Protein 6T90 (pdb70)

Foldseek 3Di:
DDDPPPVVVVVVVVVVPDDDQDDDPPVQVVVVVVVVCVVPPDDDDDPVVSVVVRVVVVVVVVVLVVQQCVQQVVVVHRDGDPVSSVVSCVVVPD/DDDDCLCVCDPVNVVVVVVVVPDDDDDPCVVVVVSVVVVVVVVQLVVQQVVVCVVVPHDDRDPVSSQVSQVVVVHHDPDRHD/DDDAFDDPAPCRRLVHPFHQVVQLVVCCPPPPDVDDDPCRSSVVRVVVRVVVVQLVVQLCVQCVVVPHRDGDLQSSLVSQVVDVVSCVVCVPDDGVPNDDDPDDDPVVD/DDDDFCLVVVQVVCCVVPVPDDDDPVRSVVVRVVVVVVVCQLVVQLVVVCVVVVHDDRDVVSSLVSLVVPDDDVVSVVVNVVSVVVVVVVVDD/DDDDPPPVVVVVVVVVVPDDDQDDDPPVLVVVVVVVVVVVPPDDDDDPVVSVVVRVVVVVVVVVLVVQLCVQQVVVVHRDGDPVSSVVSCVVVPD/DDDCLPVCDPVNVVVVCVVVPDDDDDPVVVVVVSVVVVVVVVQLVVQQVVVCVVVPHDDRAPVSSQVSCVVVVHHDPDRDD/DPQFDDDAPCRRLVHPFHQVVQLVVCCPPPPDVDDDPCRSSVVRVVVRVVVVQLVVQLCVQCVVVPHPDGDLQSSLVSQVVDVVSCVVCVPDDGVVHDDDPDDDPVVPD/DDDDFCLVVVQVVCCVVPVPDDDDPVRRVVVRVVVVVVVVQLVVQLCVVCVVVPHDDRDVVSSLVSLVVPDDDCVSVVVNVVSVVVVVVVVVD/DVVVLVVVQLVLLVVLVVLCVVVPHDLQVLQCVLCVVPVHGDGSVVNVCSSVVVDDSVVSVVCSVSSVVSSVD/DDDADALLRVVLVVQVVVCCVVPPPDDVVVSVVVSVVVVVVDDCVRSVVSRVVSVVRNVVVCVVPVPDDDDDDD

GO terms:
  GO:0005515 protein binding (F, IDA)
  GO:0000785 chromatin (C, IDA)
  GO:0030527 structural constituent of chromatin (F, IDA)
  GO:0000786 nucleosome (C, IDA)
  GO:0005576 extracellular region (C, TAS)
  GO:0005654 nucleoplasm (C, TAS)
  GO:0005515 protein binding (F, IPI)
  GO:0040029 epigenetic regulation of gene expression (P, IDA)
  GO:0032200 telomere organization (P, TAS)
  GO:0045296 cadherin binding (F, HDA)
  GO:0005654 nucleoplasm (C, IDA)
  GO:0070062 extracellular exosome (C, IPI)
  GO:0005634 nucleus (C, IDA)
  GO:0032991 protein-containing complex (C, IDA)
  GO:0006334 nucleosome assembly (P, IDA)
  GO:0070062 extracellular exosome (C, HDA)
  GO:0005634 nucleus (C, HDA)
  GO:0016020 membrane (C, HDA)
  GO:0006334 nucleosome assembly (P, IMP)

Secondary structure (DSSP, 8-state):
-PPTTHHHHHHHHHHHH--S--S-HHHHHHHHHHHHHHH-SS-EE-HHHHHHHHHHHHHHHHHHHHHHHHHHHHTT-SEE-HHHHHHHHHHHT-/----GGGGS-HHHHHHHHHHTT--EE-TTHHHHHHHHHHHHHHHHHHHHHHHHHHTT-SEE-HHHHHHHHHTTT--EESS--/--S---SSSHHHHTT-SS-SHHHHHHHHHTTS-SEE-THHHHHHHHHHHHHHHHHHHHHHHHHHHTT-SEE-HHHHHHHHHTSHHHHHHTTTPEETT--------GGG-/-----SHHHHHHHHHHH-TT-EE-HHHHHHHHHHHHHHHHHHHHHHHHHHHHTT-SEE-HHHHHHHHHHHS-HHHHHHHHHHHHHHHHHHH--/--PPTTHHHHHHHHHHHH--S--S-HHHHHHHHHHHHHHH-SS-EE-HHHHHHHHHHHHHHHHHHHHHHHHHHHHTT-SEE-HHHHHHHHHHHT-/---GGGGS-HHHHHHHHHHTT--EE-TTHHHHHHHHHHHHHHHHHHHHHHHHHHTT-SEE-HHHHHHHHHTTT--EESS--/-----SSSHHHHTT-SS-SHHHHHHHHTTTS-SEE-TTHHHHHHHHHHHHHHHHHHHHHHHHHHTT-SEE-HHHHHHHHHTSHHHHHHTTT-EETT--------GGG--/-----SHHHHHHHHHHH-TT-EE-HHHHHHHHHHHHHHHHHHHHHHHHHHHHTT--EE-HHHHHHHHHHHS-HHHHHHHHHHHHHHHHHHHT-/-HHHHHHHHHHHHHHHHHHHHHTT--HHHHHHHHHHHHS----HHHHHHHHTT-S-HHHHHHHHHHHHHHHH-/-PPPP-HHHHHHHHHHHHHHHHSTT--HHHHHHHHHHHHHT--HHHHHHHHHHHHHHHHHHHHH-TT-------

Nearest PDB structures (foldseek):
  6hts-assembly1_M  TM=1.001E+00  e=3.163E-14  Homo sapiens
  5omx-assembly1_A  TM=1.005E+00  e=1.046E-13  Xenopus laevis
  5ong-assembly1_E  TM=1.003E+00  e=9.750E-14  Xenopus laevis
  7cow-assembly1_K  TM=9.992E-01  e=1.487E-13  Homo sapiens
  8xjv-assembly1_i  TM=9.870E-01  e=2.433E-13  Xenopus laevis

InterPro domains:
  IPR000164 Histone H3/CENP-A [PR00622] (3-17)
  IPR000164 Histone H3/CENP-A [PR00622] (17-31)
  IPR000164 Histone H3/CENP-A [PR00622] (34-55)
  IPR000164 Histone H3/CENP-A [PR00622] (58-75)
  IPR000164 Histone H3/CENP-A [PR00622] (80-98)
  IPR000164 Histone H3/CENP-A [PR00622] (98-114)
  IPR000164 Histone H3/CENP-A [PR00622] (114-135)
  IPR000164 Histone H3/CENP-A [PS00322] (15-21)
  IPR000164 Histone H3/CENP-A [PS00959] (67-75)
  IPR000164 Histone H3/CENP-A [PTHR11426] (1-136)
  IPR000164 Histone H3/CENP-A [SM00428] (34-136)
  IPR007125 Core Histone H2A/H2B/H3 domain [PF00125] (44-131)
  IPR009072 Histone-fold [G3DSA:1.10.20.10] (2-136)
  IPR009072 Histone-fold [SSF47113] (2-133)

Structure (mmCIF, N/CA/C/O backbone):
data_6T90
#
_entry.id   6T90
#
_cell.length_a   1.00
_cell.length_b   1.00
_cell.length_c   1.00
_cell.angle_alpha   90.00
_cell.angle_beta   90.00
_cell.angle_gamma   90.00
#
_symmetry.space_group_name_H-M   'P 1'
#
loop_
_entity.id
_entity.type
_entity.pdbx_description
1 polymer 'Histone H3.1'
2 polymer 'Histone H4'
3 polymer 'Histone H2A type 1-B/E'
4 polymer 'Histone H2B type 1-J'
5 polymer 'Histone H3.1'
6 polymer 'DNA (146-MER)'
7 polymer 'DNA (146-MER)'
8 polymer 'Green fluorescent protein,POU domain, class 5, transcription factor 1'
9 polymer 'Transcription factor SOX-2'
10 non-polymer PENTANEDIAL
#
loop_
_atom_site.group_PDB
_atom_site.id
_atom_site.type_symbol
_atom_site.label_atom_id
_atom_site.label_alt_id
_atom_site.label_comp_id
_atom_site.label_asym_id
_atom_site.label_entity_id
_atom_site.label_seq_id
_atom_site.pdbx_PDB_ins_code
_atom_site.Cartn_x
_atom_site.Cartn_y
_atom_site.Cartn_z
_atom_site.occupancy
_atom_site.B_iso_or_equiv
_atom_site.auth_seq_id
_atom_site.auth_comp_id
_atom_site.auth_asym_id
_atom_site.auth_atom_id
_atom_site.pdbx_PDB_model_num
ATOM 1 N N . ARG A 1 44 ? 114.535 139.571 149.469 1.00 305.34 41 ARG A N 1
ATOM 2 C CA . ARG A 1 44 ? 113.894 138.961 148.319 1.00 261.16 41 ARG A CA 1
ATOM 3 C C . ARG A 1 44 ? 114.909 138.804 147.209 1.00 273.53 41 ARG A C 1
ATOM 4 O O . ARG A 1 44 ? 115.783 139.654 147.067 1.00 300.05 41 ARG A O 1
ATOM 12 N N . TYR A 1 45 ? 114.764 137.775 146.388 1.00 242.80 42 TYR A N 1
ATOM 13 C CA . TYR A 1 45 ? 115.614 137.621 145.215 1.00 252.21 42 TYR A CA 1
ATOM 14 C C . TYR A 1 45 ? 115.001 138.361 144.039 1.00 231.25 42 TYR A C 1
ATOM 15 O O . TYR A 1 45 ? 113.787 138.577 144.004 1.00 199.38 42 TYR A O 1
ATOM 24 N N . ARG A 1 46 ? 115.830 138.806 143.100 1.00 235.69 43 ARG A N 1
ATOM 25 C CA . ARG A 1 46 ? 115.299 139.449 141.919 1.00 217.83 43 ARG A CA 1
ATOM 26 C C . ARG A 1 46 ? 114.677 138.375 141.041 1.00 196.27 43 ARG A C 1
ATOM 27 O O . ARG A 1 46 ? 115.123 137.221 141.096 1.00 186.46 43 ARG A O 1
ATOM 35 N N . PRO A 1 47 ? 113.655 138.685 140.239 1.00 186.83 44 PRO A N 1
ATOM 36 C CA . PRO A 1 47 ? 113.100 137.769 139.289 1.00 165.81 44 PRO A CA 1
ATOM 37 C C . PRO A 1 47 ? 114.203 137.270 138.389 1.00 165.68 44 PRO A C 1
ATOM 38 O O . PRO A 1 47 ? 115.003 138.061 137.883 1.00 175.02 44 PRO A O 1
ATOM 42 N N . GLY A 1 48 ? 114.211 135.970 138.159 1.00 149.80 45 GLY A N 1
ATOM 43 C CA . GLY A 1 48 ? 115.180 135.292 137.316 1.00 139.18 45 GLY A CA 1
ATOM 44 C C . GLY A 1 48 ? 116.258 134.568 138.125 1.00 127.07 45 GLY A C 1
ATOM 45 O O . GLY A 1 48 ? 116.840 133.590 137.644 1.00 117.73 45 GLY A O 1
ATOM 46 N N . THR A 1 49 ? 116.492 134.965 139.379 1.00 140.86 46 THR A N 1
ATOM 47 C CA . THR A 1 49 ? 117.496 134.252 140.159 1.00 131.59 46 THR A CA 1
ATOM 48 C C . THR A 1 49 ? 117.005 132.869 140.489 1.00 119.97 46 THR A C 1
ATOM 49 O O . THR A 1 49 ? 117.759 131.892 140.427 1.00 115.68 46 THR A O 1
ATOM 53 N N . VAL A 1 50 ? 115.743 132.778 140.857 1.00 111.80 47 VAL A N 1
ATOM 54 C CA . VAL A 1 50 ? 115.184 131.501 141.202 1.00 103.39 47 VAL A CA 1
ATOM 55 C C . VAL A 1 50 ? 115.026 130.667 139.954 1.00 93.57 47 VAL A C 1
ATOM 56 O O . VAL A 1 50 ? 115.354 129.485 139.957 1.00 86.40 47 VAL A O 1
ATOM 60 N N . ALA A 1 51 ? 114.534 131.256 138.870 1.00 94.48 48 ALA A N 1
ATOM 61 C CA . ALA A 1 51 ? 114.377 130.469 137.667 1.00 76.52 48 ALA A CA 1
ATOM 62 C C . ALA A 1 51 ? 115.690 129.868 137.219 1.00 70.64 48 ALA A C 1
ATOM 63 O O . ALA A 1 51 ? 115.712 128.700 136.840 1.00 66.48 48 ALA A O 1
ATOM 65 N N . LEU A 1 52 ? 116.799 130.591 137.310 1.00 78.20 49 LEU A N 1
ATOM 66 C CA . LEU A 1 52 ? 118.031 129.954 136.901 1.00 73.20 49 LEU A CA 1
ATOM 67 C C . LEU A 1 52 ? 118.414 128.831 137.849 1.00 73.09 49 LEU A C 1
ATOM 68 O O . LEU A 1 52 ? 118.917 127.792 137.404 1.00 68.98 49 LEU A O 1
ATOM 73 N N . ARG A 1 53 ? 118.132 129.029 139.133 1.00 79.55 50 ARG A N 1
ATOM 74 C CA . ARG A 1 53 ? 118.429 127.978 140.129 1.00 75.75 50 ARG A CA 1
ATOM 75 C C . ARG A 1 53 ? 117.662 126.722 139.729 1.00 64.75 50 ARG A C 1
ATOM 76 O O . ARG A 1 53 ? 118.277 125.663 139.630 1.00 64.11 50 ARG A O 1
ATOM 84 N N . GLU A 1 54 ? 116.372 126.867 139.451 1.00 61.66 51 GLU A N 1
ATOM 85 C CA . GLU A 1 54 ? 115.555 125.726 139.142 1.00 50.22 51 GLU A CA 1
ATOM 86 C C . GLU A 1 54 ? 115.994 125.077 137.860 1.00 45.22 51 GLU A C 1
ATOM 87 O O . GLU A 1 54 ? 116.081 123.854 137.782 1.00 44.88 51 GLU A O 1
ATOM 93 N N . ILE A 1 55 ? 116.406 125.856 136.874 1.00 45.76 52 ILE A N 1
ATOM 94 C CA . ILE A 1 55 ? 116.814 125.217 135.650 1.00 37.17 52 ILE A CA 1
ATOM 95 C C . ILE A 1 55 ? 117.976 124.291 135.941 1.00 39.24 52 ILE A C 1
ATOM 96 O O . ILE A 1 55 ? 117.979 123.156 135.469 1.00 42.32 52 ILE A O 1
ATOM 101 N N . ARG A 1 56 ? 118.959 124.720 136.722 1.00 44.80 53 ARG A N 1
ATOM 102 C CA . ARG A 1 56 ? 120.049 123.794 136.997 1.00 43.65 53 ARG A CA 1
ATOM 103 C C . ARG A 1 56 ? 119.607 122.563 137.768 1.00 40.90 53 ARG A C 1
ATOM 104 O O . ARG A 1 56 ? 120.055 121.446 137.489 1.00 46.13 53 ARG A O 1
ATOM 112 N N . ARG A 1 57 ? 118.736 122.753 138.743 1.00 40.04 54 ARG A N 1
ATOM 113 C CA . ARG A 1 57 ? 118.278 121.651 139.554 1.00 36.03 54 ARG A CA 1
ATOM 114 C C . ARG A 1 57 ? 117.517 120.609 138.773 1.00 32.96 54 ARG A C 1
ATOM 115 O O . ARG A 1 57 ? 117.723 119.408 138.988 1.00 38.25 54 ARG A O 1
ATOM 123 N N . TYR A 1 58 ? 116.642 121.044 137.877 1.00 31.76 55 TYR A N 1
ATOM 124 C CA . TYR A 1 58 ? 115.873 120.083 137.128 1.00 28.15 55 TYR A CA 1
ATOM 125 C C . TYR A 1 58 ? 116.686 119.461 136.039 1.00 28.53 55 TYR A C 1
ATOM 126 O O . TYR A 1 58 ? 116.447 118.317 135.681 1.00 38.14 55 TYR A O 1
ATOM 135 N N . GLN A 1 59 ? 117.648 120.169 135.483 1.00 27.56 56 GLN A N 1
ATOM 136 C CA . GLN A 1 59 ? 118.443 119.516 134.480 1.00 25.34 56 GLN A CA 1
ATOM 137 C C . GLN A 1 59 ? 119.303 118.421 135.094 1.00 29.64 56 GLN A C 1
ATOM 138 O O . GLN A 1 59 ? 119.483 117.376 134.478 1.00 32.94 56 GLN A O 1
ATOM 144 N N . LYS A 1 60 ? 119.819 118.622 136.311 1.00 32.96 57 LYS A N 1
ATOM 145 C CA . LYS A 1 60 ? 120.605 117.564 136.936 1.00 34.33 57 LYS A CA 1
ATOM 146 C C . LYS A 1 60 ? 119.824 116.333 137.386 1.00 35.32 57 LYS A C 1
ATOM 147 O O . LYS A 1 60 ? 120.336 115.222 137.275 1.00 37.39 57 LYS A O 1
ATOM 153 N N . SER A 1 61 ? 118.623 116.482 137.920 1.00 32.02 58 SER A N 1
ATOM 154 C CA . SER A 1 61 ? 117.914 115.303 138.403 1.00 32.03 58 SER A CA 1
ATOM 155 C C . SER A 1 61 ? 117.262 114.470 137.290 1.00 31.82 58 SER A C 1
ATOM 156 O O . SER A 1 61 ? 117.161 114.896 136.139 1.00 30.81 58 SER A O 1
ATOM 159 N N . THR A 1 62 ? 116.839 113.240 137.626 1.00 32.09 59 THR A N 1
ATOM 160 C CA . THR A 1 62 ? 116.192 112.338 136.670 1.00 28.20 59 THR A CA 1
ATOM 161 C C . THR A 1 62 ? 114.748 111.916 136.959 1.00 30.20 59 THR A C 1
ATOM 162 O O . THR A 1 62 ? 114.144 111.202 136.156 1.00 28.90 59 THR A O 1
ATOM 166 N N . GLU A 1 63 ? 114.173 112.343 138.069 1.00 31.37 60 GLU A N 1
ATOM 167 C CA . GLU A 1 63 ? 112.839 111.911 138.443 1.00 29.15 60 GLU A CA 1
ATOM 168 C C . GLU A 1 63 ? 111.752 112.452 137.563 1.00 26.28 60 GLU A C 1
ATOM 169 O O . GLU A 1 63 ? 111.934 113.440 136.857 1.00 31.23 60 GLU A O 1
ATOM 175 N N . LEU A 1 64 ? 110.619 111.774 137.604 1.00 23.77 61 LEU A N 1
ATOM 176 C CA . LEU A 1 64 ? 109.429 112.187 136.889 1.00 21.61 61 LEU A CA 1
ATOM 177 C C . LEU A 1 64 ? 108.887 113.437 137.561 1.00 25.71 61 LEU A C 1
ATOM 178 O O . LEU A 1 64 ? 108.943 113.558 138.784 1.00 30.83 61 LEU A O 1
ATOM 183 N N . LEU A 1 65 ? 108.374 114.367 136.766 1.00 19.28 62 LEU A N 1
ATOM 184 C CA . LEU A 1 65 ? 107.885 115.632 137.279 1.00 11.52 62 LEU A CA 1
ATOM 185 C C . LEU A 1 65 ? 106.377 115.682 137.430 1.00 13.92 62 LEU A C 1
ATOM 186 O O . LEU A 1 65 ? 105.844 116.423 138.264 1.00 19.85 62 LEU A O 1
ATOM 191 N N . ILE A 1 66 ? 105.682 114.901 136.633 1.00 13.72 63 ILE A N 1
ATOM 192 C CA . ILE A 1 66 ? 104.234 114.836 136.704 1.00 11.35 63 ILE A CA 1
ATOM 193 C C . ILE A 1 66 ? 103.872 113.867 137.820 1.00 18.43 63 ILE A C 1
ATOM 194 O O . ILE A 1 66 ? 104.452 112.791 137.902 1.00 22.13 63 ILE A O 1
ATOM 199 N N . ARG A 1 67 ? 102.948 114.231 138.696 1.00 19.68 64 ARG A N 1
ATOM 200 C CA . ARG A 1 67 ? 102.583 113.336 139.790 1.00 17.14 64 ARG A CA 1
ATOM 201 C C . ARG A 1 67 ? 101.967 112.070 139.232 1.00 21.27 64 ARG A C 1
ATOM 202 O O . ARG A 1 67 ? 101.193 112.124 138.272 1.00 22.09 64 ARG A O 1
ATOM 210 N N . LYS A 1 68 ? 102.263 110.934 139.852 1.00 20.01 65 LYS A N 1
ATOM 211 C CA . LYS A 1 68 ? 101.791 109.665 139.328 1.00 14.17 65 LYS A CA 1
ATOM 212 C C . LYS A 1 68 ? 100.312 109.341 139.371 1.00 17.19 65 LYS A C 1
ATOM 213 O O . LYS A 1 68 ? 99.786 108.851 138.371 1.00 20.87 65 LYS A O 1
ATOM 219 N N . LEU A 1 69 ? 99.602 109.594 140.458 1.00 16.44 66 LEU A N 1
ATOM 220 C CA . LEU A 1 69 ? 98.208 109.203 140.346 1.00 13.07 66 LEU A CA 1
ATOM 221 C C . LEU A 1 69 ? 97.422 110.018 139.334 1.00 21.89 66 LEU A C 1
ATOM 222 O O . LEU A 1 69 ? 96.560 109.445 138.665 1.00 20.82 66 LEU A O 1
ATOM 227 N N . PRO A 1 70 ? 97.536 111.354 139.267 1.00 20.16 67 PRO A N 1
ATOM 228 C CA . PRO A 1 70 ? 96.881 112.156 138.283 1.00 19.21 67 PRO A CA 1
ATOM 229 C C . PRO A 1 70 ? 97.184 111.692 136.888 1.00 21.54 67 PRO A C 1
ATOM 230 O O . PRO A 1 70 ? 96.295 111.641 136.037 1.00 26.87 67 PRO A O 1
ATOM 234 N N . PHE A 1 71 ? 98.418 111.247 136.662 1.00 22.20 68 PHE A N 1
ATOM 235 C CA . PHE A 1 71 ? 98.753 110.773 135.352 1.00 17.53 68 PHE A CA 1
ATOM 236 C C . PHE A 1 71 ? 97.998 109.506 135.066 1.00 20.92 68 PHE A C 1
ATOM 237 O O . PHE A 1 71 ? 97.453 109.352 133.976 1.00 21.11 68 PHE A O 1
ATOM 245 N N . GLN A 1 72 ? 97.931 108.581 136.017 1.00 19.49 69 GLN A N 1
ATOM 246 C CA . GLN A 1 72 ? 97.191 107.374 135.713 1.00 14.16 69 GLN A CA 1
ATOM 247 C C . GLN A 1 72 ? 95.758 107.619 135.418 1.00 21.62 69 GLN A C 1
ATOM 248 O O . GLN A 1 72 ? 95.196 106.954 134.549 1.00 21.31 69 GLN A O 1
ATOM 254 N N . ARG A 1 73 ? 95.125 108.532 136.115 1.00 20.60 70 ARG A N 1
ATOM 255 C CA . ARG A 1 73 ? 93.743 108.718 135.792 1.00 17.11 70 ARG A CA 1
ATOM 256 C C . ARG A 1 73 ? 93.593 109.257 134.402 1.00 22.36 70 ARG A C 1
ATOM 257 O O . ARG A 1 73 ? 92.681 108.848 133.694 1.00 26.87 70 ARG A O 1
ATOM 265 N N . LEU A 1 74 ? 94.492 110.134 133.975 1.00 24.02 71 LEU A N 1
ATOM 266 C CA . LEU A 1 74 ? 94.410 110.646 132.627 1.00 19.08 71 LEU A CA 1
ATOM 267 C C . LEU A 1 74 ? 94.567 109.522 131.630 1.00 25.25 71 LEU A C 1
ATOM 268 O O . LEU A 1 74 ? 93.822 109.450 130.651 1.00 25.33 71 LEU A O 1
ATOM 273 N N . VAL A 1 75 ? 95.501 108.612 131.871 1.00 23.08 72 VAL A N 1
ATOM 274 C CA . VAL A 1 75 ? 95.682 107.517 130.945 1.00 16.72 72 VAL A CA 1
ATOM 275 C C . VAL A 1 75 ? 94.445 106.678 130.858 1.00 19.14 72 VAL A C 1
ATOM 276 O O . VAL A 1 75 ? 94.019 106.311 129.766 1.00 23.58 72 VAL A O 1
ATOM 280 N N . ARG A 1 76 ? 93.849 106.370 131.977 1.00 20.33 73 ARG A N 1
ATOM 281 C CA . ARG A 1 76 ? 92.664 105.565 131.949 1.00 16.79 73 ARG A CA 1
ATOM 282 C C . ARG A 1 76 ? 91.493 106.248 131.314 1.00 22.20 73 ARG A C 1
ATOM 283 O O . ARG A 1 76 ? 90.730 105.601 130.608 1.00 25.15 73 ARG A O 1
ATOM 291 N N . GLU A 1 77 ? 91.327 107.538 131.542 1.00 24.68 74 GLU A N 1
ATOM 292 C CA . GLU A 1 77 ? 90.226 108.261 130.949 1.00 21.83 74 GLU A CA 1
ATOM 293 C C . GLU A 1 77 ? 90.301 108.155 129.447 1.00 20.07 74 GLU A C 1
ATOM 294 O O . GLU A 1 77 ? 89.313 107.862 128.775 1.00 28.11 74 GLU A O 1
ATOM 300 N N . ILE A 1 78 ? 91.492 108.332 128.909 1.00 22.07 75 ILE A N 1
ATOM 301 C CA . ILE A 1 78 ? 91.652 108.252 127.482 1.00 19.35 75 ILE A CA 1
ATOM 302 C C . ILE A 1 78 ? 91.390 106.848 126.993 1.00 20.77 75 ILE A C 1
ATOM 303 O O . ILE A 1 78 ? 90.690 106.640 126.001 1.00 25.03 75 ILE A O 1
ATOM 308 N N . ALA A 1 79 ? 91.958 105.870 127.666 1.00 20.45 76 ALA A N 1
ATOM 309 C CA . ALA A 1 79 ? 91.786 104.511 127.242 1.00 12.16 76 ALA A CA 1
ATOM 310 C C . ALA A 1 79 ? 90.341 104.098 127.254 1.00 15.71 76 ALA A C 1
ATOM 311 O O . ALA A 1 79 ? 89.930 103.347 126.380 1.00 21.60 76 ALA A O 1
ATOM 313 N N . GLN A 1 80 ? 89.567 104.601 128.212 1.00 18.54 77 GLN A N 1
ATOM 314 C CA . GLN A 1 80 ? 88.151 104.303 128.359 1.00 18.56 77 GLN A CA 1
ATOM 315 C C . GLN A 1 80 ? 87.357 104.724 127.164 1.00 19.88 77 GLN A C 1
ATOM 316 O O . GLN A 1 80 ? 86.360 104.091 126.832 1.00 25.35 77 GLN A O 1
ATOM 322 N N . ASP A 1 81 ? 87.747 105.813 126.527 1.00 23.41 78 ASP A N 1
ATOM 323 C CA . ASP A 1 81 ? 87.027 106.225 125.342 1.00 25.37 78 ASP A CA 1
ATOM 324 C C . ASP A 1 81 ? 87.269 105.254 124.200 1.00 23.44 78 ASP A C 1
ATOM 325 O O . ASP A 1 81 ? 86.391 105.043 123.367 1.00 25.08 78 ASP A O 1
ATOM 330 N N . PHE A 1 82 ? 88.453 104.658 124.139 1.00 20.33 79 PHE A N 1
ATOM 331 C CA . PHE A 1 82 ? 88.697 103.739 123.040 1.00 17.15 79 PHE A CA 1
ATOM 332 C C . PHE A 1 82 ? 88.024 102.405 123.280 1.00 19.01 79 PHE A C 1
ATOM 333 O O . PHE A 1 82 ? 87.414 101.837 122.373 1.00 27.56 79 PHE A O 1
ATOM 341 N N . LYS A 1 83 ? 88.183 101.875 124.488 1.00 18.74 80 LYS A N 1
ATOM 342 C CA . LYS A 1 83 ? 87.623 100.574 124.830 1.00 18.71 80 LYS A CA 1
ATOM 343 C C . LYS A 1 83 ? 87.387 100.481 126.331 1.00 20.62 80 LYS A C 1
ATOM 344 O O . LYS A 1 83 ? 88.252 100.861 127.119 1.00 23.73 80 LYS A O 1
ATOM 350 N N . THR A 1 84 ? 86.235 99.972 126.749 1.00 22.75 81 THR A N 1
ATOM 351 C CA . THR A 1 84 ? 85.973 99.859 128.156 1.00 25.13 81 THR A CA 1
ATOM 352 C C . THR A 1 84 ? 86.625 98.658 128.774 1.00 25.73 81 THR A C 1
ATOM 353 O O . THR A 1 84 ? 87.068 97.737 128.099 1.00 29.16 81 THR A O 1
ATOM 357 N N . ASP A 1 85 ? 86.654 98.662 130.087 1.00 27.55 82 ASP A N 1
ATOM 358 C CA . ASP A 1 85 ? 87.161 97.574 130.890 1.00 26.34 82 ASP A CA 1
ATOM 359 C C . ASP A 1 85 ? 88.590 97.140 130.598 1.00 23.50 82 ASP A C 1
ATOM 360 O O . ASP A 1 85 ? 88.891 95.953 130.617 1.00 25.86 82 ASP A O 1
ATOM 365 N N . LEU A 1 86 ? 89.483 98.080 130.365 1.00 17.75 83 LEU A N 1
ATOM 366 C CA . LEU A 1 86 ? 90.873 97.712 130.174 1.00 11.18 83 LEU A CA 1
ATOM 367 C C . LEU A 1 86 ? 91.626 97.840 131.446 1.00 15.84 83 LEU A C 1
ATOM 368 O O . LEU A 1 86 ? 91.333 98.687 132.286 1.00 26.14 83 LEU A O 1
ATOM 373 N N . ARG A 1 87 ? 92.638 97.030 131.562 1.00 12.30 84 ARG A N 1
ATOM 374 C CA . ARG A 1 87 ? 93.529 97.051 132.680 1.00 10.35 84 ARG A CA 1
ATOM 375 C C . ARG A 1 87 ? 94.888 97.414 132.218 1.00 11.66 84 ARG A C 1
ATOM 376 O O . ARG A 1 87 ? 95.188 97.269 131.039 1.00 12.56 84 ARG A O 1
ATOM 384 N N . PHE A 1 88 ? 95.689 97.940 133.108 1.00 11.38 85 PHE A N 1
ATOM 385 C CA . PHE A 1 88 ? 97.045 98.284 132.752 1.00 8.50 85 PHE A CA 1
ATOM 386 C C . PHE A 1 88 ? 98.035 97.718 133.685 1.00 9.81 85 PHE A C 1
ATOM 387 O O . PHE A 1 88 ? 97.842 97.772 134.886 1.00 19.57 85 PHE A O 1
ATOM 395 N N . GLN A 1 89 ? 99.149 97.305 133.163 1.00 7.76 86 GLN A N 1
ATOM 396 C CA . GLN A 1 89 ? 100.204 96.898 134.045 1.00 6.85 86 GLN A CA 1
ATOM 397 C C . GLN A 1 89 ? 100.858 98.135 134.573 1.00 9.86 86 GLN A C 1
ATOM 398 O O . GLN A 1 89 ? 100.945 99.131 133.859 1.00 8.78 86 GLN A O 1
ATOM 404 N N . SER A 1 90 ? 101.430 98.080 135.763 1.00 8.38 87 SER A N 1
ATOM 405 C CA . SER A 1 90 ? 102.069 99.270 136.280 1.00 3.41 87 SER A CA 1
ATOM 406 C C . SER A 1 90 ? 103.228 99.707 135.425 1.00 6.67 87 SER A C 1
ATOM 407 O O . SER A 1 90 ? 103.507 100.906 135.322 1.00 4.30 87 SER A O 1
ATOM 410 N N . SER A 1 91 ? 103.861 98.772 134.743 1.00 5.11 88 SER A N 1
ATOM 411 C CA . SER A 1 91 ? 104.951 99.116 133.876 1.00 2.53 88 SER A CA 1
ATOM 412 C C . SER A 1 91 ? 104.471 99.739 132.582 1.00 5.59 88 SER A C 1
ATOM 413 O O . SER A 1 91 ? 105.248 100.404 131.900 1.00 9.87 88 SER A O 1
ATOM 416 N N . ALA A 1 92 ? 103.202 99.565 132.223 1.00 6.57 89 ALA A N 1
ATOM 417 C CA . ALA A 1 92 ? 102.712 100.177 131.015 1.00 5.29 89 ALA A CA 1
ATOM 418 C C . ALA A 1 92 ? 102.541 101.624 131.276 1.00 8.10 89 ALA A C 1
ATOM 419 O O . ALA A 1 92 ? 102.863 102.466 130.442 1.00 9.52 89 ALA A O 1
ATOM 421 N N . VAL A 1 93 ? 102.087 101.936 132.473 1.00 9.79 90 VAL A N 1
ATOM 422 C CA . VAL A 1 93 ? 101.883 103.324 132.778 1.00 5.87 90 VAL A CA 1
ATOM 423 C C . VAL A 1 93 ? 103.217 104.014 132.869 1.00 8.27 90 VAL A C 1
ATOM 424 O O . VAL A 1 93 ? 103.358 105.124 132.367 1.00 5.43 90 VAL A O 1
ATOM 428 N N . MET A 1 94 ? 104.203 103.404 133.512 1.00 7.23 91 MET A N 1
ATOM 429 C CA . MET A 1 94 ? 105.487 104.069 133.558 1.00 2.36 91 MET A CA 1
ATOM 430 C C . MET A 1 94 ? 106.049 104.274 132.179 1.00 8.03 91 MET A C 1
ATOM 431 O O . MET A 1 94 ? 106.647 105.315 131.921 1.00 9.07 91 MET A O 1
ATOM 436 N N . ALA A 1 95 ? 105.874 103.331 131.265 1.00 9.76 92 ALA A N 1
ATOM 437 C CA . ALA A 1 95 ? 106.393 103.578 129.943 1.00 6.13 92 ALA A CA 1
ATOM 438 C C . ALA A 1 95 ? 105.702 104.773 129.309 1.00 7.21 92 ALA A C 1
ATOM 439 O O . ALA A 1 95 ? 106.360 105.627 128.711 1.00 13.70 92 ALA A O 1
ATOM 441 N N . LEU A 1 96 ? 104.393 104.909 129.502 1.00 8.67 93 LEU A N 1
ATOM 442 C CA . LEU A 1 96 ? 103.713 106.057 128.937 1.00 6.63 93 LEU A CA 1
ATOM 443 C C . LEU A 1 96 ? 104.162 107.330 129.564 1.00 10.96 93 LEU A C 1
ATOM 444 O O . LEU A 1 96 ? 104.240 108.357 128.889 1.00 11.02 93 LEU A O 1
ATOM 449 N N . GLN A 1 97 ? 104.432 107.312 130.846 1.00 10.69 94 GLN A N 1
ATOM 450 C CA . GLN A 1 97 ? 104.807 108.540 131.472 1.00 5.67 94 GLN A CA 1
ATOM 451 C C . GLN A 1 97 ? 106.185 108.980 131.096 1.00 7.02 94 GLN A C 1
ATOM 452 O O . GLN A 1 97 ? 106.399 110.173 130.894 1.00 11.10 94 GLN A O 1
ATOM 458 N N . GLU A 1 98 ? 107.130 108.059 130.967 1.00 10.27 95 GLU A N 1
ATOM 459 C CA . GLU A 1 98 ? 108.463 108.477 130.579 1.00 5.87 95 GLU A CA 1
ATOM 460 C C . GLU A 1 98 ? 108.419 109.050 129.191 1.00 10.42 95 GLU A C 1
ATOM 461 O O . GLU A 1 98 ? 109.087 110.042 128.900 1.00 13.28 95 GLU A O 1
ATOM 467 N N . ALA A 1 99 ? 107.636 108.439 128.310 1.00 9.38 96 ALA A N 1
ATOM 468 C CA . ALA A 1 99 ? 107.572 108.947 126.973 1.00 6.16 96 ALA A CA 1
ATOM 469 C C . ALA A 1 99 ? 106.939 110.308 126.924 1.00 8.99 96 ALA A C 1
ATOM 470 O O . ALA A 1 99 ? 107.424 111.179 126.204 1.00 9.15 96 ALA A O 1
ATOM 472 N N . CYS A 1 100 ? 105.890 110.534 127.715 1.00 10.50 97 CYS A N 1
ATOM 473 C CA . CYS A 1 100 ? 105.235 111.825 127.690 1.00 6.32 97 CYS A CA 1
ATOM 474 C C . CYS A 1 100 ? 106.100 112.920 128.182 1.00 8.14 97 CYS A C 1
ATOM 475 O O . CYS A 1 100 ? 106.111 114.005 127.607 1.00 8.23 97 CYS A O 1
ATOM 478 N N . GLU A 1 101 ? 106.837 112.686 129.237 1.00 9.16 98 GLU A N 1
ATOM 479 C CA . GLU A 1 101 ? 107.656 113.762 129.670 1.00 4.94 98 GLU A CA 1
ATOM 480 C C . GLU A 1 101 ? 108.754 113.999 128.688 1.00 6.28 98 GLU A C 1
ATOM 481 O O . GLU A 1 101 ? 108.996 115.133 128.302 1.00 6.72 98 GLU A O 1
ATOM 487 N N . ALA A 1 102 ? 109.347 112.957 128.131 1.00 6.52 99 ALA A N 1
ATOM 488 C CA . ALA A 1 102 ? 110.415 113.217 127.196 1.00 2.90 99 ALA A CA 1
ATOM 489 C C . ALA A 1 102 ? 109.920 114.038 126.038 1.00 3.27 99 ALA A C 1
ATOM 490 O O . ALA A 1 102 ? 110.621 114.933 125.555 1.00 0.62 99 ALA A O 1
ATOM 492 N N . TYR A 1 103 ? 108.708 113.766 125.599 1.00 4.98 100 TYR A N 1
ATOM 493 C CA . TYR A 1 103 ? 108.130 114.517 124.528 1.00 3.24 100 TYR A CA 1
ATOM 494 C C . TYR A 1 103 ? 107.960 115.967 124.882 1.00 5.85 100 TYR A C 1
ATOM 495 O O . TYR A 1 103 ? 108.399 116.838 124.131 1.00 8.23 100 TYR A O 1
ATOM 504 N N . LEU A 1 104 ? 107.353 116.254 126.028 1.00 6.66 101 LEU A N 1
ATOM 505 C CA . LEU A 1 104 ? 107.121 117.634 126.395 1.00 4.97 101 LEU A CA 1
ATOM 506 C C . LEU A 1 104 ? 108.386 118.369 126.673 1.00 4.69 101 LEU A C 1
ATOM 507 O O . LEU A 1 104 ? 108.477 119.550 126.370 1.00 8.09 101 LEU A O 1
ATOM 512 N N . VAL A 1 105 ? 109.377 117.727 127.229 1.00 5.81 102 VAL A N 1
ATOM 513 C CA . VAL A 1 105 ? 110.582 118.463 127.477 1.00 6.07 102 VAL A CA 1
ATOM 514 C C . VAL A 1 105 ? 111.199 118.852 126.165 1.00 4.75 102 VAL A C 1
ATOM 515 O O . VAL A 1 105 ? 111.652 119.986 126.022 1.00 3.64 102 VAL A O 1
ATOM 519 N N . GLY A 1 106 ? 111.248 117.938 125.203 1.00 3.00 103 GLY A N 1
ATOM 520 C CA . GLY A 1 106 ? 111.818 118.274 123.910 1.00 2.19 103 GLY A CA 1
ATOM 521 C C . GLY A 1 106 ? 111.046 119.400 123.240 1.00 3.42 103 GLY A C 1
ATOM 522 O O . GLY A 1 106 ? 111.633 120.276 122.603 1.00 6.52 103 GLY A O 1
ATOM 523 N N . LEU A 1 107 ? 109.736 119.415 123.414 1.00 5.10 104 LEU A N 1
ATOM 524 C CA . LEU A 1 107 ? 108.941 120.460 122.831 1.00 4.06 104 LEU A CA 1
ATOM 525 C C . LEU A 1 107 ? 109.286 121.779 123.458 1.00 5.61 104 LEU A C 1
ATOM 526 O O . LEU A 1 107 ? 109.390 122.786 122.755 1.00 5.79 104 LEU A O 1
ATOM 531 N N . PHE A 1 108 ? 109.500 121.809 124.763 1.00 6.50 105 PHE A N 1
ATOM 532 C CA . PHE A 1 108 ? 109.847 123.063 125.376 1.00 4.57 105 PHE A CA 1
ATOM 533 C C . PHE A 1 108 ? 111.207 123.544 124.941 1.00 6.29 105 PHE A C 1
ATOM 534 O O . PHE A 1 108 ? 111.399 124.749 124.809 1.00 7.81 105 PHE A O 1
ATOM 542 N N . GLU A 1 109 ? 112.152 122.660 124.670 1.00 5.60 106 GLU A N 1
ATOM 543 C CA . GLU A 1 109 ? 113.435 123.162 124.191 1.00 2.43 106 GLU A CA 1
ATOM 544 C C . GLU A 1 109 ? 113.291 123.862 122.839 1.00 7.46 106 GLU A C 1
ATOM 545 O O . GLU A 1 109 ? 113.865 124.934 122.625 1.00 10.10 106 GLU A O 1
ATOM 551 N N . ASP A 1 110 ? 112.472 123.310 121.937 1.00 7.37 107 ASP A N 1
ATOM 552 C CA . ASP A 1 110 ? 112.301 123.942 120.630 1.00 3.31 107 ASP A CA 1
ATOM 553 C C . ASP A 1 110 ? 111.480 125.207 120.753 1.00 9.93 107 ASP A C 1
ATOM 554 O O . ASP A 1 110 ? 111.691 126.192 120.033 1.00 10.29 107 ASP A O 1
ATOM 559 N N . THR A 1 111 ? 110.553 125.202 121.690 1.00 10.22 108 THR A N 1
ATOM 560 C C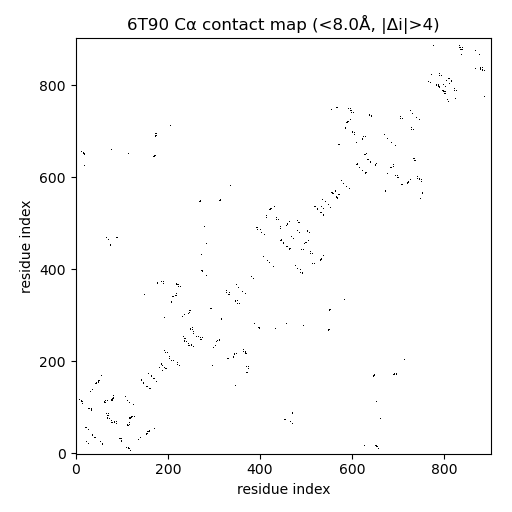A . THR A 1 111 ? 109.721 126.348 121.949 1.00 5.38 108 THR A CA 1
ATOM 561 C C . THR A 1 111 ? 110.600 127.482 122.416 1.00 7.86 108 THR A C 1
ATOM 562 O O . THR A 1 111 ? 110.433 128.623 121.992 1.00 12.39 108 THR A O 1
ATOM 566 N N . ASN A 1 112 ? 111.547 127.189 123.288 1.00 10.51 109 ASN A N 1
ATOM 567 C CA . ASN A 1 112 ? 112.426 128.209 123.787 1.00 7.49 109 ASN A CA 1
ATOM 568 C C . ASN A 1 112 ? 113.252 128.812 122.679 1.00 14.89 109 ASN A C 1
ATOM 569 O O . ASN A 1 112 ? 113.436 130.026 122.649 1.00 12.80 109 ASN A O 1
ATOM 574 N N . LEU A 1 113 ? 113.716 128.006 121.727 1.00 15.18 110 LEU A N 1
ATOM 575 C CA . LEU A 1 113 ? 114.505 128.571 120.641 1.00 11.29 110 LEU A CA 1
ATOM 576 C C . LEU A 1 113 ? 113.685 129.505 119.800 1.00 12.70 110 LEU A C 1
ATOM 577 O O . LEU A 1 113 ? 114.185 130.531 119.339 1.00 16.45 110 LEU A O 1
ATOM 582 N N . CYS A 1 114 ? 112.427 129.166 119.591 1.00 12.41 111 CYS A N 1
ATOM 583 C CA . CYS A 1 114 ? 111.582 130.023 118.801 1.00 7.95 111 CYS A CA 1
ATOM 584 C C . CYS A 1 114 ? 111.407 131.364 119.487 1.00 12.07 111 CYS A C 1
ATOM 585 O O . CYS A 1 114 ? 111.491 132.409 118.838 1.00 15.00 111 CYS A O 1
ATOM 588 N N . ALA A 1 115 ? 111.205 131.353 120.801 1.00 13.10 112 ALA A N 1
ATOM 589 C CA . ALA A 1 115 ? 111.039 132.597 121.519 1.00 5.62 112 ALA A CA 1
ATOM 590 C C . ALA A 1 115 ? 112.280 133.442 121.442 1.00 7.30 112 ALA A C 1
ATOM 591 O O . ALA A 1 115 ? 112.188 134.653 121.276 1.00 7.75 112 ALA A O 1
ATOM 593 N N . ILE A 1 116 ? 113.445 132.823 121.482 1.00 11.63 113 ILE A N 1
ATOM 594 C CA . ILE A 1 116 ? 114.683 133.574 121.381 1.00 7.85 113 ILE A CA 1
ATOM 595 C C . ILE A 1 116 ? 114.795 134.202 120.008 1.00 12.63 113 ILE A C 1
ATOM 596 O O . ILE A 1 116 ? 115.203 135.345 119.873 1.00 17.08 113 ILE A O 1
ATOM 601 N N . HIS A 1 117 ? 114.442 133.466 118.971 1.00 13.29 114 HIS A N 1
ATOM 602 C CA . HIS A 1 117 ? 114.498 133.952 117.598 1.00 9.61 114 HIS A CA 1
ATOM 603 C C . HIS A 1 117 ? 113.673 135.212 117.439 1.00 7.27 114 HIS A C 1
ATOM 604 O O . HIS A 1 117 ? 114.049 136.150 116.744 1.00 15.25 114 HIS A O 1
ATOM 611 N N . ALA A 1 118 ? 112.550 135.256 118.119 1.00 7.90 115 ALA A N 1
ATOM 612 C CA . ALA A 1 118 ? 111.646 136.383 118.077 1.00 6.14 115 ALA A CA 1
ATOM 613 C C . ALA A 1 118 ? 112.064 137.489 119.030 1.00 6.32 115 ALA A C 1
ATOM 614 O O . ALA A 1 118 ? 111.358 138.491 119.136 1.00 12.26 115 ALA A O 1
ATOM 616 N N . LYS A 1 119 ? 113.222 137.308 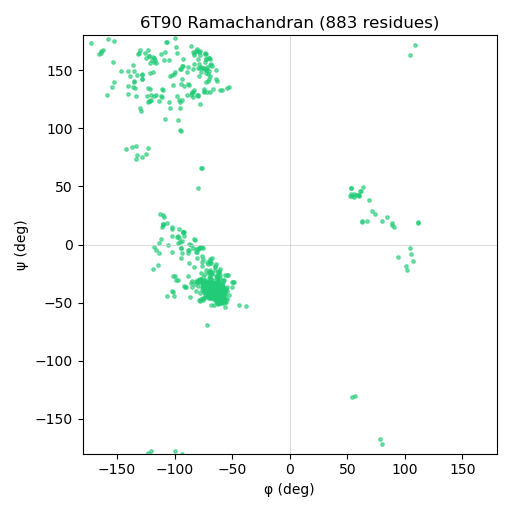119.671 1.00 10.41 116 LYS A N 1
ATOM 617 C CA . LYS A 1 119 ? 113.797 138.218 120.657 1.00 8.80 116 LYS A CA 1
ATOM 618 C C . LYS A 1 119 ? 112.946 138.374 121.911 1.00 11.17 116 LYS A C 1
ATOM 619 O O . LYS A 1 119 ? 112.714 139.487 122.380 1.00 14.87 116 LYS A O 1
ATOM 625 N N . ARG A 1 120 ? 112.545 137.250 122.486 1.00 9.99 117 ARG A N 1
ATOM 626 C CA . ARG A 1 120 ? 111.839 137.235 123.728 1.00 5.11 117 ARG A CA 1
ATOM 627 C C . ARG A 1 120 ? 112.430 136.252 124.684 1.00 8.37 117 ARG A C 1
ATOM 628 O O . ARG A 1 120 ? 113.215 135.386 124.314 1.00 12.10 117 ARG A O 1
ATOM 636 N N . VAL A 1 121 ? 112.066 136.397 125.940 1.00 9.12 118 VAL A N 1
ATOM 637 C CA . VAL A 1 121 ? 112.440 135.446 126.951 1.00 5.52 118 VAL A CA 1
ATOM 638 C C . VAL A 1 121 ? 111.235 134.584 127.234 1.00 6.36 118 VAL A C 1
ATOM 639 O O . VAL A 1 121 ? 111.368 133.390 127.474 1.00 10.55 118 VAL A O 1
ATOM 643 N N . THR A 1 122 ? 110.071 135.217 127.273 1.00 7.20 119 THR A N 1
ATOM 644 C CA . THR A 1 122 ? 108.833 134.559 127.606 1.00 5.48 119 THR A CA 1
ATOM 645 C C . THR A 1 122 ? 108.349 133.704 126.459 1.00 5.18 119 THR A C 1
ATOM 646 O O . THR A 1 122 ? 108.247 134.188 125.327 1.00 9.28 119 THR A O 1
ATOM 650 N N . ILE A 1 123 ? 107.987 132.458 126.757 1.00 6.03 120 ILE A N 1
ATOM 651 C CA . ILE A 1 123 ? 107.448 131.585 125.727 1.00 4.33 120 ILE A CA 1
ATOM 652 C C . ILE A 1 123 ? 105.951 131.779 125.638 1.00 5.89 120 ILE A C 1
ATOM 653 O O . ILE A 1 123 ? 105.259 131.880 126.648 1.00 7.28 120 ILE A O 1
ATOM 658 N N . MET A 1 124 ? 105.438 131.840 124.425 1.00 6.13 121 MET A N 1
ATOM 659 C CA . MET A 1 124 ? 104.021 132.036 124.191 1.00 4.76 121 MET A CA 1
ATOM 660 C C . MET A 1 124 ? 103.446 130.890 123.371 1.00 8.01 121 MET A C 1
ATOM 661 O O . MET A 1 124 ? 104.216 130.192 122.723 1.00 6.72 121 MET A O 1
ATOM 666 N N . PRO A 1 125 ? 102.124 130.670 123.322 1.00 6.55 122 PRO A N 1
ATOM 667 C CA . PRO A 1 125 ? 101.477 129.621 122.566 1.00 6.61 122 PRO A CA 1
ATOM 668 C C . PRO A 1 125 ? 101.927 129.556 121.125 1.00 9.83 122 PRO A C 1
ATOM 669 O O . PRO A 1 125 ? 101.981 128.470 120.552 1.00 6.05 122 PRO A O 1
ATOM 673 N N . LYS A 1 126 ? 102.262 130.692 120.546 1.00 10.71 123 LYS A N 1
ATOM 674 C CA . LYS A 1 126 ? 102.719 130.687 119.170 1.00 5.60 123 LYS A CA 1
ATOM 675 C C . LYS A 1 126 ? 104.085 130.034 119.015 1.00 10.62 123 LYS A C 1
ATOM 676 O O . LYS A 1 126 ? 104.409 129.566 117.925 1.00 10.72 123 LYS A O 1
ATOM 682 N N . ASP A 1 127 ? 104.910 129.983 120.062 1.00 8.74 124 ASP A N 1
ATOM 683 C CA . ASP A 1 127 ? 106.201 129.414 119.892 1.00 4.67 124 ASP A CA 1
ATOM 684 C C . ASP A 1 127 ? 106.001 127.929 119.943 1.00 11.25 124 ASP A C 1
ATOM 685 O O . ASP A 1 127 ? 106.678 127.171 119.247 1.00 11.82 124 ASP A O 1
ATOM 690 N N . ILE A 1 128 ? 105.026 127.489 120.723 1.00 10.76 125 ILE A N 1
ATOM 691 C CA . ILE A 1 128 ? 104.757 126.062 120.757 1.00 8.38 125 ILE A CA 1
ATOM 692 C C . ILE A 1 128 ? 104.233 125.638 119.409 1.00 11.39 125 ILE A C 1
ATOM 693 O O . ILE A 1 128 ? 104.662 124.626 118.852 1.00 12.57 125 ILE A O 1
ATOM 698 N N . GLN A 1 129 ? 103.307 126.404 118.863 1.00 10.49 126 GLN A N 1
ATOM 699 C CA . GLN A 1 129 ? 102.742 126.054 117.584 1.00 6.19 126 GLN A CA 1
ATOM 700 C C . GLN A 1 129 ? 103.741 126.092 116.463 1.00 12.06 126 GLN A C 1
ATOM 701 O O . GLN A 1 129 ? 103.706 125.226 115.590 1.00 17.72 126 GLN A O 1
ATOM 707 N N . LEU A 1 130 ? 104.659 127.042 116.470 1.00 12.13 127 LEU A N 1
ATOM 708 C CA . LEU A 1 130 ? 105.620 127.058 115.406 1.00 8.92 127 LEU A CA 1
ATOM 709 C C . LEU A 1 130 ? 106.493 125.842 115.489 1.00 13.20 127 LEU A C 1
ATOM 710 O O . LEU A 1 130 ? 106.764 125.214 114.468 1.00 13.45 127 LEU A O 1
ATOM 715 N N . ALA A 1 131 ? 106.950 125.475 116.680 1.00 12.70 128 ALA A N 1
ATOM 716 C CA . ALA A 1 131 ? 107.818 124.329 116.742 1.00 9.39 128 ALA A CA 1
ATOM 717 C C . ALA A 1 131 ? 107.120 123.098 116.243 1.00 11.23 128 ALA A C 1
ATOM 718 O O . ALA A 1 131 ? 107.712 122.296 115.524 1.00 17.24 128 ALA A O 1
ATOM 720 N N . ARG A 1 132 ? 105.853 122.939 116.557 1.00 12.54 129 ARG A N 1
ATOM 721 C CA . ARG A 1 132 ? 105.181 121.751 116.098 1.00 8.70 129 ARG A CA 1
ATOM 722 C C . ARG A 1 132 ? 105.014 121.739 114.611 1.00 12.30 129 ARG A C 1
ATOM 723 O O . ARG A 1 132 ? 105.218 120.709 113.956 1.00 11.02 129 ARG A O 1
ATOM 731 N N . ARG A 1 133 ? 104.710 122.884 114.045 1.00 15.65 130 ARG A N 1
ATOM 732 C CA . ARG A 1 133 ? 104.544 122.945 112.626 1.00 9.99 130 ARG A CA 1
ATOM 733 C C . ARG A 1 133 ? 105.798 122.642 111.859 1.00 12.08 130 ARG A C 1
ATOM 734 O O . ARG A 1 133 ? 105.744 121.921 110.871 1.00 18.21 130 ARG A O 1
ATOM 742 N N . ILE A 1 134 ? 106.929 123.149 112.306 1.00 13.52 131 ILE A N 1
ATOM 743 C CA . ILE A 1 134 ? 108.171 122.883 111.615 1.00 7.63 131 ILE A CA 1
ATOM 744 C C . ILE A 1 134 ? 108.498 121.419 111.712 1.00 12.85 131 ILE A C 1
ATOM 745 O O . ILE A 1 134 ? 108.966 120.820 110.753 1.00 18.08 131 ILE A O 1
ATOM 750 N N . ARG A 1 135 ? 108.299 120.825 112.874 1.00 15.88 132 ARG A N 1
ATOM 751 C CA . ARG A 1 135 ? 108.569 119.413 113.019 1.00 10.74 132 ARG A CA 1
ATOM 752 C C . ARG A 1 135 ? 107.702 118.566 112.122 1.00 13.37 132 ARG A C 1
ATOM 753 O O . ARG A 1 135 ? 108.133 117.503 111.679 1.00 25.38 132 ARG A O 1
ATOM 761 N N . GLY A 1 136 ? 106.482 119.009 111.847 1.00 14.97 133 GLY A N 1
ATOM 762 C CA . GLY A 1 136 ? 105.609 118.244 110.983 1.00 12.24 133 GLY A CA 1
ATOM 763 C C . GLY A 1 136 ? 104.417 117.618 111.668 1.00 9.66 133 GLY A C 1
ATOM 764 O O . GLY A 1 136 ? 103.858 116.651 111.154 1.00 24.09 133 GLY A O 1
ATOM 765 N N . GLU A 1 137 ? 104.048 118.113 112.836 1.00 10.74 134 GLU A N 1
ATOM 766 C CA . GLU A 1 137 ? 102.894 117.573 113.526 1.00 6.41 134 GLU A CA 1
ATOM 767 C C . GLU A 1 137 ? 101.627 118.246 113.039 1.00 12.14 134 GLU A C 1
ATOM 768 O O . GLU A 1 137 ? 101.689 119.108 112.166 1.00 16.96 134 GLU A O 1
ATOM 774 N N . VAL B 2 25 ? 83.242 105.851 135.548 1.00 60.07 22 VAL B N 1
ATOM 775 C CA . VAL B 2 25 ? 83.535 106.770 134.460 1.00 56.75 22 VAL B CA 1
ATOM 776 C C . VAL B 2 25 ? 84.460 107.872 134.904 1.00 56.66 22 VAL B C 1
ATOM 777 O O . VAL B 2 25 ? 84.216 108.528 135.916 1.00 53.30 22 VAL B O 1
ATOM 781 N N . LEU B 2 26 ? 85.525 108.072 134.156 1.00 53.03 23 LEU B N 1
ATOM 782 C CA . LEU B 2 26 ? 86.444 109.141 134.479 1.00 53.07 23 LEU B CA 1
ATOM 783 C C . LEU B 2 26 ? 86.207 110.360 133.619 1.00 53.28 23 LEU B C 1
ATOM 784 O O . LEU B 2 26 ? 85.822 110.248 132.455 1.00 52.04 23 LEU B O 1
ATOM 789 N N . ARG B 2 27 ? 86.466 111.530 134.189 1.00 51.27 24 ARG B N 1
ATOM 790 C CA . ARG B 2 27 ? 86.404 112.767 133.435 1.00 52.77 24 ARG B CA 1
ATOM 791 C C . ARG B 2 27 ? 87.306 113.814 134.049 1.00 49.88 24 ARG B C 1
ATOM 792 O O . ARG B 2 27 ? 87.600 113.767 135.244 1.00 49.91 24 ARG B O 1
ATOM 800 N N . ASP B 2 28 ? 87.701 114.781 133.235 1.00 48.29 25 ASP B N 1
ATOM 801 C CA . ASP B 2 28 ? 88.453 115.953 133.652 1.00 43.99 25 ASP B CA 1
ATOM 802 C C . ASP B 2 28 ? 89.714 115.668 134.438 1.00 36.85 25 ASP B C 1
ATOM 803 O O . ASP B 2 28 ? 90.049 116.407 135.366 1.00 34.72 25 ASP B O 1
ATOM 808 N N . ASN B 2 29 ? 90.483 114.665 134.032 1.00 31.17 26 ASN B N 1
ATOM 809 C CA . ASN B 2 29 ? 91.702 114.400 134.755 1.00 29.48 26 ASN B CA 1
ATOM 810 C C . ASN B 2 29 ? 92.869 115.054 134.071 1.00 25.79 26 ASN B C 1
ATOM 811 O O . ASN B 2 29 ? 94.003 114.980 134.527 1.00 23.67 26 ASN B O 1
ATOM 816 N N . ILE B 2 30 ? 92.572 115.827 133.043 1.00 21.58 27 ILE B N 1
ATOM 817 C CA . ILE B 2 30 ? 93.564 116.588 132.315 1.00 15.80 27 ILE B CA 1
ATOM 818 C C . ILE B 2 30 ? 94.108 117.657 133.222 1.00 18.58 27 ILE B C 1
ATOM 819 O O . ILE B 2 30 ? 95.245 118.089 133.099 1.00 21.68 27 ILE B O 1
ATOM 824 N N . GLN B 2 31 ? 93.315 118.027 134.208 1.00 21.04 28 GLN B N 1
ATOM 825 C CA . GLN B 2 31 ? 93.659 119.047 135.163 1.00 19.60 28 GLN B CA 1
ATOM 826 C C . GLN B 2 31 ? 94.581 118.504 136.203 1.00 21.48 28 GLN B C 1
ATOM 827 O O . GLN B 2 31 ? 95.043 119.221 137.083 1.00 26.73 28 GLN B O 1
ATOM 833 N N . GLY B 2 32 ? 94.868 117.220 136.111 1.00 20.97 29 GLY B N 1
ATOM 834 C CA . GLY B 2 32 ? 95.783 116.570 136.990 1.00 22.05 29 GLY B CA 1
ATOM 835 C C . GLY B 2 32 ? 97.188 117.022 136.649 1.00 21.87 29 GLY B C 1
ATOM 836 O O . GLY B 2 32 ? 98.122 116.802 137.422 1.00 23.29 29 GLY B O 1
ATOM 837 N N . ILE B 2 33 ? 97.356 117.644 135.485 1.00 19.40 30 ILE B N 1
ATOM 838 C CA . ILE B 2 33 ? 98.638 118.154 135.128 1.00 13.95 30 ILE B CA 1
ATOM 839 C C . ILE B 2 33 ? 98.541 119.595 135.555 1.00 17.44 30 ILE B C 1
ATOM 840 O O . ILE B 2 33 ? 97.986 120.443 134.845 1.00 19.31 30 ILE B O 1
ATOM 845 N N . THR B 2 34 ? 99.079 119.856 136.719 1.00 15.65 31 THR B N 1
ATOM 846 C CA . THR B 2 34 ? 98.951 121.106 137.398 1.00 8.81 31 THR B CA 1
ATOM 847 C C . THR B 2 34 ? 99.924 122.105 136.864 1.00 15.00 31 THR B C 1
ATOM 848 O O . THR B 2 34 ? 100.889 121.738 136.197 1.00 10.83 31 THR B O 1
ATOM 852 N N . LYS B 2 35 ? 99.743 123.370 137.190 1.00 13.38 32 LYS B N 1
ATOM 853 C CA . LYS B 2 35 ? 100.683 124.328 136.689 1.00 5.40 32 LYS B CA 1
ATOM 854 C C . LYS B 2 35 ? 102.106 124.011 137.028 1.00 10.69 32 LYS B C 1
ATOM 855 O O . LYS B 2 35 ? 102.945 124.158 136.149 1.00 6.42 32 LYS B O 1
ATOM 861 N N . PRO B 2 36 ? 102.484 123.660 138.261 1.00 8.43 33 PRO B N 1
ATOM 862 C CA . PRO B 2 36 ? 103.823 123.315 138.558 1.00 9.27 33 PRO B CA 1
ATOM 863 C C . PRO B 2 36 ? 104.307 122.107 137.783 1.00 15.24 33 PRO B C 1
ATOM 864 O O . PRO B 2 36 ? 105.502 121.968 137.578 1.00 9.32 33 PRO B O 1
ATOM 868 N N . ALA B 2 37 ? 103.441 121.219 137.304 1.00 13.76 34 ALA B N 1
ATOM 869 C CA . ALA B 2 37 ? 104.000 120.119 136.565 1.00 7.23 34 ALA B CA 1
ATOM 870 C C . ALA B 2 37 ? 104.508 120.643 135.263 1.00 9.61 34 ALA B C 1
ATOM 871 O O . ALA B 2 37 ? 105.546 120.214 134.763 1.00 15.70 34 ALA B O 1
ATOM 873 N N . ILE B 2 38 ? 103.779 121.599 134.725 1.00 8.51 35 ILE B N 1
ATOM 874 C CA . ILE B 2 38 ? 104.118 122.197 133.464 1.00 6.88 35 ILE B CA 1
ATOM 875 C C . ILE B 2 38 ? 105.330 123.049 133.618 1.00 9.92 35 ILE B C 1
ATOM 876 O O . ILE B 2 38 ? 106.226 123.012 132.779 1.00 13.74 35 ILE B O 1
ATOM 881 N N . ARG B 2 39 ? 105.380 123.835 134.667 1.00 10.29 36 ARG B N 1
ATOM 882 C CA . ARG B 2 39 ? 106.534 124.663 134.862 1.00 7.26 36 ARG B CA 1
ATOM 883 C C . ARG B 2 39 ? 107.781 123.869 135.045 1.00 13.84 36 ARG B C 1
ATOM 884 O O . ARG B 2 39 ? 108.818 124.241 134.515 1.00 20.22 36 ARG B O 1
ATOM 892 N N . ARG B 2 40 ? 107.723 122.782 135.782 1.00 14.22 37 ARG B N 1
ATOM 893 C CA . ARG B 2 40 ? 108.917 122.021 135.968 1.00 10.31 37 ARG B CA 1
ATOM 894 C C . ARG B 2 40 ? 109.393 121.414 134.673 1.00 16.34 37 ARG B C 1
ATOM 895 O O . ARG B 2 40 ? 110.596 121.392 134.413 1.00 22.25 37 ARG B O 1
ATOM 903 N N . LEU B 2 41 ? 108.489 120.944 133.828 1.00 14.44 38 LEU B N 1
ATOM 904 C CA . LEU B 2 41 ? 108.946 120.407 132.569 1.00 10.01 38 LEU B CA 1
ATOM 905 C C . LEU B 2 41 ? 109.581 121.496 131.746 1.00 16.27 38 LEU B C 1
ATOM 906 O O . LEU B 2 41 ? 110.635 121.296 131.136 1.00 20.25 38 LEU B O 1
ATOM 911 N N . ALA B 2 42 ? 108.977 122.673 131.745 1.00 16.85 39 ALA B N 1
ATOM 912 C CA . ALA B 2 42 ? 109.512 123.761 130.972 1.00 12.43 39 ALA B CA 1
ATOM 913 C C . ALA B 2 42 ? 110.872 124.176 131.470 1.00 18.99 39 ALA B C 1
ATOM 914 O O . ALA B 2 42 ? 111.754 124.485 130.665 1.00 21.62 39 ALA B O 1
ATOM 916 N N . ARG B 2 43 ? 111.088 124.150 132.773 1.00 19.23 40 ARG B N 1
ATOM 917 C CA . ARG B 2 43 ? 112.381 124.533 133.288 1.00 17.98 40 ARG B CA 1
ATOM 918 C C . ARG B 2 43 ? 113.426 123.522 132.951 1.00 22.86 40 ARG B C 1
ATOM 919 O O . ARG B 2 43 ? 114.532 123.880 132.577 1.00 27.22 40 ARG B O 1
ATOM 927 N N . ARG B 2 44 ? 113.101 122.252 132.989 1.00 23.04 41 ARG B N 1
ATOM 928 C CA . ARG B 2 44 ? 114.088 121.270 132.608 1.00 20.58 41 ARG B CA 1
ATOM 929 C C . ARG B 2 44 ? 114.552 121.541 131.182 1.00 24.00 41 ARG B C 1
ATOM 930 O O . ARG B 2 44 ? 115.740 121.456 130.864 1.00 31.01 41 ARG B O 1
ATOM 938 N N . GLY B 2 45 ? 113.623 121.971 130.337 1.00 22.08 42 GLY B N 1
ATOM 939 C CA . GLY B 2 45 ? 113.886 122.280 128.939 1.00 16.33 42 GLY B CA 1
ATOM 940 C C . GLY B 2 45 ? 114.634 123.611 128.743 1.00 19.51 42 GLY B C 1
ATOM 941 O O . GLY B 2 45 ? 114.947 123.995 127.622 1.00 24.51 42 GLY B O 1
ATOM 942 N N . GLY B 2 46 ? 114.891 124.339 129.824 1.00 24.90 43 GLY B N 1
ATOM 943 C CA . GLY B 2 46 ? 115.609 125.603 129.772 1.00 23.28 43 GLY B CA 1
ATOM 944 C C . GLY B 2 46 ? 114.767 126.854 129.604 1.00 23.17 43 GLY B C 1
ATOM 945 O O . GLY B 2 46 ? 115.301 127.899 129.252 1.00 32.25 43 GLY B O 1
ATOM 946 N N . VAL B 2 47 ? 113.469 126.778 129.818 1.00 22.09 44 VAL B N 1
ATOM 947 C CA . VAL B 2 47 ? 112.624 127.944 129.671 1.00 18.41 44 VAL B CA 1
ATOM 948 C C . VAL B 2 47 ? 112.719 128.829 130.874 1.00 20.99 44 VAL B C 1
ATOM 949 O O . VAL B 2 47 ? 112.531 128.371 131.984 1.00 30.12 44 VAL B O 1
ATOM 953 N N . LYS B 2 48 ? 112.969 130.107 130.689 1.00 25.98 45 LYS B N 1
ATOM 954 C CA . LYS B 2 48 ? 113.073 130.990 131.835 1.00 23.45 45 LYS B CA 1
ATOM 955 C C . LYS B 2 48 ? 111.770 131.645 132.257 1.00 22.05 45 LYS B C 1
ATOM 956 O O . LYS B 2 48 ? 111.565 131.862 133.446 1.00 31.54 45 LYS B O 1
ATOM 962 N N . ARG B 2 49 ? 110.912 132.004 131.316 1.00 15.49 46 ARG B N 1
ATOM 963 C CA . ARG B 2 49 ? 109.635 132.628 131.649 1.00 11.67 46 ARG B CA 1
ATOM 964 C C . ARG B 2 49 ? 108.518 132.043 130.861 1.00 9.50 46 ARG B C 1
ATOM 965 O O . ARG B 2 49 ? 108.672 131.742 129.678 1.00 11.15 46 ARG B O 1
ATOM 973 N N . ILE B 2 50 ? 107.391 131.861 131.511 1.00 10.30 47 ILE B N 1
ATOM 974 C CA . ILE B 2 50 ? 106.277 131.204 130.867 1.00 6.66 47 ILE B CA 1
ATOM 975 C C . ILE B 2 50 ? 105.015 132.035 130.768 1.00 7.68 47 ILE B C 1
ATOM 976 O O . ILE B 2 50 ? 104.458 132.426 131.777 1.00 14.46 47 ILE B O 1
ATOM 981 N N . SER B 2 51 ? 104.492 132.217 129.572 1.00 6.68 48 SER B N 1
ATOM 982 C CA . SER B 2 51 ? 103.239 132.938 129.417 1.00 6.12 48 SER B CA 1
ATOM 983 C C . SER B 2 51 ? 102.096 132.233 130.067 1.00 9.18 48 SER B C 1
ATOM 984 O O . SER B 2 51 ? 102.062 131.011 130.156 1.00 9.20 48 SER B O 1
ATOM 987 N N . GLY B 2 52 ? 101.129 132.992 130.516 1.00 13.10 49 GLY B N 1
ATOM 988 C CA . GLY B 2 52 ? 99.973 132.466 131.220 1.00 7.30 49 GLY B CA 1
ATOM 989 C C . GLY B 2 52 ? 99.099 131.562 130.381 1.00 5.79 49 GLY B C 1
ATOM 990 O O . GLY B 2 52 ? 98.272 130.832 130.912 1.00 14.67 49 GLY B O 1
ATOM 991 N N . LEU B 2 53 ? 99.249 131.599 129.074 1.00 7.41 50 LEU B N 1
ATOM 992 C CA . LEU B 2 53 ? 98.438 130.733 128.236 1.00 4.99 50 LEU B CA 1
ATOM 993 C C . LEU B 2 53 ? 99.114 129.425 127.876 1.00 6.61 50 LEU B C 1
ATOM 994 O O . LEU B 2 53 ? 98.508 128.557 127.243 1.00 8.78 50 LEU B O 1
ATOM 999 N N . ILE B 2 54 ? 100.347 129.252 128.300 1.00 8.05 51 ILE B N 1
ATOM 1000 C CA . ILE B 2 54 ? 101.077 128.045 128.014 1.00 4.98 51 ILE B CA 1
ATOM 1001 C C . ILE B 2 54 ? 100.427 126.884 128.648 1.00 10.53 51 ILE B C 1
ATOM 1002 O O . ILE B 2 54 ? 100.424 125.795 128.084 1.00 5.02 51 ILE B O 1
ATOM 1007 N N . TYR B 2 55 ? 99.919 127.059 129.839 1.00 10.61 52 TYR B N 1
ATOM 1008 C CA . TYR B 2 55 ? 99.371 125.955 130.554 1.00 6.88 52 TYR B CA 1
ATOM 1009 C C . TYR B 2 55 ? 98.280 125.271 129.776 1.00 8.27 52 TYR B C 1
ATOM 1010 O O . TYR B 2 55 ? 98.243 124.044 129.716 1.00 4.91 52 TYR B O 1
ATOM 1019 N N . GLU B 2 56 ? 97.414 126.014 129.136 1.00 4.75 53 GLU B N 1
ATOM 1020 C CA . GLU B 2 56 ? 96.366 125.346 128.408 1.00 2.33 53 GLU B CA 1
ATOM 1021 C C . GLU B 2 56 ? 96.849 124.732 127.138 1.00 6.92 53 GLU B C 1
ATOM 1022 O O . GLU B 2 56 ? 96.422 123.637 126.761 1.00 13.32 53 GLU B O 1
ATOM 1028 N N . GLU B 2 57 ? 97.777 125.391 126.481 1.00 7.75 54 GLU B N 1
ATOM 1029 C CA . GLU B 2 57 ? 98.246 124.859 125.236 1.00 3.09 54 GLU B CA 1
ATOM 1030 C C . GLU B 2 57 ? 98.993 123.572 125.499 1.00 7.72 54 GLU B C 1
ATOM 1031 O O . GLU B 2 57 ? 98.881 122.612 124.737 1.00 11.76 54 GLU B O 1
ATOM 1037 N N . THR B 2 58 ? 99.737 123.535 126.593 1.00 8.84 55 THR B N 1
ATOM 1038 C CA . THR B 2 58 ? 100.520 122.382 126.944 1.00 4.46 55 THR B CA 1
ATOM 1039 C C . THR B 2 58 ? 99.619 121.212 127.197 1.00 10.59 55 THR B C 1
ATOM 1040 O O . THR B 2 58 ? 99.918 120.102 126.762 1.00 12.24 55 THR B O 1
ATOM 1044 N N . ARG B 2 59 ? 98.524 121.420 127.908 1.00 11.07 56 ARG B N 1
ATOM 1045 C CA . ARG B 2 59 ? 97.632 120.310 128.143 1.00 8.16 56 ARG B CA 1
ATOM 1046 C C . ARG B 2 59 ? 97.052 119.768 126.862 1.00 10.38 56 ARG B C 1
ATOM 1047 O O . ARG B 2 59 ? 96.953 118.552 126.700 1.00 15.92 56 ARG B O 1
ATOM 1055 N N . GLY B 2 60 ? 96.695 120.636 125.928 1.00 10.93 57 GLY B N 1
ATOM 1056 C CA . GLY B 2 60 ? 96.159 120.154 124.667 1.00 8.40 57 GLY B CA 1
ATOM 1057 C C . GLY B 2 60 ? 97.182 119.294 123.934 1.00 7.82 57 GLY B C 1
ATOM 1058 O O . GLY B 2 60 ? 96.832 118.264 123.353 1.00 6.07 57 GLY B O 1
ATOM 1059 N N . VAL B 2 61 ? 98.448 119.692 123.983 1.00 8.47 58 VAL B N 1
ATOM 1060 C CA . VAL B 2 61 ? 99.493 118.928 123.338 1.00 6.46 58 VAL B CA 1
ATOM 1061 C C . VAL B 2 61 ? 99.708 117.583 123.976 1.00 8.81 58 VAL B C 1
ATOM 1062 O O . VAL B 2 61 ? 99.863 116.579 123.277 1.00 12.17 58 VAL B O 1
ATOM 1066 N N . LEU B 2 62 ? 99.747 117.536 125.294 1.00 10.25 59 LEU B N 1
ATOM 1067 C CA . LEU B 2 62 ? 99.945 116.270 125.958 1.00 6.11 59 LEU B CA 1
ATOM 1068 C C . LEU B 2 62 ? 98.851 115.318 125.650 1.00 7.25 59 LEU B C 1
ATOM 1069 O O . LEU B 2 62 ? 99.100 114.140 125.410 1.00 11.01 59 LEU B O 1
ATOM 1074 N N . LYS B 2 63 ? 97.631 115.789 125.681 1.00 8.29 60 LYS B N 1
ATOM 1075 C CA . LYS B 2 63 ? 96.542 114.910 125.426 1.00 5.38 60 LYS B CA 1
ATOM 1076 C C . LYS B 2 63 ? 96.607 114.300 124.064 1.00 7.54 60 LYS B C 1
ATOM 1077 O O . LYS B 2 63 ? 96.355 113.111 123.929 1.00 5.56 60 LYS B O 1
ATOM 1083 N N . VAL B 2 64 ? 96.966 115.062 123.048 1.00 9.02 61 VAL B N 1
ATOM 1084 C CA . VAL B 2 64 ? 97.047 114.459 121.737 1.00 4.54 61 VAL B CA 1
ATOM 1085 C C . VAL B 2 64 ? 98.119 113.399 121.683 1.00 9.13 61 VAL B C 1
ATOM 1086 O O . VAL B 2 64 ? 97.902 112.340 121.093 1.00 9.70 61 VAL B O 1
ATOM 1090 N N . PHE B 2 65 ? 99.279 113.662 122.261 1.00 9.01 62 PHE B N 1
ATOM 1091 C CA . PHE B 2 65 ? 100.321 112.664 122.242 1.00 6.08 62 PHE B CA 1
ATOM 1092 C C . PHE B 2 65 ? 99.814 111.387 122.885 1.00 9.26 62 PHE B C 1
ATOM 1093 O O . PHE B 2 65 ? 99.937 110.304 122.308 1.00 9.42 62 PHE B O 1
ATOM 1101 N N . LEU B 2 66 ? 99.201 111.483 124.064 1.00 9.70 63 LEU B N 1
ATOM 1102 C CA . LEU B 2 66 ? 98.704 110.277 124.691 1.00 6.97 63 LEU B CA 1
ATOM 1103 C C . LEU B 2 66 ? 97.648 109.588 123.901 1.00 9.23 63 LEU B C 1
ATOM 1104 O O . LEU B 2 66 ? 97.651 108.367 123.817 1.00 8.16 63 LEU B O 1
ATOM 1109 N N . GLU B 2 67 ? 96.741 110.294 123.277 1.00 7.95 64 GLU B N 1
ATOM 1110 C CA . GLU B 2 67 ? 95.759 109.537 122.557 1.00 3.41 64 GLU B CA 1
ATOM 1111 C C . GLU B 2 67 ? 96.364 108.730 121.460 1.00 7.82 64 GLU B C 1
ATOM 1112 O O . GLU B 2 67 ? 95.974 107.586 121.254 1.00 4.83 64 GLU B O 1
ATOM 1118 N N . ASN B 2 68 ? 97.340 109.258 120.758 1.00 9.31 65 ASN B N 1
ATOM 1119 C CA . ASN B 2 68 ? 97.880 108.453 119.692 1.00 5.41 65 ASN B CA 1
ATOM 1120 C C . ASN B 2 68 ? 98.678 107.261 120.206 1.00 8.33 65 ASN B C 1
ATOM 1121 O O . ASN B 2 68 ? 98.614 106.173 119.633 1.00 9.62 65 ASN B O 1
ATOM 1126 N N . VAL B 2 69 ? 99.400 107.415 121.304 1.00 9.89 66 VAL B N 1
ATOM 1127 C CA . VAL B 2 69 ? 100.169 106.285 121.790 1.00 6.89 66 VAL B CA 1
ATOM 1128 C C . VAL B 2 69 ? 99.259 105.227 122.365 1.00 7.42 66 VAL B C 1
ATOM 1129 O O . VAL B 2 69 ? 99.489 104.036 122.149 1.00 12.70 66 VAL B O 1
ATOM 1133 N N . ILE B 2 70 ? 98.261 105.639 123.134 1.00 9.60 67 ILE B N 1
ATOM 1134 C CA . ILE B 2 70 ? 97.344 104.706 123.739 1.00 7.67 67 ILE B CA 1
ATOM 1135 C C . ILE B 2 70 ? 96.555 104.002 122.691 1.00 10.31 67 ILE B C 1
ATOM 1136 O O . ILE B 2 70 ? 96.437 102.788 122.734 1.00 9.62 67 ILE B O 1
ATOM 1141 N N . ARG B 2 71 ? 96.048 104.694 121.702 1.00 9.28 68 ARG B N 1
ATOM 1142 C CA . ARG B 2 71 ? 95.267 103.998 120.714 1.00 4.82 68 ARG B CA 1
ATOM 1143 C C . ARG B 2 71 ? 96.035 102.868 120.062 1.00 6.75 68 ARG B C 1
ATOM 1144 O O . ARG B 2 71 ? 95.458 101.804 119.806 1.00 9.96 68 ARG B O 1
ATOM 1152 N N . ASP B 2 72 ? 97.316 103.056 119.760 1.00 8.26 69 ASP B N 1
ATOM 1153 C CA . ASP B 2 72 ? 98.033 101.945 119.175 1.00 3.31 69 ASP B CA 1
ATOM 1154 C C . ASP B 2 72 ? 98.272 100.862 120.215 1.00 8.56 69 ASP B C 1
ATOM 1155 O O . ASP B 2 72 ? 98.099 99.678 119.936 1.00 7.85 69 ASP B O 1
ATOM 1160 N N . ALA B 2 73 ? 98.583 101.224 121.452 1.00 9.89 70 ALA B N 1
ATOM 1161 C CA . ALA B 2 73 ? 98.811 100.192 122.447 1.00 6.75 70 ALA B CA 1
ATOM 1162 C C . ALA B 2 73 ? 97.567 99.350 122.643 1.00 7.47 70 ALA B C 1
ATOM 1163 O O . ALA B 2 73 ? 97.659 98.129 122.799 1.00 11.96 70 ALA B O 1
ATOM 1165 N N . VAL B 2 74 ? 96.399 99.966 122.584 1.00 8.91 71 VAL B N 1
ATOM 1166 C CA . VAL B 2 74 ? 95.179 99.210 122.717 1.00 7.63 71 VAL B CA 1
ATOM 1167 C C . VAL B 2 74 ? 95.014 98.327 121.507 1.00 11.32 71 VAL B C 1
ATOM 1168 O O . VAL B 2 74 ? 94.692 97.159 121.642 1.00 6.47 71 VAL B O 1
ATOM 1172 N N . THR B 2 75 ? 95.268 98.833 120.316 1.00 12.62 72 THR B N 1
ATOM 1173 C CA . THR B 2 75 ? 95.118 98.017 119.122 1.00 6.22 72 THR B CA 1
ATOM 1174 C C . THR B 2 75 ? 95.974 96.765 119.187 1.00 8.56 72 THR B C 1
ATOM 1175 O O . THR B 2 75 ? 95.500 95.677 118.853 1.00 14.66 72 THR B O 1
ATOM 1179 N N . TYR B 2 76 ? 97.216 96.873 119.632 1.00 10.39 73 TYR B N 1
ATOM 1180 C CA . TYR B 2 76 ? 98.022 95.671 119.731 1.00 7.97 73 TYR B CA 1
ATOM 1181 C C . TYR B 2 76 ? 97.429 94.715 120.765 1.00 11.85 73 TYR B C 1
ATOM 1182 O O . TYR B 2 76 ? 97.374 93.499 120.537 1.00 16.45 73 TYR B O 1
ATOM 1191 N N . THR B 2 77 ? 96.933 95.268 121.874 1.00 13.78 74 THR B N 1
ATOM 1192 C CA . THR B 2 77 ? 96.349 94.501 122.967 1.00 7.59 74 THR B CA 1
ATOM 1193 C C . THR B 2 77 ? 95.120 93.742 122.482 1.00 11.64 74 THR B C 1
ATOM 1194 O O . THR B 2 77 ? 94.924 92.576 122.837 1.00 12.25 74 THR B O 1
ATOM 1198 N N . GLU B 2 78 ? 94.257 94.384 121.700 1.00 12.19 75 GLU B N 1
ATOM 1199 C CA . GLU B 2 78 ? 93.081 93.687 121.205 1.00 5.88 75 GLU B CA 1
ATOM 1200 C C . GLU B 2 78 ? 93.430 92.603 120.239 1.00 10.42 75 GLU B C 1
ATOM 1201 O O . GLU B 2 78 ? 92.857 91.524 120.284 1.00 16.42 75 GLU B O 1
ATOM 1207 N N . HIS B 2 79 ? 94.402 92.841 119.388 1.00 12.79 76 HIS B N 1
ATOM 1208 C CA . HIS B 2 79 ? 94.779 91.867 118.385 1.00 11.79 76 HIS B CA 1
ATOM 1209 C C . HIS B 2 79 ? 95.127 90.551 119.005 1.00 12.28 76 HIS B C 1
ATOM 1210 O O . HIS B 2 79 ? 94.644 89.491 118.580 1.00 18.42 76 HIS B O 1
ATOM 1217 N N . ALA B 2 80 ? 95.883 90.642 120.090 1.00 11.35 77 ALA B N 1
ATOM 1218 C CA . ALA B 2 80 ? 96.383 89.521 120.858 1.00 8.64 77 ALA B CA 1
ATOM 1219 C C . ALA B 2 80 ? 95.336 88.909 121.773 1.00 10.86 77 ALA B C 1
ATOM 1220 O O . ALA B 2 80 ? 95.622 87.943 122.478 1.00 15.67 77 ALA B O 1
ATOM 1222 N N . LYS B 2 81 ? 94.147 89.489 121.790 1.00 14.01 78 LYS B N 1
ATOM 1223 C CA . LYS B 2 81 ? 93.014 89.095 122.595 1.00 13.72 78 LYS B CA 1
ATOM 1224 C C . LYS B 2 81 ? 93.236 89.122 124.072 1.00 17.54 78 LYS B C 1
ATOM 1225 O O . LYS B 2 81 ? 92.805 88.226 124.788 1.00 25.01 78 LYS B O 1
ATOM 1231 N N . ARG B 2 82 ? 93.890 90.160 124.533 1.00 15.37 79 ARG B N 1
ATOM 1232 C CA . ARG B 2 82 ? 94.118 90.370 125.932 1.00 12.01 79 ARG B CA 1
ATOM 1233 C C . ARG B 2 82 ? 93.325 91.551 126.380 1.00 18.58 79 ARG B C 1
ATOM 1234 O O . ARG B 2 82 ? 92.839 92.316 125.555 1.00 24.53 79 ARG B O 1
ATOM 1242 N N . LYS B 2 83 ? 93.161 91.678 127.683 1.00 19.79 80 LYS B N 1
ATOM 1243 C CA . LYS B 2 83 ? 92.419 92.787 128.245 1.00 15.43 80 LYS B CA 1
ATOM 1244 C C . LYS B 2 83 ? 93.342 93.689 129.052 1.00 15.28 80 LYS B C 1
ATOM 1245 O O . LYS B 2 83 ? 92.887 94.647 129.679 1.00 20.48 80 LYS B O 1
ATOM 1251 N N . THR B 2 84 ? 94.628 93.336 129.087 1.00 12.72 81 THR B N 1
ATOM 1252 C CA . THR B 2 84 ? 95.555 94.059 129.901 1.00 9.52 81 THR B CA 1
ATOM 1253 C C . THR B 2 84 ? 96.571 94.661 128.996 1.00 9.51 81 THR B C 1
ATOM 1254 O O . THR B 2 84 ? 97.173 93.954 128.199 1.00 14.92 81 THR B O 1
ATOM 1258 N N . VAL B 2 85 ? 96.804 95.943 129.114 1.00 8.67 82 VAL B N 1
ATOM 1259 C CA . VAL B 2 85 ? 97.796 96.582 128.290 1.00 6.58 82 VAL B CA 1
ATOM 1260 C C . VAL B 2 85 ? 99.136 96.381 128.953 1.00 5.56 82 VAL B C 1
ATOM 1261 O O . VAL B 2 85 ? 99.294 96.701 130.132 1.00 7.07 82 VAL B O 1
ATOM 1265 N N . THR B 2 86 ? 100.115 95.858 128.235 1.00 4.31 83 THR B N 1
ATOM 1266 C CA . THR B 2 86 ? 101.414 95.661 128.858 1.00 2.89 83 THR B CA 1
ATOM 1267 C C . THR B 2 86 ? 102.454 96.618 128.393 1.00 5.03 83 THR B C 1
ATOM 1268 O O . THR B 2 86 ? 102.231 97.409 127.480 1.00 7.74 83 THR B O 1
ATOM 1272 N N . ALA B 2 87 ? 103.616 96.549 129.008 1.00 4.99 84 ALA B N 1
ATOM 1273 C CA . ALA B 2 87 ? 104.686 97.457 128.665 1.00 4.65 84 ALA B CA 1
ATOM 1274 C C . ALA B 2 87 ? 105.071 97.308 127.245 1.00 9.13 84 ALA B C 1
ATOM 1275 O O . ALA B 2 87 ? 105.391 98.295 126.598 1.00 13.07 84 ALA B O 1
ATOM 1277 N N . MET B 2 88 ? 105.007 96.100 126.729 1.00 10.62 85 MET B N 1
ATOM 1278 C CA . MET B 2 88 ? 105.385 95.888 125.363 1.00 6.36 85 MET B CA 1
ATOM 1279 C C . MET B 2 88 ? 104.422 96.484 124.389 1.00 8.11 85 MET B C 1
ATOM 1280 O O . MET B 2 88 ? 104.814 96.789 123.279 1.00 4.42 85 MET B O 1
ATOM 1285 N N . ASP B 2 89 ? 103.185 96.705 124.754 1.00 6.21 86 ASP B N 1
ATOM 1286 C CA . ASP B 2 89 ? 102.289 97.229 123.777 1.00 3.59 86 ASP B CA 1
ATOM 1287 C C . ASP B 2 89 ? 102.553 98.699 123.699 1.00 11.44 86 ASP B C 1
ATOM 1288 O O . ASP B 2 89 ? 102.448 99.309 122.638 1.00 11.76 86 ASP B O 1
ATOM 1293 N N . VAL B 2 90 ? 102.947 99.271 124.821 1.00 11.87 87 VAL B N 1
ATOM 1294 C CA . VAL B 2 90 ? 103.297 100.664 124.829 1.00 7.54 87 VAL B CA 1
ATOM 1295 C C . VAL B 2 90 ? 104.590 100.843 124.073 1.00 12.95 87 VAL B C 1
ATOM 1296 O O . VAL B 2 90 ? 104.714 101.787 123.303 1.00 13.44 87 VAL B O 1
ATOM 1300 N N . VAL B 2 91 ? 105.562 99.967 124.288 1.00 13.25 88 VAL B N 1
ATOM 1301 C CA . VAL B 2 91 ? 106.817 100.094 123.586 1.00 9.17 88 VAL B CA 1
ATOM 1302 C C . VAL B 2 91 ? 106.638 99.952 122.093 1.00 13.45 88 VAL B C 1
ATOM 1303 O O . VAL B 2 91 ? 107.275 100.697 121.353 1.00 15.18 88 VAL B O 1
ATOM 1307 N N . TYR B 2 92 ? 105.821 99.023 121.610 1.00 11.98 89 TYR B N 1
ATOM 1308 C CA . TYR B 2 92 ? 105.656 98.979 120.175 1.00 6.87 89 TYR B CA 1
ATOM 1309 C C . TYR B 2 92 ? 104.903 100.196 119.693 1.00 13.63 89 TYR B C 1
ATOM 1310 O O . TYR B 2 92 ? 105.219 100.742 118.637 1.00 13.26 89 TYR B O 1
ATOM 1319 N N . ALA B 2 93 ? 103.929 100.681 120.453 1.00 13.81 90 ALA B N 1
ATOM 1320 C CA . ALA B 2 93 ? 103.204 101.846 120.006 1.00 7.57 90 ALA B CA 1
ATOM 1321 C C . ALA B 2 93 ? 104.127 103.023 119.829 1.00 9.81 90 ALA B C 1
ATOM 1322 O O . ALA B 2 93 ? 103.967 103.798 118.895 1.00 14.13 90 ALA B O 1
ATOM 1324 N N . LEU B 2 94 ? 105.102 103.165 120.709 1.00 13.15 91 LEU B N 1
ATOM 1325 C CA . LEU B 2 94 ? 106.049 104.253 120.599 1.00 11.25 91 LEU B CA 1
ATOM 1326 C C . LEU B 2 94 ? 107.089 104.025 119.516 1.00 13.54 91 LEU B C 1
ATOM 1327 O O . LEU B 2 94 ? 107.385 104.928 118.729 1.00 15.02 91 LEU B O 1
ATOM 1332 N N . LYS B 2 95 ? 107.567 102.795 119.367 1.00 15.60 92 LYS B N 1
ATOM 1333 C CA . LYS B 2 95 ? 108.573 102.489 118.356 1.00 14.39 92 LYS B CA 1
ATOM 1334 C C . LYS B 2 95 ? 108.070 102.843 116.997 1.00 11.38 92 LYS B C 1
ATOM 1335 O O . LYS B 2 95 ? 108.779 103.378 116.148 1.00 19.22 92 LYS B O 1
ATOM 1341 N N . ARG B 2 96 ? 106.827 102.571 116.801 1.00 11.59 93 ARG B N 1
ATOM 1342 C CA . ARG B 2 96 ? 106.149 102.801 115.580 1.00 8.79 93 ARG B CA 1
ATOM 1343 C C . ARG B 2 96 ? 106.079 104.240 115.146 1.00 14.10 93 ARG B C 1
ATOM 1344 O O . ARG B 2 96 ? 105.878 104.527 113.971 1.00 21.93 93 ARG B O 1
ATOM 1352 N N . GLN B 2 97 ? 106.149 105.153 116.082 1.00 15.33 94 GLN B N 1
ATOM 1353 C CA . GLN B 2 97 ? 106.043 106.556 115.794 1.00 10.10 94 GLN B CA 1
ATOM 1354 C C . GLN B 2 97 ? 107.408 107.169 115.694 1.00 13.96 94 GLN B C 1
ATOM 1355 O O . GLN B 2 97 ? 107.545 108.386 115.619 1.00 23.52 94 GLN B O 1
ATOM 1361 N N . GLY B 2 98 ? 108.436 106.340 115.730 1.00 16.21 95 GLY B N 1
ATOM 1362 C CA . GLY B 2 98 ? 109.772 106.843 115.645 1.00 12.47 95 GLY B CA 1
ATOM 1363 C C . GLY B 2 98 ? 110.345 107.192 116.984 1.00 15.24 95 GLY B C 1
ATOM 1364 O O . GLY B 2 98 ? 111.303 107.950 117.056 1.00 25.66 95 GLY B O 1
ATOM 1365 N N . ARG B 2 99 ? 109.775 106.687 118.066 1.00 13.78 96 ARG B N 1
ATOM 1366 C CA . ARG B 2 99 ? 110.313 107.005 119.355 1.00 11.55 96 ARG B CA 1
ATOM 1367 C C . ARG B 2 99 ? 110.691 105.780 120.105 1.00 15.97 96 ARG B C 1
ATOM 1368 O O . ARG B 2 99 ? 109.950 105.309 120.955 1.00 19.95 96 ARG B O 1
ATOM 1376 N N . THR B 2 100 ? 111.856 105.273 119.838 1.00 15.24 97 THR B N 1
ATOM 1377 C CA . THR B 2 100 ? 112.248 104.060 120.475 1.00 9.27 97 THR B CA 1
ATOM 1378 C C . THR B 2 100 ? 112.530 104.356 121.922 1.00 13.25 97 THR B C 1
ATOM 1379 O O . THR B 2 100 ? 113.239 105.309 122.229 1.00 19.47 97 THR B O 1
ATOM 1383 N N . LEU B 2 101 ? 111.968 103.559 122.808 1.00 15.71 98 LEU B N 1
ATOM 1384 C CA . LEU B 2 101 ? 112.166 103.717 124.236 1.00 13.85 98 LEU B CA 1
ATOM 1385 C C . LEU B 2 101 ? 112.991 102.578 124.792 1.00 17.01 98 LEU B C 1
ATOM 1386 O O . LEU B 2 101 ? 112.672 101.418 124.561 1.00 21.80 98 LEU B O 1
ATOM 1391 N N . TYR B 2 102 ? 114.061 102.895 125.501 1.00 16.41 99 TYR B N 1
ATOM 1392 C CA . TYR B 2 102 ? 114.917 101.877 126.088 1.00 13.34 99 TYR B CA 1
ATOM 1393 C C . TYR B 2 102 ? 114.678 101.693 127.574 1.00 14.54 99 TYR B C 1
ATOM 1394 O O . TYR B 2 102 ? 114.493 102.652 128.325 1.00 20.80 99 TYR B O 1
ATOM 1403 N N . GLY B 2 103 ? 114.820 100.451 128.030 1.00 16.38 100 GLY B N 1
ATOM 1404 C CA . GLY B 2 103 ? 114.715 100.123 129.453 1.00 11.77 100 GLY B CA 1
ATOM 1405 C C . GLY B 2 103 ? 113.446 99.380 129.897 1.00 10.37 100 GLY B C 1
ATOM 1406 O O . GLY B 2 103 ? 113.426 98.820 130.989 1.00 21.24 100 GLY B O 1
ATOM 1407 N N . PHE B 2 104 ? 112.407 99.333 129.072 1.00 8.40 101 PHE B N 1
ATOM 1408 C CA . PHE B 2 104 ? 111.172 98.613 129.418 1.00 5.02 101 PHE B CA 1
ATOM 1409 C C . PHE B 2 104 ? 110.976 97.387 128.563 1.00 8.42 101 PHE B C 1
ATOM 1410 O O . PHE B 2 104 ? 109.881 96.843 128.492 1.00 10.16 101 PHE B O 1
ATOM 1418 N N . GLY B 2 105 ? 112.022 96.973 127.888 1.00 13.91 102 GLY B N 1
ATOM 1419 C CA . GLY B 2 105 ? 111.953 95.890 126.917 1.00 15.98 102 GLY B CA 1
ATOM 1420 C C . GLY B 2 105 ? 112.106 96.571 125.557 1.00 23.16 102 GLY B C 1
ATOM 1421 O O . GLY B 2 105 ? 112.125 97.803 125.502 1.00 22.98 102 GLY B O 1
ATOM 1422 N N . GLY B 2 106 ? 112.259 95.808 124.469 1.00 16.18 103 GLY B N 1
ATOM 1423 C CA . GLY B 2 106 ? 112.455 96.454 123.165 1.00 18.28 103 GLY B CA 1
ATOM 1424 C C . GLY B 2 106 ? 112.528 95.461 122.009 1.00 15.67 103 GLY B C 1
ATOM 1425 O O . GLY B 2 106 ? 112.282 95.830 120.854 1.00 7.14 103 GLY B O 1
ATOM 1427 N N . GLY C 3 12 ? 77.369 90.515 101.531 1.00 52.73 9 GLY C N 1
ATOM 1428 C CA . GLY C 3 12 ? 78.266 91.168 100.595 1.00 52.20 9 GLY C CA 1
ATOM 1429 C C . GLY C 3 12 ? 77.542 91.527 99.315 1.00 56.22 9 GLY C C 1
ATOM 1430 O O . GLY C 3 12 ? 76.363 91.891 99.325 1.00 54.12 9 GLY C O 1
ATOM 1431 N N . LYS C 3 13 ? 78.266 91.438 98.212 1.00 56.53 10 LYS C N 1
ATOM 1432 C CA . LYS C 3 13 ? 77.737 91.763 96.903 1.00 65.21 10 LYS C CA 1
ATOM 1433 C C . LYS C 3 13 ? 76.920 90.537 96.489 1.00 64.42 10 LYS C C 1
ATOM 1434 O O . LYS C 3 13 ? 77.177 89.438 96.973 1.00 60.71 10 LYS C O 1
ATOM 1440 N N . ALA C 3 14 ? 75.935 90.702 95.612 1.00 68.10 11 ALA C N 1
ATOM 1441 C CA . ALA C 3 14 ? 75.036 89.582 95.298 1.00 73.65 11 ALA C CA 1
ATOM 1442 C C . ALA C 3 14 ? 75.652 88.289 94.749 1.00 66.73 11 ALA C C 1
ATOM 1443 O O . ALA C 3 14 ? 75.171 87.207 95.091 1.00 65.60 11 ALA C O 1
ATOM 1445 N N . ARG C 3 15 ? 76.660 88.354 93.885 1.00 66.09 12 ARG C N 1
ATOM 1446 C CA . ARG C 3 15 ? 77.161 87.086 93.342 1.00 63.50 12 ARG C CA 1
ATOM 1447 C C . ARG C 3 15 ? 78.498 87.146 92.631 1.00 60.26 12 ARG C C 1
ATOM 1448 O O . ARG C 3 15 ? 78.956 88.221 92.220 1.00 60.52 12 ARG C O 1
ATOM 1456 N N . ALA C 3 16 ? 79.095 85.967 92.446 1.00 61.92 13 ALA C N 1
ATOM 1457 C CA . ALA C 3 16 ? 80.252 85.768 91.577 1.00 63.30 13 ALA C CA 1
ATOM 1458 C C . ALA C 3 16 ? 80.353 84.299 91.193 1.00 64.32 13 ALA C C 1
ATOM 1459 O O . ALA C 3 16 ? 80.339 83.438 92.071 1.00 61.20 13 ALA C O 1
ATOM 1461 N N . LYS C 3 17 ? 80.474 84.020 89.894 1.00 65.36 14 LYS C N 1
ATOM 1462 C CA . LYS C 3 17 ? 80.583 82.639 89.408 1.00 67.33 14 LYS C CA 1
ATOM 1463 C C . LYS C 3 17 ? 81.869 82.296 88.670 1.00 65.60 14 LYS C C 1
ATOM 1464 O O . LYS C 3 17 ? 82.186 81.121 88.489 1.00 59.90 14 LYS C O 1
ATOM 1470 N N . ALA C 3 18 ? 82.565 83.300 88.162 1.00 59.97 15 ALA C N 1
ATOM 1471 C CA . ALA C 3 18 ? 83.738 83.049 87.349 1.00 63.81 15 ALA C CA 1
ATOM 1472 C C . ALA C 3 18 ? 84.829 82.441 88.207 1.00 65.75 15 ALA C C 1
ATOM 1473 O O . ALA C 3 18 ? 84.875 82.660 89.415 1.00 59.06 15 ALA C O 1
ATOM 1475 N N . LYS C 3 19 ? 85.695 81.677 87.551 1.00 63.92 16 LYS C N 1
ATOM 1476 C CA . LYS C 3 19 ? 86.795 80.928 88.144 1.00 56.42 16 LYS C CA 1
ATOM 1477 C C . LYS C 3 19 ? 87.915 81.658 88.872 1.00 52.50 16 LYS C C 1
ATOM 1478 O O . LYS C 3 19 ? 88.564 81.051 89.720 1.00 55.43 16 LYS C O 1
ATOM 1484 N N . THR C 3 20 ? 88.235 82.889 88.546 1.00 48.26 17 THR C N 1
ATOM 1485 C CA . THR C 3 20 ? 89.394 83.426 89.232 1.00 42.80 17 THR C CA 1
ATOM 1486 C C . THR C 3 20 ? 89.053 83.843 90.629 1.00 41.02 17 THR C C 1
ATOM 1487 O O . THR C 3 20 ? 87.890 84.093 90.960 1.00 44.76 17 THR C O 1
ATOM 1491 N N . ARG C 3 21 ? 90.069 84.011 91.459 1.00 34.67 18 ARG C N 1
ATOM 1492 C CA . ARG C 3 21 ? 89.771 84.436 92.808 1.00 30.21 18 ARG C CA 1
ATOM 1493 C C . ARG C 3 21 ? 89.280 85.858 92.871 1.00 31.77 18 ARG C C 1
ATOM 1494 O O . ARG C 3 21 ? 88.472 86.197 93.739 1.00 39.11 18 ARG C O 1
ATOM 1502 N N . SER C 3 22 ? 89.762 86.703 91.968 1.00 27.38 19 SER C N 1
ATOM 1503 C CA . SER C 3 22 ? 89.353 88.084 91.977 1.00 24.81 19 SER C CA 1
ATOM 1504 C C . SER C 3 22 ? 87.890 88.152 91.668 1.00 28.20 19 SER C C 1
ATOM 1505 O O . SER C 3 22 ? 87.167 88.986 92.217 1.00 38.86 19 SER C O 1
ATOM 1508 N N . SER C 3 23 ? 87.407 87.269 90.803 1.00 29.92 20 SER C N 1
ATOM 1509 C CA . SER C 3 23 ? 86.003 87.313 90.506 1.00 30.63 20 SER C CA 1
ATOM 1510 C C . SER C 3 23 ? 85.194 86.891 91.697 1.00 29.97 20 SER C C 1
ATOM 1511 O O . SER C 3 23 ? 84.238 87.564 92.061 1.00 35.13 20 SER C O 1
ATOM 1514 N N . ARG C 3 24 ? 85.624 85.867 92.413 1.00 31.26 21 ARG C N 1
ATOM 1515 C CA . ARG C 3 24 ? 84.840 85.435 93.559 1.00 30.00 21 ARG C CA 1
ATOM 1516 C C . ARG C 3 24 ? 84.758 86.472 94.627 1.00 28.78 21 ARG C C 1
ATOM 1517 O O . ARG C 3 24 ? 83.751 86.606 95.312 1.00 34.02 21 ARG C O 1
ATOM 1525 N N . ALA C 3 25 ? 85.834 87.193 94.801 1.00 25.40 22 ALA C N 1
ATOM 1526 C CA . ALA C 3 25 ? 85.907 88.191 95.831 1.00 24.10 22 ALA C CA 1
ATOM 1527 C C . ALA C 3 25 ? 85.242 89.497 95.426 1.00 27.62 22 ALA C C 1
ATOM 1528 O O . ALA C 3 25 ? 85.191 90.426 96.228 1.00 31.61 22 ALA C O 1
ATOM 1530 N N . GLY C 3 26 ? 84.802 89.623 94.171 1.00 30.12 23 GLY C N 1
ATOM 1531 C CA . GLY C 3 26 ? 84.192 90.855 93.697 1.00 32.01 23 GLY C CA 1
ATOM 1532 C C . GLY C 3 26 ? 85.191 91.993 93.521 1.00 33.05 23 GLY C C 1
ATOM 1533 O O . GLY C 3 26 ? 84.832 93.164 93.721 1.00 41.44 23 GLY C O 1
ATOM 1534 N N . LEU C 3 27 ? 86.446 91.663 93.224 1.00 26.75 24 LEU C N 1
ATOM 1535 C CA . LEU C 3 27 ? 87.524 92.634 93.097 1.00 25.19 24 LEU C CA 1
ATOM 1536 C C . LEU C 3 27 ? 88.024 92.857 91.691 1.00 27.99 24 LEU C C 1
ATOM 1537 O O . LEU C 3 27 ? 87.844 92.020 90.811 1.00 29.96 24 LEU C O 1
ATOM 1542 N N . GLN C 3 28 ? 88.661 94.004 91.475 1.00 28.41 25 GLN C N 1
ATOM 1543 C CA . GLN C 3 28 ? 89.308 94.275 90.205 1.00 22.63 25 GLN C CA 1
ATOM 1544 C C . GLN C 3 28 ? 90.783 93.943 90.313 1.00 25.30 25 GLN C C 1
ATOM 1545 O O . GLN C 3 28 ? 91.402 93.512 89.347 1.00 31.02 25 GLN C O 1
ATOM 1551 N N . PHE C 3 29 ? 91.335 94.103 91.506 1.00 19.54 26 PHE C N 1
ATOM 1552 C CA . PHE C 3 29 ? 92.730 93.772 91.745 1.00 17.92 26 PHE C CA 1
ATOM 1553 C C . PHE C 3 29 ? 92.914 92.275 91.747 1.00 23.03 26 PHE C C 1
ATOM 1554 O O . PHE C 3 29 ? 91.960 91.554 92.035 1.00 28.56 26 PHE C O 1
ATOM 1562 N N . PRO C 3 30 ? 94.088 91.766 91.368 1.00 24.11 27 PRO C N 1
ATOM 1563 C CA . PRO C 3 30 ? 94.387 90.378 91.307 1.00 25.45 27 PRO C CA 1
ATOM 1564 C C . PRO C 3 30 ? 94.466 89.882 92.697 1.00 32.28 27 PRO C C 1
ATOM 1565 O O . PRO C 3 30 ? 94.907 90.620 93.566 1.00 33.90 27 PRO C O 1
ATOM 1569 N N . VAL C 3 31 ? 94.127 88.634 92.903 1.00 33.34 28 VAL C N 1
ATOM 1570 C CA . VAL C 3 31 ? 94.285 88.040 94.204 1.00 20.34 28 VAL C CA 1
ATOM 1571 C C . VAL C 3 31 ? 95.448 87.101 94.169 1.00 24.50 28 VAL C C 1
ATOM 1572 O O . VAL C 3 31 ? 96.258 87.083 95.087 1.00 28.10 28 VAL C O 1
ATOM 1576 N N . GLY C 3 32 ? 95.537 86.293 93.123 1.00 25.79 29 GLY C N 1
ATOM 1577 C CA . GLY C 3 32 ? 96.593 85.300 93.037 1.00 28.30 29 GLY C CA 1
ATOM 1578 C C . GLY C 3 32 ? 97.964 85.940 93.059 1.00 25.47 29 GLY C C 1
ATOM 1579 O O . GLY C 3 32 ? 98.896 85.416 93.669 1.00 29.81 29 GLY C O 1
ATOM 1580 N N . ARG C 3 33 ? 98.089 87.100 92.445 1.00 25.27 30 ARG C N 1
ATOM 1581 C CA . ARG C 3 33 ? 99.358 87.782 92.449 1.00 21.58 30 ARG C CA 1
ATOM 1582 C C . ARG C 3 33 ? 99.707 88.279 93.816 1.00 25.14 30 ARG C C 1
ATOM 1583 O O . ARG C 3 33 ? 100.866 88.272 94.212 1.00 25.95 30 ARG C O 1
ATOM 1591 N N . VAL C 3 34 ? 98.722 88.754 94.539 1.00 25.98 31 VAL C N 1
ATOM 1592 C CA . VAL C 3 34 ? 98.980 89.288 95.843 1.00 17.42 31 VAL C CA 1
ATOM 1593 C C . VAL C 3 34 ? 99.458 88.151 96.691 1.00 21.68 31 VAL C C 1
ATOM 1594 O O . VAL C 3 34 ? 100.369 88.316 97.496 1.00 21.60 31 VAL C O 1
ATOM 1598 N N . HIS C 3 35 ? 98.835 86.995 96.534 1.00 21.30 32 HIS C N 1
ATOM 1599 C CA . HIS C 3 35 ? 99.228 85.845 97.301 1.00 18.40 32 HIS C CA 1
ATOM 1600 C C . HIS C 3 35 ? 100.680 85.535 97.004 1.00 18.86 32 HIS C C 1
ATOM 1601 O O . HIS C 3 35 ? 101.483 85.352 97.917 1.00 24.82 32 HIS C O 1
ATOM 1608 N N . ARG C 3 36 ? 101.060 85.526 95.743 1.00 19.44 33 ARG C N 1
ATOM 1609 C CA . ARG C 3 36 ? 102.437 85.237 95.425 1.00 18.82 33 ARG C CA 1
ATOM 1610 C C . ARG C 3 36 ? 103.409 86.205 96.037 1.00 18.60 33 ARG C C 1
ATOM 1611 O O . ARG C 3 36 ? 104.454 85.791 96.542 1.00 24.34 33 ARG C O 1
ATOM 1619 N N . LEU C 3 37 ? 103.072 87.475 96.018 1.00 19.76 34 LEU C N 1
ATOM 1620 C CA . LEU C 3 37 ? 103.942 88.480 96.569 1.00 15.82 34 LEU C CA 1
ATOM 1621 C C . LEU C 3 37 ? 104.036 88.370 98.072 1.00 18.96 34 LEU C C 1
ATOM 1622 O O . LEU C 3 37 ? 105.042 88.756 98.646 1.00 20.12 34 LEU C O 1
ATOM 1627 N N . LEU C 3 38 ? 102.989 87.894 98.739 1.00 20.37 35 LEU C N 1
ATOM 1628 C CA . LEU C 3 38 ? 103.074 87.702 100.173 1.00 16.26 35 LEU C CA 1
ATOM 1629 C C . LEU C 3 38 ? 103.893 86.477 100.515 1.00 20.78 35 LEU C C 1
ATOM 1630 O O . LEU C 3 38 ? 104.523 86.437 101.567 1.00 23.84 35 LEU C O 1
ATOM 1635 N N . ARG C 3 39 ? 103.863 85.447 99.672 1.00 21.77 36 ARG C N 1
ATOM 1636 C CA . ARG C 3 39 ? 104.628 84.249 99.973 1.00 21.35 36 ARG C CA 1
ATOM 1637 C C . ARG C 3 39 ? 106.093 84.461 99.814 1.00 22.22 36 ARG C C 1
ATOM 1638 O O . ARG C 3 39 ? 106.899 83.916 100.567 1.00 39.76 36 ARG C O 1
ATOM 1646 N N . LYS C 3 40 ? 106.457 85.341 98.864 1.00 18.76 37 LYS C N 1
ATOM 1647 C CA . LYS C 3 40 ? 107.862 85.532 98.438 1.00 16.31 37 LYS C CA 1
ATOM 1648 C C . LYS C 3 40 ? 108.830 86.236 99.382 1.00 18.31 37 LYS C C 1
ATOM 1649 O O . LYS C 3 40 ? 109.742 85.541 99.872 1.00 22.56 37 LYS C O 1
ATOM 1655 N N . GLY C 3 41 ? 108.683 87.553 99.629 1.00 20.17 38 GLY C N 1
ATOM 1656 C CA . GLY C 3 41 ? 109.782 88.173 100.332 1.00 19.21 38 GLY C CA 1
ATOM 1657 C C . GLY C 3 41 ? 109.869 87.989 101.827 1.00 22.78 38 GLY C C 1
ATOM 1658 O O . GLY C 3 41 ? 110.080 88.948 102.564 1.00 25.30 38 GLY C O 1
ATOM 1659 N N . ASN C 3 42 ? 109.736 86.753 102.283 1.00 23.63 39 ASN C N 1
ATOM 1660 C CA . ASN C 3 42 ? 109.880 86.428 103.690 1.00 24.59 39 ASN C CA 1
ATOM 1661 C C . ASN C 3 42 ? 109.041 87.220 104.680 1.00 25.80 39 ASN C C 1
ATOM 1662 O O . ASN C 3 42 ? 109.573 87.738 105.656 1.00 29.10 39 ASN C O 1
ATOM 1667 N N . TYR C 3 43 ? 107.749 87.353 104.444 1.00 19.58 40 TYR C N 1
ATOM 1668 C CA . TYR C 3 43 ? 106.930 88.042 105.424 1.00 16.80 40 TYR C CA 1
ATOM 1669 C C . TYR C 3 43 ? 106.555 87.077 106.540 1.00 20.94 40 TYR C C 1
ATOM 1670 O O . TYR C 3 43 ? 106.412 87.454 107.703 1.00 26.62 40 TYR C O 1
ATOM 1679 N N . SER C 3 44 ? 106.375 85.830 106.178 1.00 21.47 41 SER C N 1
ATOM 1680 C CA . SER C 3 44 ? 106.005 84.781 107.100 1.00 20.09 41 SER C CA 1
ATOM 1681 C C . SER C 3 44 ? 106.263 83.459 106.452 1.00 23.74 41 SER C C 1
ATOM 1682 O O . SER C 3 44 ? 106.442 83.396 105.236 1.00 27.85 41 SER C O 1
ATOM 1685 N N . GLU C 3 45 ? 106.241 82.396 107.229 1.00 22.50 42 GLU C N 1
ATOM 1686 C CA . GLU C 3 45 ? 106.303 81.080 106.637 1.00 18.76 42 GLU C CA 1
ATOM 1687 C C . GLU C 3 45 ? 105.027 80.713 105.914 1.00 21.08 42 GLU C C 1
ATOM 1688 O O . GLU C 3 45 ? 105.065 80.009 104.909 1.00 37.31 42 GLU C O 1
ATOM 1694 N N . ARG C 3 46 ? 103.896 81.161 106.433 1.00 18.33 43 ARG C N 1
ATOM 1695 C CA . ARG C 3 46 ? 102.613 80.826 105.852 1.00 19.36 43 ARG C CA 1
ATOM 1696 C C . ARG C 3 46 ? 101.731 82.021 105.571 1.00 22.11 43 ARG C C 1
ATOM 1697 O O . ARG C 3 46 ? 101.705 82.984 106.346 1.00 23.72 43 ARG C O 1
ATOM 1705 N N . VAL C 3 47 ? 100.943 81.919 104.513 1.00 20.03 44 VAL C N 1
ATOM 1706 C CA . VAL C 3 47 ? 99.963 82.939 104.185 1.00 15.71 44 VAL C CA 1
ATOM 1707 C C . VAL C 3 47 ? 98.588 82.333 104.113 1.00 17.72 44 VAL C C 1
ATOM 1708 O O . VAL C 3 47 ? 98.352 81.433 103.323 1.00 28.11 44 VAL C O 1
ATOM 1712 N N . GLY C 3 48 ? 97.675 82.844 104.899 1.00 16.34 45 GLY C N 1
ATOM 1713 C CA . GLY C 3 48 ? 96.334 82.309 104.968 1.00 13.18 45 GLY C CA 1
ATOM 1714 C C . GLY C 3 48 ? 95.538 82.639 103.743 1.00 15.57 45 GLY C C 1
ATOM 1715 O O . GLY C 3 48 ? 95.802 83.611 103.049 1.00 20.27 45 GLY C O 1
ATOM 1716 N N . ALA C 3 49 ? 94.495 81.879 103.510 1.00 14.76 46 ALA C N 1
ATOM 1717 C CA . ALA C 3 49 ? 93.663 82.055 102.331 1.00 9.17 46 ALA C CA 1
ATOM 1718 C C . ALA C 3 49 ? 92.993 83.399 102.238 1.00 11.00 46 ALA C C 1
ATOM 1719 O O . ALA C 3 49 ? 92.833 83.936 101.149 1.00 19.07 46 ALA C O 1
ATOM 1721 N N . GLY C 3 50 ? 92.595 83.968 103.353 1.00 12.20 47 GLY C N 1
ATOM 1722 C CA . GLY C 3 50 ? 91.921 85.243 103.278 1.00 8.66 47 GLY C CA 1
ATOM 1723 C C . GLY C 3 50 ? 92.895 86.396 103.290 1.00 10.59 47 GLY C C 1
ATOM 1724 O O . GLY C 3 50 ? 92.495 87.548 103.168 1.00 14.16 47 GLY C O 1
ATOM 1725 N N . ALA C 3 51 ? 94.180 86.139 103.452 1.00 9.18 48 ALA C N 1
ATOM 1726 C CA . ALA C 3 51 ? 95.081 87.254 103.528 1.00 7.08 48 ALA C CA 1
ATOM 1727 C C . ALA C 3 51 ? 95.140 88.015 102.212 1.00 13.27 48 ALA C C 1
ATOM 1728 O O . ALA C 3 51 ? 94.946 89.227 102.239 1.00 11.81 48 ALA C O 1
ATOM 1730 N N . PRO C 3 52 ? 95.383 87.410 101.028 1.00 12.89 49 PRO C N 1
ATOM 1731 C CA . PRO C 3 52 ? 95.425 88.126 99.795 1.00 8.97 49 PRO C CA 1
ATOM 1732 C C . PRO C 3 52 ? 94.073 88.639 99.375 1.00 12.27 49 PRO C C 1
ATOM 1733 O O . PRO C 3 52 ? 93.993 89.619 98.651 1.00 15.47 49 PRO C O 1
ATOM 1737 N N . VAL C 3 53 ? 92.993 88.061 99.863 1.00 13.12 50 VAL C N 1
ATOM 1738 C CA . VAL C 3 53 ? 91.716 88.593 99.462 1.00 10.14 50 VAL C CA 1
ATOM 1739 C C . VAL C 3 53 ? 91.470 89.880 100.179 1.00 11.59 50 VAL C C 1
ATOM 1740 O O . VAL C 3 53 ? 91.013 90.857 99.587 1.00 17.87 50 VAL C O 1
ATOM 1744 N N . TYR C 3 54 ? 91.719 89.875 101.471 1.00 12.05 51 TYR C N 1
ATOM 1745 C CA . TYR C 3 54 ? 91.478 91.040 102.267 1.00 8.16 51 TYR C CA 1
ATOM 1746 C C . TYR C 3 54 ? 92.379 92.150 101.779 1.00 7.35 51 TYR C C 1
ATOM 1747 O O . TYR C 3 54 ? 91.934 93.276 101.565 1.00 11.51 51 TYR C O 1
ATOM 1756 N N . LEU C 3 55 ? 93.653 91.841 101.576 1.00 8.55 52 LEU C N 1
ATOM 1757 C CA . LEU C 3 55 ? 94.589 92.855 101.155 1.00 4.65 52 LEU C CA 1
ATOM 1758 C C . LEU C 3 55 ? 94.301 93.390 99.780 1.00 4.72 52 LEU C C 1
ATOM 1759 O O . LEU C 3 55 ? 94.451 94.589 99.557 1.00 7.96 52 LEU C O 1
ATOM 1764 N N . ALA C 3 56 ? 93.921 92.552 98.827 1.00 7.52 53 ALA C N 1
ATOM 1765 C CA . ALA C 3 56 ? 93.640 93.092 97.526 1.00 6.00 53 ALA C CA 1
ATOM 1766 C C . ALA C 3 56 ? 92.489 94.067 97.614 1.00 7.31 53 ALA C C 1
ATOM 1767 O O . ALA C 3 56 ? 92.545 95.124 96.992 1.00 11.66 53 ALA C O 1
ATOM 1769 N N . ALA C 3 57 ? 91.474 93.779 98.430 1.00 9.01 54 ALA C N 1
ATOM 1770 C CA . ALA C 3 57 ? 90.360 94.701 98.559 1.00 6.10 54 ALA C CA 1
ATOM 1771 C C . ALA C 3 57 ? 90.784 96.043 99.119 1.00 6.32 54 ALA C C 1
ATOM 1772 O O . ALA C 3 57 ? 90.304 97.085 98.669 1.00 13.96 54 ALA C O 1
ATOM 1774 N N . VAL C 3 58 ? 91.707 96.045 100.064 1.00 5.05 55 VAL C N 1
ATOM 1775 C CA . VAL C 3 58 ? 92.169 97.298 100.627 1.00 5.78 55 VAL C CA 1
ATOM 1776 C C . VAL C 3 58 ? 92.924 98.119 99.625 1.00 7.48 55 VAL C C 1
ATOM 1777 O O . VAL C 3 58 ? 92.730 99.334 99.556 1.00 9.62 55 VAL C O 1
ATOM 1781 N N . LEU C 3 59 ? 93.805 97.492 98.858 1.00 7.17 56 LEU C N 1
ATOM 1782 C CA . LEU C 3 59 ? 94.571 98.240 97.884 1.00 4.91 56 LEU C CA 1
ATOM 1783 C C . LEU C 3 59 ? 93.645 98.824 96.851 1.00 6.50 56 LEU C C 1
ATOM 1784 O O . LEU C 3 59 ? 93.854 99.953 96.393 1.00 11.16 56 LEU C O 1
ATOM 1789 N N . GLU C 3 60 ? 92.615 98.086 96.481 1.00 8.78 57 GLU C N 1
ATOM 1790 C CA . GLU C 3 60 ? 91.674 98.593 95.523 1.00 6.71 57 GLU C CA 1
ATOM 1791 C C . GLU C 3 60 ? 90.937 99.793 96.035 1.00 10.91 57 GLU C C 1
ATOM 1792 O O . GLU C 3 60 ? 90.766 100.772 95.312 1.00 15.42 57 GLU C O 1
ATOM 1798 N N . TYR C 3 61 ? 90.503 99.747 97.277 1.00 13.07 58 TYR C N 1
ATOM 1799 C CA . TYR C 3 61 ? 89.811 100.869 97.854 1.00 9.27 58 TYR C CA 1
ATOM 1800 C C . TYR C 3 61 ? 90.646 102.126 97.838 1.00 11.38 58 TYR C C 1
ATOM 1801 O O . TYR C 3 61 ? 90.178 103.186 97.421 1.00 10.81 58 TYR C O 1
ATOM 1810 N N . LEU C 3 62 ? 91.882 102.033 98.291 1.00 11.18 59 LEU C N 1
ATOM 1811 C CA . LEU C 3 62 ? 92.703 103.221 98.335 1.00 6.81 59 LEU C CA 1
ATOM 1812 C C . LEU C 3 62 ? 93.003 103.747 96.944 1.00 12.08 59 LEU C C 1
ATOM 1813 O O . LEU C 3 62 ? 93.044 104.964 96.729 1.00 14.47 59 LEU C O 1
ATOM 1818 N N . THR C 3 63 ? 93.192 102.846 95.987 1.00 12.80 60 THR C N 1
ATOM 1819 C CA . THR C 3 63 ? 93.453 103.236 94.621 1.00 7.32 60 THR C CA 1
ATOM 1820 C C . THR C 3 63 ? 92.285 104.011 94.100 1.00 11.72 60 THR C C 1
ATOM 1821 O O . THR C 3 63 ? 92.455 105.064 93.484 1.00 17.54 60 THR C O 1
ATOM 1825 N N . ALA C 3 64 ? 91.084 103.527 94.358 1.00 11.75 61 ALA C N 1
ATOM 1826 C CA . ALA C 3 64 ? 89.928 104.220 93.877 1.00 7.80 61 ALA C CA 1
ATOM 1827 C C . ALA C 3 64 ? 89.820 105.610 94.440 1.00 14.25 61 ALA C C 1
ATOM 1828 O O . ALA C 3 64 ? 89.494 106.528 93.694 1.00 18.93 61 ALA C O 1
ATOM 1830 N N . GLU C 3 65 ? 90.160 105.829 95.706 1.00 13.88 62 GLU C N 1
ATOM 1831 C CA . GLU C 3 65 ? 90.016 107.184 96.231 1.00 7.27 62 GLU C CA 1
ATOM 1832 C C . GLU C 3 65 ? 90.936 108.178 95.594 1.00 14.78 62 GLU C C 1
ATOM 1833 O O . GLU C 3 65 ? 90.523 109.291 95.265 1.00 19.45 62 GLU C O 1
ATOM 1839 N N . ILE C 3 66 ? 92.163 107.790 95.337 1.00 16.39 63 ILE C N 1
ATOM 1840 C CA . ILE C 3 66 ? 93.039 108.755 94.727 1.00 11.38 63 ILE C CA 1
ATOM 1841 C C . ILE C 3 66 ? 92.580 109.063 93.346 1.00 18.10 63 ILE C C 1
ATOM 1842 O O . ILE C 3 66 ? 92.602 110.219 92.933 1.00 22.87 63 ILE C O 1
ATOM 1847 N N . LEU C 3 67 ? 92.202 108.051 92.595 1.00 18.71 64 LEU C N 1
ATOM 1848 C CA . LEU C 3 67 ? 91.784 108.309 91.249 1.00 17.14 64 LEU C CA 1
ATOM 1849 C C . LEU C 3 67 ? 90.543 109.145 91.217 1.00 21.63 64 LEU C C 1
ATOM 1850 O O . LEU C 3 67 ? 90.393 109.985 90.331 1.00 27.14 64 LEU C O 1
ATOM 1855 N N . GLU C 3 68 ? 89.626 108.946 92.145 1.00 19.71 65 GLU C N 1
ATOM 1856 C CA . GLU C 3 68 ? 88.443 109.756 92.085 1.00 20.39 65 GLU C CA 1
ATOM 1857 C C . GLU C 3 68 ? 88.752 111.199 92.305 1.00 24.99 65 GLU C C 1
ATOM 1858 O O . GLU C 3 68 ? 88.281 112.067 91.557 1.00 30.71 65 GLU C O 1
ATOM 1864 N N . LEU C 3 69 ? 89.566 111.479 93.299 1.00 23.91 66 LEU C N 1
ATOM 1865 C CA . LEU C 3 69 ? 89.866 112.847 93.596 1.00 21.80 66 LEU C CA 1
ATOM 1866 C C . LEU C 3 69 ? 90.687 113.481 92.491 1.00 25.16 66 LEU C C 1
ATOM 1867 O O . LEU C 3 69 ? 90.476 114.649 92.154 1.00 30.03 66 LEU C O 1
ATOM 1872 N N . ALA C 3 70 ? 91.620 112.736 91.910 1.00 23.04 67 ALA C N 1
ATOM 1873 C CA . ALA C 3 70 ? 92.420 113.285 90.843 1.00 19.70 67 ALA C CA 1
ATOM 1874 C C . ALA C 3 70 ? 91.571 113.559 89.634 1.00 20.19 67 ALA C C 1
ATOM 1875 O O . ALA C 3 70 ? 91.793 114.549 88.940 1.00 25.45 67 ALA C O 1
ATOM 1877 N N . GLY C 3 71 ? 90.595 112.708 89.362 1.00 22.15 68 GLY C N 1
ATOM 1878 C CA . GLY C 3 71 ? 89.720 112.945 88.236 1.00 24.03 68 GLY C CA 1
ATOM 1879 C C . GLY C 3 71 ? 88.918 114.214 88.448 1.00 25.58 68 GLY C C 1
ATOM 1880 O O . GLY C 3 71 ? 88.689 114.974 87.501 1.00 32.89 68 GLY C O 1
ATOM 1881 N N . ASN C 3 72 ? 88.511 114.486 89.687 1.00 26.84 69 ASN C N 1
ATOM 1882 C CA . ASN C 3 72 ? 87.781 115.708 89.915 1.00 24.98 69 ASN C CA 1
ATOM 1883 C C . ASN C 3 72 ? 88.688 116.896 89.695 1.00 26.47 69 ASN C C 1
ATOM 1884 O O . ASN C 3 72 ? 88.260 117.899 89.123 1.00 34.55 69 ASN C O 1
ATOM 1889 N N . ALA C 3 73 ? 89.957 116.781 90.080 1.00 22.35 70 ALA C N 1
ATOM 1890 C CA . ALA C 3 73 ? 90.866 117.879 89.834 1.00 20.98 70 ALA C CA 1
ATOM 1891 C C . ALA C 3 73 ? 91.001 118.113 88.337 1.00 24.56 70 ALA C C 1
ATOM 1892 O O . ALA C 3 73 ? 91.050 119.259 87.880 1.00 34.23 70 ALA C O 1
ATOM 1894 N N . ALA C 3 74 ? 91.033 117.039 87.554 1.00 22.46 71 ALA C N 1
ATOM 1895 C CA . ALA C 3 74 ? 91.147 117.221 86.130 1.00 20.58 71 ALA C CA 1
ATOM 1896 C C . ALA C 3 74 ? 89.960 117.964 85.593 1.00 24.54 71 ALA C C 1
ATOM 1897 O O . ALA C 3 74 ? 90.129 118.875 84.785 1.00 42.53 71 ALA C O 1
ATOM 1899 N N . ARG C 3 75 ? 88.764 117.675 86.089 1.00 24.49 72 ARG C N 1
ATOM 1900 C CA . ARG C 3 75 ? 87.621 118.411 85.583 1.00 26.54 72 ARG C CA 1
ATOM 1901 C C . ARG C 3 75 ? 87.679 119.867 85.981 1.00 32.34 72 ARG C C 1
ATOM 1902 O O . ARG C 3 75 ? 87.360 120.738 85.179 1.00 34.65 72 ARG C O 1
ATOM 1910 N N . ASP C 3 76 ? 88.179 120.177 87.167 1.00 33.78 73 ASP C N 1
ATOM 1911 C CA . ASP C 3 76 ? 88.264 121.576 87.572 1.00 34.14 73 ASP C CA 1
ATOM 1912 C C . ASP C 3 76 ? 89.158 122.369 86.629 1.00 36.37 73 ASP C C 1
ATOM 1913 O O . ASP C 3 76 ? 88.909 123.546 86.371 1.00 40.65 73 ASP C O 1
ATOM 1918 N N . ASN C 3 77 ? 90.167 121.721 86.060 1.00 33.59 74 ASN C N 1
ATOM 1919 C CA . ASN C 3 77 ? 91.058 122.377 85.114 1.00 32.67 74 ASN C CA 1
ATOM 1920 C C . ASN C 3 77 ? 90.571 122.205 83.680 1.00 32.83 74 ASN C C 1
ATOM 1921 O O . ASN C 3 77 ? 91.257 122.596 82.737 1.00 38.33 74 ASN C O 1
ATOM 1926 N N . LYS C 3 78 ? 89.383 121.636 83.529 1.00 32.44 75 LYS C N 1
ATOM 1927 C CA . LYS C 3 78 ? 88.714 121.346 82.280 1.00 35.24 75 LYS C CA 1
ATOM 1928 C C . LYS C 3 78 ? 89.499 120.454 81.345 1.00 36.60 75 LYS C C 1
ATOM 1929 O O . LYS C 3 78 ? 89.528 120.670 80.135 1.00 34.64 75 LYS C O 1
ATOM 1935 N N . LYS C 3 79 ? 90.105 119.435 81.907 1.00 35.17 76 LYS C N 1
ATOM 1936 C CA . LYS C 3 79 ? 90.863 118.462 81.172 1.00 38.10 76 LYS C CA 1
ATOM 1937 C C . LYS C 3 79 ? 90.231 117.108 81.324 1.00 39.93 76 LYS C C 1
ATOM 1938 O O . LYS C 3 79 ? 89.472 116.880 82.259 1.00 38.44 76 LYS C O 1
ATOM 1944 N N . THR C 3 80 ? 90.545 116.195 80.427 1.00 46.45 77 THR C N 1
ATOM 1945 C CA . THR C 3 80 ? 89.996 114.854 80.480 1.00 44.76 77 THR C CA 1
ATOM 1946 C C . THR C 3 80 ? 91.033 113.833 80.840 1.00 37.72 77 THR C C 1
ATOM 1947 O O . THR C 3 80 ? 90.873 112.646 80.541 1.00 40.38 77 THR C O 1
ATOM 1951 N N . ARG C 3 81 ? 92.134 114.288 81.395 1.00 35.01 78 ARG C N 1
ATOM 1952 C CA . ARG C 3 81 ? 93.195 113.386 81.734 1.00 29.35 78 ARG C CA 1
ATOM 1953 C C . ARG C 3 81 ? 93.861 113.652 83.072 1.00 24.55 78 ARG C C 1
ATOM 1954 O O . ARG C 3 81 ? 94.035 114.801 83.483 1.00 33.07 78 ARG C O 1
ATOM 1962 N N . ILE C 3 82 ? 94.264 112.588 83.734 1.00 24.24 79 ILE C N 1
ATOM 1963 C CA . ILE C 3 82 ? 95.018 112.692 84.955 1.00 19.75 79 ILE C CA 1
ATOM 1964 C C . ILE C 3 82 ? 96.502 112.750 84.654 1.00 27.38 79 ILE C C 1
ATOM 1965 O O . ILE C 3 82 ? 97.035 111.945 83.895 1.00 28.71 79 ILE C O 1
ATOM 1970 N N . ILE C 3 83 ? 97.159 113.737 85.223 1.00 24.17 80 ILE C N 1
ATOM 1971 C CA . ILE C 3 83 ? 98.586 113.961 85.090 1.00 19.16 80 ILE C CA 1
ATOM 1972 C C . ILE C 3 83 ? 99.111 114.041 86.522 1.00 21.69 80 ILE C C 1
ATOM 1973 O O . ILE C 3 83 ? 98.300 114.318 87.406 1.00 22.76 80 ILE C O 1
ATOM 1978 N N . PRO C 3 84 ? 100.420 113.936 86.798 1.00 17.32 81 PRO C N 1
ATOM 1979 C CA . PRO C 3 84 ? 101.017 114.007 88.116 1.00 15.73 81 PRO C CA 1
ATOM 1980 C C . PRO C 3 84 ? 100.551 115.184 88.930 1.00 22.56 81 PRO C C 1
ATOM 1981 O O . PRO C 3 84 ? 100.415 115.086 90.148 1.00 25.12 81 PRO C O 1
ATOM 1985 N N . ARG C 3 85 ? 100.253 116.293 88.292 1.00 24.26 82 ARG C N 1
ATOM 1986 C CA . ARG C 3 85 ? 99.787 117.406 89.061 1.00 21.80 82 ARG C CA 1
ATOM 1987 C C . ARG C 3 85 ? 98.440 117.151 89.693 1.00 24.45 82 ARG C C 1
ATOM 1988 O O . ARG C 3 85 ? 98.163 117.627 90.790 1.00 27.74 82 ARG C O 1
ATOM 1996 N N . HIS C 3 86 ? 97.575 116.432 89.010 1.00 22.63 83 HIS C N 1
ATOM 1997 C CA . HIS C 3 86 ? 96.249 116.215 89.510 1.00 18.32 83 HIS C CA 1
ATOM 1998 C C . HIS C 3 86 ? 96.337 115.263 90.661 1.00 24.51 83 HIS C C 1
ATOM 1999 O O . HIS C 3 86 ? 95.570 115.362 91.616 1.00 26.65 83 HIS C O 1
ATOM 2006 N N . LEU C 3 87 ? 97.292 114.351 90.604 1.00 25.50 84 LEU C N 1
ATOM 2007 C CA . LEU C 3 87 ? 97.442 113.436 91.715 1.00 21.95 84 LEU C CA 1
ATOM 2008 C C . LEU C 3 87 ? 97.922 114.206 92.937 1.00 23.66 84 LEU C C 1
ATOM 2009 O O . LEU C 3 87 ? 97.422 113.989 94.037 1.00 29.91 84 LEU C O 1
ATOM 2014 N N . GLN C 3 88 ? 98.833 115.162 92.756 1.00 23.20 85 GLN C N 1
ATOM 2015 C CA . GLN C 3 88 ? 99.316 115.943 93.893 1.00 19.18 85 GLN C CA 1
ATOM 2016 C C . GLN C 3 88 ? 98.251 116.791 94.522 1.00 23.02 85 GLN C C 1
ATOM 2017 O O . GLN C 3 88 ? 98.185 116.923 95.743 1.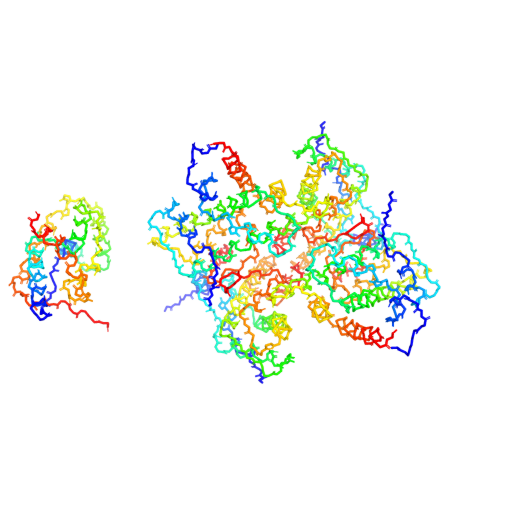00 27.55 85 GLN C O 1
ATOM 2023 N N . LEU C 3 89 ? 97.397 117.383 93.717 1.00 25.55 86 LEU C N 1
ATOM 2024 C CA . LEU C 3 89 ? 96.378 118.204 94.309 1.00 22.27 86 LEU C CA 1
ATOM 2025 C C . LEU C 3 89 ? 95.366 117.336 95.006 1.00 23.96 86 LEU C C 1
ATOM 2026 O O . LEU C 3 89 ? 94.902 117.661 96.098 1.00 29.54 86 LEU C O 1
ATOM 2031 N N . ALA C 3 90 ? 95.054 116.186 94.431 1.00 27.03 87 ALA C N 1
ATOM 2032 C CA . ALA C 3 90 ? 94.086 115.314 95.047 1.00 25.71 87 ALA C CA 1
ATOM 2033 C C . ALA C 3 90 ? 94.508 114.887 96.421 1.00 22.37 87 ALA C C 1
ATOM 2034 O O . ALA C 3 90 ? 93.717 114.908 97.357 1.00 26.20 87 ALA C O 1
ATOM 2036 N N . ILE C 3 91 ? 95.779 114.615 96.575 1.00 20.78 88 ILE C N 1
ATOM 2037 C CA . ILE C 3 91 ? 96.300 114.198 97.840 1.00 17.25 88 ILE C CA 1
ATOM 2038 C C . ILE C 3 91 ? 96.403 115.326 98.820 1.00 19.50 88 ILE C C 1
ATOM 2039 O O . ILE C 3 91 ? 96.027 115.180 99.972 1.00 26.19 88 ILE C O 1
ATOM 2044 N N . ARG C 3 92 ? 96.927 116.458 98.420 1.00 21.24 89 ARG C N 1
ATOM 2045 C CA . ARG C 3 92 ? 97.142 117.477 99.416 1.00 20.20 89 ARG C CA 1
ATOM 2046 C C . ARG C 3 92 ? 95.900 118.221 99.858 1.00 21.69 89 ARG C C 1
ATOM 2047 O O . ARG C 3 92 ? 95.901 118.839 100.918 1.00 23.64 89 ARG C O 1
ATOM 2055 N N . ASN C 3 93 ? 94.814 118.119 99.118 1.00 22.04 90 ASN C N 1
ATOM 2056 C CA . ASN C 3 93 ? 93.583 118.756 99.531 1.00 21.23 90 ASN C CA 1
ATOM 2057 C C . ASN C 3 93 ? 92.654 117.792 100.269 1.00 25.31 90 ASN C C 1
ATOM 2058 O O . ASN C 3 93 ? 91.481 118.097 100.477 1.00 34.05 90 ASN C O 1
ATOM 2063 N N . ASP C 3 94 ? 93.172 116.636 100.677 1.00 24.44 91 ASP C N 1
ATOM 2064 C CA . ASP C 3 94 ? 92.419 115.617 101.401 1.00 24.22 91 ASP C CA 1
ATOM 2065 C C . ASP C 3 94 ? 93.212 115.210 102.630 1.00 25.54 91 ASP C C 1
ATOM 2066 O O . ASP C 3 94 ? 94.341 114.749 102.518 1.00 27.83 91 ASP C O 1
ATOM 2071 N N . GLU C 3 95 ? 92.670 115.430 103.812 1.00 27.07 92 GLU C N 1
ATOM 2072 C CA . GLU C 3 95 ? 93.446 115.207 105.018 1.00 25.55 92 GLU C CA 1
ATOM 2073 C C . GLU C 3 95 ? 93.893 113.797 105.270 1.00 27.57 92 GLU C C 1
ATOM 2074 O O . GLU C 3 95 ? 95.018 113.582 105.725 1.00 30.30 92 GLU C O 1
ATOM 2080 N N . GLU C 3 96 ? 93.061 112.821 105.020 1.00 22.95 93 GLU C N 1
ATOM 2081 C CA . GLU C 3 96 ? 93.534 111.507 105.314 1.00 18.17 93 GLU C CA 1
ATOM 2082 C C . GLU C 3 96 ? 94.625 111.107 104.364 1.00 17.95 93 GLU C C 1
ATOM 2083 O O . GLU C 3 96 ? 95.644 110.554 104.793 1.00 22.29 93 GLU C O 1
ATOM 2089 N N . LEU C 3 97 ? 94.471 111.408 103.078 1.00 16.72 94 LEU C N 1
ATOM 2090 C CA . LEU C 3 97 ? 95.539 111.023 102.195 1.00 13.30 94 LEU C CA 1
ATOM 2091 C C . LEU C 3 97 ? 96.771 111.829 102.488 1.00 14.67 94 LEU C C 1
ATOM 2092 O O . LEU C 3 97 ? 97.873 111.290 102.517 1.00 21.65 94 LEU C O 1
ATOM 2097 N N . ASN C 3 98 ? 96.619 113.097 102.817 1.00 15.93 95 ASN C N 1
ATOM 2098 C CA . ASN C 3 98 ? 97.774 113.896 103.097 1.00 15.41 95 ASN C CA 1
ATOM 2099 C C . ASN C 3 98 ? 98.579 113.315 104.228 1.00 18.90 95 ASN C C 1
ATOM 2100 O O . ASN C 3 98 ? 99.793 113.437 104.228 1.00 24.61 95 ASN C O 1
ATOM 2105 N N . LYS C 3 99 ? 97.942 112.714 105.221 1.00 19.25 96 LYS C N 1
ATOM 2106 C CA . LYS C 3 99 ? 98.726 112.121 106.283 1.00 19.71 96 LYS C CA 1
ATOM 2107 C C . LYS C 3 99 ? 99.400 110.846 105.825 1.00 25.50 96 LYS C C 1
ATOM 2108 O O . LYS C 3 99 ? 100.599 110.645 106.020 1.00 36.63 96 LYS C O 1
ATOM 2114 N N . LEU C 3 100 ? 98.659 110.021 105.104 1.00 21.26 97 LEU C N 1
ATOM 2115 C CA . LEU C 3 100 ? 99.147 108.728 104.665 1.00 18.00 97 LEU C CA 1
ATOM 2116 C C . LEU C 3 100 ? 100.355 108.872 103.765 1.00 22.56 97 LEU C C 1
ATOM 2117 O O . LEU C 3 100 ? 101.297 108.070 103.809 1.00 32.34 97 LEU C O 1
ATOM 2122 N N . LEU C 3 101 ? 100.306 109.878 102.918 1.00 20.73 98 LEU C N 1
ATOM 2123 C CA . LEU C 3 101 ? 101.321 110.178 101.946 1.00 17.91 98 LEU C CA 1
ATOM 2124 C C . LEU C 3 101 ? 102.085 111.439 102.295 1.00 19.71 98 LEU C C 1
ATOM 2125 O O . LEU C 3 101 ? 102.665 112.085 101.427 1.00 23.04 98 LEU C O 1
ATOM 2130 N N . GLY C 3 102 ? 102.100 111.813 103.560 1.00 20.56 99 GLY C N 1
ATOM 2131 C CA . GLY C 3 102 ? 102.724 113.056 103.990 1.00 20.13 99 GLY C CA 1
ATOM 2132 C C . GLY C 3 102 ? 104.198 113.211 103.662 1.00 17.73 99 GLY C C 1
ATOM 2133 O O . GLY C 3 102 ? 104.680 114.325 103.470 1.00 22.60 99 GLY C O 1
ATOM 2134 N N . ARG C 3 103 ? 104.936 112.120 103.602 1.00 17.73 100 ARG C N 1
ATOM 2135 C CA . ARG C 3 103 ? 106.355 112.208 103.306 1.00 19.36 100 ARG C CA 1
ATOM 2136 C C . ARG C 3 103 ? 106.690 111.963 101.860 1.00 19.25 100 ARG C C 1
ATOM 2137 O O . ARG C 3 103 ? 107.860 111.941 101.497 1.00 19.06 100 ARG C O 1
ATOM 2145 N N . VAL C 3 104 ? 105.693 111.739 101.041 1.00 17.20 101 VAL C N 1
ATOM 2146 C CA . VAL C 3 104 ? 105.941 111.382 99.675 1.00 9.50 101 VAL C CA 1
ATOM 2147 C C . VAL C 3 104 ? 106.153 112.520 98.721 1.00 14.30 101 VAL C C 1
ATOM 2148 O O . VAL C 3 104 ? 105.350 113.451 98.611 1.00 22.88 101 VAL C O 1
ATOM 2152 N N . THR C 3 105 ? 107.220 112.403 97.962 1.00 14.08 102 THR C N 1
ATOM 2153 C CA . THR C 3 105 ? 107.525 113.355 96.935 1.00 12.06 102 THR C CA 1
ATOM 2154 C C . THR C 3 105 ? 106.994 112.795 95.650 1.00 14.45 102 THR C C 1
ATOM 2155 O O . THR C 3 105 ? 107.339 111.683 95.265 1.00 13.30 102 THR C O 1
ATOM 2159 N N . ILE C 3 106 ? 106.168 113.545 94.976 1.00 14.59 103 ILE C N 1
ATOM 2160 C CA . ILE C 3 106 ? 105.633 113.074 93.727 1.00 10.87 103 ILE C CA 1
ATOM 2161 C C . ILE C 3 106 ? 106.332 113.768 92.621 1.00 13.04 103 ILE C C 1
ATOM 2162 O O . ILE C 3 106 ? 106.257 114.995 92.531 1.00 19.85 103 ILE C O 1
ATOM 2167 N N . ALA C 3 107 ? 107.031 113.009 91.801 1.00 11.30 104 ALA C N 1
ATOM 2168 C CA . ALA C 3 107 ? 107.796 113.626 90.766 1.00 7.55 104 ALA C CA 1
ATOM 2169 C C . ALA C 3 107 ? 106.893 114.415 89.884 1.00 14.22 104 ALA C C 1
ATOM 2170 O O . ALA C 3 107 ? 105.886 113.894 89.425 1.00 18.27 104 ALA C O 1
ATOM 2172 N N . GLN C 3 108 ? 107.281 115.653 89.589 1.00 14.59 105 GLN C N 1
ATOM 2173 C CA . GLN C 3 108 ? 106.537 116.555 88.718 1.00 11.29 105 GLN C CA 1
ATOM 2174 C C . GLN C 3 108 ? 105.171 116.911 89.251 1.00 15.36 105 GLN C C 1
ATOM 2175 O O . GLN C 3 108 ? 104.309 117.357 88.499 1.00 19.75 105 GLN C O 1
ATOM 2181 N N . GLY C 3 109 ? 104.957 116.719 90.539 1.00 16.73 106 GLY C N 1
ATOM 2182 C CA . GLY C 3 109 ? 103.678 117.025 91.135 1.00 22.67 106 GLY C CA 1
ATOM 2183 C C . GLY C 3 109 ? 103.422 118.495 91.379 1.00 26.33 106 GLY C C 1
ATOM 2184 O O . GLY C 3 109 ? 102.272 118.897 91.479 1.00 31.28 106 GLY C O 1
ATOM 2185 N N . GLY C 3 110 ? 104.458 119.298 91.523 1.00 23.67 107 GLY C N 1
ATOM 2186 C CA . GLY C 3 110 ? 104.249 120.707 91.824 1.00 27.42 107 GLY C CA 1
ATOM 2187 C C . GLY C 3 110 ? 103.916 120.914 93.294 1.00 33.22 107 GLY C C 1
ATOM 2188 O O . GLY C 3 110 ? 104.092 120.015 94.125 1.00 37.85 107 GLY C O 1
ATOM 2189 N N . VAL C 3 111 ? 103.459 122.123 93.613 1.00 31.43 108 VAL C N 1
ATOM 2190 C CA . VAL C 3 111 ? 103.125 122.544 94.970 1.00 30.80 108 VAL C CA 1
ATOM 2191 C C . VAL C 3 111 ? 101.751 123.164 94.978 1.00 33.67 108 VAL C C 1
ATOM 2192 O O . VAL C 3 111 ? 101.199 123.446 93.920 1.00 34.99 108 VAL C O 1
ATOM 2196 N N . LEU C 3 112 ? 101.183 123.372 96.151 1.00 34.97 109 LEU C N 1
ATOM 2197 C CA . LEU C 3 112 ? 99.898 124.036 96.199 1.00 38.39 109 LEU C CA 1
ATOM 2198 C C . LEU C 3 112 ? 100.091 125.545 96.289 1.00 41.80 109 LEU C C 1
ATOM 2199 O O . LEU C 3 112 ? 101.029 126.003 96.943 1.00 44.81 109 LEU C O 1
ATOM 2204 N N . PRO C 3 113 ? 99.176 126.351 95.730 1.00 36.37 110 PRO C N 1
ATOM 2205 C CA . PRO C 3 113 ? 99.244 127.795 95.650 1.00 41.91 110 PRO C CA 1
ATOM 2206 C C . PRO C 3 113 ? 98.941 128.528 96.937 1.00 49.01 110 PRO C C 1
ATOM 2207 O O . PRO C 3 113 ? 97.946 129.246 97.040 1.00 47.77 110 PRO C O 1
ATOM 2211 N N . ASN C 3 114 ? 99.810 128.329 97.908 1.00 49.04 111 ASN C N 1
ATOM 2212 C CA . ASN C 3 114 ? 99.690 128.956 99.209 1.00 52.30 111 ASN C CA 1
ATOM 2213 C C . ASN C 3 114 ? 100.532 130.222 99.355 1.00 50.76 111 ASN C C 1
ATOM 2214 O O . ASN C 3 114 ? 101.759 130.158 99.485 1.00 44.77 111 ASN C O 1
ATOM 2219 N N . ILE C 3 115 ? 99.873 131.374 99.351 1.00 50.72 112 ILE C N 1
ATOM 2220 C CA . ILE C 3 115 ? 100.566 132.649 99.485 1.00 51.79 112 ILE C CA 1
ATOM 2221 C C . ILE C 3 115 ? 100.166 133.264 100.806 1.00 56.40 112 ILE C C 1
ATOM 2222 O O . ILE C 3 115 ? 98.982 133.489 101.049 1.00 54.44 112 ILE C O 1
ATOM 2227 N N . GLN C 3 116 ? 101.137 133.561 101.652 1.00 52.31 113 GLN C N 1
ATOM 2228 C CA . GLN C 3 116 ? 100.804 134.149 102.942 1.00 53.92 113 GLN C CA 1
ATOM 2229 C C . GLN C 3 116 ? 100.224 135.545 102.748 1.00 54.53 113 GLN C C 1
ATOM 2230 O O . GLN C 3 116 ? 100.806 136.382 102.066 1.00 52.83 113 GLN C O 1
ATOM 2236 N N . ALA C 3 117 ? 99.125 135.833 103.440 1.00 58.28 114 ALA C N 1
ATOM 2237 C CA . ALA C 3 117 ? 98.416 137.112 103.322 1.00 61.71 114 ALA C CA 1
ATOM 2238 C C . ALA C 3 117 ? 99.260 138.310 103.708 1.00 55.62 114 ALA C C 1
ATOM 2239 O O . ALA C 3 117 ? 99.046 139.419 103.226 1.00 55.40 114 ALA C O 1
ATOM 2241 N N . VAL C 3 118 ? 100.233 138.086 104.565 1.00 55.29 115 VAL C N 1
ATOM 2242 C CA . VAL C 3 118 ? 101.087 139.145 105.077 1.00 54.47 115 VAL C CA 1
ATOM 2243 C C . VAL C 3 118 ? 102.002 139.703 103.996 1.00 51.46 115 VAL C C 1
ATOM 2244 O O . VAL C 3 118 ? 102.675 140.710 104.201 1.00 47.74 115 VAL C O 1
ATOM 2248 N N . LEU C 3 119 ? 102.082 139.008 102.869 1.00 51.40 116 LEU C N 1
ATOM 2249 C CA . LEU C 3 119 ? 102.924 139.413 101.781 1.00 48.96 116 LEU C CA 1
ATOM 2250 C C . LEU C 3 119 ? 102.176 140.264 100.768 1.00 50.88 116 LEU C C 1
ATOM 2251 O O . LEU C 3 119 ? 102.781 140.832 99.849 1.00 48.99 116 LEU C O 1
ATOM 2256 N N . LEU C 3 120 ? 100.867 140.384 100.930 1.00 53.65 117 LEU C N 1
ATOM 2257 C CA . LEU C 3 120 ? 100.069 141.108 99.970 1.00 56.05 117 LEU C CA 1
ATOM 2258 C C . LEU C 3 120 ? 100.041 142.597 100.329 1.00 58.21 117 LEU C C 1
ATOM 2259 O O . LEU C 3 120 ? 100.195 142.953 101.496 1.00 57.55 117 LEU C O 1
ATOM 2264 N N . SER D 4 36 ? 112.508 88.776 79.123 1.00 78.78 33 SER D N 1
ATOM 2265 C CA . SER D 4 36 ? 112.437 90.034 79.855 1.00 89.25 33 SER D CA 1
ATOM 2266 C C . SER D 4 36 ? 111.005 90.448 80.107 1.00 82.12 33 SER D C 1
ATOM 2267 O O . SER D 4 36 ? 110.294 90.848 79.180 1.00 76.71 33 SER D O 1
ATOM 2270 N N . ARG D 4 37 ? 110.548 90.313 81.356 1.00 77.08 34 ARG D N 1
ATOM 2271 C CA . ARG D 4 37 ? 109.138 90.661 81.689 1.00 74.88 34 ARG D CA 1
ATOM 2272 C C . ARG D 4 37 ? 109.078 91.367 83.046 1.00 74.83 34 ARG D C 1
ATOM 2273 O O . ARG D 4 37 ? 109.640 90.830 84.007 1.00 75.99 34 ARG D O 1
ATOM 2281 N N . LYS D 4 38 ? 108.414 92.523 83.110 1.00 68.26 35 LYS D N 1
ATOM 2282 C CA . LYS D 4 38 ? 108.259 93.264 84.357 1.00 64.88 35 LYS D CA 1
ATOM 2283 C C . LYS D 4 38 ? 106.785 93.500 84.639 1.00 61.47 35 LYS D C 1
ATOM 2284 O O . LYS D 4 38 ? 106.062 94.007 83.791 1.00 59.05 35 LYS D O 1
ATOM 2290 N N . GLU D 4 39 ? 106.345 93.138 85.836 1.00 55.81 36 GLU D N 1
ATOM 2291 C CA . GLU D 4 39 ? 104.944 93.274 86.217 1.00 53.87 36 GLU D CA 1
ATOM 2292 C C . GLU D 4 39 ? 104.637 94.584 86.923 1.00 47.99 36 GLU D C 1
ATOM 2293 O O . GLU D 4 39 ? 105.504 95.181 87.562 1.00 49.10 36 GLU D O 1
ATOM 2299 N N . SER D 4 40 ? 103.392 95.017 86.812 1.00 38.30 37 SER D N 1
ATOM 2300 C CA . SER D 4 40 ? 102.917 96.220 87.446 1.00 25.20 37 SER D CA 1
ATOM 2301 C C . SER D 4 40 ? 101.430 96.101 87.574 1.00 22.66 37 SER D C 1
ATOM 2302 O O . SER D 4 40 ? 100.832 95.147 87.089 1.00 26.19 37 SER D O 1
ATOM 2305 N N . TYR D 4 41 ? 100.822 97.086 88.184 1.00 22.10 38 TYR D N 1
ATOM 2306 C CA . TYR D 4 41 ? 99.397 97.120 88.380 1.00 17.71 38 TYR D CA 1
ATOM 2307 C C . TYR D 4 41 ? 98.715 98.038 87.402 1.00 21.62 38 TYR D C 1
ATOM 2308 O O . TYR D 4 41 ? 97.540 98.367 87.569 1.00 23.83 38 TYR D O 1
ATOM 2317 N N . SER D 4 42 ? 99.404 98.428 86.341 1.00 20.80 39 SER D N 1
ATOM 2318 C CA . SER D 4 42 ? 98.841 99.399 85.422 1.00 17.71 39 SER D CA 1
ATOM 2319 C C . SER D 4 42 ? 97.493 98.998 84.878 1.00 17.69 39 SER D C 1
ATOM 2320 O O . SER D 4 42 ? 96.605 99.834 84.707 1.00 26.67 39 SER D O 1
ATOM 2323 N N . ILE D 4 43 ? 97.310 97.733 84.603 1.00 16.10 40 ILE D N 1
ATOM 2324 C CA . ILE D 4 43 ? 96.050 97.300 84.063 1.00 14.41 40 ILE D CA 1
ATOM 2325 C C . ILE D 4 43 ? 94.899 97.392 85.053 1.00 22.44 40 ILE D C 1
ATOM 2326 O O . ILE D 4 43 ? 93.755 97.571 84.638 1.00 25.74 40 ILE D O 1
ATOM 2331 N N . TYR D 4 44 ? 95.164 97.234 86.348 1.00 24.09 41 TYR D N 1
ATOM 2332 C CA . TYR D 4 44 ? 94.085 97.220 87.304 1.00 20.01 41 TYR D CA 1
ATOM 2333 C C . TYR D 4 44 ? 93.743 98.625 87.680 1.00 23.40 41 TYR D C 1
ATOM 2334 O O . TYR D 4 44 ? 92.585 98.939 87.945 1.00 25.47 41 TYR D O 1
ATOM 2343 N N . VAL D 4 45 ? 94.742 99.491 87.669 1.00 24.31 42 VAL D N 1
ATOM 2344 C CA . VAL D 4 45 ? 94.516 100.873 87.993 1.00 19.70 42 VAL D CA 1
ATOM 2345 C C . VAL D 4 45 ? 93.617 101.436 86.935 1.00 22.58 42 VAL D C 1
ATOM 2346 O O . VAL D 4 45 ? 92.685 102.173 87.238 1.00 27.44 42 VAL D O 1
ATOM 2350 N N . TYR D 4 46 ? 93.887 101.101 85.690 1.00 24.22 43 TYR D N 1
ATOM 2351 C CA . TYR D 4 46 ? 93.068 101.570 84.616 1.00 22.83 43 TYR D CA 1
ATOM 2352 C C . TYR D 4 46 ? 91.625 101.137 84.780 1.00 23.65 43 TYR D C 1
ATOM 2353 O O . TYR D 4 46 ? 90.728 101.949 84.572 1.00 29.43 43 TYR D O 1
ATOM 2362 N N . LYS D 4 47 ? 91.441 99.884 85.159 1.00 25.47 44 LYS D N 1
ATOM 2363 C CA . LYS D 4 47 ? 90.124 99.304 85.327 1.00 21.06 44 LYS D CA 1
ATOM 2364 C C . LYS D 4 47 ? 89.341 100.018 86.423 1.00 22.40 44 LYS D C 1
ATOM 2365 O O . LYS D 4 47 ? 88.134 100.218 86.297 1.00 28.11 44 LYS D O 1
ATOM 2371 N N . VAL D 4 48 ? 90.013 100.434 87.497 1.00 23.33 45 VAL D N 1
ATOM 2372 C CA . VAL D 4 48 ? 89.346 101.161 88.541 1.00 19.14 45 VAL D CA 1
ATOM 2373 C C . VAL D 4 48 ? 88.997 102.541 88.037 1.00 23.66 45 VAL D C 1
ATOM 2374 O O . VAL D 4 48 ? 87.878 103.015 88.233 1.00 26.53 45 VAL D O 1
ATOM 2378 N N . LEU D 4 49 ? 89.915 103.205 87.342 1.00 24.53 46 LEU D N 1
ATOM 2379 C CA . LEU D 4 49 ? 89.643 104.549 86.877 1.00 20.50 46 LEU D CA 1
ATOM 2380 C C . LEU D 4 49 ? 88.408 104.586 86.046 1.00 20.12 46 LEU D C 1
ATOM 2381 O O . LEU D 4 49 ? 87.634 105.530 86.156 1.00 27.02 46 LEU D O 1
ATOM 2386 N N . LYS D 4 50 ? 88.222 103.549 85.229 1.00 20.76 47 LYS D N 1
ATOM 2387 C CA . LYS D 4 50 ? 87.044 103.426 84.387 1.00 18.73 47 LYS D CA 1
ATOM 2388 C C . LYS D 4 50 ? 85.766 103.441 85.200 1.00 20.75 47 LYS D C 1
ATOM 2389 O O . LYS D 4 50 ? 84.753 103.968 84.743 1.00 24.87 47 LYS D O 1
ATOM 2395 N N . GLN D 4 51 ? 85.742 102.795 86.360 1.00 22.72 48 GLN D N 1
ATOM 2396 C CA . GLN D 4 51 ? 84.479 102.730 87.063 1.00 24.50 48 GLN D CA 1
ATOM 2397 C C . GLN D 4 51 ? 84.207 104.011 87.794 1.00 25.50 48 GLN D C 1
ATOM 2398 O O . GLN D 4 51 ? 83.054 104.399 87.988 1.00 31.86 48 GLN D O 1
ATOM 2404 N N . VAL D 4 52 ? 85.270 104.657 88.222 1.00 24.26 49 VAL D N 1
ATOM 2405 C CA . VAL D 4 52 ? 85.149 105.872 88.988 1.00 20.92 49 VAL D CA 1
ATOM 2406 C C . VAL D 4 52 ? 84.822 107.068 88.084 1.00 24.67 49 VAL D C 1
ATOM 2407 O O . VAL D 4 52 ? 83.910 107.839 88.370 1.00 33.65 49 VAL D O 1
ATOM 2411 N N . HIS D 4 53 ? 85.572 107.206 87.000 1.00 24.11 50 HIS D N 1
ATOM 2412 C CA . HIS D 4 53 ? 85.447 108.254 86.001 1.00 21.07 50 HIS D CA 1
ATOM 2413 C C . HIS D 4 53 ? 85.492 107.708 84.583 1.00 20.79 50 HIS D C 1
ATOM 2414 O O . HIS D 4 53 ? 86.562 107.684 83.980 1.00 25.85 50 HIS D O 1
ATOM 2421 N N . PRO D 4 54 ? 84.380 107.253 84.030 1.00 19.57 51 PRO D N 1
ATOM 2422 C CA . PRO D 4 54 ? 84.265 106.603 82.748 1.00 21.10 51 PRO D CA 1
ATOM 2423 C C . PRO D 4 54 ? 84.840 107.360 81.561 1.00 30.25 51 PRO D C 1
ATOM 2424 O O . PRO D 4 54 ? 85.171 106.743 80.551 1.00 37.65 51 PRO D O 1
ATOM 2428 N N . ASP D 4 55 ? 84.921 108.690 81.620 1.00 33.76 52 ASP D N 1
ATOM 2429 C CA . ASP D 4 55 ? 85.445 109.443 80.506 1.00 35.18 52 ASP D CA 1
ATOM 2430 C C . ASP D 4 55 ? 86.799 110.089 80.744 1.00 33.81 52 ASP D C 1
ATOM 2431 O O . ASP D 4 55 ? 87.205 110.969 79.989 1.00 43.69 52 ASP D O 1
ATOM 2436 N N . THR D 4 56 ? 87.517 109.651 81.758 1.00 30.88 53 THR D N 1
ATOM 2437 C CA . THR D 4 56 ? 88.813 110.244 82.057 1.00 28.16 53 THR D CA 1
ATOM 2438 C C . THR D 4 56 ? 89.947 109.292 81.764 1.00 26.11 53 THR D C 1
ATOM 2439 O O . THR D 4 56 ? 89.891 108.110 82.084 1.00 40.73 53 THR D O 1
ATOM 2443 N N . GLY D 4 57 ? 90.969 109.781 81.094 1.00 25.63 54 GLY D N 1
ATOM 2444 C CA . GLY D 4 57 ? 92.122 108.942 80.821 1.00 27.13 54 GLY D CA 1
ATOM 2445 C C . GLY D 4 57 ? 93.236 109.237 81.797 1.00 25.88 54 GLY D C 1
ATOM 2446 O O . GLY D 4 57 ? 93.087 110.058 82.702 1.00 30.64 54 GLY D O 1
ATOM 2447 N N . ILE D 4 58 ? 94.353 108.573 81.630 1.00 26.60 55 ILE D N 1
ATOM 2448 C CA . ILE D 4 58 ? 95.474 108.796 82.531 1.00 23.10 55 ILE D CA 1
ATOM 2449 C C . ILE D 4 58 ? 96.780 108.803 81.772 1.00 27.48 55 ILE D C 1
ATOM 2450 O O . ILE D 4 58 ? 97.003 107.931 80.948 1.00 38.98 55 ILE D O 1
ATOM 2455 N N . SER D 4 59 ? 97.667 109.735 82.070 1.00 26.17 56 SER D N 1
ATOM 2456 C CA . SER D 4 59 ? 98.946 109.787 81.374 1.00 26.26 56 SER D CA 1
ATOM 2457 C C . SER D 4 59 ? 99.863 108.690 81.828 1.00 26.87 56 SER D C 1
ATOM 2458 O O . SER D 4 59 ? 99.648 108.086 82.880 1.00 31.25 56 SER D O 1
ATOM 2461 N N . SER D 4 60 ? 100.925 108.434 81.070 1.00 31.72 57 SER D N 1
ATOM 2462 C CA . SER D 4 60 ? 101.845 107.385 81.474 1.00 25.70 57 SER D CA 1
ATOM 2463 C C . SER D 4 60 ? 102.627 107.756 82.699 1.00 25.41 57 SER D C 1
ATOM 2464 O O . SER D 4 60 ? 102.986 106.888 83.498 1.00 30.73 57 SER D O 1
ATOM 2467 N N . LYS D 4 61 ? 102.845 109.033 82.910 1.00 23.51 58 LYS D N 1
ATOM 2468 C CA . LYS D 4 61 ? 103.558 109.420 84.094 1.00 19.91 58 LYS D CA 1
ATOM 2469 C C . LYS D 4 61 ? 102.667 109.281 85.291 1.00 22.18 58 LYS D C 1
ATOM 2470 O O . LYS D 4 61 ? 103.119 108.882 86.365 1.00 26.41 58 LYS D O 1
ATOM 2476 N N . ALA D 4 62 ? 101.399 109.610 85.131 1.00 19.85 59 ALA D N 1
ATOM 2477 C CA . ALA D 4 62 ? 100.493 109.457 86.233 1.00 14.95 59 ALA D CA 1
ATOM 2478 C C . ALA D 4 62 ? 100.382 108.001 86.582 1.00 21.98 59 ALA D C 1
ATOM 2479 O O . ALA D 4 62 ? 100.284 107.653 87.756 1.00 20.06 59 ALA D O 1
ATOM 2481 N N . MET D 4 63 ? 100.424 107.128 85.582 1.00 25.11 60 MET D N 1
ATOM 2482 C CA . MET D 4 63 ? 100.333 105.721 85.862 1.00 17.43 60 MET D CA 1
ATOM 2483 C C . MET D 4 63 ? 101.562 105.255 86.602 1.00 19.22 60 MET D C 1
ATOM 2484 O O . MET D 4 63 ? 101.457 104.465 87.537 1.00 23.48 60 MET D O 1
ATOM 2489 N N . GLY D 4 64 ? 102.731 105.777 86.259 1.00 19.75 61 GLY D N 1
ATOM 2490 C CA . GLY D 4 64 ? 103.932 105.380 86.963 1.00 15.66 61 GLY D CA 1
ATOM 2491 C C . GLY D 4 64 ? 103.819 105.711 88.440 1.00 16.64 61 GLY D C 1
ATOM 2492 O O . GLY D 4 64 ? 104.247 104.932 89.296 1.00 22.19 61 GLY D O 1
ATOM 2493 N N . ILE D 4 65 ? 103.192 106.831 88.744 1.00 18.17 62 ILE D N 1
ATOM 2494 C CA . ILE D 4 65 ? 102.985 107.222 90.118 1.00 13.34 62 ILE D CA 1
ATOM 2495 C C . ILE D 4 65 ? 102.012 106.286 90.783 1.00 15.78 62 ILE D C 1
ATOM 2496 O O . ILE D 4 65 ? 102.254 105.857 91.909 1.00 17.91 62 ILE D O 1
ATOM 2501 N N . MET D 4 66 ? 100.919 105.947 90.117 1.00 17.92 63 MET D N 1
ATOM 2502 C CA . MET D 4 66 ? 99.975 105.041 90.735 1.00 14.26 63 MET D CA 1
ATOM 2503 C C . MET D 4 66 ? 100.605 103.685 91.005 1.00 18.04 63 MET D C 1
ATOM 2504 O O . MET D 4 66 ? 100.296 103.060 92.018 1.00 18.46 63 MET D O 1
ATOM 2509 N N . ASN D 4 67 ? 101.513 103.229 90.155 1.00 19.76 64 ASN D N 1
ATOM 2510 C CA . ASN D 4 67 ? 102.142 101.959 90.433 1.00 11.33 64 ASN D CA 1
ATOM 2511 C C . ASN D 4 67 ? 103.029 102.053 91.646 1.00 15.27 64 ASN D C 1
ATOM 2512 O O . ASN D 4 67 ? 103.004 101.146 92.478 1.00 15.90 64 ASN D O 1
ATOM 2517 N N . SER D 4 68 ? 103.743 103.164 91.828 1.00 14.12 65 SER D N 1
ATOM 2518 C CA . SER D 4 68 ? 104.571 103.268 93.012 1.00 4.84 65 SER D CA 1
ATOM 2519 C C . SER D 4 68 ? 103.713 103.341 94.244 1.00 11.30 65 SER D C 1
ATOM 2520 O O . SER D 4 68 ? 104.055 102.759 95.272 1.00 12.65 65 SER D O 1
ATOM 2523 N N . PHE D 4 69 ? 102.577 104.010 94.150 1.00 12.95 66 PHE D N 1
ATOM 2524 C CA . PHE D 4 69 ? 101.674 104.092 95.274 1.00 8.90 66 PHE D CA 1
ATOM 2525 C C . PHE D 4 69 ? 101.224 102.737 95.715 1.00 12.59 66 PHE D C 1
ATOM 2526 O O . PHE D 4 69 ? 101.307 102.412 96.900 1.00 9.03 66 PHE D O 1
ATOM 2534 N N . VAL D 4 70 ? 100.775 101.909 94.787 1.00 14.55 67 VAL D N 1
ATOM 2535 C CA . VAL D 4 70 ? 100.301 100.608 95.182 1.00 8.61 67 VAL D CA 1
ATOM 2536 C C . VAL D 4 70 ? 101.413 99.795 95.778 1.00 7.51 67 VAL D C 1
ATOM 2537 O O . VAL D 4 70 ? 101.194 99.109 96.771 1.00 13.44 67 VAL D O 1
ATOM 2541 N N . ASN D 4 71 ? 102.600 99.828 95.199 1.00 11.18 68 ASN D N 1
ATOM 2542 C CA . ASN D 4 71 ? 103.654 99.030 95.774 1.00 7.24 68 ASN D CA 1
ATOM 2543 C C . ASN D 4 71 ? 104.025 99.489 97.161 1.00 10.61 68 ASN D C 1
ATOM 2544 O O . ASN D 4 71 ? 104.282 98.658 98.028 1.00 10.26 68 ASN D O 1
ATOM 2549 N N . ASP D 4 72 ? 103.987 100.785 97.419 1.00 11.72 69 ASP D N 1
ATOM 2550 C CA . ASP D 4 72 ? 104.361 101.285 98.723 1.00 5.20 69 ASP D CA 1
ATOM 2551 C C . ASP D 4 72 ? 103.329 100.904 99.767 1.00 10.89 69 ASP D C 1
ATOM 2552 O O . ASP D 4 72 ? 103.684 100.443 100.854 1.00 11.42 69 ASP D O 1
ATOM 2557 N N . ILE D 4 73 ? 102.046 101.002 99.442 1.00 12.49 70 ILE D N 1
ATOM 2558 C CA . ILE D 4 73 ? 101.051 100.620 100.424 1.00 7.04 70 ILE D CA 1
ATOM 2559 C C . ILE D 4 73 ? 101.146 99.134 100.679 1.00 11.58 70 ILE D C 1
ATOM 2560 O O . ILE D 4 73 ? 101.038 98.694 101.823 1.00 11.33 70 ILE D O 1
ATOM 2565 N N . PHE D 4 74 ? 101.324 98.338 99.636 1.00 12.24 71 PHE D N 1
ATOM 2566 C CA . PHE D 4 74 ? 101.432 96.917 99.822 1.00 6.18 71 PHE D CA 1
ATOM 2567 C C . PHE D 4 74 ? 102.527 96.591 100.778 1.00 8.01 71 PHE D C 1
ATOM 2568 O O . PHE D 4 74 ? 102.320 95.817 101.708 1.00 11.65 71 PHE D O 1
ATOM 2576 N N . GLU D 4 75 ? 103.706 97.146 100.588 1.00 8.71 72 GLU D N 1
ATOM 2577 C CA . GLU D 4 75 ? 104.758 96.787 101.501 1.00 6.31 72 GLU D CA 1
ATOM 2578 C C . GLU D 4 75 ? 104.509 97.251 102.900 1.00 13.65 72 GLU D C 1
ATOM 2579 O O . GLU D 4 75 ? 104.860 96.546 103.840 1.00 17.43 72 GLU D O 1
ATOM 2585 N N . ARG D 4 76 ? 103.918 98.412 103.100 1.00 13.75 73 ARG D N 1
ATOM 2586 C CA . ARG D 4 76 ? 103.718 98.800 104.474 1.00 7.43 73 ARG D CA 1
ATOM 2587 C C . ARG D 4 76 ? 102.756 97.885 105.185 1.00 11.01 73 ARG D C 1
ATOM 2588 O O . ARG D 4 76 ? 103.000 97.508 106.332 1.00 15.87 73 ARG D O 1
ATOM 2596 N N . ILE D 4 77 ? 101.674 97.492 104.520 1.00 12.18 74 ILE D N 1
ATOM 2597 C CA . ILE D 4 77 ? 100.716 96.645 105.187 1.00 7.83 74 ILE D CA 1
ATOM 2598 C C . ILE D 4 77 ? 101.301 95.289 105.403 1.00 12.64 74 ILE D C 1
ATOM 2599 O O . ILE D 4 77 ? 101.156 94.718 106.480 1.00 16.29 74 ILE D O 1
ATOM 2604 N N . ALA D 4 78 ? 101.931 94.728 104.391 1.00 13.11 75 ALA D N 1
ATOM 2605 C CA . ALA D 4 78 ? 102.511 93.424 104.550 1.00 9.82 75 ALA D CA 1
ATOM 2606 C C . ALA D 4 78 ? 103.593 93.443 105.606 1.00 13.65 75 ALA D C 1
ATOM 2607 O O . ALA D 4 78 ? 103.754 92.473 106.345 1.00 21.17 75 ALA D O 1
ATOM 2609 N N . GLY D 4 79 ? 104.356 94.522 105.685 1.00 13.75 76 GLY D N 1
ATOM 2610 C CA . GLY D 4 79 ? 105.418 94.644 106.657 1.00 12.95 76 GLY D CA 1
ATOM 2611 C C . GLY D 4 79 ? 104.882 94.652 108.072 1.00 14.42 76 GLY D C 1
ATOM 2612 O O . GLY D 4 79 ? 105.403 93.954 108.944 1.00 22.89 76 GLY D O 1
ATOM 2613 N N . GLU D 4 80 ? 103.837 95.421 108.321 1.00 15.25 77 GLU D N 1
ATOM 2614 C CA . GLU D 4 80 ? 103.294 95.450 109.656 1.00 7.47 77 GLU D CA 1
ATOM 2615 C C . GLU D 4 80 ? 102.634 94.134 109.983 1.00 15.42 77 GLU D C 1
ATOM 2616 O O . GLU D 4 80 ? 102.757 93.639 111.101 1.00 15.08 77 GLU D O 1
ATOM 2622 N N . ALA D 4 81 ? 101.943 93.527 109.028 1.00 15.67 78 ALA D N 1
ATOM 2623 C CA . ALA D 4 81 ? 101.301 92.271 109.322 1.00 10.51 78 ALA D CA 1
ATOM 2624 C C . ALA D 4 81 ? 102.336 91.236 109.698 1.00 14.44 78 ALA D C 1
ATOM 2625 O O . ALA D 4 81 ? 102.105 90.430 110.601 1.00 22.39 78 ALA D O 1
ATOM 2627 N N . SER D 4 82 ? 103.498 91.275 109.061 1.00 15.48 79 SER D N 1
ATOM 2628 C CA . SER D 4 82 ? 104.559 90.363 109.409 1.00 12.76 79 SER D CA 1
ATOM 2629 C C . SER D 4 82 ? 104.995 90.559 110.822 1.00 17.96 79 SER D C 1
ATOM 2630 O O . SER D 4 82 ? 105.180 89.587 111.561 1.00 25.19 79 SER D O 1
ATOM 2633 N N . ARG D 4 83 ? 105.172 91.809 111.220 1.00 18.29 80 ARG D N 1
ATOM 2634 C CA . ARG D 4 83 ? 105.584 92.105 112.570 1.00 12.69 80 ARG D CA 1
ATOM 2635 C C . ARG D 4 83 ? 104.573 91.645 113.593 1.00 13.52 80 ARG D C 1
ATOM 2636 O O . ARG D 4 83 ? 104.963 91.155 114.651 1.00 19.66 80 ARG D O 1
ATOM 2644 N N . LEU D 4 84 ? 103.285 91.801 113.316 1.00 16.64 81 LEU D N 1
ATOM 2645 C CA . LEU D 4 84 ? 102.294 91.338 114.266 1.00 13.88 81 LEU D CA 1
ATOM 2646 C C . LEU D 4 84 ? 102.366 89.840 114.425 1.00 18.64 81 LEU D C 1
ATOM 2647 O O . LEU D 4 84 ? 102.254 89.329 115.544 1.00 21.21 81 LEU D O 1
ATOM 2652 N N . ALA D 4 85 ? 102.557 89.114 113.331 1.00 20.19 82 ALA D N 1
ATOM 2653 C CA . ALA D 4 85 ? 102.650 87.684 113.459 1.00 12.76 82 ALA D CA 1
ATOM 2654 C C . ALA D 4 85 ? 103.852 87.326 114.293 1.00 15.94 82 ALA D C 1
ATOM 2655 O O . ALA D 4 85 ? 103.787 86.446 115.142 1.00 22.56 82 ALA D O 1
ATOM 2657 N N . HIS D 4 86 ? 104.950 88.034 114.122 1.00 17.50 83 HIS D N 1
ATOM 2658 C CA . HIS D 4 86 ? 106.127 87.729 114.904 1.00 17.30 83 HIS D CA 1
ATOM 2659 C C . HIS D 4 86 ? 105.885 87.994 116.370 1.00 20.15 83 HIS D C 1
ATOM 2660 O O . HIS D 4 86 ? 106.147 87.156 117.219 1.00 28.09 83 HIS D O 1
ATOM 2667 N N . TYR D 4 87 ? 105.333 89.147 116.690 1.00 22.60 84 TYR D N 1
ATOM 2668 C CA . TYR D 4 87 ? 105.079 89.542 118.067 1.00 16.96 84 TYR D CA 1
ATOM 2669 C C . TYR D 4 87 ? 104.228 88.537 118.805 1.00 17.19 84 TYR D C 1
ATOM 2670 O O . TYR D 4 87 ? 104.490 88.212 119.958 1.00 23.43 84 TYR D O 1
ATOM 2679 N N . ASN D 4 88 ? 103.222 88.007 118.148 1.00 18.52 85 ASN D N 1
ATOM 2680 C CA . ASN D 4 88 ? 102.322 87.080 118.790 1.00 17.07 85 ASN D CA 1
ATOM 2681 C C . ASN D 4 88 ? 102.732 85.634 118.596 1.00 21.07 85 ASN D C 1
ATOM 2682 O O . ASN D 4 88 ? 101.968 84.723 118.919 1.00 27.41 85 ASN D O 1
ATOM 2687 N N . LYS D 4 89 ? 103.943 85.451 118.081 1.00 19.62 86 LYS D N 1
ATOM 2688 C CA . LYS D 4 89 ? 104.576 84.151 117.941 1.00 19.87 86 LYS D CA 1
ATOM 2689 C C . LYS D 4 89 ? 103.782 83.230 117.018 1.00 23.39 86 LYS D C 1
ATOM 2690 O O . LYS D 4 89 ? 103.565 82.063 117.338 1.00 34.75 86 LYS D O 1
ATOM 2696 N N . ARG D 4 90 ? 103.353 83.741 115.860 1.00 21.04 87 ARG D N 1
ATOM 2697 C CA . ARG D 4 90 ? 102.644 82.948 114.903 1.00 20.55 87 ARG D CA 1
ATOM 2698 C C . ARG D 4 90 ? 103.443 82.872 113.638 1.00 26.03 87 ARG D C 1
ATOM 2699 O O . ARG D 4 90 ? 104.310 83.701 113.384 1.00 35.02 87 ARG D O 1
ATOM 2707 N N . SER D 4 91 ? 103.174 81.860 112.836 1.00 27.38 88 SER D N 1
ATOM 2708 C CA . SER D 4 91 ? 103.875 81.690 111.589 1.00 18.85 88 SER D CA 1
ATOM 2709 C C . SER D 4 91 ? 103.015 82.046 110.409 1.00 24.80 88 SER D C 1
ATOM 2710 O O . SER D 4 91 ? 103.455 81.946 109.262 1.00 28.17 88 SER D O 1
ATOM 2713 N N . THR D 4 92 ? 101.785 82.445 110.673 1.00 23.45 89 THR D N 1
ATOM 2714 C CA . THR D 4 92 ? 100.848 82.652 109.598 1.00 16.94 89 THR D CA 1
ATOM 2715 C C . THR D 4 92 ? 100.273 84.035 109.572 1.00 19.30 89 THR D C 1
ATOM 2716 O O . THR D 4 92 ? 99.828 84.540 110.592 1.00 26.31 89 THR D O 1
ATOM 2720 N N . ILE D 4 93 ? 100.224 84.622 108.396 1.00 18.39 90 ILE D N 1
ATOM 2721 C CA . ILE D 4 93 ? 99.541 85.888 108.212 1.00 11.08 90 ILE D CA 1
ATOM 2722 C C . ILE D 4 93 ? 98.143 85.578 107.763 1.00 12.23 90 ILE D C 1
ATOM 2723 O O . ILE D 4 93 ? 97.944 84.879 106.780 1.00 17.18 90 ILE D O 1
ATOM 2728 N N . THR D 4 94 ? 97.165 86.071 108.471 1.00 8.61 91 THR D N 1
ATOM 2729 C CA . THR D 4 94 ? 95.787 85.792 108.141 1.00 5.68 91 THR D CA 1
ATOM 2730 C C . THR D 4 94 ? 95.089 87.089 107.924 1.00 7.49 91 THR D C 1
ATOM 2731 O O . THR D 4 94 ? 95.702 88.155 108.022 1.00 8.70 91 THR D O 1
ATOM 2735 N N . SER D 4 95 ? 93.810 87.034 107.626 1.00 7.66 92 SER D N 1
ATOM 2736 C CA . SER D 4 95 ? 93.074 88.254 107.423 1.00 5.40 92 SER D CA 1
ATOM 2737 C C . SER D 4 95 ? 92.995 89.074 108.694 1.00 9.98 92 SER D C 1
ATOM 2738 O O . SER D 4 95 ? 92.737 90.273 108.640 1.00 9.39 92 SER D O 1
ATOM 2741 N N . ARG D 4 96 ? 93.234 88.476 109.851 1.00 11.99 93 ARG D N 1
ATOM 2742 C CA . ARG D 4 96 ? 93.151 89.251 111.057 1.00 3.57 93 ARG D CA 1
ATOM 2743 C C . ARG D 4 96 ? 94.363 90.162 111.173 1.00 8.80 93 ARG D C 1
ATOM 2744 O O . ARG D 4 96 ? 94.220 91.317 111.553 1.00 9.89 93 ARG D O 1
ATOM 2752 N N . GLU D 4 97 ? 95.560 89.693 110.832 1.00 8.78 94 GLU D N 1
ATOM 2753 C CA . GLU D 4 97 ? 96.712 90.571 110.881 1.00 5.35 94 GLU D CA 1
ATOM 2754 C C . GLU D 4 97 ? 96.603 91.625 109.849 1.00 11.02 94 GLU D C 1
ATOM 2755 O O . GLU D 4 97 ? 97.040 92.747 110.076 1.00 13.14 94 GLU D O 1
ATOM 2761 N N . ILE D 4 98 ? 96.058 91.294 108.694 1.00 11.64 95 ILE D N 1
ATOM 2762 C CA . ILE D 4 98 ? 95.982 92.325 107.702 1.00 7.99 95 ILE D CA 1
ATOM 2763 C C . ILE D 4 98 ? 95.051 93.386 108.236 1.00 11.64 95 ILE D C 1
ATOM 2764 O O . ILE D 4 98 ? 95.354 94.563 108.110 1.00 11.32 95 ILE D O 1
ATOM 2769 N N . GLN D 4 99 ? 93.926 93.011 108.833 1.00 11.33 96 GLN D N 1
ATOM 2770 C CA . GLN D 4 99 ? 93.025 94.014 109.357 1.00 7.34 96 GLN D CA 1
ATOM 2771 C C . GLN D 4 99 ? 93.642 94.876 110.427 1.00 9.60 96 GLN D C 1
ATOM 2772 O O . GLN D 4 99 ? 93.452 96.094 110.427 1.00 11.48 96 GLN D O 1
ATOM 2778 N N . THR D 4 100 ? 94.384 94.280 111.339 1.00 11.48 97 THR D N 1
ATOM 2779 C CA . THR D 4 100 ? 95.021 95.059 112.365 1.00 7.54 97 THR D CA 1
ATOM 2780 C C . THR D 4 100 ? 96.037 95.980 111.738 1.00 12.35 97 THR D C 1
ATOM 2781 O O . THR D 4 100 ? 96.147 97.138 112.141 1.00 9.37 97 THR D O 1
ATOM 2785 N N . ALA D 4 101 ? 96.808 95.491 110.773 1.00 11.84 98 ALA D N 1
ATOM 2786 C CA . ALA D 4 101 ? 97.798 96.322 110.130 1.00 6.12 98 ALA D CA 1
ATOM 2787 C C . ALA D 4 101 ? 97.151 97.505 109.438 1.00 9.87 98 ALA D C 1
ATOM 2788 O O . ALA D 4 101 ? 97.678 98.614 109.510 1.00 12.11 98 ALA D O 1
ATOM 2790 N N . VAL D 4 102 ? 95.982 97.311 108.839 1.00 12.28 99 VAL D N 1
ATOM 2791 C CA . VAL D 4 102 ? 95.282 98.409 108.200 1.00 8.61 99 VAL D CA 1
ATOM 2792 C C . VAL D 4 102 ? 94.884 99.441 109.209 1.00 11.30 99 VAL D C 1
ATOM 2793 O O . VAL D 4 102 ? 95.074 100.630 108.984 1.00 11.51 99 VAL D O 1
ATOM 2797 N N . ARG D 4 103 ? 94.350 99.029 110.341 1.00 12.32 100 ARG D N 1
ATOM 2798 C CA . ARG D 4 103 ? 93.986 100.022 111.329 1.00 7.85 100 ARG D CA 1
ATOM 2799 C C . ARG D 4 103 ? 95.159 100.790 111.865 1.00 7.84 100 ARG D C 1
ATOM 2800 O O . ARG D 4 103 ? 95.040 101.969 112.173 1.00 11.62 100 ARG D O 1
ATOM 2808 N N . LEU D 4 104 ? 96.284 100.138 112.046 1.00 8.33 101 LEU D N 1
ATOM 2809 C CA . LEU D 4 104 ? 97.422 100.860 112.549 1.00 3.90 101 LEU D CA 1
ATOM 2810 C C . LEU D 4 104 ? 97.970 101.852 111.533 1.00 7.55 101 LEU D C 1
ATOM 2811 O O . LEU D 4 104 ? 98.371 102.959 111.897 1.00 13.67 101 LEU D O 1
ATOM 2816 N N . LEU D 4 105 ? 97.986 101.490 110.259 1.00 10.24 102 LEU D N 1
ATOM 2817 C CA . LEU D 4 105 ? 98.538 102.362 109.230 1.00 5.84 102 LEU D CA 1
ATOM 2818 C C . LEU D 4 105 ? 97.630 103.424 108.628 1.00 8.66 102 LEU D C 1
ATOM 2819 O O . LEU D 4 105 ? 98.108 104.511 108.312 1.00 17.91 102 LEU D O 1
ATOM 2824 N N . LEU D 4 106 ? 96.353 103.160 108.428 1.00 10.76 103 LEU D N 1
ATOM 2825 C CA . LEU D 4 106 ? 95.563 104.179 107.784 1.00 10.29 103 LEU D CA 1
ATOM 2826 C C . LEU D 4 106 ? 94.896 105.048 108.830 1.00 18.66 103 LEU D C 1
ATOM 2827 O O . LEU D 4 106 ? 94.519 104.550 109.877 1.00 21.40 103 LEU D O 1
ATOM 2832 N N . PRO D 4 107 ? 94.780 106.361 108.622 1.00 20.20 104 PRO D N 1
ATOM 2833 C CA . PRO D 4 107 ? 94.100 107.290 109.488 1.00 19.15 104 PRO D CA 1
ATOM 2834 C C . PRO D 4 107 ? 92.587 107.348 109.382 1.00 19.85 104 PRO D C 1
ATOM 2835 O O . PRO D 4 107 ? 92.020 107.205 108.295 1.00 20.70 104 PRO D O 1
ATOM 2839 N N . GLY D 4 108 ? 91.956 107.711 110.476 1.00 21.53 105 GLY D N 1
ATOM 2840 C CA . GLY D 4 108 ? 90.574 108.148 110.470 1.00 16.01 105 GLY D CA 1
ATOM 2841 C C . GLY D 4 108 ? 89.577 107.216 109.837 1.00 14.66 105 GLY D C 1
ATOM 2842 O O . GLY D 4 108 ? 89.554 106.002 110.047 1.00 21.69 105 GLY D O 1
ATOM 2843 N N . GLU D 4 109 ? 88.791 107.820 108.976 1.00 16.11 106 GLU D N 1
ATOM 2844 C CA . GLU D 4 109 ? 87.743 107.158 108.250 1.00 16.95 106 GLU D CA 1
ATOM 2845 C C . GLU D 4 109 ? 88.290 106.425 107.073 1.00 18.99 106 GLU D C 1
ATOM 2846 O O . GLU D 4 109 ? 87.576 105.665 106.425 1.00 22.62 106 GLU D O 1
ATOM 2852 N N . LEU D 4 110 ? 89.540 106.662 106.737 1.00 17.40 107 LEU D N 1
ATOM 2853 C CA . LEU D 4 110 ? 90.049 106.006 105.574 1.00 13.18 107 LEU D CA 1
ATOM 2854 C C . LEU D 4 110 ? 90.219 104.581 106.034 1.00 17.95 107 LEU D C 1
ATOM 2855 O O . LEU D 4 110 ? 89.854 103.631 105.341 1.00 19.32 107 LEU D O 1
ATOM 2860 N N . ALA D 4 111 ? 90.723 104.433 107.261 1.00 17.60 108 ALA D N 1
ATOM 2861 C CA . ALA D 4 111 ? 90.903 103.121 107.832 1.00 14.54 108 ALA D CA 1
ATOM 2862 C C . ALA D 4 111 ? 89.604 102.407 107.995 1.00 14.73 108 ALA D C 1
ATOM 2863 O O . ALA D 4 111 ? 89.502 101.231 107.680 1.00 21.01 108 ALA D O 1
ATOM 2865 N N . LYS D 4 112 ? 88.585 103.106 108.434 1.00 15.26 109 LYS D N 1
ATOM 2866 C CA . LYS D 4 112 ? 87.320 102.438 108.614 1.00 13.08 109 LYS D CA 1
ATOM 2867 C C . LYS D 4 112 ? 86.721 101.926 107.346 1.00 16.38 109 LYS D C 1
ATOM 2868 O O . LYS D 4 112 ? 86.200 100.808 107.307 1.00 21.45 109 LYS D O 1
ATOM 2874 N N . HIS D 4 113 ? 86.766 102.711 106.295 1.00 16.35 110 HIS D N 1
ATOM 2875 C CA . HIS D 4 113 ? 86.152 102.226 105.096 1.00 13.99 110 HIS D CA 1
ATOM 2876 C C . HIS D 4 113 ? 86.965 101.095 104.515 1.00 16.89 110 HIS D C 1
ATOM 2877 O O . HIS D 4 113 ? 86.393 100.162 103.948 1.00 21.61 110 HIS D O 1
ATOM 2884 N N . ALA D 4 114 ? 88.292 101.144 104.646 1.00 16.84 111 ALA D N 1
ATOM 2885 C CA . ALA D 4 114 ? 89.108 100.067 104.137 1.00 11.15 111 ALA D CA 1
ATOM 2886 C C . ALA D 4 114 ? 88.790 98.774 104.856 1.00 16.55 111 ALA D C 1
ATOM 2887 O O . ALA D 4 114 ? 88.699 97.714 104.235 1.00 21.65 111 ALA D O 1
ATOM 2889 N N . VAL D 4 115 ? 88.557 98.848 106.160 1.00 17.90 112 VAL D N 1
ATOM 2890 C CA . VAL D 4 115 ? 88.234 97.661 106.915 1.00 11.27 112 VAL D CA 1
ATOM 2891 C C . VAL D 4 115 ? 86.929 97.081 106.466 1.00 16.22 112 VAL D C 1
ATOM 2892 O O . VAL D 4 115 ? 86.816 95.859 106.337 1.00 23.61 112 VAL D O 1
ATOM 2896 N N . SER D 4 116 ? 85.935 97.913 106.231 1.00 17.74 113 SER D N 1
ATOM 2897 C CA . SER D 4 116 ? 84.677 97.383 105.769 1.00 15.12 113 SER D CA 1
ATOM 2898 C C . SER D 4 116 ? 84.822 96.673 104.438 1.00 23.22 113 SER D C 1
ATOM 2899 O O . SER D 4 116 ? 84.295 95.569 104.271 1.00 28.19 113 SER D O 1
ATOM 2902 N N . GLU D 4 117 ? 85.570 97.249 103.489 1.00 24.98 114 GLU D N 1
ATOM 2903 C CA . GLU D 4 117 ? 85.694 96.604 102.184 1.00 23.09 114 GLU D CA 1
ATOM 2904 C C . GLU D 4 117 ? 86.420 95.290 102.262 1.00 22.96 114 GLU D C 1
ATOM 2905 O O . GLU D 4 117 ? 86.062 94.327 101.583 1.00 29.66 114 GLU D O 1
ATOM 2911 N N . GLY D 4 118 ? 87.441 95.226 103.088 1.00 19.84 115 GLY D N 1
ATOM 2912 C CA . GLY D 4 118 ? 88.182 93.998 103.231 1.00 19.90 115 GLY D CA 1
ATOM 2913 C C . GLY D 4 118 ? 87.298 92.918 103.813 1.00 22.77 115 GLY D C 1
ATOM 2914 O O . GLY D 4 118 ? 87.262 91.789 103.318 1.00 25.83 115 GLY D O 1
ATOM 2915 N N . THR D 4 119 ? 86.545 93.267 104.842 1.00 24.21 116 THR D N 1
ATOM 2916 C CA . THR D 4 119 ? 85.697 92.317 105.511 1.00 21.37 116 THR D CA 1
ATOM 2917 C C . THR D 4 119 ? 84.678 91.767 104.564 1.00 24.88 116 THR D C 1
ATOM 2918 O O . THR D 4 119 ? 84.375 90.564 104.576 1.00 32.84 116 THR D O 1
ATOM 2922 N N . LYS D 4 120 ? 84.101 92.637 103.769 1.00 24.51 117 LYS D N 1
ATOM 2923 C CA . LYS D 4 120 ? 83.111 92.214 102.831 1.00 24.22 117 LYS D CA 1
ATOM 2924 C C . LYS D 4 120 ? 83.671 91.308 101.758 1.00 26.04 117 LYS D C 1
ATOM 2925 O O . LYS D 4 120 ? 83.025 90.321 101.397 1.00 31.39 117 LYS D O 1
ATOM 2931 N N . ALA D 4 121 ? 84.849 91.628 101.214 1.00 25.95 118 ALA D N 1
ATOM 2932 C CA . ALA D 4 121 ? 85.414 90.787 100.173 1.00 21.95 118 ALA D CA 1
ATOM 2933 C C . ALA D 4 121 ? 85.696 89.401 100.682 1.00 24.09 118 ALA D C 1
ATOM 2934 O O . ALA D 4 121 ? 85.417 88.417 100.000 1.00 28.07 118 ALA D O 1
ATOM 2936 N N . VAL D 4 122 ? 86.177 89.293 101.912 1.00 26.83 119 VAL D N 1
ATOM 2937 C CA . VAL D 4 122 ? 86.456 87.982 102.442 1.00 23.54 119 VAL D CA 1
ATOM 2938 C C . VAL D 4 122 ? 85.176 87.226 102.641 1.00 27.33 119 VAL D C 1
ATOM 2939 O O . VAL D 4 122 ? 85.121 86.034 102.348 1.00 38.47 119 VAL D O 1
ATOM 2943 N N . THR D 4 123 ? 84.153 87.885 103.156 1.00 27.46 120 THR D N 1
ATOM 2944 C CA . THR D 4 123 ? 82.895 87.218 103.376 1.00 28.01 120 THR D CA 1
ATOM 2945 C C . THR D 4 123 ? 82.347 86.670 102.083 1.00 31.03 120 THR D C 1
ATOM 2946 O O . THR D 4 123 ? 81.909 85.517 102.025 1.00 39.75 120 THR D O 1
ATOM 2950 N N . LYS D 4 124 ? 82.370 87.467 101.026 1.00 30.91 121 LYS D N 1
ATOM 2951 C CA . LYS D 4 124 ? 81.847 86.992 99.765 1.00 29.50 121 LYS D CA 1
ATOM 2952 C C . LYS D 4 124 ? 82.655 85.849 99.222 1.00 29.95 121 LYS D C 1
ATOM 2953 O O . LYS D 4 124 ? 82.120 84.912 98.645 1.00 35.66 121 LYS D O 1
ATOM 2959 N N . TYR D 4 125 ? 83.959 85.947 99.353 1.00 27.50 122 TYR D N 1
ATOM 2960 C CA . TYR D 4 125 ? 84.852 84.941 98.856 1.00 28.12 122 TYR D CA 1
ATOM 2961 C C . TYR D 4 125 ? 84.594 83.579 99.456 1.00 32.12 122 TYR D C 1
ATOM 2962 O O . TYR D 4 125 ? 84.564 82.584 98.735 1.00 39.03 122 TYR D O 1
ATOM 2971 N N . THR D 4 126 ? 84.431 83.507 100.783 1.00 36.15 123 THR D N 1
ATOM 2972 C CA . THR D 4 126 ? 84.242 82.204 101.405 1.00 37.11 123 THR D CA 1
ATOM 2973 C C . THR D 4 126 ? 82.806 81.712 101.345 1.00 43.46 123 THR D C 1
ATOM 2974 O O . THR D 4 126 ? 82.562 80.513 101.489 1.00 49.47 123 THR D O 1
ATOM 2978 N N . SER D 4 127 ? 81.853 82.605 101.119 1.00 45.07 124 SER D N 1
ATOM 2979 C CA . SER D 4 127 ? 80.454 82.226 101.011 1.00 54.52 124 SER D CA 1
ATOM 2980 C C . SER D 4 127 ? 80.212 81.415 99.748 1.00 65.53 124 SER D C 1
ATOM 2981 O O . SER D 4 127 ? 80.973 81.489 98.784 1.00 63.15 124 SER D O 1
ATOM 2984 N N . ALA D 4 128 ? 79.170 80.598 99.764 1.00 73.67 125 ALA D N 1
ATOM 2985 C CA . ALA D 4 128 ? 78.831 79.810 98.589 1.00 87.58 125 ALA D CA 1
ATOM 2986 C C . ALA D 4 128 ? 78.257 80.702 97.501 1.00 92.83 125 ALA D C 1
ATOM 2987 O O . ALA D 4 128 ? 78.121 80.272 96.355 1.00 89.20 125 ALA D O 1
ATOM 2989 N N . HIS E 5 43 ? 106.530 153.856 82.801 1.00 79.47 40 HIS E N 1
ATOM 2990 C CA . HIS E 5 43 ? 105.702 153.210 83.812 1.00 87.20 40 HIS E CA 1
ATOM 2991 C C . HIS E 5 43 ? 106.490 152.186 84.617 1.00 85.93 40 HIS E C 1
ATOM 2992 O O . HIS E 5 43 ? 107.342 151.473 84.078 1.00 85.56 40 HIS E O 1
ATOM 2999 N N . ARG E 5 44 ? 106.238 152.155 85.925 1.00 88.53 41 ARG E N 1
ATOM 3000 C CA . ARG E 5 44 ? 106.885 151.213 86.824 1.00 77.97 41 ARG E CA 1
ATOM 3001 C C . ARG E 5 44 ? 105.898 150.600 87.797 1.00 76.89 41 ARG E C 1
ATOM 3002 O O . ARG E 5 44 ? 104.891 151.213 88.160 1.00 79.37 41 ARG E O 1
ATOM 3010 N N . TYR E 5 45 ? 106.232 149.415 88.273 1.00 75.18 42 TYR E N 1
ATOM 3011 C CA . TYR E 5 45 ? 105.459 148.760 89.301 1.00 69.93 42 TYR E CA 1
ATOM 3012 C C . TYR E 5 45 ? 106.163 148.970 90.621 1.00 64.62 42 TYR E C 1
ATOM 3013 O O . TYR E 5 45 ? 107.391 149.030 90.671 1.00 59.34 42 TYR E O 1
ATOM 3022 N N . ARG E 5 46 ? 105.400 149.085 91.690 1.00 64.97 43 ARG E N 1
ATOM 3023 C CA . ARG E 5 46 ? 106.003 149.252 92.992 1.00 62.67 43 ARG E CA 1
ATOM 3024 C C . ARG E 5 46 ? 106.618 147.925 93.430 1.00 57.37 43 ARG E C 1
ATOM 3025 O O . ARG E 5 46 ? 106.035 146.872 93.121 1.00 54.49 43 ARG E O 1
ATOM 3033 N N . PRO E 5 47 ? 107.726 147.930 94.201 1.00 56.10 44 PRO E N 1
ATOM 3034 C CA . PRO E 5 47 ? 108.393 146.750 94.696 1.00 47.77 44 PRO E CA 1
ATOM 3035 C C . PRO E 5 47 ? 107.426 145.849 95.416 1.00 48.64 44 PRO E C 1
ATOM 3036 O O . PRO E 5 47 ? 106.626 146.301 96.233 1.00 50.13 44 PRO E O 1
ATOM 3040 N N . GLY E 5 48 ? 107.538 144.564 95.113 1.00 46.15 45 GLY E N 1
ATOM 3041 C CA . GLY E 5 48 ? 106.693 143.519 95.654 1.00 45.84 45 GLY E CA 1
ATOM 3042 C C . GLY E 5 48 ? 105.613 143.114 94.652 1.00 45.30 45 GLY E C 1
ATOM 3043 O O . GLY E 5 48 ? 105.067 142.010 94.734 1.00 45.46 45 GLY E O 1
ATOM 3044 N N . THR E 5 49 ? 105.331 143.963 93.658 1.00 40.53 46 THR E N 1
ATOM 3045 C CA . THR E 5 49 ? 104.305 143.603 92.691 1.00 43.25 46 THR E CA 1
ATOM 3046 C C . THR E 5 49 ? 104.755 142.409 91.889 1.00 46.95 46 THR E C 1
ATOM 3047 O O . THR E 5 49 ? 103.996 141.462 91.648 1.00 47.44 46 THR E O 1
ATOM 3051 N N . VAL E 5 50 ? 105.990 142.465 91.455 1.00 40.18 47 VAL E N 1
ATOM 3052 C CA . VAL E 5 50 ? 106.543 141.422 90.651 1.00 42.09 47 VAL E CA 1
ATOM 3053 C C . VAL E 5 50 ? 106.760 140.180 91.466 1.00 43.31 47 VAL E C 1
ATOM 3054 O O . VAL E 5 50 ? 106.587 139.079 90.952 1.00 45.19 47 VAL E O 1
ATOM 3058 N N . ALA E 5 51 ? 107.213 140.332 92.701 1.00 40.27 48 ALA E N 1
ATOM 3059 C CA . ALA E 5 51 ? 107.454 139.166 93.514 1.00 40.21 48 ALA E CA 1
ATOM 3060 C C . ALA E 5 51 ? 106.182 138.375 93.679 1.00 39.05 48 ALA E C 1
ATOM 3061 O O . ALA E 5 51 ? 106.212 137.150 93.600 1.00 40.03 48 ALA E O 1
ATOM 3063 N N . LEU E 5 52 ? 105.047 139.041 93.851 1.00 37.61 49 LEU E N 1
ATOM 3064 C CA . LEU E 5 52 ? 103.832 138.273 93.974 1.00 38.55 49 LEU E CA 1
ATOM 3065 C C . LEU E 5 52 ? 103.465 137.598 92.676 1.00 41.63 49 LEU E C 1
ATOM 3066 O O . LEU E 5 52 ? 102.956 136.472 92.691 1.00 43.16 49 LEU E O 1
ATOM 3071 N N . ARG E 5 53 ? 103.720 138.238 91.538 1.00 40.54 50 ARG E N 1
ATOM 3072 C CA . ARG E 5 53 ? 103.416 137.547 90.301 1.00 40.21 50 ARG E CA 1
ATOM 3073 C C . ARG E 5 53 ? 104.265 136.307 90.170 1.00 37.61 50 ARG E C 1
ATOM 3074 O O . ARG E 5 53 ? 103.759 135.255 89.767 1.00 40.20 50 ARG E O 1
ATOM 3082 N N . GLU E 5 54 ? 105.539 136.399 90.549 1.00 37.30 51 GLU E N 1
ATOM 3083 C CA . GLU E 5 54 ? 106.387 135.236 90.460 1.00 34.38 51 GLU E CA 1
ATOM 3084 C C . GLU E 5 54 ? 105.940 134.160 91.401 1.00 32.49 51 GLU E C 1
ATOM 3085 O O . GLU E 5 54 ? 105.888 132.991 91.030 1.00 35.52 51 GLU E O 1
ATOM 3091 N N . ILE E 5 55 ? 105.493 134.518 92.590 1.00 31.45 52 ILE E N 1
ATOM 3092 C CA . ILE E 5 55 ? 105.085 133.466 93.480 1.00 25.62 52 ILE E CA 1
ATOM 3093 C C . ILE E 5 55 ? 103.934 132.715 92.854 1.00 28.19 52 ILE E C 1
ATOM 3094 O O . ILE E 5 55 ? 103.944 131.487 92.859 1.00 34.68 52 ILE E O 1
ATOM 3099 N N . ARG E 5 56 ? 102.945 133.401 92.287 1.00 30.39 53 ARG E N 1
ATOM 3100 C CA . ARG E 5 56 ? 101.870 132.630 91.677 1.00 31.36 53 ARG E CA 1
ATOM 3101 C C . ARG E 5 56 ? 102.342 131.806 90.499 1.00 32.68 53 ARG E C 1
ATOM 3102 O O . ARG E 5 56 ? 101.902 130.670 90.311 1.00 36.47 53 ARG E O 1
ATOM 3110 N N . ARG E 5 57 ? 103.223 132.362 89.693 1.00 29.04 54 ARG E N 1
ATOM 3111 C CA . ARG E 5 57 ? 103.690 131.660 88.530 1.00 26.65 54 ARG E CA 1
ATOM 3112 C C . ARG E 5 57 ? 104.447 130.404 88.848 1.00 26.51 54 ARG E C 1
ATOM 3113 O O . ARG E 5 57 ? 104.249 129.381 88.181 1.00 34.07 54 ARG E O 1
ATOM 3121 N N . TYR E 5 58 ? 105.317 130.460 89.843 1.00 24.25 55 TYR E N 1
ATOM 3122 C CA . TYR E 5 58 ? 106.078 129.284 90.156 1.00 21.77 55 TYR E CA 1
ATOM 3123 C C . TYR E 5 58 ? 105.259 128.308 90.930 1.00 23.82 55 TYR E C 1
ATOM 3124 O O . TYR E 5 58 ? 105.487 127.110 90.837 1.00 37.35 55 TYR E O 1
ATOM 3133 N N . GLN E 5 59 ? 104.299 128.765 91.707 1.00 21.94 56 GLN E N 1
ATOM 3134 C CA . GLN E 5 59 ? 103.496 127.786 92.380 1.00 20.66 56 GLN E CA 1
ATOM 3135 C C . GLN E 5 59 ? 102.640 127.026 91.382 1.00 23.53 56 GLN E C 1
ATOM 3136 O O . GLN E 5 59 ? 102.428 125.833 91.548 1.00 28.56 56 GLN E O 1
ATOM 3142 N N . LYS E 5 60 ? 102.152 127.684 90.331 1.00 25.82 57 LYS E N 1
ATOM 3143 C CA . LYS E 5 60 ? 101.363 126.962 89.342 1.00 29.05 57 LYS E CA 1
ATOM 3144 C C . LYS E 5 60 ? 102.125 125.967 88.478 1.00 31.26 57 LYS E C 1
ATOM 3145 O O . LYS E 5 60 ? 101.587 124.903 88.167 1.00 34.35 57 LYS E O 1
ATOM 3151 N N . SER E 5 61 ? 103.341 126.283 88.050 1.00 29.03 58 SER E N 1
ATOM 3152 C CA . SER E 5 61 ? 104.032 125.357 87.164 1.00 28.88 58 SER E CA 1
ATOM 3153 C C . SER E 5 61 ? 104.657 124.158 87.883 1.00 30.43 58 SER E C 1
ATOM 3154 O O . SER E 5 61 ? 104.776 124.126 89.108 1.00 28.92 58 SER E O 1
ATOM 3157 N N . THR E 5 62 ? 105.048 123.139 87.106 1.00 31.93 59 THR E N 1
ATOM 3158 C CA . THR E 5 62 ? 105.667 121.925 87.635 1.00 26.72 59 THR E CA 1
ATOM 3159 C C . THR E 5 62 ? 107.111 121.625 87.212 1.00 26.66 59 THR E C 1
ATOM 3160 O O . THR E 5 62 ? 107.712 120.674 87.710 1.00 25.49 59 THR E O 1
ATOM 3164 N N . GLU E 5 63 ? 107.685 122.411 86.322 1.00 28.05 60 GLU E N 1
ATOM 3165 C CA . GLU E 5 63 ? 109.021 122.138 85.822 1.00 25.76 60 GLU E CA 1
ATOM 3166 C C . GLU E 5 63 ? 110.088 122.374 86.853 1.00 25.86 60 GLU E C 1
ATOM 3167 O O . GLU E 5 63 ? 109.869 123.049 87.855 1.00 30.66 60 GLU E O 1
ATOM 3173 N N . LEU E 5 64 ? 111.242 121.781 86.605 1.00 23.14 61 LEU E N 1
ATOM 3174 C CA . LEU E 5 64 ? 112.409 121.939 87.451 1.00 20.23 61 LEU E CA 1
ATOM 3175 C C . LEU E 5 64 ? 112.964 123.340 87.285 1.00 21.29 61 LEU E C 1
ATOM 3176 O O . LEU E 5 64 ? 112.840 123.942 86.221 1.00 24.20 61 LEU E O 1
ATOM 3181 N N . LEU E 5 65 ? 113.515 123.880 88.358 1.00 20.16 62 LEU E N 1
ATOM 3182 C CA . LEU E 5 65 ? 114.031 125.232 88.361 1.00 14.78 62 LEU E CA 1
ATOM 3183 C C . LEU E 5 65 ? 115.543 125.308 88.242 1.00 15.44 62 LEU E C 1
ATOM 3184 O O . LEU E 5 65 ? 116.089 126.296 87.741 1.00 21.97 62 LEU E O 1
ATOM 3189 N N . ILE E 5 66 ? 116.235 124.278 88.694 1.00 15.00 63 ILE E N 1
ATOM 3190 C CA . ILE E 5 66 ? 117.687 124.273 88.600 1.00 13.09 63 ILE E CA 1
ATOM 3191 C C . ILE E 5 66 ? 118.083 123.790 87.205 1.00 20.86 63 ILE E C 1
ATOM 3192 O O . ILE E 5 66 ? 117.605 122.755 86.741 1.00 24.05 63 ILE E O 1
ATOM 3197 N N . ARG E 5 67 ? 118.969 124.511 86.529 1.00 23.65 64 ARG E N 1
ATOM 3198 C CA . ARG E 5 67 ? 119.365 124.097 85.188 1.00 21.50 64 ARG E CA 1
ATOM 3199 C C . ARG E 5 67 ? 120.056 122.753 85.231 1.00 24.53 64 ARG E C 1
ATOM 3200 O O . ARG E 5 67 ? 120.861 122.487 86.126 1.00 25.57 64 ARG E O 1
ATOM 3208 N N . LYS E 5 68 ? 119.771 121.921 84.245 1.00 22.30 65 LYS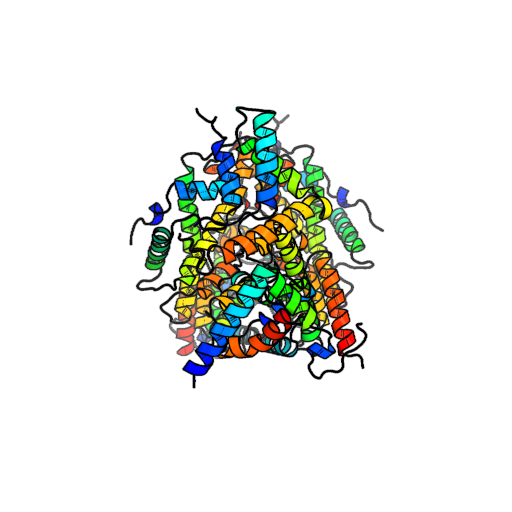 E N 1
ATOM 3209 C CA . LYS E 5 68 ? 120.266 120.567 84.254 1.00 15.49 65 LYS E CA 1
ATOM 3210 C C . LYS E 5 68 ? 121.740 120.315 84.077 1.00 21.28 65 LYS E C 1
ATOM 3211 O O . LYS E 5 68 ? 122.296 119.528 84.839 1.00 24.48 65 LYS E O 1
ATOM 3217 N N . LEU E 5 69 ? 122.424 120.950 83.148 1.00 21.62 66 LEU E N 1
ATOM 3218 C CA . LEU E 5 69 ? 123.821 120.572 83.107 1.00 18.06 66 LEU E CA 1
ATOM 3219 C C . LEU E 5 69 ? 124.634 120.910 84.342 1.00 24.77 66 LEU E C 1
ATOM 3220 O O . LEU E 5 69 ? 125.462 120.088 84.730 1.00 27.68 66 LEU E O 1
ATOM 3225 N N . PRO E 5 70 ? 124.556 122.093 84.966 1.00 23.10 67 PRO E N 1
ATOM 3226 C CA . PRO E 5 70 ? 125.316 122.341 86.148 1.00 23.55 67 PRO E CA 1
ATOM 3227 C C . PRO E 5 70 ? 124.857 121.499 87.308 1.00 25.70 67 PRO E C 1
ATOM 3228 O O . PRO E 5 70 ? 125.669 121.139 88.158 1.00 27.78 67 PRO E O 1
ATOM 3232 N N . PHE E 5 71 ? 123.598 121.068 87.315 1.00 24.96 68 PHE E N 1
ATOM 3233 C CA . PHE E 5 71 ? 123.207 120.198 88.386 1.00 19.67 68 PHE E CA 1
ATOM 3234 C C . PHE E 5 71 ? 123.924 118.903 88.204 1.00 23.36 68 PHE E C 1
ATOM 3235 O O . PHE E 5 71 ? 124.454 118.329 89.152 1.00 22.62 68 PHE E O 1
ATOM 3243 N N . GLN E 5 72 ? 123.929 118.414 86.980 1.00 22.85 69 GLN E N 1
ATOM 3244 C CA . GLN E 5 72 ? 124.561 117.162 86.697 1.00 19.65 69 GLN E CA 1
ATOM 3245 C C . GLN E 5 72 ? 126.030 117.171 87.023 1.00 24.02 69 GLN E C 1
ATOM 3246 O O . GLN E 5 72 ? 126.548 116.187 87.556 1.00 23.83 69 GLN E O 1
ATOM 3252 N N . ARG E 5 73 ? 126.730 118.248 86.729 1.00 21.25 70 ARG E N 1
ATOM 3253 C CA . ARG E 5 73 ? 128.126 118.240 87.079 1.00 17.06 70 ARG E CA 1
ATOM 3254 C C . ARG E 5 73 ? 128.325 118.234 88.563 1.00 21.72 70 ARG E C 1
ATOM 3255 O O . ARG E 5 73 ? 129.259 117.599 89.042 1.00 27.00 70 ARG E O 1
ATOM 3263 N N . LEU E 5 74 ? 127.471 118.917 89.310 1.00 23.05 71 LEU E N 1
ATOM 3264 C CA . LEU E 5 74 ? 127.609 118.903 90.746 1.00 20.11 71 LEU E CA 1
ATOM 3265 C C . LEU E 5 74 ? 127.480 117.491 91.267 1.00 26.06 71 LEU E C 1
ATOM 3266 O O . LEU E 5 74 ? 128.257 117.071 92.128 1.00 25.05 71 LEU E O 1
ATOM 3271 N N . VAL E 5 75 ? 126.535 116.731 90.734 1.00 24.57 72 VAL E N 1
ATOM 3272 C CA . VAL E 5 75 ? 126.376 115.366 91.184 1.00 16.94 72 VAL E CA 1
ATOM 3273 C C . VAL E 5 75 ? 127.631 114.575 90.930 1.00 21.04 72 VAL E C 1
ATOM 3274 O O . VAL E 5 75 ? 128.098 113.849 91.805 1.00 21.58 72 VAL E O 1
ATOM 3278 N N . ARG E 5 76 ? 128.207 114.718 89.763 1.00 22.56 73 ARG E N 1
ATOM 3279 C CA . ARG E 5 76 ? 129.410 113.982 89.478 1.00 16.37 73 ARG E CA 1
ATOM 3280 C C . ARG E 5 76 ? 130.582 114.376 90.324 1.00 20.79 73 ARG E C 1
ATOM 3281 O O . ARG E 5 76 ? 131.342 113.514 90.748 1.00 26.94 73 ARG E O 1
ATOM 3289 N N . GLU E 5 77 ? 130.746 115.655 90.590 1.00 22.50 74 GLU E N 1
ATOM 3290 C CA . GLU E 5 77 ? 131.862 116.096 91.395 1.00 23.78 74 GLU E CA 1
ATOM 3291 C C . GLU E 5 77 ? 131.821 115.425 92.750 1.00 22.15 74 GLU E C 1
ATOM 3292 O O . GLU E 5 77 ? 132.829 114.910 93.245 1.00 31.07 74 GLU E O 1
ATOM 3298 N N . ILE E 5 78 ? 130.642 115.384 93.340 1.00 21.17 75 ILE E N 1
ATOM 3299 C CA . ILE E 5 78 ? 130.490 114.773 94.634 1.00 16.80 75 ILE E CA 1
ATOM 3300 C C . ILE E 5 78 ? 130.769 113.294 94.558 1.00 20.58 75 ILE E C 1
ATOM 3301 O O . ILE E 5 78 ? 131.447 112.721 95.415 1.00 24.46 75 ILE E O 1
ATOM 3306 N N . ALA E 5 79 ? 130.229 112.652 93.550 1.00 20.12 76 ALA E N 1
ATOM 3307 C CA . ALA E 5 79 ? 130.414 111.241 93.411 1.00 13.11 76 ALA E CA 1
ATOM 3308 C C . ALA E 5 79 ? 131.868 110.862 93.275 1.00 15.16 76 ALA E C 1
ATOM 3309 O O . ALA E 5 79 ? 132.250 109.819 93.787 1.00 19.11 76 ALA E O 1
ATOM 3311 N N . GLN E 5 80 ? 132.692 111.688 92.626 1.00 19.39 77 GLN E N 1
ATOM 3312 C CA . GLN E 5 80 ? 134.108 111.362 92.462 1.00 19.48 77 GLN E CA 1
ATOM 3313 C C . GLN E 5 80 ? 134.819 111.281 93.767 1.00 20.17 77 GLN E C 1
ATOM 3314 O O . GLN E 5 80 ? 135.710 110.458 93.939 1.00 23.64 77 GLN E O 1
ATOM 3320 N N . ASP E 5 81 ? 134.444 112.112 94.719 1.00 24.47 78 ASP E N 1
ATOM 3321 C CA . ASP E 5 81 ? 135.116 112.016 96.003 1.00 26.76 78 ASP E CA 1
ATOM 3322 C C . ASP E 5 81 ? 134.859 110.671 96.657 1.00 23.39 78 ASP E C 1
ATOM 3323 O O . ASP E 5 81 ? 135.724 110.148 97.358 1.00 25.08 78 ASP E O 1
ATOM 3328 N N . PHE E 5 82 ? 133.679 110.098 96.443 1.00 20.33 79 PHE E N 1
ATOM 3329 C CA . PHE E 5 82 ? 133.417 108.813 97.063 1.00 13.84 79 PHE E CA 1
ATOM 3330 C C . PHE E 5 82 ? 134.079 107.683 96.303 1.00 13.85 79 PHE E C 1
ATOM 3331 O O . PHE E 5 82 ? 134.653 106.776 96.908 1.00 15.13 79 PHE E O 1
ATOM 3339 N N . LYS E 5 83 ? 133.916 107.674 94.989 1.00 15.08 80 LYS E N 1
ATOM 3340 C CA . LYS E 5 83 ? 134.530 106.642 94.167 1.00 15.83 80 LYS E CA 1
ATOM 3341 C C . LYS E 5 83 ? 134.788 107.162 92.765 1.00 18.89 80 LYS E C 1
ATOM 3342 O O . LYS E 5 83 ? 133.945 107.851 92.192 1.00 24.09 80 LYS E O 1
ATOM 3348 N N . THR E 5 84 ? 135.924 106.813 92.180 1.00 21.28 81 THR E N 1
ATOM 3349 C CA . THR E 5 84 ? 136.196 107.269 90.849 1.00 25.07 81 THR E CA 1
ATOM 3350 C C . THR E 5 84 ? 135.551 106.414 89.799 1.00 26.92 81 THR E C 1
ATOM 3351 O O . THR E 5 84 ? 135.125 105.292 90.044 1.00 31.14 81 THR E O 1
ATOM 3355 N N . ASP E 5 85 ? 135.508 106.950 88.597 1.00 30.52 82 ASP E N 1
ATOM 3356 C CA . ASP E 5 85 ? 135.011 106.269 87.422 1.00 30.57 82 ASP E CA 1
ATOM 3357 C C . ASP E 5 85 ? 133.607 105.696 87.530 1.00 27.85 82 ASP E C 1
ATOM 3358 O O . ASP E 5 85 ? 133.337 104.604 87.040 1.00 28.27 82 ASP E O 1
ATOM 3363 N N . LEU E 5 86 ? 132.698 106.435 88.132 1.00 21.74 83 LEU E N 1
ATOM 3364 C CA . LEU E 5 86 ? 131.320 105.996 88.180 1.00 15.22 83 LEU E CA 1
ATOM 3365 C C . LEU E 5 86 ? 130.576 106.585 87.041 1.00 19.92 83 LEU E C 1
ATOM 3366 O O . LEU E 5 86 ? 130.905 107.659 86.546 1.00 32.50 83 LEU E O 1
ATOM 3371 N N . ARG E 5 87 ? 129.543 105.906 86.653 1.00 17.20 84 ARG E N 1
ATOM 3372 C CA . ARG E 5 87 ? 128.653 106.365 85.632 1.00 15.19 84 ARG E CA 1
ATOM 3373 C C . ARG E 5 87 ? 127.300 106.539 86.211 1.00 16.74 84 ARG E C 1
ATOM 3374 O O . ARG E 5 87 ? 127.008 105.955 87.249 1.00 16.99 84 ARG E O 1
ATOM 3382 N N . PHE E 5 88 ? 126.490 107.360 85.597 1.00 15.93 85 PHE E N 1
ATOM 3383 C CA . PHE E 5 88 ? 125.136 107.515 86.076 1.00 12.58 85 PHE E CA 1
ATOM 3384 C C . PHE E 5 88 ? 124.136 107.336 85.014 1.00 12.17 85 PHE E C 1
ATOM 3385 O O . PHE E 5 88 ? 124.296 107.864 83.932 1.00 22.03 85 PHE E O 1
ATOM 3393 N N . GLN E 5 89 ? 123.038 106.723 85.333 1.00 10.28 86 GLN E N 1
ATOM 3394 C CA . GLN E 5 89 ? 121.990 106.700 84.349 1.00 10.23 86 GLN E CA 1
ATOM 3395 C C . GLN E 5 89 ? 121.356 108.051 84.331 1.00 15.68 86 GLN E C 1
ATOM 3396 O O . GLN E 5 89 ? 121.261 108.699 85.373 1.00 11.58 86 GLN E O 1
ATOM 3402 N N . SER E 5 90 ? 120.796 108.451 83.200 1.00 14.91 87 SER E N 1
ATOM 3403 C CA . SER E 5 90 ? 120.151 109.748 83.147 1.00 6.69 87 SER E CA 1
ATOM 3404 C C . SER E 5 90 ? 118.983 109.811 84.091 1.00 11.17 87 SER E C 1
ATOM 3405 O O . SER E 5 90 ? 118.694 110.870 84.651 1.00 13.67 87 SER E O 1
ATOM 3408 N N . SER E 5 91 ? 118.382 108.673 84.376 1.00 7.46 88 SER E N 1
ATOM 3409 C CA . SER E 5 91 ? 117.285 108.637 85.297 1.00 5.18 88 SER E CA 1
ATOM 3410 C C . SER E 5 91 ? 117.762 108.814 86.727 1.00 10.51 88 SER E C 1
ATOM 3411 O O . SER E 5 91 ? 116.986 109.236 87.581 1.00 13.79 88 SER E O 1
ATOM 3414 N N . ALA E 5 92 ? 119.014 108.472 87.030 1.00 9.81 89 ALA E N 1
ATOM 3415 C CA . ALA E 5 92 ? 119.499 108.634 88.377 1.00 7.57 89 ALA E CA 1
ATOM 3416 C C . ALA E 5 92 ? 119.690 110.083 88.641 1.00 13.07 89 ALA E C 1
ATOM 3417 O O . ALA E 5 92 ? 119.356 110.583 89.713 1.00 13.17 89 ALA E O 1
ATOM 3419 N N . VAL E 5 93 ? 120.174 110.788 87.638 1.00 14.20 90 VAL E N 1
ATOM 3420 C CA . VAL E 5 93 ? 120.405 112.195 87.823 1.00 8.01 90 VAL E CA 1
ATOM 3421 C C . VAL E 5 93 ? 119.083 112.897 87.961 1.00 10.90 90 VAL E C 1
ATOM 3422 O O . VAL E 5 93 ? 118.948 113.772 88.813 1.00 11.35 90 VAL E O 1
ATOM 3426 N N . MET E 5 94 ? 118.099 112.544 87.143 1.00 9.01 91 MET E N 1
ATOM 3427 C CA . MET E 5 94 ? 116.818 113.192 87.283 1.00 3.77 91 MET E CA 1
ATOM 3428 C C . MET E 5 94 ? 116.196 112.917 88.627 1.00 10.12 91 MET E C 1
ATOM 3429 O O . MET E 5 94 ? 115.593 113.816 89.207 1.00 11.42 91 MET E O 1
ATOM 3434 N N . ALA E 5 95 ? 116.330 111.703 89.156 1.00 11.74 92 ALA E N 1
ATOM 3435 C CA . ALA E 5 95 ? 115.759 111.429 90.456 1.00 6.11 92 ALA E CA 1
ATOM 3436 C C . ALA E 5 95 ? 116.409 112.273 91.522 1.00 7.81 92 ALA E C 1
ATOM 3437 O O . ALA E 5 95 ? 115.723 112.810 92.394 1.00 14.42 92 ALA E O 1
ATOM 3439 N N . LEU E 5 96 ? 117.720 112.465 91.444 1.00 10.59 93 LEU E N 1
ATOM 3440 C CA . LEU E 5 96 ? 118.353 113.295 92.438 1.00 7.82 93 LEU E CA 1
ATOM 3441 C C . LEU E 5 96 ? 117.896 114.705 92.329 1.00 12.61 93 LEU E C 1
ATOM 3442 O O . LEU E 5 96 ? 117.646 115.350 93.347 1.00 12.24 93 LEU E O 1
ATOM 3447 N N . GLN E 5 97 ? 117.737 115.205 91.119 1.00 12.26 94 GLN E N 1
ATOM 3448 C CA . GLN E 5 97 ? 117.339 116.578 91.008 1.00 8.66 94 GLN E CA 1
ATOM 3449 C C . GLN E 5 97 ? 115.954 116.819 91.506 1.00 7.95 94 GLN E C 1
ATOM 3450 O O . GLN E 5 97 ? 115.707 117.829 92.161 1.00 13.42 94 GLN E O 1
ATOM 3456 N N . GLU E 5 98 ? 115.048 115.911 91.231 1.00 9.12 95 GLU E N 1
ATOM 3457 C CA . GLU E 5 98 ? 113.693 116.101 91.670 1.00 4.46 95 GLU E CA 1
ATOM 3458 C C . GLU E 5 98 ? 113.652 116.126 93.184 1.00 9.29 95 GLU E C 1
ATOM 3459 O O . GLU E 5 98 ? 112.951 116.941 93.790 1.00 15.00 95 GLU E O 1
ATOM 3465 N N . ALA E 5 99 ? 114.392 115.220 93.820 1.00 11.05 96 ALA E N 1
ATOM 3466 C CA . ALA E 5 99 ? 114.407 115.174 95.261 1.00 5.74 96 ALA E CA 1
ATOM 3467 C C . ALA E 5 99 ? 115.046 116.401 95.863 1.00 11.17 96 ALA E C 1
ATOM 3468 O O . ALA E 5 99 ? 114.564 116.910 96.875 1.00 13.87 96 ALA E O 1
ATOM 3470 N N . CYS E 5 100 ? 116.111 116.909 95.245 1.00 13.28 97 CYS E N 1
ATOM 3471 C CA . CYS E 5 100 ? 116.778 118.079 95.781 1.00 7.42 97 CYS E CA 1
ATOM 3472 C C . CYS E 5 100 ? 115.916 119.285 95.745 1.00 10.05 97 CYS E C 1
ATOM 3473 O O . CYS E 5 100 ? 115.889 120.056 96.702 1.00 9.77 97 CYS E O 1
ATOM 3476 N N . GLU E 5 101 ? 115.186 119.482 94.670 1.00 11.72 98 GLU E N 1
ATOM 3477 C CA . GLU E 5 101 ? 114.355 120.640 94.674 1.00 6.15 98 GLU E CA 1
ATOM 3478 C C . GLU E 5 101 ? 113.255 120.487 95.666 1.00 8.38 98 GLU E C 1
ATOM 3479 O O . GLU E 5 101 ? 113.004 121.392 96.447 1.00 7.31 98 GLU E O 1
ATOM 3485 N N . ALA E 5 102 ? 112.661 119.310 95.779 1.00 8.67 99 ALA E N 1
ATOM 3486 C CA . ALA E 5 102 ? 111.587 119.189 96.730 1.00 3.95 99 ALA E CA 1
ATOM 3487 C C . ALA E 5 102 ? 112.068 119.529 98.123 1.00 4.75 99 ALA E C 1
ATOM 3488 O O . ALA E 5 102 ? 111.339 120.157 98.898 1.00 1.97 99 ALA E O 1
ATOM 3490 N N . TYR E 5 103 ? 113.288 119.136 98.437 1.00 5.77 100 TYR E N 1
ATOM 3491 C CA . TYR E 5 103 ? 113.864 119.435 99.714 1.00 4.01 100 TYR E CA 1
ATOM 3492 C C . TYR E 5 103 ? 114.030 120.907 99.926 1.00 7.14 100 TYR E C 1
ATOM 3493 O O . TYR E 5 103 ? 113.575 121.439 100.940 1.00 9.12 100 TYR E O 1
ATOM 3502 N N . LEU E 5 104 ? 114.638 121.600 98.972 1.00 8.27 101 LEU E N 1
ATOM 3503 C CA . LEU E 5 104 ? 114.856 123.016 99.142 1.00 5.39 101 LEU E CA 1
ATOM 3504 C C . LEU E 5 104 ? 113.572 123.793 99.154 1.00 5.41 101 LEU E C 1
ATOM 3505 O O . LEU E 5 104 ? 113.461 124.771 99.882 1.00 9.55 101 LEU E O 1
ATOM 3510 N N . VAL E 5 105 ? 112.583 123.393 98.398 1.00 5.93 102 VAL E N 1
ATOM 3511 C CA . VAL E 5 105 ? 111.357 124.140 98.444 1.00 5.89 102 VAL E CA 1
ATOM 3512 C C . VAL E 5 105 ? 110.741 123.999 99.808 1.00 5.45 102 VAL E C 1
ATOM 3513 O O . VAL E 5 105 ? 110.260 124.985 100.365 1.00 2.59 102 VAL E O 1
ATOM 3517 N N . GLY E 5 106 ? 110.712 122.791 100.356 1.00 3.82 103 GLY E N 1
ATOM 3518 C CA . GLY E 5 106 ? 110.148 122.609 101.679 1.00 2.73 103 GLY E CA 1
ATOM 3519 C C . GLY E 5 106 ? 110.920 123.402 102.720 1.00 3.87 103 GLY E C 1
ATOM 3520 O O . GLY E 5 106 ? 110.337 123.964 103.648 1.00 7.70 103 GLY E O 1
ATOM 3521 N N . LEU E 5 107 ? 112.226 123.501 102.559 1.00 5.46 104 LEU E N 1
ATOM 3522 C CA . LEU E 5 107 ? 113.006 124.260 103.496 1.00 4.31 104 LEU E CA 1
ATOM 3523 C C . LEU E 5 107 ? 112.633 125.712 103.420 1.00 6.58 104 LEU E C 1
ATOM 3524 O O . LEU E 5 107 ? 112.512 126.372 104.453 1.00 7.79 104 LEU E O 1
ATOM 3529 N N . PHE E 5 108 ? 112.417 126.240 102.227 1.00 7.43 105 PHE E N 1
ATOM 3530 C CA . PHE E 5 108 ? 112.057 127.631 102.151 1.00 5.08 105 PHE E CA 1
ATOM 3531 C C . PHE E 5 108 ? 110.698 127.891 102.739 1.00 6.46 105 PHE E C 1
ATOM 3532 O O . PHE E 5 108 ? 110.498 128.947 103.330 1.00 8.67 105 PHE E O 1
ATOM 3540 N N . GLU E 5 109 ? 109.757 126.965 102.641 1.00 5.11 106 GLU E N 1
ATOM 3541 C CA . GLU E 5 109 ? 108.482 127.252 103.283 1.00 2.04 106 GLU E CA 1
ATOM 3542 C C . GLU E 5 109 ? 108.648 127.387 104.791 1.00 8.14 106 GLU E C 1
ATOM 3543 O O . GLU E 5 109 ? 108.092 128.302 105.403 1.00 9.17 106 GLU E O 1
ATOM 3549 N N . ASP E 5 110 ? 109.465 126.532 105.400 1.00 8.32 107 ASP E N 1
ATOM 3550 C CA . ASP E 5 110 ? 109.653 126.614 106.845 1.00 4.61 107 ASP E CA 1
ATOM 3551 C C . ASP E 5 110 ? 110.516 127.792 107.238 1.00 10.79 107 ASP E C 1
ATOM 3552 O O . ASP E 5 110 ? 110.323 128.407 108.295 1.00 11.68 107 ASP E O 1
ATOM 3557 N N . THR E 5 111 ? 111.440 128.147 106.377 1.00 10.88 108 THR E N 1
ATOM 3558 C CA . THR E 5 111 ? 112.284 129.284 106.617 1.00 5.71 108 THR E CA 1
ATOM 3559 C C . THR E 5 111 ? 111.407 130.510 106.646 1.00 10.37 108 THR E C 1
ATOM 3560 O O . THR E 5 111 ? 111.567 131.377 107.501 1.00 12.16 108 THR E O 1
ATOM 3564 N N . ASN E 5 112 ? 110.466 130.595 105.716 1.00 11.37 109 ASN E N 1
ATOM 3565 C CA . ASN E 5 112 ? 109.583 131.729 105.645 1.00 8.37 109 ASN E CA 1
ATOM 3566 C C . ASN E 5 112 ? 108.740 131.857 106.890 1.00 14.35 109 ASN E C 1
ATOM 3567 O O . ASN E 5 112 ? 108.531 132.968 107.374 1.00 16.08 109 ASN E O 1
ATOM 3572 N N . LEU E 5 113 ? 108.288 130.742 107.459 1.00 14.77 110 LEU E N 1
ATOM 3573 C CA . LEU E 5 113 ? 107.485 130.842 108.666 1.00 11.47 110 LEU E CA 1
ATOM 3574 C C . LEU E 5 113 ? 108.294 131.399 109.799 1.00 10.93 110 LEU E C 1
ATOM 3575 O O . LEU E 5 113 ? 107.783 132.170 110.613 1.00 16.10 110 LEU E O 1
ATOM 3580 N N . CYS E 5 114 ? 109.556 131.028 109.865 1.00 11.80 111 CYS E N 1
ATOM 3581 C CA . CYS E 5 114 ? 110.384 131.540 110.925 1.00 8.53 111 CYS E CA 1
ATOM 3582 C C . CYS E 5 114 ? 110.536 133.044 110.790 1.00 11.94 111 CYS E C 1
ATOM 3583 O O . CYS E 5 114 ? 110.449 133.768 111.785 1.00 15.65 111 CYS E O 1
ATOM 3586 N N . ALA E 5 115 ? 110.729 133.531 109.567 1.00 13.39 112 ALA E N 1
ATOM 3587 C CA . ALA E 5 115 ? 110.875 134.965 109.378 1.00 7.26 112 ALA E CA 1
ATOM 3588 C C . ALA E 5 115 ? 109.620 135.711 109.763 1.00 8.77 112 ALA E C 1
ATOM 3589 O O . ALA E 5 115 ? 109.706 136.764 110.387 1.00 9.67 112 ALA E O 1
ATOM 3591 N N . ILE E 5 116 ? 108.455 135.150 109.474 1.00 13.03 113 ILE E N 1
ATOM 3592 C CA . ILE E 5 116 ? 107.207 135.800 109.845 1.00 9.32 113 ILE E CA 1
ATOM 3593 C C . ILE E 5 116 ? 107.089 135.875 111.353 1.00 12.81 113 ILE E C 1
ATOM 3594 O O . ILE E 5 116 ? 106.674 136.883 111.905 1.00 18.32 113 ILE E O 1
ATOM 3599 N N . HIS E 5 117 ? 107.449 134.810 112.042 1.00 14.21 114 HIS E N 1
ATOM 3600 C CA . HIS E 5 117 ? 107.397 134.745 113.498 1.00 12.21 114 HIS E CA 1
ATOM 3601 C C . HIS E 5 117 ? 108.225 135.858 114.123 1.00 9.43 114 HIS E C 1
ATOM 3602 O O . HIS E 5 117 ? 107.849 136.468 115.120 1.00 16.40 114 HIS E O 1
ATOM 3609 N N . ALA E 5 118 ? 109.346 136.162 113.502 1.00 9.45 115 ALA E N 1
ATOM 3610 C CA . ALA E 5 118 ? 110.251 137.193 113.958 1.00 6.11 115 ALA E CA 1
ATOM 3611 C C . ALA E 5 118 ? 109.811 138.581 113.511 1.00 10.61 115 ALA E C 1
ATOM 3612 O O . ALA E 5 118 ? 110.509 139.555 113.793 1.00 15.64 115 ALA E O 1
ATOM 3614 N N . LYS E 5 119 ? 108.654 138.674 112.859 1.00 14.19 116 LYS E N 1
ATOM 3615 C CA . LYS E 5 119 ? 108.097 139.927 112.353 1.00 9.90 116 LYS E CA 1
ATOM 3616 C C . LYS E 5 119 ? 108.906 140.503 111.188 1.00 11.23 116 LYS E C 1
ATOM 3617 O O . LYS E 5 119 ? 109.049 141.719 111.077 1.00 21.15 116 LYS E O 1
ATOM 3623 N N . ARG E 5 120 ? 109.400 139.650 110.295 1.00 11.41 117 ARG E N 1
ATOM 3624 C CA . ARG E 5 120 ? 110.103 140.073 109.118 1.00 6.13 117 ARG E CA 1
ATOM 3625 C C . ARG E 5 120 ? 109.501 139.530 107.858 1.00 9.47 117 ARG E C 1
ATOM 3626 O O . ARG E 5 120 ? 108.757 138.556 107.871 1.00 15.12 117 ARG E O 1
ATOM 3634 N N . VAL E 5 121 ? 109.819 140.170 106.746 1.00 12.04 118 VAL E N 1
ATOM 3635 C CA . VAL E 5 121 ? 109.425 139.674 105.452 1.00 6.13 118 VAL E CA 1
ATOM 3636 C C . VAL E 5 121 ? 110.621 139.001 104.829 1.00 6.39 118 VAL E C 1
ATOM 3637 O O . VAL E 5 121 ? 110.485 137.991 104.146 1.00 6.38 118 VAL E O 1
ATOM 3641 N N . THR E 5 122 ? 111.780 139.615 105.007 1.00 7.81 119 THR E N 1
ATOM 3642 C CA . THR E 5 122 ? 113.026 139.155 104.429 1.00 5.44 119 THR E CA 1
ATOM 3643 C C . THR E 5 122 ? 113.553 137.946 105.149 1.00 4.63 119 THR E C 1
ATOM 3644 O O . THR E 5 122 ? 113.664 137.984 106.372 1.00 8.54 119 THR E O 1
ATOM 3648 N N . ILE E 5 123 ? 113.945 136.909 104.403 1.00 4.84 120 ILE E N 1
ATOM 3649 C CA . ILE E 5 123 ? 114.526 135.727 105.032 1.00 4.24 120 ILE E CA 1
ATOM 3650 C C . ILE E 5 123 ? 116.035 135.874 105.179 1.00 5.52 120 ILE E C 1
ATOM 3651 O O . ILE E 5 123 ? 116.742 136.367 104.290 1.00 7.06 120 ILE E O 1
ATOM 3656 N N . MET E 5 124 ? 116.538 135.460 106.327 1.00 5.36 121 MET E N 1
ATOM 3657 C CA . MET E 5 124 ? 117.947 135.553 106.646 1.00 4.81 121 MET E CA 1
ATOM 3658 C C . MET E 5 124 ? 118.529 134.184 106.982 1.00 8.27 121 MET E C 1
ATOM 3659 O O . MET E 5 124 ? 117.763 133.278 107.288 1.00 5.75 121 MET E O 1
ATOM 3664 N N . PRO E 5 125 ? 119.849 133.977 106.956 1.00 5.45 122 PRO E N 1
ATOM 3665 C CA . PRO E 5 125 ? 120.502 132.727 107.244 1.00 5.14 122 PRO E CA 1
ATOM 3666 C C . PRO E 5 125 ? 120.067 132.078 108.524 1.00 9.74 122 PRO E C 1
ATOM 3667 O O . PRO E 5 125 ? 119.998 130.854 108.600 1.00 3.31 122 PRO E O 1
ATOM 3671 N N . LYS E 5 126 ? 119.799 132.878 109.533 1.00 10.43 123 LYS E N 1
ATOM 3672 C CA . LYS E 5 126 ? 119.343 132.331 110.783 1.00 7.12 123 LYS E CA 1
ATOM 3673 C C . LYS E 5 126 ? 117.926 131.783 110.726 1.00 9.33 123 LYS E C 1
ATOM 3674 O O . LYS E 5 126 ? 117.558 131.001 111.602 1.00 13.41 123 LYS E O 1
ATOM 3680 N N . ASP E 5 127 ? 117.115 132.123 109.723 1.00 8.22 124 ASP E N 1
ATOM 3681 C CA . ASP E 5 127 ? 115.796 131.596 109.723 1.00 5.38 124 ASP E CA 1
ATOM 3682 C C . ASP E 5 127 ? 115.966 130.219 109.153 1.00 13.02 124 ASP E C 1
ATOM 3683 O O . ASP E 5 127 ? 115.255 129.285 109.521 1.00 12.44 124 ASP E O 1
ATOM 3688 N N . ILE E 5 128 ? 116.942 130.064 108.261 1.00 12.09 125 ILE E N 1
ATOM 3689 C CA . ILE E 5 128 ? 117.194 128.744 107.705 1.00 8.21 125 ILE E CA 1
ATOM 3690 C C . ILE E 5 128 ? 117.721 127.851 108.784 1.00 10.29 125 ILE E C 1
ATOM 3691 O O . ILE E 5 128 ? 117.294 126.706 108.916 1.00 15.17 125 ILE E O 1
ATOM 3696 N N . GLN E 5 129 ? 118.658 128.350 109.563 1.00 10.47 126 GLN E N 1
ATOM 3697 C CA . GLN E 5 129 ? 119.232 127.528 110.599 1.00 8.42 126 GLN E CA 1
ATOM 3698 C C . GLN E 5 129 ? 118.232 127.134 111.651 1.00 14.55 126 GLN E C 1
ATOM 3699 O O . GLN E 5 129 ? 118.256 125.995 112.114 1.00 19.74 126 GLN E O 1
ATOM 3705 N N . LEU E 5 130 ? 117.318 128.015 112.016 1.00 14.43 127 LEU E N 1
ATOM 3706 C CA . LEU E 5 130 ? 116.350 127.607 112.993 1.00 9.67 127 LEU E CA 1
ATOM 3707 C C . LEU E 5 130 ? 115.470 126.540 112.418 1.00 13.11 127 LEU E C 1
ATOM 3708 O O . LEU E 5 130 ? 115.163 125.565 113.100 1.00 14.29 127 LEU E O 1
ATOM 3713 N N . ALA E 5 131 ? 115.027 126.690 111.174 1.00 12.76 128 ALA E N 1
ATOM 3714 C CA . ALA E 5 131 ? 114.146 125.681 110.641 1.00 10.05 128 ALA E CA 1
ATOM 3715 C C . ALA E 5 131 ? 114.820 124.340 110.618 1.00 12.00 128 ALA E C 1
ATOM 3716 O O . ALA E 5 131 ? 114.205 123.331 110.958 1.00 16.38 128 ALA E O 1
ATOM 3718 N N . ARG E 5 132 ? 116.095 124.300 110.288 1.00 13.41 129 ARG E N 1
ATOM 3719 C CA . ARG E 5 132 ? 116.759 123.022 110.259 1.00 10.35 129 ARG E CA 1
ATOM 3720 C C . ARG E 5 132 ? 116.926 122.426 111.626 1.00 13.11 129 ARG E C 1
ATOM 3721 O O . ARG E 5 132 ? 116.818 121.208 111.803 1.00 15.46 129 ARG E O 1
ATOM 3729 N N . ARG E 5 133 ? 117.229 123.241 112.611 1.00 15.24 130 ARG E N 1
ATOM 3730 C CA . ARG E 5 133 ? 117.415 122.671 113.915 1.00 10.44 130 ARG E CA 1
ATOM 3731 C C . ARG E 5 133 ? 116.164 122.128 114.516 1.00 12.95 130 ARG E C 1
ATOM 3732 O O . ARG E 5 133 ? 116.192 121.061 115.115 1.00 21.45 130 ARG E O 1
ATOM 3740 N N . ILE E 5 134 ? 115.062 122.840 114.381 1.00 13.67 131 ILE E N 1
ATOM 3741 C CA . ILE E 5 134 ? 113.828 122.355 114.956 1.00 8.44 131 ILE E CA 1
ATOM 3742 C C . ILE E 5 134 ? 113.440 121.103 114.267 1.00 14.84 131 ILE E C 1
ATOM 3743 O O . ILE E 5 134 ? 113.001 120.147 114.890 1.00 19.63 131 ILE E O 1
ATOM 3748 N N . ARG E 5 135 ? 113.568 121.106 112.968 1.00 16.06 132 ARG E N 1
ATOM 3749 C CA . ARG E 5 135 ? 113.249 119.965 112.183 1.00 9.60 132 ARG E CA 1
ATOM 3750 C C . ARG E 5 135 ? 114.076 118.752 112.583 1.00 12.14 132 ARG E C 1
ATOM 3751 O O . ARG E 5 135 ? 113.574 117.630 112.535 1.00 23.31 132 ARG E O 1
ATOM 3759 N N . GLY E 5 136 ? 115.336 118.956 112.975 1.00 15.21 133 GLY E N 1
ATOM 3760 C CA . GLY E 5 136 ? 116.177 117.852 113.407 1.00 13.08 133 GLY E CA 1
ATOM 3761 C C . GLY E 5 136 ? 117.348 117.486 112.508 1.00 12.81 133 GLY E C 1
ATOM 3762 O O . GLY E 5 136 ? 117.856 116.370 112.607 1.00 27.57 133 GLY E O 1
ATOM 3763 N N . GLU E 5 137 ? 117.755 118.376 111.622 1.00 12.78 134 GLU E N 1
ATOM 3764 C CA . GLU E 5 137 ? 118.880 118.097 110.743 1.00 7.27 134 GLU E CA 1
ATOM 3765 C C . GLU E 5 137 ? 120.176 118.528 111.407 1.00 11.37 134 GLU E C 1
ATOM 3766 O O . GLU E 5 137 ? 120.174 118.942 112.563 1.00 17.49 134 GLU E O 1
ATOM 3772 N N . LEU F 2 26 ? 136.651 117.014 88.810 1.00 51.65 23 LEU F N 1
ATOM 3773 C CA . LEU F 2 26 ? 135.809 118.207 88.730 1.00 51.19 23 LEU F CA 1
ATOM 3774 C C . LEU F 2 26 ? 135.925 119.099 89.945 1.00 51.74 23 LEU F C 1
ATOM 3775 O O . LEU F 2 26 ? 136.089 118.616 91.070 1.00 47.57 23 LEU F O 1
ATOM 3780 N N . ARG F 2 27 ? 135.820 120.411 89.719 1.00 51.39 24 ARG F N 1
ATOM 3781 C CA . ARG F 2 27 ? 135.862 121.386 90.801 1.00 52.00 24 ARG F CA 1
ATOM 3782 C C . ARG F 2 27 ? 134.871 122.525 90.613 1.00 49.77 24 ARG F C 1
ATOM 3783 O O . ARG F 2 27 ? 134.585 122.939 89.490 1.00 47.39 24 ARG F O 1
ATOM 3791 N N . ASP F 2 28 ? 134.388 123.048 91.735 1.00 48.72 25 ASP F N 1
ATOM 3792 C CA . ASP F 2 28 ? 133.544 124.234 91.812 1.00 46.03 25 ASP F CA 1
ATOM 3793 C C . ASP F 2 28 ? 132.296 124.245 90.952 1.00 39.92 25 ASP F C 1
ATOM 3794 O O . ASP F 2 28 ? 131.940 125.283 90.393 1.00 39.41 25 ASP F O 1
ATOM 3799 N N . ASN F 2 29 ? 131.558 123.144 90.902 1.00 30.63 26 ASN F N 1
ATOM 3800 C CA . ASN F 2 29 ? 130.353 123.169 90.096 1.00 28.42 26 ASN F CA 1
ATOM 3801 C C . ASN F 2 29 ? 129.153 123.536 90.936 1.00 24.46 26 ASN F C 1
ATOM 3802 O O . ASN F 2 29 ? 128.045 123.684 90.438 1.00 24.54 26 ASN F O 1
ATOM 3807 N N . ILE F 2 30 ? 129.411 123.826 92.199 1.00 23.36 27 ILE F N 1
ATOM 3808 C CA . ILE F 2 30 ? 128.418 124.272 93.162 1.00 17.89 27 ILE F CA 1
ATOM 3809 C C . ILE F 2 30 ? 127.937 125.646 92.783 1.00 20.17 27 ILE F C 1
ATOM 3810 O O . ILE F 2 30 ? 126.825 126.044 93.093 1.00 23.53 27 ILE F O 1
ATOM 3815 N N . GLN F 2 31 ? 128.755 126.365 92.041 1.00 22.53 28 GLN F N 1
ATOM 3816 C CA . GLN F 2 31 ? 128.421 127.704 91.632 1.00 20.35 28 GLN F CA 1
ATOM 3817 C C . GLN F 2 31 ? 127.493 127.674 90.463 1.00 21.52 28 GLN F C 1
ATOM 3818 O O . GLN F 2 31 ? 127.027 128.709 90.006 1.00 27.33 28 GLN F O 1
ATOM 3824 N N . GLY F 2 32 ? 127.206 126.485 89.964 1.00 20.44 29 GLY F N 1
ATOM 3825 C CA . GLY F 2 32 ? 126.296 126.321 88.876 1.00 20.60 29 GLY F CA 1
ATOM 3826 C C . GLY F 2 32 ? 124.885 126.477 89.399 1.00 22.92 29 GLY F C 1
ATOM 3827 O O . GLY F 2 32 ? 123.933 126.574 88.622 1.00 27.73 29 GLY F O 1
ATOM 3828 N N . ILE F 2 33 ? 124.729 126.522 90.722 1.00 21.02 30 ILE F N 1
ATOM 3829 C CA . ILE F 2 33 ? 123.434 126.755 91.281 1.00 20.30 30 ILE F CA 1
ATOM 3830 C C . ILE F 2 33 ? 123.463 128.261 91.477 1.00 22.19 30 ILE F C 1
ATOM 3831 O O . ILE F 2 33 ? 124.018 128.782 92.457 1.00 21.73 30 ILE F O 1
ATOM 3836 N N . THR F 2 34 ? 122.887 128.947 90.513 1.00 20.03 31 THR F N 1
ATOM 3837 C CA . THR F 2 34 ? 122.990 130.368 90.368 1.00 14.50 31 THR F CA 1
ATOM 3838 C C . THR F 2 34 ? 121.996 131.100 91.201 1.00 20.69 31 THR F C 1
ATOM 3839 O O . THR F 2 34 ? 120.995 130.530 91.628 1.00 17.64 31 THR F O 1
ATOM 3843 N N . LYS F 2 35 ? 122.190 132.396 91.366 1.00 18.45 32 LYS F N 1
ATOM 3844 C CA . LYS F 2 35 ? 121.248 133.149 92.146 1.00 7.76 32 LYS F CA 1
ATOM 3845 C C . LYS F 2 35 ? 119.822 133.021 91.691 1.00 13.35 32 LYS F C 1
ATOM 3846 O O . LYS F 2 35 ? 118.953 132.920 92.550 1.00 9.61 32 LYS F O 1
ATOM 3852 N N . PRO F 2 36 ? 119.474 133.126 90.410 1.00 10.50 33 PRO F N 1
ATOM 3853 C CA . PRO F 2 36 ? 118.131 132.941 89.985 1.00 12.11 33 PRO F CA 1
ATOM 3854 C C . PRO F 2 36 ? 117.604 131.553 90.267 1.00 18.44 33 PRO F C 1
ATOM 3855 O O . PRO F 2 36 ? 116.401 131.384 90.395 1.00 14.53 33 PRO F O 1
ATOM 3859 N N . ALA F 2 37 ? 118.446 130.534 90.412 1.00 18.04 34 ALA F N 1
ATOM 3860 C CA . ALA F 2 37 ? 117.860 129.255 90.711 1.00 11.20 34 ALA F CA 1
ATOM 3861 C C . ALA F 2 37 ? 117.390 129.285 92.130 1.00 14.06 34 ALA F C 1
ATOM 3862 O O . ALA F 2 37 ? 116.300 128.815 92.458 1.00 19.81 34 ALA F O 1
ATOM 3864 N N . ILE F 2 38 ? 118.181 129.927 92.970 1.00 14.89 35 ILE F N 1
ATOM 3865 C CA . ILE F 2 38 ? 117.862 129.977 94.369 1.00 8.45 35 ILE F CA 1
ATOM 3866 C C . ILE F 2 38 ? 116.610 130.773 94.545 1.00 12.94 35 ILE F C 1
ATOM 3867 O O . ILE F 2 38 ? 115.725 130.385 95.305 1.00 15.94 35 ILE F O 1
ATOM 3872 N N . ARG F 2 39 ? 116.511 131.888 93.851 1.00 14.08 36 ARG F N 1
ATOM 3873 C CA . ARG F 2 39 ? 115.337 132.698 93.989 1.00 8.52 36 ARG F CA 1
ATOM 3874 C C . ARG F 2 39 ? 114.103 132.017 93.502 1.00 17.64 36 ARG F C 1
ATOM 3875 O O . ARG F 2 39 ? 113.076 132.114 94.154 1.00 20.22 36 ARG F O 1
ATOM 3883 N N . ARG F 2 40 ? 114.160 131.309 92.390 1.00 16.80 37 ARG F N 1
ATOM 3884 C CA . ARG F 2 40 ? 112.956 130.671 91.921 1.00 12.59 37 ARG F CA 1
ATOM 3885 C C . ARG F 2 40 ? 112.477 129.620 92.894 1.00 17.41 37 ARG F C 1
ATOM 3886 O O . ARG F 2 40 ? 111.272 129.487 93.116 1.00 22.90 37 ARG F O 1
ATOM 3894 N N . LEU F 2 41 ? 113.393 128.876 93.506 1.00 17.71 38 LEU F N 1
ATOM 3895 C CA . LEU F 2 41 ? 112.966 127.895 94.480 1.00 13.18 38 LEU F CA 1
ATOM 3896 C C . LEU F 2 41 ? 112.334 128.594 95.661 1.00 18.27 38 LEU F C 1
ATOM 3897 O O . LEU F 2 41 ? 111.286 128.175 96.161 1.00 20.86 38 LEU F O 1
ATOM 3902 N N . ALA F 2 42 ? 112.930 129.693 96.090 1.00 17.69 39 ALA F N 1
ATOM 3903 C CA . ALA F 2 42 ? 112.392 130.422 97.204 1.00 13.10 39 ALA F CA 1
ATOM 3904 C C . ALA F 2 42 ? 111.020 130.969 96.891 1.00 19.97 39 ALA F C 1
ATOM 3905 O O . ALA F 2 42 ? 110.144 130.956 97.757 1.00 20.80 39 ALA F O 1
ATOM 3907 N N . ARG F 2 43 ? 110.784 131.397 95.654 1.00 21.52 40 ARG F N 1
ATOM 3908 C CA . ARG F 2 43 ? 109.470 131.913 95.330 1.00 17.70 40 ARG F CA 1
ATOM 3909 C C . ARG F 2 43 ? 108.442 130.850 95.340 1.00 19.60 40 ARG F C 1
ATOM 3910 O O . ARG F 2 43 ? 107.344 131.047 95.836 1.00 24.13 40 ARG F O 1
ATOM 3918 N N . ARG F 2 44 ? 108.773 129.690 94.844 1.00 22.00 41 ARG F N 1
ATOM 3919 C CA . ARG F 2 44 ? 107.806 128.629 94.836 1.00 18.41 41 ARG F CA 1
ATOM 3920 C C . ARG F 2 44 ? 107.352 128.345 96.258 1.00 21.06 41 ARG F C 1
ATOM 3921 O O . ARG F 2 44 ? 106.170 128.124 96.528 1.00 29.90 41 ARG F O 1
ATOM 3929 N N . GLY F 2 45 ? 108.282 128.459 97.193 1.00 21.52 42 GLY F N 1
ATOM 3930 C CA . GLY F 2 45 ? 108.034 128.238 98.609 1.00 16.67 42 GLY F CA 1
ATOM 3931 C C . GLY F 2 45 ? 107.294 129.404 99.281 1.00 19.84 42 GLY F C 1
ATOM 3932 O O . GLY F 2 45 ? 107.013 129.362 100.475 1.00 24.82 42 GLY F O 1
ATOM 3933 N N . GLY F 2 46 ? 107.008 130.467 98.542 1.00 24.62 43 GLY F N 1
ATOM 3934 C CA . GLY F 2 46 ? 106.291 131.622 99.057 1.00 21.78 43 GLY F CA 1
ATOM 3935 C C . GLY F 2 46 ? 107.129 132.723 99.677 1.00 21.44 43 GLY F C 1
ATOM 3936 O O . GLY F 2 46 ? 106.593 133.548 100.409 1.00 30.42 43 GLY F O 1
ATOM 3937 N N . VAL F 2 47 ? 108.421 132.751 99.429 1.00 20.86 44 VAL F N 1
ATOM 3938 C CA . VAL F 2 47 ? 109.261 133.778 100.000 1.00 16.79 44 VAL F CA 1
ATOM 3939 C C . VAL F 2 47 ? 109.170 135.057 99.216 1.00 20.24 44 VAL F C 1
ATOM 3940 O O . VAL F 2 47 ? 109.379 135.058 98.007 1.00 27.85 44 VAL F O 1
ATOM 3944 N N . LYS F 2 48 ? 108.904 136.163 99.888 1.00 24.82 45 LYS F N 1
ATOM 3945 C CA . LYS F 2 48 ? 108.795 137.427 99.191 1.00 21.66 45 LYS F CA 1
ATOM 3946 C C . LYS F 2 48 ? 110.103 138.201 99.072 1.00 21.91 45 LYS F C 1
ATOM 3947 O O . LYS F 2 48 ? 110.301 138.886 98.070 1.00 32.37 45 LYS F O 1
ATOM 3953 N N . ARG F 2 49 ? 110.960 138.159 100.085 1.00 14.50 46 ARG F N 1
ATOM 3954 C CA . ARG F 2 49 ? 112.239 138.870 100.033 1.00 11.73 46 ARG F CA 1
ATOM 3955 C C . ARG F 2 49 ? 113.358 138.022 100.527 1.00 8.76 46 ARG F C 1
ATOM 3956 O O . ARG F 2 49 ? 113.203 137.282 101.494 1.00 10.93 46 ARG F O 1
ATOM 3964 N N . ILE F 2 50 ? 114.483 138.109 99.853 1.00 9.90 47 ILE F N 1
ATOM 3965 C CA . ILE F 2 50 ? 115.617 137.271 100.183 1.00 6.00 47 ILE F CA 1
ATOM 3966 C C . ILE F 2 50 ? 116.858 138.059 100.533 1.00 7.84 47 ILE F C 1
ATOM 3967 O O . ILE F 2 50 ? 117.353 138.803 99.706 1.00 14.20 47 ILE F O 1
ATOM 3972 N N . SER F 2 51 ? 117.433 137.858 101.703 1.00 5.89 48 SER F N 1
ATOM 3973 C CA . SER F 2 51 ? 118.637 138.607 102.005 1.00 6.51 48 SER F CA 1
ATOM 3974 C C . SER F 2 51 ? 119.801 138.076 101.208 1.00 8.42 48 SER F C 1
ATOM 3975 O O . SER F 2 51 ? 119.792 136.950 100.726 1.00 10.87 48 SER F O 1
ATOM 3978 N N . GLY F 2 52 ? 120.863 138.850 101.133 1.00 13.09 49 GLY F N 1
ATOM 3979 C CA . GLY F 2 52 ? 122.036 138.519 100.337 1.00 8.30 49 GLY F CA 1
ATOM 3980 C C . GLY F 2 52 ? 122.876 137.368 100.833 1.00 7.30 49 GLY F C 1
ATOM 3981 O O . GLY F 2 52 ? 123.729 136.868 100.111 1.00 15.36 49 GLY F O 1
ATOM 3982 N N . LEU F 2 53 ? 122.671 136.936 102.048 1.00 7.61 50 LEU F N 1
ATOM 3983 C CA . LEU F 2 53 ? 123.468 135.845 102.555 1.00 3.17 50 LEU F CA 1
ATOM 3984 C C . LEU F 2 53 ? 122.802 134.497 102.385 1.00 4.71 50 LEU F C 1
ATOM 3985 O O . LEU F 2 53 ? 123.376 133.464 102.729 1.00 7.64 50 LEU F O 1
ATOM 3990 N N . ILE F 2 54 ? 121.591 134.490 101.869 1.00 6.84 51 ILE F N 1
ATOM 3991 C CA . ILE F 2 54 ? 120.868 133.259 101.659 1.00 4.90 51 ILE F CA 1
ATOM 3992 C C . ILE F 2 54 ? 121.528 132.417 100.640 1.00 10.19 51 ILE F C 1
ATOM 3993 O O . ILE F 2 54 ? 121.510 131.193 100.738 1.00 7.43 51 ILE F O 1
ATOM 3998 N N . TYR F 2 55 ? 122.050 133.027 99.614 1.00 10.65 52 TYR F N 1
ATOM 3999 C CA . TYR F 2 55 ? 122.598 132.269 98.544 1.00 6.84 52 TYR F CA 1
ATOM 4000 C C . TYR F 2 55 ? 123.689 131.335 99.016 1.00 7.72 52 TYR F C 1
ATOM 4001 O O . TYR F 2 55 ? 123.677 130.154 98.678 1.00 6.51 52 TYR F O 1
ATOM 4010 N N . GLU F 2 56 ? 124.581 131.786 99.865 1.00 5.11 53 GLU F N 1
ATOM 4011 C CA . GLU F 2 56 ? 125.614 130.870 100.306 1.00 2.76 53 GLU F CA 1
ATOM 4012 C C . GLU F 2 56 ? 125.100 129.828 101.249 1.00 7.76 53 GLU F C 1
ATOM 4013 O O . GLU F 2 56 ? 125.505 128.664 101.188 1.00 13.72 53 GLU F O 1
ATOM 4019 N N . GLU F 2 57 ? 124.176 130.213 102.108 1.00 7.72 54 GLU F N 1
ATOM 4020 C CA . GLU F 2 57 ? 123.686 129.271 103.072 1.00 3.57 54 GLU F CA 1
ATOM 4021 C C . GLU F 2 57 ? 122.940 128.165 102.358 1.00 8.90 54 GLU F C 1
ATOM 4022 O O . GLU F 2 57 ? 123.062 126.990 102.713 1.00 11.73 54 GLU F O 1
ATOM 4028 N N . THR F 2 58 ? 122.192 128.529 101.323 1.00 8.47 55 THR F N 1
ATOM 4029 C CA . THR F 2 58 ? 121.396 127.574 100.594 1.00 4.87 55 THR F CA 1
ATOM 4030 C C . THR F 2 58 ? 122.292 126.599 99.885 1.00 12.07 55 THR F C 1
ATOM 4031 O O . THR F 2 58 ? 121.995 125.405 99.848 1.00 14.37 55 THR F O 1
ATOM 4035 N N . ARG F 2 59 ? 123.379 127.077 99.286 1.00 12.90 56 ARG F N 1
ATOM 4036 C CA . ARG F 2 59 ? 124.268 126.154 98.619 1.00 8.71 56 ARG F CA 1
ATOM 4037 C C . ARG F 2 59 ? 124.853 125.155 99.583 1.00 10.34 56 ARG F C 1
ATOM 4038 O O . ARG F 2 59 ? 124.974 123.979 99.245 1.00 17.30 56 ARG F O 1
ATOM 4046 N N . GLY F 2 60 ? 125.199 125.590 100.786 1.00 12.02 57 GLY F N 1
ATOM 4047 C CA . GLY F 2 60 ? 125.738 124.661 101.760 1.00 9.96 57 GLY F CA 1
ATOM 4048 C C . GLY F 2 60 ? 124.724 123.577 102.092 1.00 9.21 57 GLY F C 1
ATOM 4049 O O . GLY F 2 60 ? 125.073 122.397 102.166 1.00 13.71 57 GLY F O 1
ATOM 4050 N N . VAL F 2 61 ? 123.459 123.953 102.222 1.00 12.37 58 VAL F N 1
ATOM 4051 C CA . VAL F 2 61 ? 122.430 122.977 102.517 1.00 6.62 58 VAL F CA 1
ATOM 4052 C C . VAL F 2 61 ? 122.249 121.987 101.397 1.00 10.20 58 VAL F C 1
ATOM 4053 O O . VAL F 2 61 ? 122.112 120.787 101.648 1.00 13.98 58 VAL F O 1
ATOM 4057 N N . LEU F 2 62 ? 122.221 122.459 100.162 1.00 11.56 59 LEU F N 1
ATOM 4058 C CA . LEU F 2 62 ? 122.056 121.553 99.053 1.00 6.56 59 LEU F CA 1
ATOM 4059 C C . LEU F 2 62 ? 123.170 120.577 98.977 1.00 8.72 59 LEU F C 1
ATOM 4060 O O . LEU F 2 62 ? 122.939 119.394 98.741 1.00 12.75 59 LEU F O 1
ATOM 4065 N N . LYS F 2 63 ? 124.386 121.038 99.145 1.00 10.62 60 LYS F N 1
ATOM 4066 C CA . LYS F 2 63 ? 125.488 120.131 99.047 1.00 7.39 60 LYS F CA 1
ATOM 4067 C C . LYS F 2 63 ? 125.417 119.033 100.065 1.00 9.90 60 LYS F C 1
ATOM 4068 O O . LYS F 2 63 ? 125.680 117.886 99.728 1.00 9.32 60 LYS F O 1
ATOM 4074 N N . VAL F 2 64 ? 125.048 119.342 101.297 1.00 10.84 61 VAL F N 1
ATOM 4075 C CA . VAL F 2 64 ? 124.960 118.294 102.284 1.00 5.69 61 VAL F CA 1
ATOM 4076 C C . VAL F 2 64 ? 123.904 117.287 101.926 1.00 9.72 61 VAL F C 1
ATOM 4077 O O . VAL F 2 64 ? 124.123 116.086 102.080 1.00 11.77 61 VAL F O 1
ATOM 4081 N N . PHE F 2 65 ? 122.762 117.748 101.485 1.00 10.62 62 PHE F N 1
ATOM 4082 C CA . PHE F 2 65 ? 121.730 116.826 101.105 1.00 6.34 62 PHE F CA 1
ATOM 4083 C C . PHE F 2 65 ? 122.249 115.901 100.038 1.00 10.34 62 PHE F C 1
ATOM 4084 O O . PHE F 2 65 ? 122.113 114.683 100.137 1.00 9.52 62 PHE F O 1
ATOM 4092 N N . LEU F 2 66 ? 122.878 116.444 98.996 1.00 10.89 63 LEU F N 1
ATOM 4093 C CA . LEU F 2 66 ? 123.387 115.568 97.970 1.00 7.51 63 LEU F CA 1
ATOM 4094 C C . LEU F 2 66 ? 124.447 114.642 98.449 1.00 10.12 63 LEU F C 1
ATOM 4095 O O . LEU F 2 66 ? 124.452 113.479 98.064 1.00 8.56 63 LEU F O 1
ATOM 4100 N N . GLU F 2 67 ? 125.357 115.057 99.296 1.00 8.67 64 GLU F N 1
ATOM 4101 C CA . GLU F 2 67 ? 126.335 114.070 99.669 1.00 4.38 64 GLU F CA 1
ATOM 4102 C C . GLU F 2 67 ? 125.729 112.913 100.377 1.00 8.61 64 GLU F C 1
ATOM 4103 O O . GLU F 2 67 ? 126.117 111.776 100.138 1.00 3.86 64 GLU F O 1
ATOM 4109 N N . ASN F 2 68 ? 124.759 113.140 101.224 1.00 10.32 65 ASN F N 1
ATOM 4110 C CA . ASN F 2 68 ? 124.220 111.997 101.906 1.00 5.07 65 ASN F CA 1
ATOM 4111 C C . ASN F 2 68 ? 123.422 111.094 100.973 1.00 7.57 65 ASN F C 1
ATOM 4112 O O . ASN F 2 68 ? 123.487 109.870 101.075 1.00 9.56 65 ASN F O 1
ATOM 4117 N N . VAL F 2 69 ? 122.704 111.654 100.014 1.00 10.02 66 VAL F N 1
ATOM 4118 C CA . VAL F 2 69 ? 121.943 110.787 99.132 1.00 7.10 66 VAL F CA 1
ATOM 4119 C C . VAL F 2 69 ? 122.860 110.037 98.198 1.00 8.58 66 VAL F C 1
ATOM 4120 O O . VAL F 2 69 ? 122.630 108.856 97.932 1.00 13.28 66 VAL F O 1
ATOM 4124 N N . ILE F 2 70 ? 123.853 110.718 97.644 1.00 10.52 67 ILE F N 1
ATOM 4125 C CA . ILE F 2 70 ? 124.767 110.094 96.724 1.00 8.12 67 ILE F CA 1
ATOM 4126 C C . ILE F 2 70 ? 125.561 109.044 97.413 1.00 11.73 67 ILE F C 1
ATOM 4127 O O . ILE F 2 70 ? 125.656 107.936 96.913 1.00 9.85 67 ILE F O 1
ATOM 4132 N N . ARG F 2 71 ? 126.084 109.306 98.587 1.00 10.08 68 ARG F N 1
ATOM 4133 C CA . ARG F 2 71 ? 126.877 108.289 99.226 1.00 5.28 68 ARG F CA 1
ATOM 4134 C C . ARG F 2 71 ? 126.130 106.995 99.401 1.00 7.89 68 ARG F C 1
ATOM 4135 O O . ARG F 2 71 ? 126.718 105.920 99.223 1.00 10.48 68 ARG F O 1
ATOM 4143 N N . ASP F 2 72 ? 124.856 107.045 99.763 1.00 9.10 69 ASP F N 1
ATOM 4144 C CA . ASP F 2 72 ? 124.159 105.793 99.917 1.00 4.02 69 ASP F CA 1
ATOM 4145 C C . ASP F 2 72 ? 123.873 105.171 98.560 1.00 10.22 69 ASP F C 1
ATOM 4146 O O . ASP F 2 72 ? 124.042 103.966 98.380 1.00 8.66 69 ASP F O 1
ATOM 4151 N N . ALA F 2 73 ? 123.527 105.963 97.555 1.00 11.33 70 ALA F N 1
ATOM 4152 C CA . ALA F 2 73 ? 123.278 105.373 96.255 1.00 7.36 70 ALA F CA 1
ATOM 4153 C C . ALA F 2 73 ? 124.528 104.703 95.728 1.00 8.84 70 ALA F C 1
ATOM 4154 O O . ALA F 2 73 ? 124.456 103.631 95.119 1.00 13.46 70 ALA F O 1
ATOM 4156 N N . VAL F 2 74 ? 125.684 105.287 95.987 1.00 9.38 71 VAL F N 1
ATOM 4157 C CA . VAL F 2 74 ? 126.914 104.689 95.542 1.00 8.56 71 VAL F CA 1
ATOM 4158 C C . VAL F 2 74 ? 127.150 103.410 96.289 1.00 12.32 71 VAL F C 1
ATOM 4159 O O . VAL F 2 74 ? 127.534 102.424 95.676 1.00 4.61 71 VAL F O 1
ATOM 4163 N N . THR F 2 75 ? 126.912 103.387 97.590 1.00 12.52 72 THR F N 1
ATOM 4164 C CA . THR F 2 75 ? 127.100 102.177 98.377 1.00 5.42 72 THR F CA 1
ATOM 4165 C C . THR F 2 75 ? 126.245 101.033 97.861 1.00 8.14 72 THR F C 1
ATOM 4166 O O . THR F 2 75 ? 126.728 99.906 97.760 1.00 13.30 72 THR F O 1
ATOM 4170 N N . TYR F 2 76 ? 124.990 101.282 97.516 1.00 10.84 73 TYR F N 1
ATOM 4171 C CA . TYR F 2 76 ? 124.191 100.193 96.977 1.00 8.73 73 TYR F CA 1
ATOM 4172 C C . TYR F 2 76 ? 124.755 99.722 95.640 1.00 13.69 73 TYR F C 1
ATOM 4173 O O . TYR F 2 76 ? 124.830 98.513 95.376 1.00 16.27 73 TYR F O 1
ATOM 4182 N N . THR F 2 77 ? 125.206 100.669 94.817 1.00 15.15 74 THR F N 1
ATOM 4183 C CA . THR F 2 77 ? 125.742 100.374 93.502 1.00 9.95 74 THR F CA 1
ATOM 4184 C C . THR F 2 77 ? 126.956 99.498 93.633 1.00 11.05 74 THR F C 1
ATOM 4185 O O . THR F 2 77 ? 127.125 98.540 92.875 1.00 14.68 74 THR F O 1
ATOM 4189 N N . GLU F 2 78 ? 127.829 99.829 94.566 1.00 10.82 75 GLU F N 1
ATOM 4190 C CA . GLU F 2 78 ? 129.019 99.047 94.779 1.00 6.86 75 GLU F CA 1
ATOM 4191 C C . GLU F 2 78 ? 128.742 97.680 95.322 1.00 11.82 75 GLU F C 1
ATOM 4192 O O . GLU F 2 78 ? 129.345 96.708 94.890 1.00 17.97 75 GLU F O 1
ATOM 4198 N N . HIS F 2 79 ? 127.826 97.564 96.257 1.00 13.04 76 HIS F N 1
ATOM 4199 C CA . HIS F 2 79 ? 127.522 96.282 96.859 1.00 10.53 76 HIS F CA 1
ATOM 4200 C C . HIS F 2 79 ? 127.217 95.251 95.820 1.00 12.13 76 HIS F C 1
ATOM 4201 O O . HIS F 2 79 ? 127.753 94.133 95.840 1.00 19.42 76 HIS F O 1
ATOM 4208 N N . ALA F 2 80 ? 126.426 95.677 94.846 1.00 12.94 77 ALA F N 1
ATOM 4209 C CA . ALA F 2 80 ? 125.948 94.879 93.738 1.00 11.04 77 ALA F CA 1
ATOM 4210 C C . ALA F 2 80 ? 126.991 94.671 92.655 1.00 13.76 77 ALA F C 1
ATOM 4211 O O . ALA F 2 80 ? 126.726 93.992 91.665 1.00 18.84 77 ALA F O 1
ATOM 4213 N N . LYS F 2 81 ? 128.153 95.275 92.830 1.00 17.00 78 LYS F N 1
ATOM 4214 C CA . LYS F 2 81 ? 129.281 95.249 91.929 1.00 17.58 78 LYS F CA 1
ATOM 4215 C C . LYS F 2 81 ? 129.020 95.805 90.567 1.00 19.59 78 LYS F C 1
ATOM 4216 O O . LYS F 2 81 ? 129.457 95.250 89.566 1.00 29.88 78 LYS F O 1
ATOM 4222 N N . ARG F 2 82 ? 128.326 96.915 90.532 1.00 16.40 79 ARG F N 1
ATOM 4223 C CA . ARG F 2 82 ? 128.054 97.626 89.321 1.00 13.48 79 ARG F CA 1
ATOM 4224 C C . ARG F 2 82 ? 128.845 98.890 89.283 1.00 21.49 79 ARG F C 1
ATOM 4225 O O . ARG F 2 82 ? 129.457 99.273 90.277 1.00 26.71 79 ARG F O 1
ATOM 4233 N N . LYS F 2 83 ? 128.915 99.491 88.105 1.00 25.22 80 LYS F N 1
ATOM 4234 C CA . LYS F 2 83 ? 129.658 100.717 87.918 1.00 20.04 80 LYS F CA 1
ATOM 4235 C C . LYS F 2 83 ? 128.746 101.879 87.579 1.00 19.39 80 LYS F C 1
ATOM 4236 O O . LYS F 2 83 ? 129.225 103.006 87.440 1.00 25.86 80 LYS F O 1
ATOM 4242 N N . THR F 2 84 ? 127.465 101.604 87.351 1.00 18.52 81 THR F N 1
ATOM 4243 C CA . THR F 2 84 ? 126.578 102.646 86.938 1.00 15.97 81 THR F CA 1
ATOM 4244 C C . THR F 2 84 ? 125.559 102.807 88.014 1.00 14.47 81 THR F C 1
ATOM 4245 O O . THR F 2 84 ? 124.930 101.839 88.417 1.00 19.68 81 THR F O 1
ATOM 4249 N N . VAL F 2 85 ? 125.361 104.014 88.475 1.00 13.66 82 VAL F N 1
ATOM 4250 C CA . VAL F 2 85 ? 124.375 104.257 89.493 1.00 9.01 82 VAL F CA 1
ATOM 4251 C C . VAL F 2 85 ? 123.028 104.311 88.811 1.00 8.77 82 VAL F C 1
ATOM 4252 O O . VAL F 2 85 ? 122.856 105.053 87.845 1.00 11.20 82 VAL F O 1
ATOM 4256 N N . THR F 2 86 ? 122.058 103.543 89.278 1.00 7.65 83 THR F N 1
ATOM 4257 C CA . THR F 2 86 ? 120.763 103.587 88.621 1.00 4.59 83 THR F CA 1
ATOM 4258 C C . THR F 2 86 ? 119.719 104.298 89.401 1.00 8.48 83 THR F C 1
ATOM 4259 O O . THR F 2 86 ? 119.927 104.683 90.548 1.00 9.46 83 THR F O 1
ATOM 4263 N N . ALA F 2 87 ? 118.565 104.462 88.794 1.00 7.35 84 ALA F N 1
ATOM 4264 C CA . ALA F 2 87 ? 117.494 105.182 89.435 1.00 6.04 84 ALA F CA 1
ATOM 4265 C C . ALA F 2 87 ? 117.102 104.529 90.705 1.00 11.45 84 ALA F C 1
ATOM 4266 O O . ALA F 2 87 ? 116.788 105.216 91.667 1.00 13.75 84 ALA F O 1
ATOM 4268 N N . MET F 2 88 ? 117.160 103.215 90.746 1.00 12.98 85 MET F N 1
ATOM 4269 C CA . MET F 2 88 ? 116.774 102.505 91.935 1.00 7.67 85 MET F CA 1
ATOM 4270 C C . MET F 2 88 ? 117.734 102.692 93.065 1.00 8.74 85 MET F C 1
ATOM 4271 O O . MET F 2 88 ? 117.342 102.578 94.212 1.00 9.88 85 MET F O 1
ATOM 4276 N N . ASP F 2 89 ? 118.973 103.015 92.799 1.00 8.06 86 ASP F N 1
ATOM 4277 C CA . ASP F 2 89 ? 119.894 103.145 93.882 1.00 5.43 86 ASP F CA 1
ATOM 4278 C C . ASP F 2 89 ? 119.621 104.480 94.519 1.00 13.30 86 ASP F C 1
ATOM 4279 O O . ASP F 2 89 ? 119.737 104.646 95.734 1.00 13.40 86 ASP F O 1
ATOM 4284 N N . VAL F 2 90 ? 119.210 105.431 93.696 1.00 13.45 87 VAL F N 1
ATOM 4285 C CA . VAL F 2 90 ? 118.851 106.729 94.203 1.00 8.28 87 VAL F CA 1
ATOM 4286 C C . VAL F 2 90 ? 117.565 106.621 94.983 1.00 13.30 87 VAL F C 1
ATOM 4287 O O . VAL F 2 90 ? 117.449 107.213 96.051 1.00 15.38 87 VAL F O 1
ATOM 4291 N N . VAL F 2 91 ? 116.591 105.887 94.470 1.00 13.64 88 VAL F N 1
ATOM 4292 C CA . VAL F 2 91 ? 115.342 105.763 95.179 1.00 9.78 88 VAL F CA 1
ATOM 4293 C C . VAL F 2 91 ? 115.536 105.108 96.529 1.00 14.72 88 VAL F C 1
ATOM 4294 O O . VAL F 2 91 ? 114.930 105.559 97.501 1.00 17.54 88 VAL F O 1
ATOM 4298 N N . TYR F 2 92 ? 116.350 104.062 96.637 1.00 13.00 89 TYR F N 1
ATOM 4299 C CA . TYR F 2 92 ? 116.531 103.492 97.954 1.00 7.73 89 TYR F CA 1
ATOM 4300 C C . TYR F 2 92 ? 117.272 104.447 98.863 1.00 13.42 89 TYR F C 1
ATOM 4301 O O . TYR F 2 92 ? 116.945 104.571 100.046 1.00 16.53 89 TYR F O 1
ATOM 4310 N N . ALA F 2 93 ? 118.246 105.170 98.342 1.00 12.92 90 ALA F N 1
ATOM 4311 C CA . ALA F 2 93 ? 118.961 106.081 99.197 1.00 7.72 90 ALA F CA 1
ATOM 4312 C C . ALA F 2 93 ? 118.035 107.113 99.797 1.00 10.68 90 ALA F C 1
ATOM 4313 O O . ALA F 2 93 ? 118.194 107.487 100.955 1.00 15.56 90 ALA F O 1
ATOM 4315 N N . LEU F 2 94 ? 117.063 107.574 99.024 1.00 15.45 91 LEU F N 1
ATOM 4316 C CA . LEU F 2 94 ? 116.109 108.550 99.512 1.00 11.68 91 LEU F CA 1
ATOM 4317 C C . LEU F 2 94 ? 115.103 107.941 100.470 1.00 14.22 91 LEU F C 1
ATOM 4318 O O . LEU F 2 94 ? 114.767 108.532 101.503 1.00 11.95 91 LEU F O 1
ATOM 4323 N N . LYS F 2 95 ? 114.679 106.717 100.206 1.00 15.48 92 LYS F N 1
ATOM 4324 C CA . LYS F 2 95 ? 113.715 106.058 101.069 1.00 13.49 92 LYS F CA 1
ATOM 4325 C C . LYS F 2 95 ? 114.219 105.939 102.476 1.00 12.92 92 LYS F C 1
ATOM 4326 O O . LYS F 2 95 ? 113.476 106.130 103.437 1.00 21.43 92 LYS F O 1
ATOM 4332 N N . ARG F 2 96 ? 115.489 105.678 102.625 1.00 11.63 93 ARG F N 1
ATOM 4333 C CA . ARG F 2 96 ? 116.048 105.526 103.944 1.00 9.10 93 ARG F CA 1
ATOM 4334 C C . ARG F 2 96 ? 116.109 106.756 104.773 1.00 13.84 93 ARG F C 1
A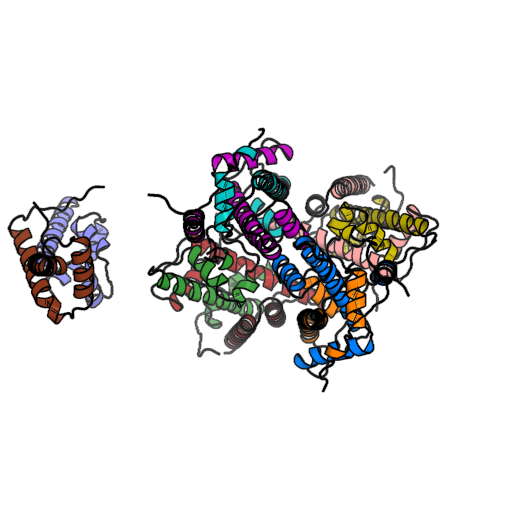TOM 4335 O O . ARG F 2 96 ? 116.339 106.685 105.975 1.00 22.58 93 ARG F O 1
ATOM 4343 N N . GLN F 2 97 ? 115.972 107.892 104.164 1.00 13.65 94 GLN F N 1
ATOM 4344 C CA . GLN F 2 97 ? 116.050 109.106 104.905 1.00 9.28 94 GLN F CA 1
ATOM 4345 C C . GLN F 2 97 ? 114.665 109.584 105.210 1.00 14.21 94 GLN F C 1
ATOM 4346 O O . GLN F 2 97 ? 114.479 110.684 105.723 1.00 24.99 94 GLN F O 1
ATOM 4352 N N . GLY F 2 98 ? 113.671 108.770 104.881 1.00 13.64 95 GLY F N 1
ATOM 4353 C CA . GLY F 2 98 ? 112.319 109.160 105.132 1.00 10.44 95 GLY F CA 1
ATOM 4354 C C . GLY F 2 98 ? 111.791 110.013 104.027 1.00 14.34 95 GLY F C 1
ATOM 4355 O O . GLY F 2 98 ? 110.900 110.839 104.247 1.00 24.73 95 GLY F O 1
ATOM 4356 N N . ARG F 2 99 ? 112.367 109.902 102.837 1.00 11.79 96 ARG F N 1
ATOM 4357 C CA . ARG F 2 99 ? 111.879 110.699 101.751 1.00 9.86 96 ARG F CA 1
ATOM 4358 C C . ARG F 2 99 ? 111.501 109.849 100.586 1.00 14.40 96 ARG F C 1
ATOM 4359 O O . ARG F 2 99 ? 112.225 109.754 99.605 1.00 19.38 96 ARG F O 1
ATOM 4367 N N . THR F 2 100 ? 110.358 109.236 100.667 1.00 13.94 97 THR F N 1
ATOM 4368 C CA . THR F 2 100 ? 109.945 108.344 99.632 1.00 8.70 97 THR F CA 1
ATOM 4369 C C . THR F 2 100 ? 109.650 109.122 98.386 1.00 12.03 97 THR F C 1
ATOM 4370 O O . THR F 2 100 ? 108.926 110.112 98.430 1.00 17.13 97 THR F O 1
ATOM 4374 N N . LEU F 2 101 ? 110.197 108.678 97.275 1.00 13.87 98 LEU F N 1
ATOM 4375 C CA . LEU F 2 101 ? 109.988 109.319 95.993 1.00 12.14 98 LEU F CA 1
ATOM 4376 C C . LEU F 2 101 ? 109.178 108.457 95.061 1.00 13.97 98 LEU F C 1
ATOM 4377 O O . LEU F 2 101 ? 109.514 107.300 94.848 1.00 19.57 98 LEU F O 1
ATOM 4382 N N . TYR F 2 102 ? 108.111 109.000 94.505 1.00 12.87 99 TYR F N 1
ATOM 4383 C CA . TYR F 2 102 ? 107.283 108.255 93.575 1.00 11.51 99 TYR F CA 1
ATOM 4384 C C . TYR F 2 102 ? 107.505 108.674 92.138 1.00 12.38 99 TYR F C 1
ATOM 4385 O O . TYR F 2 102 ? 107.623 109.859 91.826 1.00 18.46 99 TYR F O 1
ATOM 4394 N N . GLY F 2 103 ? 107.412 107.708 91.228 1.00 14.28 100 GLY F N 1
ATOM 4395 C CA . GLY F 2 103 ? 107.468 107.984 89.791 1.00 9.67 100 GLY F CA 1
ATOM 4396 C C . GLY F 2 103 ? 108.751 107.616 89.038 1.00 7.11 100 GLY F C 1
ATOM 4397 O O . GLY F 2 103 ? 108.762 107.673 87.812 1.00 20.85 100 GLY F O 1
ATOM 4398 N N . PHE F 2 104 ? 109.811 107.214 89.725 1.00 6.68 101 PHE F N 1
ATOM 4399 C CA . PHE F 2 104 ? 111.073 106.841 89.065 1.00 4.28 101 PHE F CA 1
ATOM 4400 C C . PHE F 2 104 ? 111.409 105.381 89.183 1.00 6.43 101 PHE F C 1
ATOM 4401 O O . PHE F 2 104 ? 112.578 105.008 89.144 1.00 12.04 101 PHE F O 1
ATOM 4409 N N . GLY F 2 105 ? 110.410 104.551 89.339 1.00 8.49 102 GLY F N 1
ATOM 4410 C CA . GLY F 2 105 ? 110.643 103.143 89.549 1.00 7.59 102 GLY F CA 1
ATOM 4411 C C . GLY F 2 105 ? 110.389 102.920 91.013 1.00 16.53 102 GLY F C 1
ATOM 4412 O O . GLY F 2 105 ? 110.355 103.885 91.781 1.00 18.65 102 GLY F O 1
ATOM 4413 N N . GLY F 2 106 ? 110.191 101.674 91.407 1.00 13.52 103 GLY F N 1
ATOM 4414 C CA . GLY F 2 106 ? 109.888 101.379 92.795 1.00 11.15 103 GLY F CA 1
ATOM 4415 C C . GLY F 2 106 ? 108.422 101.009 92.915 1.00 0.03 103 GLY F C 1
ATOM 4416 O O . GLY F 2 106 ? 108.108 99.823 92.958 1.00 5.24 103 GLY F O 1
ATOM 4418 N N . LYS G 3 13 ? 143.634 88.201 115.353 1.00 84.72 10 LYS G N 1
ATOM 4419 C CA . LYS G 3 13 ? 144.287 88.008 116.636 1.00 87.80 10 LYS G CA 1
ATOM 4420 C C . LYS G 3 13 ? 145.077 86.698 116.525 1.00 82.94 10 LYS G C 1
ATOM 4421 O O . LYS G 3 13 ? 144.731 85.842 115.714 1.00 82.20 10 LYS G O 1
ATOM 4427 N N . ALA G 3 14 ? 146.127 86.529 117.331 1.00 87.09 11 ALA G N 1
ATOM 4428 C CA . ALA G 3 14 ? 147.022 85.372 117.182 1.00 89.48 11 ALA G CA 1
ATOM 4429 C C . ALA G 3 14 ? 146.421 83.970 117.262 1.00 78.65 11 ALA G C 1
ATOM 4430 O O . ALA G 3 14 ? 146.856 83.098 116.510 1.00 78.26 11 ALA G O 1
ATOM 4432 N N . ARG G 3 15 ? 145.462 83.716 118.147 1.00 78.10 12 ARG G N 1
ATOM 4433 C CA . ARG G 3 15 ? 144.955 82.345 118.239 1.00 74.32 12 ARG G CA 1
ATOM 4434 C C . ARG G 3 15 ? 143.752 82.172 119.126 1.00 69.45 12 ARG G C 1
ATOM 4435 O O . ARG G 3 15 ? 143.329 83.093 119.831 1.00 61.32 12 ARG G O 1
ATOM 4443 N N . ALA G 3 16 ? 143.219 80.964 119.104 1.00 74.12 13 ALA G N 1
ATOM 4444 C CA . ALA G 3 16 ? 142.168 80.535 120.000 1.00 82.55 13 ALA G CA 1
ATOM 4445 C C . ALA G 3 16 ? 142.375 79.063 120.278 1.00 74.25 13 ALA G C 1
ATOM 4446 O O . ALA G 3 16 ? 142.878 78.338 119.421 1.00 76.65 13 ALA G O 1
ATOM 4448 N N . LYS G 3 17 ? 141.979 78.619 121.460 1.00 78.37 14 LYS G N 1
ATOM 4449 C CA . LYS G 3 17 ? 142.046 77.205 121.783 1.00 81.49 14 LYS G CA 1
ATOM 4450 C C . LYS G 3 17 ? 140.853 76.790 122.606 1.00 80.55 14 LYS G C 1
ATOM 4451 O O . LYS G 3 17 ? 140.907 76.753 123.837 1.00 77.26 14 LYS G O 1
ATOM 4457 N N . ALA G 3 18 ? 139.759 76.541 121.925 1.00 80.70 15 ALA G N 1
ATOM 4458 C CA . ALA G 3 18 ? 138.507 76.225 122.564 1.00 81.52 15 ALA G CA 1
ATOM 4459 C C . ALA G 3 18 ? 137.604 75.584 121.564 1.00 81.64 15 ALA G C 1
ATOM 4460 O O . ALA G 3 18 ? 137.868 75.622 120.365 1.00 74.03 15 ALA G O 1
ATOM 4462 N N . LYS G 3 19 ? 136.531 75.003 122.050 1.00 79.29 16 LYS G N 1
ATOM 4463 C CA . LYS G 3 19 ? 135.570 74.420 121.154 1.00 78.87 16 LYS G CA 1
ATOM 4464 C C . LYS G 3 19 ? 134.499 75.385 120.667 1.00 76.00 16 LYS G C 1
ATOM 4465 O O . LYS G 3 19 ? 133.822 75.076 119.693 1.00 82.25 16 LYS G O 1
ATOM 4471 N N . THR G 3 20 ? 134.324 76.542 121.303 1.00 64.97 17 THR G N 1
ATOM 4472 C CA . THR G 3 20 ? 133.216 77.387 120.891 1.00 64.13 17 THR G CA 1
ATOM 4473 C C . THR G 3 20 ? 133.550 78.248 119.690 1.00 61.74 17 THR G C 1
ATOM 4474 O O . THR G 3 20 ? 134.725 78.498 119.384 1.00 59.25 17 THR G O 1
ATOM 4478 N N . ARG G 3 21 ? 132.509 78.771 119.039 1.00 57.19 18 ARG G N 1
ATOM 4479 C CA . ARG G 3 21 ? 132.741 79.626 117.886 1.00 50.93 18 ARG G CA 1
ATOM 4480 C C . ARG G 3 21 ? 133.151 81.024 118.291 1.00 48.43 18 ARG G C 1
ATOM 4481 O O . ARG G 3 21 ? 133.908 81.685 117.576 1.00 48.15 18 ARG G O 1
ATOM 4489 N N . SER G 3 22 ? 132.686 81.464 119.454 1.00 48.31 19 SER G N 1
ATOM 4490 C CA . SER G 3 22 ? 133.028 82.782 119.934 1.00 42.06 19 SER G CA 1
ATOM 4491 C C . SER G 3 22 ? 134.494 82.800 120.228 1.00 43.24 19 SER G C 1
ATOM 4492 O O . SER G 3 22 ? 135.171 83.792 119.976 1.00 46.67 19 SER G O 1
ATOM 4495 N N . SER G 3 23 ? 135.029 81.708 120.764 1.00 45.05 20 SER G N 1
ATOM 4496 C CA . SER G 3 23 ? 136.444 81.714 121.039 1.00 44.55 20 SER G CA 1
ATOM 4497 C C . SER G 3 23 ? 137.230 81.764 119.753 1.00 45.36 20 SER G C 1
ATOM 4498 O O . SER G 3 23 ? 138.125 82.594 119.605 1.00 44.59 20 SER G O 1
ATOM 4501 N N . ARG G 3 24 ? 136.852 80.962 118.760 1.00 46.73 21 ARG G N 1
ATOM 4502 C CA . ARG G 3 24 ? 137.606 80.983 117.520 1.00 45.30 21 ARG G CA 1
ATOM 4503 C C . ARG G 3 24 ? 137.676 82.348 116.909 1.00 42.09 21 ARG G C 1
ATOM 4504 O O . ARG G 3 24 ? 138.720 82.774 116.435 1.00 42.66 21 ARG G O 1
ATOM 4512 N N . ALA G 3 25 ? 136.580 83.063 116.968 1.00 36.36 22 ALA G N 1
ATOM 4513 C CA . ALA G 3 25 ? 136.509 84.376 116.387 1.00 31.04 22 ALA G CA 1
ATOM 4514 C C . ALA G 3 25 ? 137.131 85.449 117.272 1.00 34.54 22 ALA G C 1
ATOM 4515 O O . ALA G 3 25 ? 137.175 86.614 116.879 1.00 36.07 22 ALA G O 1
ATOM 4517 N N . GLY G 3 26 ? 137.541 85.100 118.493 1.00 38.64 23 GLY G N 1
ATOM 4518 C CA . GLY G 3 26 ? 138.111 86.048 119.447 1.00 43.23 23 GLY G CA 1
ATOM 4519 C C . GLY G 3 26 ? 137.074 86.981 120.063 1.00 44.09 23 GLY G C 1
ATOM 4520 O O . GLY G 3 26 ? 137.405 88.104 120.435 1.00 50.62 23 GLY G O 1
ATOM 4521 N N . LEU G 3 27 ? 135.826 86.547 120.126 1.00 37.65 24 LEU G N 1
ATOM 4522 C CA . LEU G 3 27 ? 134.727 87.354 120.605 1.00 35.33 24 LEU G CA 1
ATOM 4523 C C . LEU G 3 27 ? 134.233 86.999 121.983 1.00 42.21 24 LEU G C 1
ATOM 4524 O O . LEU G 3 27 ? 134.460 85.898 122.476 1.00 44.19 24 LEU G O 1
ATOM 4529 N N . GLN G 3 28 ? 133.553 87.951 122.616 1.00 42.30 25 GLN G N 1
ATOM 4530 C CA . GLN G 3 28 ? 132.907 87.688 123.885 1.00 37.16 25 GLN G CA 1
ATOM 4531 C C . GLN G 3 28 ? 131.437 87.422 123.662 1.00 35.89 25 GLN G C 1
ATOM 4532 O O . GLN G 3 28 ? 130.831 86.643 124.385 1.00 43.27 25 GLN G O 1
ATOM 4538 N N . PHE G 3 29 ? 130.873 88.034 122.636 1.00 31.10 26 PHE G N 1
ATOM 4539 C CA . PHE G 3 29 ? 129.476 87.808 122.314 1.00 30.51 26 PHE G CA 1
ATOM 4540 C C . PHE G 3 29 ? 129.319 86.428 121.727 1.00 35.42 26 PHE G C 1
ATOM 4541 O O . PHE G 3 29 ? 130.281 85.904 121.168 1.00 39.89 26 PHE G O 1
ATOM 4549 N N . PRO G 3 30 ? 128.174 85.772 121.912 1.00 36.07 27 PRO G N 1
ATOM 4550 C CA . PRO G 3 30 ? 127.895 84.463 121.421 1.00 34.05 27 PRO G CA 1
ATOM 4551 C C . PRO G 3 30 ? 127.782 84.511 119.945 1.00 42.35 27 PRO G C 1
ATOM 4552 O O . PRO G 3 30 ? 127.207 85.452 119.420 1.00 43.18 27 PRO G O 1
ATOM 4556 N N . VAL G 3 31 ? 128.220 83.474 119.283 1.00 41.60 28 VAL G N 1
ATOM 4557 C CA . VAL G 3 31 ? 128.071 83.402 117.851 1.00 30.35 28 VAL G CA 1
ATOM 4558 C C . VAL G 3 31 ? 126.899 82.533 117.512 1.00 35.27 28 VAL G C 1
ATOM 4559 O O . VAL G 3 31 ? 126.095 82.874 116.650 1.00 36.90 28 VAL G O 1
ATOM 4563 N N . GLY G 3 32 ? 126.787 81.398 118.182 1.00 38.42 29 GLY G N 1
ATOM 4564 C CA . GLY G 3 32 ? 125.723 80.466 117.878 1.00 40.07 29 GLY G CA 1
ATOM 4565 C C . GLY G 3 32 ? 124.366 81.094 118.092 1.00 35.12 29 GLY G C 1
ATOM 4566 O O . GLY G 3 32 ? 123.436 80.851 117.324 1.00 39.45 29 GLY G O 1
ATOM 4567 N N . ARG G 3 33 ? 124.250 81.944 119.097 1.00 34.49 30 ARG G N 1
ATOM 4568 C CA . ARG G 3 33 ? 122.984 82.584 119.341 1.00 34.28 30 ARG G CA 1
ATOM 4569 C C . ARG G 3 33 ? 122.638 83.536 118.239 1.00 33.29 30 ARG G C 1
ATOM 4570 O O . ARG G 3 33 ? 121.479 83.658 117.861 1.00 40.42 30 ARG G O 1
ATOM 4578 N N . VAL G 3 34 ? 123.624 84.240 117.738 1.00 33.66 31 VAL G N 1
ATOM 4579 C CA . VAL G 3 34 ? 123.379 85.208 116.713 1.00 25.91 31 VAL G CA 1
ATOM 4580 C C . VAL G 3 34 ? 122.915 84.467 115.491 1.00 28.11 31 VAL G C 1
ATOM 4581 O O . VAL G 3 34 ? 122.000 84.918 114.812 1.00 30.36 31 VAL G O 1
ATOM 4585 N N . HIS G 3 35 ? 123.544 83.336 115.193 1.00 30.91 32 HIS G N 1
ATOM 4586 C CA . HIS G 3 35 ? 123.142 82.564 114.035 1.00 28.84 32 HIS G CA 1
ATOM 4587 C C . HIS G 3 35 ? 121.702 82.136 114.203 1.00 30.30 32 HIS G C 1
ATOM 4588 O O . HIS G 3 35 ? 120.887 82.311 113.299 1.00 38.40 32 HIS G O 1
ATOM 4595 N N . ARG G 3 36 ? 121.342 81.654 115.380 1.00 31.52 33 ARG G N 1
ATOM 4596 C CA . ARG G 3 36 ? 119.980 81.226 115.597 1.00 31.55 33 ARG G CA 1
ATOM 4597 C C . ARG G 3 36 ? 118.980 82.341 115.405 1.00 28.40 33 ARG G C 1
ATOM 4598 O O . ARG G 3 36 ? 117.934 82.136 114.783 1.00 32.59 33 ARG G O 1
ATOM 4606 N N . LEU G 3 37 ? 119.302 83.520 115.907 1.00 28.14 34 LEU G N 1
ATOM 4607 C CA . LEU G 3 37 ? 118.422 84.651 115.776 1.00 23.67 34 LEU G CA 1
ATOM 4608 C C . LEU G 3 37 ? 118.348 85.136 114.350 1.00 22.64 34 LEU G C 1
ATOM 4609 O O . LEU G 3 37 ? 117.352 85.730 113.966 1.00 23.76 34 LEU G O 1
ATOM 4614 N N . LEU G 3 38 ? 119.400 84.959 113.563 1.00 22.61 35 LEU G N 1
ATOM 4615 C CA . LEU G 3 38 ? 119.298 85.343 112.177 1.00 20.30 35 LEU G CA 1
ATOM 4616 C C . LEU G 3 38 ? 118.470 84.337 111.401 1.00 25.32 35 LEU G C 1
ATOM 4617 O O . LEU G 3 38 ? 117.775 84.724 110.468 1.00 27.82 35 LEU G O 1
ATOM 4622 N N . ARG G 3 39 ? 118.552 83.043 111.734 1.00 27.86 36 ARG G N 1
ATOM 4623 C CA . ARG G 3 39 ? 117.774 82.060 110.987 1.00 27.79 36 ARG G CA 1
ATOM 4624 C C . ARG G 3 39 ? 116.301 82.189 111.225 1.00 27.51 36 ARG G C 1
ATOM 4625 O O . ARG G 3 39 ? 115.493 81.994 110.319 1.00 37.57 36 ARG G O 1
ATOM 4633 N N . LYS G 3 40 ? 115.938 82.320 112.499 1.00 25.77 37 LYS G N 1
ATOM 4634 C CA . LYS G 3 40 ? 114.571 82.618 112.914 1.00 24.28 37 LYS G CA 1
ATOM 4635 C C . LYS G 3 40 ? 114.296 84.078 112.653 1.00 24.64 37 LYS G C 1
ATOM 4636 O O . LYS G 3 40 ? 115.233 84.858 112.701 1.00 28.05 37 LYS G O 1
ATOM 4642 N N . GLY G 3 41 ? 113.064 84.518 112.401 1.00 25.72 38 GLY G N 1
ATOM 4643 C CA . GLY G 3 41 ? 112.910 85.947 112.238 1.00 25.33 38 GLY G CA 1
ATOM 4644 C C . GLY G 3 41 ? 112.728 86.311 110.790 1.00 26.99 38 GLY G C 1
ATOM 4645 O O . GLY G 3 41 ? 112.517 87.474 110.462 1.00 29.01 38 GLY G O 1
ATOM 4646 N N . ASN G 3 42 ? 112.793 85.324 109.913 1.00 27.65 39 ASN G N 1
ATOM 4647 C CA . ASN G 3 42 ? 112.557 85.546 108.502 1.00 28.62 39 ASN G CA 1
ATOM 4648 C C . ASN G 3 42 ? 113.383 86.650 107.865 1.00 29.78 39 ASN G C 1
ATOM 4649 O O . ASN G 3 42 ? 112.828 87.536 107.224 1.00 31.86 39 ASN G O 1
ATOM 4654 N N . TYR G 3 43 ? 114.685 86.663 108.088 1.00 25.20 40 TYR G N 1
ATOM 4655 C CA . TYR G 3 43 ? 115.497 87.689 107.460 1.00 22.02 40 TYR G CA 1
ATOM 4656 C C . TYR G 3 43 ? 115.894 87.221 106.072 1.00 25.42 40 TYR G C 1
ATOM 4657 O O . TYR G 3 43 ? 116.037 88.006 105.137 1.00 29.44 40 TYR G O 1
ATOM 4666 N N . SER G 3 44 ? 116.074 85.933 105.942 1.00 26.37 41 SER G N 1
ATOM 4667 C CA . SER G 3 44 ? 116.443 85.311 104.694 1.00 26.18 41 SER G CA 1
ATOM 4668 C C . SER G 3 44 ? 116.179 83.848 104.802 1.00 31.72 41 SER G C 1
ATOM 4669 O O . SER G 3 44 ? 116.045 83.325 105.909 1.00 34.99 41 SER G O 1
ATOM 4672 N N . GLU G 3 45 ? 116.153 83.167 103.680 1.00 33.79 42 GLU G N 1
ATOM 4673 C CA . GLU G 3 45 ? 116.085 81.730 103.690 1.00 35.87 42 GLU G CA 1
ATOM 4674 C C . GLU G 3 45 ? 117.356 81.106 104.224 1.00 34.78 42 GLU G C 1
ATOM 4675 O O . GLU G 3 45 ? 117.308 80.078 104.895 1.00 44.84 42 GLU G O 1
ATOM 4681 N N . ARG G 3 46 ? 118.491 81.716 103.916 1.00 29.37 43 ARG G N 1
ATOM 4682 C CA . ARG G 3 46 ? 119.773 81.183 104.322 1.00 28.60 43 ARG G CA 1
ATOM 4683 C C . ARG G 3 46 ? 120.663 82.178 105.034 1.00 28.05 43 ARG G C 1
ATOM 4684 O O . ARG G 3 46 ? 120.707 83.360 104.674 1.00 31.12 43 ARG G O 1
ATOM 4692 N N . VAL G 3 47 ? 121.442 81.680 105.979 1.00 24.96 44 VAL G N 1
ATOM 4693 C CA . VAL G 3 47 ? 122.414 82.501 106.680 1.00 21.65 44 VAL G CA 1
ATOM 4694 C C . VAL G 3 47 ? 123.788 81.927 106.501 1.00 23.37 44 VAL G C 1
ATOM 4695 O O . VAL G 3 47 ? 124.026 80.784 106.855 1.00 34.63 44 VAL G O 1
ATOM 4699 N N . GLY G 3 48 ? 124.694 82.720 105.981 1.00 22.27 45 GLY G N 1
ATOM 4700 C CA . GLY G 3 48 ? 126.035 82.271 105.687 1.00 24.32 45 GLY G CA 1
ATOM 4701 C C . GLY G 3 48 ? 126.848 82.081 106.928 1.00 27.59 45 GLY 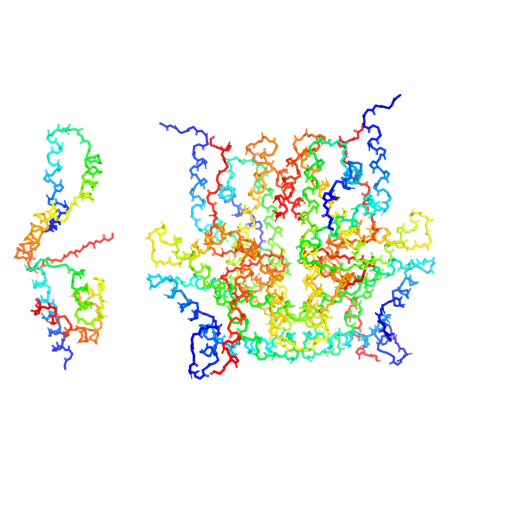G C 1
ATOM 4702 O O . GLY G 3 48 ? 126.596 82.688 107.962 1.00 33.42 45 GLY G O 1
ATOM 4703 N N . ALA G 3 49 ? 127.892 81.299 106.811 1.00 28.06 46 ALA G N 1
ATOM 4704 C CA . ALA G 3 49 ? 128.735 80.973 107.942 1.00 29.23 46 ALA G CA 1
ATOM 4705 C C . ALA G 3 49 ? 129.391 82.160 108.587 1.00 30.89 46 ALA G C 1
ATOM 4706 O O . ALA G 3 49 ? 129.560 82.179 109.800 1.00 37.79 46 ALA G O 1
ATOM 4708 N N . GLY G 3 50 ? 129.778 83.154 107.816 1.00 28.49 47 GLY G N 1
ATOM 4709 C CA . GLY G 3 50 ? 130.434 84.287 108.428 1.00 22.11 47 GLY G CA 1
ATOM 4710 C C . GLY G 3 50 ? 129.452 85.339 108.891 1.00 18.98 47 GLY G C 1
ATOM 4711 O O . GLY G 3 50 ? 129.832 86.283 109.573 1.00 21.49 47 GLY G O 1
ATOM 4712 N N . ALA G 3 51 ? 128.179 85.206 108.574 1.00 15.57 48 ALA G N 1
ATOM 4713 C CA . ALA G 3 51 ? 127.273 86.267 108.928 1.00 11.56 48 ALA G CA 1
ATOM 4714 C C . ALA G 3 51 ? 127.196 86.514 110.424 1.00 21.02 48 ALA G C 1
ATOM 4715 O O . ALA G 3 51 ? 127.285 87.672 110.819 1.00 14.59 48 ALA G O 1
ATOM 4717 N N . PRO G 3 52 ? 127.057 85.520 111.325 1.00 21.61 49 PRO G N 1
ATOM 4718 C CA . PRO G 3 52 ? 126.981 85.734 112.736 1.00 15.42 49 PRO G CA 1
ATOM 4719 C C . PRO G 3 52 ? 128.314 86.058 113.352 1.00 18.53 49 PRO G C 1
ATOM 4720 O O . PRO G 3 52 ? 128.372 86.459 114.504 1.00 22.12 49 PRO G O 1
ATOM 4724 N N . VAL G 3 53 ? 129.395 85.876 112.629 1.00 18.49 50 VAL G N 1
ATOM 4725 C CA . VAL G 3 53 ? 130.674 86.133 113.223 1.00 14.52 50 VAL G CA 1
ATOM 4726 C C . VAL G 3 53 ? 130.928 87.579 113.023 1.00 16.30 50 VAL G C 1
ATOM 4727 O O . VAL G 3 53 ? 131.399 88.281 113.914 1.00 22.65 50 VAL G O 1
ATOM 4731 N N . TYR G 3 54 ? 130.654 88.028 111.824 1.00 16.23 51 TYR G N 1
ATOM 4732 C CA . TYR G 3 54 ? 130.863 89.396 111.503 1.00 11.20 51 TYR G CA 1
ATOM 4733 C C . TYR G 3 54 ? 129.928 90.205 112.366 1.00 8.86 51 TYR G C 1
ATOM 4734 O O . TYR G 3 54 ? 130.340 91.169 113.003 1.00 12.05 51 TYR G O 1
ATOM 4743 N N . LEU G 3 55 ? 128.659 89.807 112.430 1.00 9.06 52 LEU G N 1
ATOM 4744 C CA . LEU G 3 55 ? 127.708 90.563 113.207 1.00 5.56 52 LEU G CA 1
ATOM 4745 C C . LEU G 3 55 ? 127.995 90.529 114.680 1.00 5.71 52 LEU G C 1
ATOM 4746 O O . LEU G 3 55 ? 127.838 91.552 115.340 1.00 7.15 52 LEU G O 1
ATOM 4751 N N . ALA G 3 56 ? 128.391 89.397 115.246 1.00 12.64 53 ALA G N 1
ATOM 4752 C CA . ALA G 3 56 ? 128.668 89.422 116.655 1.00 8.76 53 ALA G CA 1
ATOM 4753 C C . ALA G 3 56 ? 129.799 90.385 116.947 1.00 10.59 53 ALA G C 1
ATOM 4754 O O . ALA G 3 56 ? 129.724 91.124 117.924 1.00 15.29 53 ALA G O 1
ATOM 4756 N N . ALA G 3 57 ? 130.814 90.454 116.084 1.00 13.19 54 ALA G N 1
ATOM 4757 C CA . ALA G 3 57 ? 131.917 91.376 116.300 1.00 8.82 54 ALA G CA 1
ATOM 4758 C C . ALA G 3 57 ? 131.483 92.818 116.306 1.00 7.02 54 ALA G C 1
ATOM 4759 O O . ALA G 3 57 ? 132.043 93.630 117.044 1.00 13.84 54 ALA G O 1
ATOM 4761 N N . VAL G 3 58 ? 130.515 93.160 115.477 1.00 6.59 55 VAL G N 1
ATOM 4762 C CA . VAL G 3 58 ? 130.035 94.525 115.425 1.00 5.82 55 VAL G CA 1
ATOM 4763 C C . VAL G 3 58 ? 129.274 94.889 116.667 1.00 6.26 55 VAL G C 1
ATOM 4764 O O . VAL G 3 58 ? 129.445 95.989 117.196 1.00 11.06 55 VAL G O 1
ATOM 4768 N N . LEU G 3 59 ? 128.410 93.997 117.134 1.00 6.02 56 LEU G N 1
ATOM 4769 C CA . LEU G 3 59 ? 127.639 94.291 118.323 1.00 5.79 56 LEU G CA 1
ATOM 4770 C C . LEU G 3 59 ? 128.563 94.441 119.494 1.00 9.19 56 LEU G C 1
ATOM 4771 O O . LEU G 3 59 ? 128.333 95.287 120.364 1.00 16.05 56 LEU G O 1
ATOM 4776 N N . GLU G 3 60 ? 129.611 93.641 119.540 1.00 12.75 57 GLU G N 1
ATOM 4777 C CA . GLU G 3 60 ? 130.542 93.755 120.621 1.00 9.87 57 GLU G CA 1
ATOM 4778 C C . GLU G 3 60 ? 131.269 95.055 120.583 1.00 13.18 57 GLU G C 1
ATOM 4779 O O . GLU G 3 60 ? 131.447 95.685 121.621 1.00 20.30 57 GLU G O 1
ATOM 4785 N N . TYR G 3 61 ? 131.689 95.489 119.410 1.00 14.77 58 TYR G N 1
ATOM 4786 C CA . TYR G 3 61 ? 132.370 96.753 119.311 1.00 13.51 58 TYR G CA 1
ATOM 4787 C C . TYR G 3 61 ? 131.522 97.884 119.830 1.00 15.83 58 TYR G C 1
ATOM 4788 O O . TYR G 3 61 ? 131.977 98.695 120.635 1.00 17.41 58 TYR G O 1
ATOM 4797 N N . LEU G 3 62 ? 130.283 97.967 119.383 1.00 14.76 59 LEU G N 1
ATOM 4798 C CA . LEU G 3 62 ? 129.461 99.073 119.816 1.00 9.23 59 LEU G CA 1
ATOM 4799 C C . LEU G 3 62 ? 129.165 99.012 121.303 1.00 15.53 59 LEU G C 1
ATOM 4800 O O . LEU G 3 62 ? 129.131 100.048 121.972 1.00 19.74 59 LEU G O 1
ATOM 4805 N N . THR G 3 63 ? 128.975 97.815 121.841 1.00 17.83 60 THR G N 1
ATOM 4806 C CA . THR G 3 63 ? 128.714 97.658 123.254 1.00 10.55 60 THR G CA 1
ATOM 4807 C C . THR G 3 63 ? 129.888 98.151 124.044 1.00 17.72 60 THR G C 1
ATOM 4808 O O . THR G 3 63 ? 129.726 98.878 125.023 1.00 24.19 60 THR G O 1
ATOM 4812 N N . ALA G 3 64 ? 131.086 97.773 123.631 1.00 18.01 61 ALA G N 1
ATOM 4813 C CA . ALA G 3 64 ? 132.267 98.199 124.333 1.00 13.76 61 ALA G CA 1
ATOM 4814 C C . ALA G 3 64 ? 132.432 99.677 124.293 1.00 20.55 61 ALA G C 1
ATOM 4815 O O . ALA G 3 64 ? 132.849 100.269 125.284 1.00 26.70 61 ALA G O 1
ATOM 4817 N N . GLU G 3 65 ? 132.078 100.300 123.185 1.00 22.32 62 GLU G N 1
ATOM 4818 C CA . GLU G 3 65 ? 132.273 101.726 123.072 1.00 20.30 62 GLU G CA 1
ATOM 4819 C C . GLU G 3 65 ? 131.376 102.494 124.026 1.00 22.80 62 GLU G C 1
ATOM 4820 O O . GLU G 3 65 ? 131.823 103.410 124.723 1.00 27.12 62 GLU G O 1
ATOM 4826 N N . ILE G 3 66 ? 130.128 102.086 124.141 1.00 21.63 63 ILE G N 1
ATOM 4827 C CA . ILE G 3 66 ? 129.258 102.803 125.040 1.00 16.56 63 ILE G CA 1
ATOM 4828 C C . ILE G 3 66 ? 129.683 102.613 126.454 1.00 21.46 63 ILE G C 1
ATOM 4829 O O . ILE G 3 66 ? 129.680 103.566 127.229 1.00 26.38 63 ILE G O 1
ATOM 4834 N N . LEU G 3 67 ? 130.014 101.397 126.831 1.00 23.35 64 LEU G N 1
ATOM 4835 C CA . LEU G 3 67 ? 130.395 101.189 128.196 1.00 21.16 64 LEU G CA 1
ATOM 4836 C C . LEU G 3 67 ? 131.651 101.930 128.536 1.00 25.21 64 LEU G C 1
ATOM 4837 O O . LEU G 3 67 ? 131.773 102.436 129.649 1.00 34.74 64 LEU G O 1
ATOM 4842 N N . GLU G 3 68 ? 132.610 102.027 127.631 1.00 24.69 65 GLU G N 1
ATOM 4843 C CA . GLU G 3 68 ? 133.786 102.763 128.015 1.00 26.63 65 GLU G CA 1
ATOM 4844 C C . GLU G 3 68 ? 133.463 104.204 128.306 1.00 29.43 65 GLU G C 1
ATOM 4845 O O . GLU G 3 68 ? 133.928 104.756 129.312 1.00 39.66 65 GLU G O 1
ATOM 4851 N N . LEU G 3 69 ? 132.646 104.824 127.466 1.00 28.35 66 LEU G N 1
ATOM 4852 C CA . LEU G 3 69 ? 132.313 106.214 127.697 1.00 28.04 66 LEU G CA 1
ATOM 4853 C C . LEU G 3 69 ? 131.474 106.396 128.953 1.00 29.07 66 LEU G C 1
ATOM 4854 O O . LEU G 3 69 ? 131.665 107.362 129.699 1.00 35.66 66 LEU G O 1
ATOM 4859 N N . ALA G 3 70 ? 130.544 105.483 129.209 1.00 24.86 67 ALA G N 1
ATOM 4860 C CA . ALA G 3 70 ? 129.731 105.595 130.395 1.00 20.59 67 ALA G CA 1
ATOM 4861 C C . ALA G 3 70 ? 130.570 105.420 131.625 1.00 24.47 67 ALA G C 1
ATOM 4862 O O . ALA G 3 70 ? 130.335 106.086 132.629 1.00 36.86 67 ALA G O 1
ATOM 4864 N N . GLY G 3 71 ? 131.554 104.542 131.575 1.00 25.84 68 GLY G N 1
ATOM 4865 C CA . GLY G 3 71 ? 132.422 104.349 132.712 1.00 29.71 68 GLY G CA 1
ATOM 4866 C C . GLY G 3 71 ? 133.206 105.615 133.004 1.00 35.85 68 GLY G C 1
ATOM 4867 O O . GLY G 3 71 ? 133.398 105.971 134.173 1.00 48.68 68 GLY G O 1
ATOM 4868 N N . ASN G 3 72 ? 133.635 106.333 131.962 1.00 35.19 69 ASN G N 1
ATOM 4869 C CA . ASN G 3 72 ? 134.352 107.563 132.224 1.00 37.64 69 ASN G CA 1
ATOM 4870 C C . ASN G 3 72 ? 133.430 108.575 132.854 1.00 42.36 69 ASN G C 1
ATOM 4871 O O . ASN G 3 72 ? 133.833 109.292 133.771 1.00 51.52 69 ASN G O 1
ATOM 4876 N N . ALA G 3 73 ? 132.176 108.610 132.415 1.00 35.57 70 ALA G N 1
ATOM 4877 C CA . ALA G 3 73 ? 131.253 109.542 133.018 1.00 35.57 70 ALA G CA 1
ATOM 4878 C C . ALA G 3 73 ? 131.064 109.212 134.486 1.00 42.46 70 ALA G C 1
ATOM 4879 O O . ALA G 3 73 ? 130.985 110.116 135.322 1.00 54.39 70 ALA G O 1
ATOM 4881 N N . ALA G 3 74 ? 131.012 107.924 134.817 1.00 38.70 71 ALA G N 1
ATOM 4882 C CA . ALA G 3 74 ? 130.831 107.564 136.198 1.00 42.21 71 ALA G CA 1
ATOM 4883 C C . ALA G 3 74 ? 131.976 108.044 137.032 1.00 52.81 71 ALA G C 1
ATOM 4884 O O . ALA G 3 74 ? 131.732 108.621 138.090 1.00 64.06 71 ALA G O 1
ATOM 4886 N N . ARG G 3 75 ? 133.204 107.942 136.536 1.00 50.03 72 ARG G N 1
ATOM 4887 C CA . ARG G 3 75 ? 134.320 108.423 137.332 1.00 54.05 72 ARG G CA 1
ATOM 4888 C C . ARG G 3 75 ? 134.315 109.936 137.455 1.00 60.63 72 ARG G C 1
ATOM 4889 O O . ARG G 3 75 ? 134.609 110.467 138.522 1.00 66.25 72 ARG G O 1
ATOM 4897 N N . ASP G 3 76 ? 133.902 110.658 136.416 1.00 59.78 73 ASP G N 1
ATOM 4898 C CA . ASP G 3 76 ? 133.866 112.119 136.506 1.00 59.60 73 ASP G CA 1
ATOM 4899 C C . ASP G 3 76 ? 132.887 112.577 137.576 1.00 64.45 73 ASP G C 1
ATOM 4900 O O . ASP G 3 76 ? 133.102 113.591 138.241 1.00 68.90 73 ASP G O 1
ATOM 4905 N N . ASN G 3 77 ? 131.838 111.791 137.798 1.00 63.94 74 ASN G N 1
ATOM 4906 C CA . ASN G 3 77 ? 130.843 112.096 138.808 1.00 64.09 74 ASN G CA 1
ATOM 4907 C C . ASN G 3 77 ? 131.177 111.430 140.132 1.00 70.16 74 ASN G C 1
ATOM 4908 O O . ASN G 3 77 ? 130.366 111.447 141.058 1.00 83.45 74 ASN G O 1
ATOM 4913 N N . LYS G 3 78 ? 132.387 110.885 140.214 1.00 69.59 75 LYS G N 1
ATOM 4914 C CA . LYS G 3 78 ? 132.966 110.219 141.355 1.00 75.81 75 LYS G CA 1
ATOM 4915 C C . LYS G 3 78 ? 132.225 109.004 141.844 1.00 79.36 75 LYS G C 1
ATOM 4916 O O . LYS G 3 78 ? 132.108 108.794 143.050 1.00 85.20 75 LYS G O 1
ATOM 4922 N N . LYS G 3 79 ? 131.761 108.186 140.918 1.00 76.42 76 LYS G N 1
ATOM 4923 C CA . LYS G 3 79 ? 131.059 106.968 141.233 1.00 82.39 76 LYS G CA 1
ATOM 4924 C C . LYS G 3 79 ? 131.774 105.734 140.705 1.00 85.19 76 LYS G C 1
ATOM 4925 O O . LYS G 3 79 ? 132.618 105.815 139.816 1.00 83.91 76 LYS G O 1
ATOM 4931 N N . THR G 3 80 ? 131.422 104.587 141.274 1.00 92.96 77 THR G N 1
ATOM 4932 C CA . THR G 3 80 ? 131.985 103.271 140.965 1.00 91.13 77 THR G CA 1
ATOM 4933 C C . THR G 3 80 ? 131.064 102.453 140.072 1.00 74.30 77 THR G C 1
ATOM 4934 O O . THR G 3 80 ? 131.369 101.318 139.703 1.00 74.15 77 THR G O 1
ATOM 4938 N N . ARG G 3 81 ? 129.885 102.973 139.839 1.00 72.21 78 ARG G N 1
ATOM 4939 C CA . ARG G 3 81 ? 128.879 102.257 139.104 1.00 61.98 78 ARG G CA 1
ATOM 4940 C C . ARG G 3 81 ? 128.188 103.058 138.017 1.00 48.68 78 ARG G C 1
ATOM 4941 O O . ARG G 3 81 ? 127.934 104.246 138.186 1.00 54.37 78 ARG G O 1
ATOM 4949 N N . ILE G 3 82 ? 127.840 102.380 136.932 1.00 44.66 79 ILE G N 1
ATOM 4950 C CA . ILE G 3 82 ? 127.071 102.952 135.844 1.00 37.16 79 ILE G CA 1
ATOM 4951 C C . ILE G 3 82 ? 125.574 102.858 136.101 1.00 42.52 79 ILE G C 1
ATOM 4952 O O . ILE G 3 82 ? 125.049 101.785 136.405 1.00 50.87 79 ILE G O 1
ATOM 4957 N N . ILE G 3 83 ? 124.879 103.983 135.973 1.00 43.62 80 ILE G N 1
ATOM 4958 C CA . ILE G 3 83 ? 123.427 104.019 136.124 1.00 38.58 80 ILE G CA 1
ATOM 4959 C C . ILE G 3 83 ? 122.904 104.613 134.805 1.00 35.28 80 ILE G C 1
ATOM 4960 O O . ILE G 3 83 ? 123.704 105.218 134.089 1.00 37.03 80 ILE G O 1
ATOM 4965 N N . PRO G 3 84 ? 121.600 104.561 134.476 1.00 30.28 81 PRO G N 1
ATOM 4966 C CA . PRO G 3 84 ? 121.019 105.083 133.254 1.00 24.11 81 PRO G CA 1
ATOM 4967 C C . PRO G 3 84 ? 121.437 106.487 132.930 1.00 29.81 81 PRO G C 1
ATOM 4968 O O . PRO G 3 84 ? 121.608 106.833 131.762 1.00 33.64 81 PRO G O 1
ATOM 4972 N N . ARG G 3 85 ? 121.671 107.302 133.928 1.00 32.67 82 ARG G N 1
ATOM 4973 C CA . ARG G 3 85 ? 122.098 108.630 133.623 1.00 28.88 82 ARG G CA 1
ATOM 4974 C C . ARG G 3 85 ? 123.453 108.669 132.953 1.00 33.26 82 ARG G C 1
ATOM 4975 O O . ARG G 3 85 ? 123.712 109.529 132.116 1.00 36.42 82 ARG G O 1
ATOM 4983 N N . HIS G 3 86 ? 124.355 107.774 133.304 1.00 32.88 83 HIS G N 1
ATOM 4984 C CA . HIS G 3 86 ? 125.662 107.880 132.732 1.00 26.79 83 HIS G CA 1
ATOM 4985 C C . HIS G 3 86 ? 125.588 107.425 131.322 1.00 32.29 83 HIS G C 1
ATOM 4986 O O . HIS G 3 86 ? 126.319 107.921 130.468 1.00 34.49 83 HIS G O 1
ATOM 4993 N N . LEU G 3 87 ? 124.692 106.492 131.047 1.00 33.92 84 LEU G N 1
ATOM 4994 C CA . LEU G 3 87 ? 124.586 106.041 129.678 1.00 28.91 84 LEU G CA 1
ATOM 4995 C C . LEU G 3 87 ? 124.090 107.208 128.836 1.00 31.15 84 LEU G C 1
ATOM 4996 O O . LEU G 3 87 ? 124.604 107.437 127.745 1.00 34.77 84 LEU G O 1
ATOM 5001 N N . GLN G 3 88 ? 123.154 108.005 129.359 1.00 30.50 85 GLN G N 1
ATOM 5002 C CA . GLN G 3 88 ? 122.667 109.158 128.605 1.00 25.78 85 GLN G CA 1
ATOM 5003 C C . GLN G 3 88 ? 123.730 110.195 128.377 1.00 25.85 85 GLN G C 1
ATOM 5004 O O . GLN G 3 88 ? 123.804 110.796 127.308 1.00 31.64 85 GLN G O 1
ATOM 5010 N N . LEU G 3 89 ? 124.576 110.428 129.357 1.00 29.33 86 LEU G N 1
ATOM 5011 C CA . LEU G 3 89 ? 125.590 111.429 129.142 1.00 27.60 86 LEU G CA 1
ATOM 5012 C C . LEU G 3 89 ? 126.607 110.925 128.145 1.00 29.37 86 LEU G C 1
ATOM 5013 O O . LEU G 3 89 ? 127.057 111.658 127.265 1.00 34.89 86 LEU G O 1
ATOM 5018 N N . ALA G 3 90 ? 126.944 109.646 128.224 1.00 31.47 87 ALA G N 1
ATOM 5019 C CA . ALA G 3 90 ? 127.927 109.092 127.322 1.00 28.37 87 ALA G CA 1
ATOM 5020 C C . ALA G 3 90 ? 127.499 109.209 125.887 1.00 23.93 87 ALA G C 1
ATOM 5021 O O . ALA G 3 90 ? 128.292 109.566 125.024 1.00 27.71 87 ALA G O 1
ATOM 5023 N N . ILE G 3 91 ? 126.226 109.007 125.644 1.00 22.78 88 ILE G N 1
ATOM 5024 C CA . ILE G 3 91 ? 125.704 109.099 124.315 1.00 16.60 88 ILE G CA 1
ATOM 5025 C C . ILE G 3 91 ? 125.566 110.520 123.854 1.00 22.07 88 ILE G C 1
ATOM 5026 O O . ILE G 3 91 ? 125.952 110.858 122.748 1.00 28.91 88 ILE G O 1
ATOM 5031 N N . ARG G 3 92 ? 124.999 111.383 124.660 1.00 24.10 89 ARG G N 1
ATOM 5032 C CA . ARG G 3 92 ? 124.753 112.715 124.164 1.00 21.87 89 ARG G CA 1
ATOM 5033 C C . ARG G 3 92 ? 125.981 113.577 124.012 1.00 25.91 89 ARG G C 1
ATOM 5034 O O . ARG G 3 92 ? 125.986 114.501 123.205 1.00 29.43 89 ARG G O 1
ATOM 5042 N N . ASN G 3 93 ? 127.050 113.265 124.713 1.00 26.62 90 ASN G N 1
ATOM 5043 C CA . ASN G 3 93 ? 128.254 114.053 124.586 1.00 26.58 90 ASN G CA 1
ATOM 5044 C C . ASN G 3 93 ? 129.197 113.498 123.518 1.00 31.06 90 ASN G C 1
ATOM 5045 O O . ASN G 3 93 ? 130.343 113.937 123.420 1.00 40.25 90 ASN G O 1
ATOM 5050 N N . ASP G 3 94 ? 128.728 112.541 122.714 1.00 30.17 91 ASP G N 1
ATOM 5051 C CA . ASP G 3 94 ? 129.512 111.925 121.648 1.00 27.64 91 ASP G CA 1
ATOM 5052 C C . ASP G 3 94 ? 128.705 111.971 120.359 1.00 27.48 91 ASP G C 1
ATOM 5053 O O . ASP G 3 94 ? 127.638 111.373 120.263 1.00 30.10 91 ASP G O 1
ATOM 5058 N N . GLU G 3 95 ? 129.179 112.703 119.368 1.00 28.96 92 GLU G N 1
ATOM 5059 C CA . GLU G 3 95 ? 128.371 112.926 118.180 1.00 28.90 92 GLU G CA 1
ATOM 5060 C C . GLU G 3 95 ? 128.009 111.703 117.400 1.00 32.03 92 GLU G C 1
ATOM 5061 O O . GLU G 3 95 ? 126.907 111.606 116.862 1.00 34.44 92 GLU G O 1
ATOM 5067 N N . GLU G 3 96 ? 128.923 110.783 117.275 1.00 26.94 93 GLU G N 1
ATOM 5068 C CA . GLU G 3 96 ? 128.611 109.640 116.471 1.00 20.77 93 GLU G CA 1
ATOM 5069 C C . GLU G 3 96 ? 127.590 108.757 117.143 1.00 19.36 93 GLU G C 1
ATOM 5070 O O . GLU G 3 96 ? 126.648 108.287 116.490 1.00 22.35 93 GLU G O 1
ATOM 5076 N N . LEU G 3 97 ? 127.704 108.571 118.456 1.00 18.97 94 LEU G N 1
ATOM 5077 C CA . LEU G 3 97 ? 126.680 107.783 119.084 1.00 14.05 94 LEU G CA 1
ATOM 5078 C C . LEU G 3 97 ? 125.392 108.547 119.098 1.00 16.27 94 LEU G C 1
ATOM 5079 O O . LEU G 3 97 ? 124.337 107.967 118.861 1.00 23.86 94 LEU G O 1
ATOM 5084 N N . ASN G 3 98 ? 125.448 109.855 119.297 1.00 17.37 95 ASN G N 1
ATOM 5085 C CA . ASN G 3 98 ? 124.232 110.610 119.331 1.00 17.08 95 ASN G CA 1
ATOM 5086 C C . ASN G 3 98 ? 123.469 110.472 118.045 1.00 20.53 95 ASN G C 1
ATOM 5087 O O . ASN G 3 98 ? 122.258 110.364 118.069 1.00 27.43 95 ASN G O 1
ATOM 5092 N N . LYS G 3 99 ? 124.139 110.436 116.908 1.00 20.54 96 LYS G N 1
ATOM 5093 C CA . LYS G 3 99 ? 123.384 110.258 115.688 1.00 20.38 96 LYS G CA 1
ATOM 5094 C C . LYS G 3 99 ? 122.742 108.889 115.617 1.00 23.49 96 LYS G C 1
ATOM 5095 O O . LYS G 3 99 ? 121.551 108.754 115.336 1.00 31.47 96 LYS G O 1
ATOM 5101 N N . LEU G 3 100 ? 123.489 107.866 115.997 1.00 21.34 97 LEU G N 1
ATOM 5102 C CA . LEU G 3 100 ? 123.007 106.499 115.927 1.00 19.31 97 LEU G CA 1
ATOM 5103 C C . LEU G 3 100 ? 121.779 106.301 116.808 1.00 22.23 97 LEU G C 1
ATOM 5104 O O . LEU G 3 100 ? 120.845 105.560 116.467 1.00 28.13 97 LEU G O 1
ATOM 5109 N N . LEU G 3 101 ? 121.802 106.945 117.963 1.00 22.37 98 LEU G N 1
ATOM 5110 C CA . LEU G 3 101 ? 120.769 106.884 118.969 1.00 19.96 98 LEU G CA 1
ATOM 5111 C C . LEU G 3 101 ? 119.992 108.188 119.107 1.00 21.37 98 LEU G C 1
ATOM 5112 O O . LEU G 3 101 ? 119.411 108.474 120.153 1.00 24.68 98 LEU G O 1
ATOM 5117 N N . GLY G 3 102 ? 119.946 108.984 118.054 1.00 22.42 99 GLY G N 1
ATOM 5118 C CA . GLY G 3 102 ? 119.310 110.294 118.098 1.00 20.96 99 GLY G CA 1
ATOM 5119 C C . GLY G 3 102 ? 117.855 110.326 118.511 1.00 17.36 99 GLY G C 1
ATOM 5120 O O . GLY G 3 102 ? 117.399 111.308 119.093 1.00 22.70 99 GLY G O 1
ATOM 5121 N N . ARG G 3 103 ? 117.100 109.280 118.223 1.00 18.55 100 ARG G N 1
ATOM 5122 C CA . ARG G 3 103 ? 115.693 109.276 118.594 1.00 20.45 100 ARG G CA 1
ATOM 5123 C C . ARG G 3 103 ? 115.373 108.450 119.813 1.00 20.91 100 ARG G C 1
ATOM 5124 O O . ARG G 3 103 ? 114.208 108.240 120.128 1.00 20.28 100 ARG G O 1
ATOM 5132 N N . VAL G 3 104 ? 116.379 107.961 120.486 1.00 19.86 101 VAL G N 1
ATOM 5133 C CA . VAL G 3 104 ? 116.136 107.106 121.611 1.00 11.75 101 VAL G CA 1
ATOM 5134 C C . VAL G 3 104 ? 115.888 107.808 122.917 1.00 18.45 101 VAL G C 1
ATOM 5135 O O . VAL G 3 104 ? 116.654 108.665 123.368 1.00 27.17 101 VAL G O 1
ATOM 5139 N N . THR G 3 105 ? 114.826 107.387 123.565 1.00 18.34 102 THR G N 1
ATOM 5140 C CA . THR G 3 105 ? 114.466 107.886 124.864 1.00 15.76 102 THR G CA 1
ATOM 5141 C C . THR G 3 105 ? 114.974 106.897 125.875 1.00 15.76 102 THR G C 1
ATOM 5142 O O . THR G 3 105 ? 114.701 105.706 125.774 1.00 18.32 102 THR G O 1
ATOM 5146 N N . ILE G 3 106 ? 115.709 107.366 126.847 1.00 17.50 103 ILE G N 1
ATOM 5147 C CA . ILE G 3 106 ? 116.208 106.481 127.870 1.00 15.11 103 ILE G CA 1
ATOM 5148 C C . ILE G 3 106 ? 115.429 106.660 129.134 1.00 18.54 103 ILE G C 1
ATOM 5149 O O . ILE G 3 106 ? 115.320 107.775 129.652 1.00 24.05 103 ILE G O 1
ATOM 5154 N N . ALA G 3 107 ? 114.834 105.585 129.621 1.00 15.01 104 ALA G N 1
ATOM 5155 C CA . ALA G 3 107 ? 114.073 105.732 130.826 1.00 12.85 104 ALA G CA 1
ATOM 5156 C C . ALA G 3 107 ? 115.024 106.195 131.882 1.00 19.38 104 ALA G C 1
ATOM 5157 O O . ALA G 3 107 ? 116.066 105.575 132.056 1.00 23.32 104 ALA G O 1
ATOM 5159 N N . GLN G 3 108 ? 114.646 107.225 132.639 1.00 20.35 105 GLN G N 1
ATOM 5160 C CA . GLN G 3 108 ? 115.484 107.791 133.708 1.00 18.16 105 GLN G CA 1
ATOM 5161 C C . GLN G 3 108 ? 116.796 108.391 133.228 1.00 21.12 105 GLN G C 1
ATOM 5162 O O . GLN G 3 108 ? 117.729 108.534 134.015 1.00 24.08 105 GLN G O 1
ATOM 5168 N N . GLY G 3 109 ? 116.889 108.726 131.952 1.00 22.39 106 GLY G N 1
ATOM 5169 C CA . GLY G 3 109 ? 118.107 109.279 131.401 1.00 27.28 106 GLY G CA 1
ATOM 5170 C C . GLY G 3 109 ? 118.458 110.687 131.819 1.00 30.80 106 GLY G C 1
ATOM 5171 O O . GLY G 3 109 ? 119.628 111.009 131.925 1.00 37.06 106 GLY G O 1
ATOM 5172 N N . GLY G 3 110 ? 117.484 111.555 132.001 1.00 28.52 107 GLY G N 1
ATOM 5173 C CA . GLY G 3 110 ? 117.809 112.945 132.315 1.00 32.05 107 GLY G CA 1
ATOM 5174 C C . GLY G 3 110 ? 118.181 113.703 131.035 1.00 37.12 107 GLY G C 1
ATOM 5175 O O . GLY G 3 110 ? 118.009 113.187 129.924 1.00 41.94 107 GLY G O 1
ATOM 5176 N N . VAL G 3 111 ? 118.662 114.940 131.183 1.00 34.90 108 VAL G N 1
ATOM 5177 C CA . VAL G 3 111 ? 119.030 115.795 130.047 1.00 34.67 108 VAL G CA 1
ATOM 5178 C C . VAL G 3 111 ? 120.411 116.404 130.252 1.00 38.51 108 VAL G C 1
ATOM 5179 O O . VAL G 3 111 ? 120.921 116.402 131.367 1.00 39.74 108 VAL G O 1
ATOM 5183 N N . LEU G 3 112 ? 121.018 116.948 129.199 1.00 39.27 109 LEU G N 1
ATOM 5184 C CA . LEU G 3 112 ? 122.274 117.655 129.405 1.00 39.53 109 LEU G CA 1
ATOM 5185 C C . LEU G 3 112 ? 121.976 119.028 129.990 1.00 42.29 109 LEU G C 1
ATOM 5186 O O . LEU G 3 112 ? 120.992 119.653 129.587 1.00 45.51 109 LEU G O 1
ATOM 5191 N N . PRO G 3 113 ? 122.858 119.596 130.826 1.00 37.02 110 PRO G N 1
ATOM 5192 C CA . PRO G 3 113 ? 122.710 120.883 131.480 1.00 41.21 110 PRO G CA 1
ATOM 5193 C C . PRO G 3 113 ? 122.963 122.091 130.595 1.00 46.27 110 PRO G C 1
ATOM 5194 O O . PRO G 3 113 ? 123.934 122.821 130.788 1.00 45.90 110 PRO G O 1
ATOM 5198 N N . ASN G 3 114 ? 122.091 122.269 129.616 1.00 48.38 111 ASN G N 1
ATOM 5199 C CA . ASN G 3 114 ? 122.174 123.367 128.664 1.00 52.10 111 ASN G CA 1
ATOM 5200 C C . ASN G 3 114 ? 121.329 124.595 129.024 1.00 53.09 111 ASN G C 1
ATOM 5201 O O . ASN G 3 114 ? 120.099 124.521 129.116 1.00 47.84 111 ASN G O 1
ATOM 5206 N N . ILE G 3 115 ? 121.995 125.724 129.251 1.00 52.87 112 ILE G N 1
ATOM 5207 C CA . ILE G 3 115 ? 121.327 126.979 129.586 1.00 53.83 112 ILE G CA 1
ATOM 5208 C C . ILE G 3 115 ? 121.699 127.985 128.515 1.00 54.51 112 ILE G C 1
ATOM 5209 O O . ILE G 3 115 ? 122.879 128.150 128.215 1.00 54.04 112 ILE G O 1
ATOM 5214 N N . GLN G 3 116 ? 120.715 128.649 127.928 1.00 54.10 113 GLN G N 1
ATOM 5215 C CA . GLN G 3 116 ? 121.016 129.627 126.893 1.00 55.53 113 GLN G CA 1
ATOM 5216 C C . GLN G 3 116 ? 121.619 130.876 127.507 1.00 55.52 113 GLN G C 1
ATOM 5217 O O . GLN G 3 116 ? 121.118 131.404 128.495 1.00 54.39 113 GLN G O 1
ATOM 5223 N N . ALA G 3 117 ? 122.616 131.436 126.837 1.00 57.47 114 ALA G N 1
ATOM 5224 C CA . ALA G 3 117 ? 123.316 132.623 127.328 1.00 60.57 114 ALA G CA 1
ATOM 5225 C C . ALA G 3 117 ? 122.412 133.821 127.557 1.00 55.64 114 ALA G C 1
ATOM 5226 O O . ALA G 3 117 ? 122.631 134.602 128.478 1.00 55.55 114 ALA G O 1
ATOM 5228 N N . VAL G 3 118 ? 121.365 133.949 126.764 1.00 54.75 115 VAL G N 1
ATOM 5229 C CA . VAL G 3 118 ? 120.457 135.084 126.859 1.00 53.42 115 VAL G CA 1
ATOM 5230 C C . VAL G 3 118 ? 119.648 135.089 128.151 1.00 50.99 115 VAL G C 1
ATOM 5231 O O . VAL G 3 118 ? 118.938 136.051 128.437 1.00 41.84 115 VAL G O 1
ATOM 5235 N N . LEU G 3 119 ? 119.678 133.984 128.885 1.00 52.52 116 LEU G N 1
ATOM 5236 C CA . LEU G 3 119 ? 118.936 133.863 130.111 1.00 51.16 116 LEU G CA 1
ATOM 5237 C C . LEU G 3 119 ? 119.785 134.220 131.326 1.00 54.59 116 LEU G C 1
ATOM 5238 O O . LEU G 3 119 ? 119.260 134.392 132.436 1.00 54.26 116 LEU G O 1
ATOM 5243 N N . LEU G 3 120 ? 121.089 134.345 131.123 1.00 56.18 117 LEU G N 1
ATOM 5244 C CA . LEU G 3 120 ? 122.023 134.578 132.203 1.00 59.85 117 LEU G CA 1
ATOM 5245 C C . LEU G 3 120 ? 122.082 136.062 132.559 1.00 61.84 117 LEU G C 1
ATOM 5246 O O . LEU G 3 120 ? 121.765 136.909 131.727 1.00 60.36 117 LEU G O 1
ATOM 5251 N N . PRO G 3 121 ? 122.466 136.427 133.794 1.00 64.83 118 PRO G N 1
ATOM 5252 C CA . PRO G 3 121 ? 122.623 137.793 134.242 1.00 66.96 118 PRO G CA 1
ATOM 5253 C C . PRO G 3 121 ? 123.981 138.321 133.810 1.00 64.27 118 PRO G C 1
ATOM 5254 O O . PRO G 3 121 ? 124.948 137.559 133.812 1.00 67.65 118 PRO G O 1
ATOM 5258 N N . SER H 4 36 ? 109.276 78.762 131.905 1.00 149.05 33 SER H N 1
ATOM 5259 C CA . SER H 4 36 ? 109.514 80.132 131.456 1.00 147.42 33 SER H CA 1
ATOM 5260 C C . SER H 4 36 ? 110.991 80.461 131.437 1.00 153.11 33 SER H C 1
ATOM 5261 O O . SER H 4 36 ? 111.641 80.514 132.486 1.00 156.40 33 SER H O 1
ATOM 5264 N N . ARG H 4 37 ? 111.538 80.658 130.239 1.00 151.78 34 ARG H N 1
ATOM 5265 C CA . ARG H 4 37 ? 112.948 80.983 130.099 1.00 144.39 34 ARG H CA 1
ATOM 5266 C C . ARG H 4 37 ? 113.111 82.130 129.120 1.00 137.06 34 ARG H C 1
ATOM 5267 O O . ARG H 4 37 ? 112.510 82.133 128.044 1.00 134.64 34 ARG H O 1
ATOM 5275 N N . LYS H 4 38 ? 113.938 83.089 129.498 1.00 133.45 35 LYS H N 1
ATOM 5276 C CA . LYS H 4 38 ? 114.227 84.258 128.686 1.00 120.47 35 LYS H CA 1
ATOM 5277 C C . LYS H 4 38 ? 115.699 84.351 128.403 1.00 113.75 35 LYS H C 1
ATOM 5278 O O . LYS H 4 38 ? 116.509 83.819 129.153 1.00 119.47 35 LYS H O 1
ATOM 5284 N N . GLU H 4 39 ? 116.053 85.030 127.325 1.00 103.97 36 GLU H N 1
ATOM 5285 C CA . GLU H 4 39 ? 117.453 85.249 127.017 1.00 95.36 36 GLU H CA 1
ATOM 5286 C C . GLU H 4 39 ? 117.759 86.730 126.944 1.00 85.05 36 GLU H C 1
ATOM 5287 O O . GLU H 4 39 ? 116.921 87.537 126.537 1.00 85.01 36 GLU H O 1
ATOM 5293 N N . SER H 4 40 ? 118.966 87.074 127.337 1.00 72.00 37 SER H N 1
ATOM 5294 C CA . SER H 4 40 ? 119.431 88.434 127.340 1.00 53.22 37 SER H CA 1
ATOM 5295 C C . SER H 4 40 ? 120.914 88.375 127.179 1.00 46.38 37 SER H C 1
ATOM 5296 O O . SER H 4 40 ? 121.505 87.296 127.204 1.00 54.19 37 SER H O 1
ATOM 5299 N N . TYR H 4 41 ? 121.534 89.519 127.054 1.00 41.63 38 TYR H N 1
ATOM 5300 C CA . TYR H 4 41 ? 122.953 89.608 126.871 1.00 37.70 38 TYR H CA 1
ATOM 5301 C C . TYR H 4 41 ? 123.637 90.085 128.119 1.00 39.41 38 TYR H C 1
ATOM 5302 O O . TYR H 4 41 ? 124.786 90.514 128.070 1.00 42.32 38 TYR H O 1
ATOM 5311 N N . SER H 4 42 ? 122.984 89.996 129.270 1.00 39.37 39 SER H N 1
ATOM 5312 C CA . SER H 4 42 ? 123.607 90.562 130.454 1.00 37.45 39 SER H CA 1
ATOM 5313 C C . SER H 4 42 ? 124.946 89.949 130.805 1.00 40.49 39 SER H C 1
ATOM 5314 O O . SER H 4 42 ? 125.827 90.640 131.317 1.00 47.62 39 SER H O 1
ATOM 5317 N N . ILE H 4 43 ? 125.172 88.698 130.463 1.00 40.34 40 ILE H N 1
ATOM 5318 C CA . ILE H 4 43 ? 126.464 88.106 130.743 1.00 40.77 40 ILE H CA 1
ATOM 5319 C C . ILE H 4 43 ? 127.543 88.722 129.910 1.00 40.65 40 ILE H C 1
ATOM 5320 O O . ILE H 4 43 ? 128.667 88.920 130.372 1.00 44.98 40 ILE H O 1
ATOM 5325 N N . TYR H 4 44 ? 127.233 88.924 128.650 1.00 38.63 41 TYR H N 1
ATOM 5326 C CA . TYR H 4 44 ? 128.205 89.387 127.708 1.00 33.72 41 TYR H CA 1
ATOM 5327 C C . TYR H 4 44 ? 128.466 90.852 127.905 1.00 36.79 41 TYR H C 1
ATOM 5328 O O . TYR H 4 44 ? 129.603 91.300 127.773 1.00 40.08 41 TYR H O 1
ATOM 5337 N N . VAL H 4 45 ? 127.444 91.602 128.285 1.00 36.07 42 VAL H N 1
ATOM 5338 C CA . VAL H 4 45 ? 127.634 93.011 128.520 1.00 30.40 42 VAL H CA 1
ATOM 5339 C C . VAL H 4 45 ? 128.542 93.153 129.702 1.00 31.99 42 VAL H C 1
ATOM 5340 O O . VAL H 4 45 ? 129.454 93.975 129.700 1.00 36.52 42 VAL H O 1
ATOM 5344 N N . TYR H 4 46 ? 128.294 92.365 130.725 1.00 36.78 43 TYR H N 1
ATOM 5345 C CA . TYR H 4 46 ? 129.100 92.408 131.899 1.00 42.90 43 TYR H CA 1
ATOM 5346 C C . TYR H 4 46 ? 130.556 92.091 131.608 1.00 42.01 43 TYR H C 1
ATOM 5347 O O . TYR H 4 46 ? 131.439 92.774 132.130 1.00 57.94 43 TYR H O 1
ATOM 5356 N N . LYS H 4 47 ? 130.798 91.060 130.799 1.00 38.73 44 LYS H N 1
ATOM 5357 C CA . LYS H 4 47 ? 132.155 90.659 130.446 1.00 34.45 44 LYS H CA 1
ATOM 5358 C C . LYS H 4 47 ? 132.871 91.771 129.694 1.00 33.07 44 LYS H C 1
ATOM 5359 O O . LYS H 4 47 ? 134.072 91.979 129.867 1.00 43.24 44 LYS H O 1
ATOM 5365 N N . VAL H 4 48 ? 132.161 92.480 128.830 1.00 31.49 45 VAL H N 1
ATOM 5366 C CA . VAL H 4 48 ? 132.789 93.563 128.125 1.00 29.49 45 VAL H CA 1
ATOM 5367 C C . VAL H 4 48 ? 133.133 94.658 129.099 1.00 30.74 45 VAL H C 1
ATOM 5368 O O . VAL H 4 48 ? 134.214 95.245 129.006 1.00 37.79 45 VAL H O 1
ATOM 5372 N N . LEU H 4 49 ? 132.229 94.965 130.033 1.00 32.26 46 LEU H N 1
ATOM 5373 C CA . LEU H 4 49 ? 132.486 96.029 130.975 1.00 29.66 46 LEU H CA 1
ATOM 5374 C C . LEU H 4 49 ? 133.740 95.770 131.735 1.00 31.33 46 LEU H C 1
ATOM 5375 O O . LEU H 4 49 ? 134.522 96.694 131.940 1.00 45.98 46 LEU H O 1
ATOM 5380 N N . LYS H 4 50 ? 133.971 94.539 132.159 1.00 30.91 47 LYS H N 1
ATOM 5381 C CA . LYS H 4 50 ? 135.186 94.310 132.922 1.00 33.19 47 LYS H CA 1
ATOM 5382 C C . LYS H 4 50 ? 136.434 94.427 132.052 1.00 33.43 47 LYS H C 1
ATOM 5383 O O . LYS H 4 50 ? 137.506 94.708 132.584 1.00 42.75 47 LYS H O 1
ATOM 5389 N N . GLN H 4 51 ? 136.381 94.246 130.722 1.00 32.63 48 GLN H N 1
ATOM 5390 C CA . GLN H 4 51 ? 137.587 94.506 129.972 1.00 34.21 48 GLN H CA 1
ATOM 5391 C C . GLN H 4 51 ? 137.882 95.981 129.825 1.00 32.35 48 GLN H C 1
ATOM 5392 O O . GLN H 4 51 ? 139.047 96.383 129.856 1.00 32.52 48 GLN H O 1
ATOM 5398 N N . VAL H 4 52 ? 136.848 96.796 129.657 1.00 30.04 49 VAL H N 1
ATOM 5399 C CA . VAL H 4 52 ? 137.111 98.216 129.487 1.00 28.37 49 VAL H CA 1
ATOM 5400 C C . VAL H 4 52 ? 137.351 98.934 130.826 1.00 36.45 49 VAL H C 1
ATOM 5401 O O . VAL H 4 52 ? 138.224 99.793 130.918 1.00 37.48 49 VAL H O 1
ATOM 5405 N N . HIS H 4 53 ? 136.590 98.585 131.854 1.00 35.41 50 HIS H N 1
ATOM 5406 C CA . HIS H 4 53 ? 136.679 99.166 133.182 1.00 33.86 50 HIS H CA 1
ATOM 5407 C C . HIS H 4 53 ? 136.591 98.115 134.273 1.00 36.25 50 HIS H C 1
ATOM 5408 O O . HIS H 4 53 ? 135.504 97.886 134.801 1.00 45.78 50 HIS H O 1
ATOM 5415 N N . PRO H 4 54 ? 137.684 97.458 134.630 1.00 35.48 51 PRO H N 1
ATOM 5416 C CA . PRO H 4 54 ? 137.760 96.357 135.566 1.00 39.77 51 PRO H CA 1
ATOM 5417 C C . PRO H 4 54 ? 137.156 96.599 136.947 1.00 46.52 51 PRO H C 1
ATOM 5418 O O . PRO H 4 54 ? 136.791 95.646 137.632 1.00 47.03 51 PRO H O 1
ATOM 5422 N N . ASP H 4 55 ? 137.094 97.849 137.404 1.00 53.04 52 ASP H N 1
ATOM 5423 C CA . ASP H 4 55 ? 136.557 98.145 138.707 1.00 53.16 52 ASP H CA 1
ATOM 5424 C C . ASP H 4 55 ? 135.225 98.869 138.692 1.00 53.11 52 ASP H C 1
ATOM 5425 O O . ASP H 4 55 ? 134.826 99.436 139.705 1.00 64.17 52 ASP H O 1
ATOM 5430 N N . THR H 4 56 ? 134.526 98.844 137.575 1.00 48.53 53 THR H N 1
ATOM 5431 C CA . THR H 4 56 ? 133.244 99.523 137.490 1.00 48.31 53 THR H CA 1
ATOM 5432 C C . THR H 4 56 ? 132.108 98.538 137.407 1.00 45.20 53 THR H C 1
ATOM 5433 O O . THR H 4 56 ? 132.172 97.550 136.686 1.00 51.01 53 THR H O 1
ATOM 5437 N N . GLY H 4 57 ? 131.084 98.755 138.204 1.00 48.60 54 GLY H N 1
ATOM 5438 C CA . GLY H 4 57 ? 129.928 97.875 138.153 1.00 47.06 54 GLY H CA 1
ATOM 5439 C C . GLY H 4 57 ? 128.824 98.505 137.342 1.00 48.27 54 GLY H C 1
ATOM 5440 O O . GLY H 4 57 ? 128.960 99.629 136.858 1.00 52.09 54 GLY H O 1
ATOM 5441 N N . ILE H 4 58 ? 127.736 97.793 137.172 1.00 46.73 55 ILE H N 1
ATOM 5442 C CA . ILE H 4 58 ? 126.615 98.324 136.419 1.00 43.69 55 ILE H CA 1
ATOM 5443 C C . ILE H 4 58 ? 125.312 98.030 137.135 1.00 47.61 55 ILE H C 1
ATOM 5444 O O . ILE H 4 58 ? 125.096 96.905 137.564 1.00 74.49 55 ILE H O 1
ATOM 5449 N N . SER H 4 59 ? 124.420 99.006 137.228 1.00 50.12 56 SER H N 1
ATOM 5450 C CA . SER H 4 59 ? 123.139 98.778 137.890 1.00 55.86 56 SER H CA 1
ATOM 5451 C C . SER H 4 59 ? 122.231 97.934 137.036 1.00 52.53 56 SER H C 1
ATOM 5452 O O . SER H 4 59 ? 122.444 97.814 135.827 1.00 51.23 56 SER H O 1
ATOM 5455 N N . SER H 4 60 ? 121.180 97.374 137.634 1.00 65.44 57 SER H N 1
ATOM 5456 C CA . SER H 4 60 ? 120.254 96.557 136.860 1.00 57.25 57 SER H CA 1
ATOM 5457 C C . SER H 4 60 ? 119.447 97.358 135.879 1.00 50.03 57 SER H C 1
ATOM 5458 O O . SER H 4 60 ? 119.075 96.847 134.821 1.00 52.77 57 SER H O 1
ATOM 5461 N N . LYS H 4 61 ? 119.221 98.625 136.166 1.00 51.30 58 LYS H N 1
ATOM 5462 C CA . LYS H 4 61 ? 118.493 99.429 135.215 1.00 47.13 58 LYS H CA 1
ATOM 5463 C C . LYS H 4 61 ? 119.402 99.762 134.060 1.00 41.62 58 LYS H C 1
ATOM 5464 O O . LYS H 4 61 ? 118.958 99.814 132.913 1.00 43.71 58 LYS H O 1
ATOM 5470 N N . ALA H 4 62 ? 120.677 99.997 134.342 1.00 38.80 59 ALA H N 1
ATOM 5471 C CA . ALA H 4 62 ? 121.595 100.270 133.269 1.00 31.34 59 ALA H CA 1
ATOM 5472 C C . ALA H 4 62 ? 121.708 99.047 132.395 1.00 35.74 59 ALA H C 1
ATOM 5473 O O . ALA H 4 62 ? 121.818 99.165 131.177 1.00 33.93 59 ALA H O 1
ATOM 5475 N N . MET H 4 63 ? 121.653 97.864 132.996 1.00 39.27 60 MET H N 1
ATOM 5476 C CA . MET H 4 63 ? 121.733 96.650 132.224 1.00 30.74 60 MET H CA 1
ATOM 5477 C C . MET H 4 63 ? 120.501 96.498 131.362 1.00 27.19 60 MET H C 1
ATOM 5478 O O . MET H 4 63 ? 120.595 96.116 130.197 1.00 33.58 60 MET H O 1
ATOM 5483 N N . GLY H 4 64 ? 119.339 96.876 131.875 1.00 30.60 61 GLY H N 1
ATOM 5484 C CA . GLY H 4 64 ? 118.125 96.794 131.083 1.00 25.21 61 GLY H CA 1
ATOM 5485 C C . GLY H 4 64 ? 118.258 97.638 129.826 1.00 24.90 61 GLY H C 1
ATOM 5486 O O . GLY H 4 64 ? 117.745 97.269 128.764 1.00 28.52 61 GLY H O 1
ATOM 5487 N N . ILE H 4 65 ? 118.953 98.762 129.940 1.00 27.41 62 ILE H N 1
ATOM 5488 C CA . ILE H 4 65 ? 119.192 99.628 128.808 1.00 21.73 62 ILE H CA 1
ATOM 5489 C C . ILE H 4 65 ? 120.157 98.997 127.852 1.00 22.65 62 ILE H C 1
ATOM 5490 O O . ILE H 4 65 ? 119.918 99.007 126.647 1.00 23.55 62 ILE H O 1
ATOM 5495 N N . MET H 4 66 ? 121.236 98.422 128.353 1.00 25.53 63 MET H N 1
ATOM 5496 C CA . MET H 4 66 ? 122.177 97.816 127.438 1.00 20.80 63 MET H CA 1
ATOM 5497 C C . MET H 4 66 ? 121.525 96.682 126.667 1.00 23.04 63 MET H C 1
ATOM 5498 O O . MET H 4 66 ? 121.840 96.492 125.495 1.00 23.24 63 MET H O 1
ATOM 5503 N N . ASN H 4 67 ? 120.583 95.963 127.263 1.00 24.95 64 ASN H N 1
ATOM 5504 C CA . ASN H 4 67 ? 119.920 94.933 126.494 1.00 16.98 64 ASN H CA 1
ATOM 5505 C C . ASN H 4 67 ? 118.991 95.515 125.458 1.00 20.02 64 ASN H C 1
ATOM 5506 O O . ASN H 4 67 ? 118.932 94.989 124.346 1.00 19.29 64 ASN H O 1
ATOM 5511 N N . SER H 4 68 ? 118.321 96.633 125.735 1.00 20.21 65 SER H N 1
ATOM 5512 C CA . SER H 4 68 ? 117.492 97.197 124.689 1.00 10.39 65 SER H CA 1
ATOM 5513 C C . SER H 4 68 ? 118.378 97.652 123.556 1.00 14.83 65 SER H C 1
ATOM 5514 O O . SER H 4 68 ? 118.027 97.490 122.387 1.00 15.87 65 SER H O 1
ATOM 5517 N N . PHE H 4 69 ? 119.539 98.202 123.885 1.00 15.78 66 PHE H N 1
ATOM 5518 C CA . PHE H 4 69 ? 120.469 98.663 122.882 1.00 10.38 66 PHE H CA 1
ATOM 5519 C C . PHE H 4 69 ? 120.935 97.560 121.979 1.00 14.20 66 PHE H C 1
ATOM 5520 O O . PHE H 4 69 ? 120.860 97.688 120.758 1.00 8.51 66 PHE H O 1
ATOM 5528 N N . VAL H 4 70 ? 121.383 96.449 122.544 1.00 16.98 67 VAL H N 1
ATOM 5529 C CA . VAL H 4 70 ? 121.886 95.388 121.705 1.00 10.24 67 VAL H CA 1
ATOM 5530 C C . VAL H 4 70 ? 120.790 94.851 120.834 1.00 9.07 67 VAL H C 1
ATOM 5531 O O . VAL H 4 70 ? 121.026 94.583 119.661 1.00 14.49 67 VAL H O 1
ATOM 5535 N N . ASN H 4 71 ? 119.594 94.669 121.368 1.00 13.67 68 ASN H N 1
ATOM 5536 C CA . ASN H 4 71 ? 118.542 94.155 120.528 1.00 8.95 68 ASN H CA 1
ATOM 5537 C C . ASN H 4 71 ? 118.181 95.109 119.418 1.00 13.87 68 ASN H C 1
ATOM 5538 O O . ASN H 4 71 ? 117.914 94.665 118.303 1.00 14.48 68 AS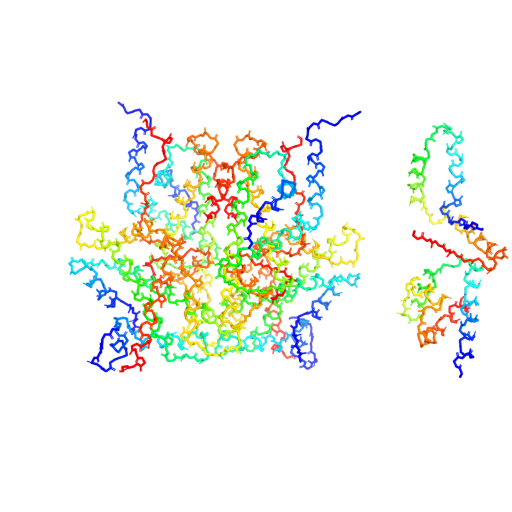N H O 1
ATOM 5543 N N . ASP H 4 72 ? 118.253 96.413 119.660 1.00 14.68 69 ASP H N 1
ATOM 5544 C CA . ASP H 4 72 ? 117.908 97.374 118.632 1.00 7.35 69 ASP H CA 1
ATOM 5545 C C . ASP H 4 72 ? 118.954 97.389 117.534 1.00 10.85 69 ASP H C 1
ATOM 5546 O O . ASP H 4 72 ? 118.619 97.365 116.349 1.00 12.81 69 ASP H O 1
ATOM 5551 N N . ILE H 4 73 ? 120.227 97.362 117.889 1.00 11.71 70 ILE H N 1
ATOM 5552 C CA . ILE H 4 73 ? 121.216 97.380 116.836 1.00 6.88 70 ILE H CA 1
ATOM 5553 C C . ILE H 4 73 ? 121.128 96.102 116.037 1.00 11.76 70 ILE H C 1
ATOM 5554 O O . ILE H 4 73 ? 121.229 96.135 114.810 1.00 10.31 70 ILE H O 1
ATOM 5559 N N . PHE H 4 74 ? 120.964 94.966 116.697 1.00 11.79 71 PHE H N 1
ATOM 5560 C CA . PHE H 4 74 ? 120.869 93.720 115.978 1.00 6.28 71 PHE H CA 1
ATOM 5561 C C . PHE H 4 74 ? 119.772 93.787 114.968 1.00 8.30 71 PHE H C 1
ATOM 5562 O O . PHE H 4 74 ? 119.973 93.438 113.808 1.00 14.10 71 PHE H O 1
ATOM 5570 N N . GLU H 4 75 ? 118.590 94.215 115.374 1.00 10.40 72 GLU H N 1
ATOM 5571 C CA . GLU H 4 75 ? 117.513 94.237 114.426 1.00 5.60 72 GLU H CA 1
ATOM 5572 C C . GLU H 4 75 ? 117.766 95.149 113.265 1.00 11.27 72 GLU H C 1
ATOM 5573 O O . GLU H 4 75 ? 117.416 94.805 112.139 1.00 14.67 72 GLU H O 1
ATOM 5579 N N . ARG H 4 76 ? 118.337 96.319 113.486 1.00 12.54 73 ARG H N 1
ATOM 5580 C CA . ARG H 4 76 ? 118.533 97.189 112.350 1.00 7.76 73 ARG H CA 1
ATOM 5581 C C . ARG H 4 76 ? 119.517 96.629 111.360 1.00 12.45 73 ARG H C 1
ATOM 5582 O O . ARG H 4 76 ? 119.288 96.715 110.153 1.00 16.28 73 ARG H O 1
ATOM 5590 N N . ILE H 4 77 ? 120.607 96.036 111.839 1.00 12.44 74 ILE H N 1
ATOM 5591 C CA . ILE H 4 77 ? 121.578 95.525 110.905 1.00 7.74 74 ILE H CA 1
ATOM 5592 C C . ILE H 4 77 ? 121.005 94.354 110.176 1.00 12.25 74 ILE H C 1
ATOM 5593 O O . ILE H 4 77 ? 121.162 94.244 108.964 1.00 16.39 74 ILE H O 1
ATOM 5598 N N . ALA H 4 78 ? 120.374 93.442 110.891 1.00 14.15 75 ALA H N 1
ATOM 5599 C CA . ALA H 4 78 ? 119.796 92.292 110.245 1.00 9.55 75 ALA H CA 1
ATOM 5600 C C . ALA H 4 78 ? 118.713 92.704 109.276 1.00 13.25 75 ALA H C 1
ATOM 5601 O O . ALA H 4 78 ? 118.558 92.090 108.222 1.00 21.84 75 ALA H O 1
ATOM 5603 N N . GLY H 4 79 ? 117.941 93.723 109.618 1.00 14.05 76 GLY H N 1
ATOM 5604 C CA . GLY H 4 79 ? 116.881 94.203 108.765 1.00 14.30 76 GLY H CA 1
ATOM 5605 C C . GLY H 4 79 ? 117.422 94.761 107.466 1.00 16.57 76 GLY H C 1
ATOM 5606 O O . GLY H 4 79 ? 116.917 94.443 106.387 1.00 24.45 76 GLY H O 1
ATOM 5607 N N . GLU H 4 80 ? 118.454 95.585 107.541 1.00 15.35 77 GLU H N 1
ATOM 5608 C CA . GLU H 4 80 ? 118.992 96.135 106.324 1.00 8.11 77 GLU H CA 1
ATOM 5609 C C . GLU H 4 80 ? 119.668 95.050 105.513 1.00 17.70 77 GLU H C 1
ATOM 5610 O O . GLU H 4 80 ? 119.542 95.027 104.290 1.00 16.95 77 GLU H O 1
ATOM 5616 N N . ALA H 4 81 ? 120.372 94.123 106.156 1.00 17.73 78 ALA H N 1
ATOM 5617 C CA . ALA H 4 81 ? 121.018 93.076 105.395 1.00 11.82 78 ALA H CA 1
ATOM 5618 C C . ALA H 4 81 ? 119.983 92.249 104.660 1.00 15.60 78 ALA H C 1
ATOM 5619 O O . ALA H 4 81 ? 120.217 91.841 103.522 1.00 23.79 78 ALA H O 1
ATOM 5621 N N . SER H 4 82 ? 118.822 92.035 105.268 1.00 16.60 79 SER H N 1
ATOM 5622 C CA . SER H 4 82 ? 117.760 91.307 104.611 1.00 15.00 79 SER H CA 1
ATOM 5623 C C . SER H 4 82 ? 117.316 92.005 103.367 1.00 20.22 79 SER H C 1
ATOM 5624 O O . SER H 4 82 ? 117.149 91.378 102.315 1.00 27.22 79 SER H O 1
ATOM 5627 N N . ARG H 4 83 ? 117.125 93.308 103.466 1.00 20.85 80 ARG H N 1
ATOM 5628 C CA . ARG H 4 83 ? 116.709 94.088 102.330 1.00 13.54 80 ARG H CA 1
ATOM 5629 C C . ARG H 4 83 ? 117.719 94.053 101.216 1.00 16.58 80 ARG H C 1
ATOM 5630 O O . ARG H 4 83 ? 117.333 93.975 100.053 1.00 22.17 80 ARG H O 1
ATOM 5638 N N . LEU H 4 84 ? 119.007 94.129 101.537 1.00 19.44 81 LEU H N 1
ATOM 5639 C CA . LEU H 4 84 ? 120.008 94.085 100.488 1.00 16.42 81 LEU H CA 1
ATOM 5640 C C . LEU H 4 84 ? 119.972 92.764 99.766 1.00 19.30 81 LEU H C 1
ATOM 5641 O O . LEU H 4 84 ? 120.086 92.722 98.536 1.00 22.94 81 LEU H O 1
ATOM 5646 N N . ALA H 4 85 ? 119.805 91.672 100.500 1.00 20.77 82 ALA H N 1
ATOM 5647 C CA . ALA H 4 85 ? 119.747 90.403 99.832 1.00 14.47 82 ALA H CA 1
ATOM 5648 C C . ALA H 4 85 ? 118.547 90.364 98.922 1.00 19.20 82 ALA H C 1
ATOM 5649 O O . ALA H 4 85 ? 118.636 89.901 97.791 1.00 28.69 82 ALA H O 1
ATOM 5651 N N . HIS H 4 86 ? 117.429 90.913 99.355 1.00 20.67 83 HIS H N 1
ATOM 5652 C CA . HIS H 4 86 ? 116.253 90.899 98.509 1.00 23.04 83 HIS H CA 1
ATOM 5653 C C . HIS H 4 86 ? 116.458 91.735 97.265 1.00 23.31 83 HIS H C 1
ATOM 5654 O O . HIS H 4 86 ? 116.178 91.306 96.155 1.00 31.63 83 HIS H O 1
ATOM 5661 N N . TYR H 4 87 ? 116.982 92.933 97.424 1.00 23.94 84 TYR H N 1
ATOM 5662 C CA . TYR H 4 87 ? 117.207 93.844 96.314 1.00 21.85 84 TYR H CA 1
ATOM 5663 C C . TYR H 4 87 ? 118.044 93.221 95.217 1.00 22.04 84 TYR H C 1
ATOM 5664 O O . TYR H 4 87 ? 117.775 93.404 94.033 1.00 27.16 84 TYR H O 1
ATOM 5673 N N . ASN H 4 88 ? 119.053 92.466 95.593 1.00 22.31 85 ASN H N 1
ATOM 5674 C CA . ASN H 4 88 ? 119.944 91.880 94.623 1.00 20.94 85 ASN H CA 1
ATOM 5675 C C . ASN H 4 88 ? 119.525 90.480 94.216 1.00 25.16 85 ASN H C 1
ATOM 5676 O O . ASN H 4 88 ? 120.259 89.784 93.506 1.00 31.22 85 ASN H O 1
ATOM 5681 N N . LYS H 4 89 ? 118.311 90.109 94.626 1.00 25.92 86 LYS H N 1
ATOM 5682 C CA . LYS H 4 89 ? 117.686 88.842 94.278 1.00 27.52 86 LYS H CA 1
ATOM 5683 C C . LYS H 4 89 ? 118.483 87.645 94.778 1.00 29.39 86 LYS H C 1
ATOM 5684 O O . LYS H 4 89 ? 118.684 86.678 94.044 1.00 34.42 86 LYS H O 1
ATOM 5690 N N . ARG H 4 90 ? 118.917 87.696 96.036 1.00 26.95 87 ARG H N 1
ATOM 5691 C CA . ARG H 4 90 ? 119.646 86.605 96.631 1.00 27.37 87 ARG H CA 1
ATOM 5692 C C . ARG H 4 90 ? 118.885 86.106 97.820 1.00 30.59 87 ARG H C 1
ATOM 5693 O O . ARG H 4 90 ? 118.043 86.810 98.369 1.00 36.15 87 ARG H O 1
ATOM 5701 N N . SER H 4 91 ? 119.151 84.876 98.229 1.00 32.83 88 SER H N 1
ATOM 5702 C CA . SER H 4 91 ? 118.460 84.328 99.373 1.00 28.72 88 SER H CA 1
ATOM 5703 C C . SER H 4 91 ? 119.375 84.122 100.559 1.00 30.56 88 SER H C 1
ATOM 5704 O O . SER H 4 91 ? 118.955 83.589 101.592 1.00 38.24 88 SER H O 1
ATOM 5707 N N . THR H 4 92 ? 120.622 84.550 100.433 1.00 28.33 89 THR H N 1
ATOM 5708 C CA . THR H 4 92 ? 121.589 84.297 101.480 1.00 25.02 89 THR H CA 1
ATOM 5709 C C . THR H 4 92 ? 122.181 85.562 102.043 1.00 26.38 89 THR H C 1
ATOM 5710 O O . THR H 4 92 ? 122.621 86.425 101.297 1.00 30.23 89 THR H O 1
ATOM 5714 N N . ILE H 4 93 ? 122.249 85.644 103.359 1.00 24.67 90 ILE H N 1
ATOM 5715 C CA . ILE H 4 93 ? 122.936 86.745 104.013 1.00 14.05 90 ILE H CA 1
ATOM 5716 C C . ILE H 4 93 ? 124.336 86.305 104.316 1.00 13.64 90 ILE H C 1
ATOM 5717 O O . ILE H 4 93 ? 124.546 85.313 104.998 1.00 22.04 90 ILE H O 1
ATOM 5722 N N . THR H 4 94 ? 125.309 87.017 103.824 1.00 8.21 91 THR H N 1
ATOM 5723 C CA . THR H 4 94 ? 126.684 86.633 104.033 1.00 7.25 91 THR H CA 1
ATOM 5724 C C . THR H 4 94 ? 127.366 87.754 104.737 1.00 10.20 91 THR H C 1
ATOM 5725 O O . THR H 4 94 ? 126.734 88.755 105.080 1.00 8.63 91 THR H O 1
ATOM 5729 N N . SER H 4 95 ? 128.652 87.615 104.985 1.00 9.77 92 SER H N 1
ATOM 5730 C CA . SER H 4 95 ? 129.348 88.679 105.655 1.00 6.66 92 SER H CA 1
ATOM 5731 C C . SER H 4 95 ? 129.388 89.933 104.813 1.00 8.38 92 SER H C 1
ATOM 5732 O O . SER H 4 95 ? 129.589 91.020 105.343 1.00 8.59 92 SER H O 1
ATOM 5735 N N . ARG H 4 96 ? 129.174 89.836 103.511 1.00 10.51 93 ARG H N 1
ATOM 5736 C CA . ARG H 4 96 ? 129.231 91.029 102.711 1.00 3.66 93 ARG H CA 1
ATOM 5737 C C . ARG H 4 96 ? 128.014 91.889 102.965 1.00 7.78 93 ARG H C 1
ATOM 5738 O O . ARG H 4 96 ? 128.136 93.101 103.067 1.00 6.79 93 ARG H O 1
ATOM 5746 N N . GLU H 4 97 ? 126.836 91.298 103.088 1.00 7.64 94 GLU H N 1
ATOM 5747 C CA . GLU H 4 97 ? 125.647 92.076 103.368 1.00 4.30 94 GLU H CA 1
ATOM 5748 C C . GLU H 4 97 ? 125.703 92.656 104.730 1.00 9.27 94 GLU H C 1
ATOM 5749 O O . GLU H 4 97 ? 125.220 93.762 104.944 1.00 9.11 94 GLU H O 1
ATOM 5755 N N . ILE H 4 98 ? 126.258 91.932 105.676 1.00 10.28 95 ILE H N 1
ATOM 5756 C CA . ILE H 4 98 ? 126.298 92.514 106.983 1.00 5.92 95 ILE H CA 1
ATOM 5757 C C . ILE H 4 98 ? 127.206 93.723 106.893 1.00 8.08 95 ILE H C 1
ATOM 5758 O O . ILE H 4 98 ? 126.880 94.761 107.449 1.00 9.13 95 ILE H O 1
ATOM 5763 N N . GLN H 4 99 ? 128.339 93.621 106.208 1.00 9.22 96 GLN H N 1
ATOM 5764 C CA . GLN H 4 99 ? 129.233 94.754 106.093 1.00 5.89 96 GLN H CA 1
ATOM 5765 C C . GLN H 4 99 ? 128.619 95.950 105.411 1.00 7.78 96 GLN H C 1
ATOM 5766 O O . GLN H 4 99 ? 128.805 97.080 105.864 1.00 8.58 96 GLN H O 1
ATOM 5772 N N . THR H 4 100 ? 127.888 95.736 104.334 1.00 8.91 97 THR H N 1
ATOM 5773 C CA . THR H 4 100 ? 127.249 96.846 103.672 1.00 6.15 97 THR H CA 1
ATOM 5774 C C . THR H 4 100 ? 126.218 97.446 104.591 1.00 9.43 97 THR H C 1
ATOM 5775 O O . THR H 4 100 ? 126.079 98.668 104.643 1.00 8.50 97 THR H O 1
ATOM 5779 N N . ALA H 4 101 ? 125.453 96.620 105.296 1.00 8.65 98 ALA H N 1
ATOM 5780 C CA . ALA H 4 101 ? 124.459 97.151 106.199 1.00 5.38 98 ALA H CA 1
ATOM 5781 C C . ALA H 4 101 ? 125.113 97.996 107.275 1.00 6.65 98 ALA H C 1
ATOM 5782 O O . ALA H 4 101 ? 124.591 99.051 107.622 1.00 10.95 98 ALA H O 1
ATOM 5784 N N . VAL H 4 102 ? 126.283 97.600 107.755 1.00 7.75 99 VAL H N 1
ATOM 5785 C CA . VAL H 4 102 ? 126.969 98.392 108.751 1.00 6.91 99 VAL H CA 1
ATOM 5786 C C . VAL H 4 102 ? 127.339 99.733 108.193 1.00 9.78 99 VAL H C 1
ATOM 5787 O O . VAL H 4 102 ? 127.137 100.748 108.846 1.00 9.47 99 VAL H O 1
ATOM 5791 N N . ARG H 4 103 ? 127.859 99.789 106.982 1.00 9.86 100 ARG H N 1
ATOM 5792 C CA . ARG H 4 103 ? 128.199 101.091 106.430 1.00 7.37 100 ARG H CA 1
ATOM 5793 C C . ARG H 4 103 ? 127.014 102.004 106.225 1.00 6.84 100 ARG H C 1
ATOM 5794 O O . ARG H 4 103 ? 127.125 103.212 106.391 1.00 14.36 100 ARG H O 1
ATOM 5802 N N . LEU H 4 104 ? 125.889 101.460 105.817 1.00 7.83 101 LEU H N 1
ATOM 5803 C CA . LEU H 4 104 ? 124.726 102.291 105.612 1.00 4.37 101 LEU H CA 1
ATOM 5804 C C . LEU H 4 104 ? 124.141 102.796 106.927 1.00 5.96 101 LEU H C 1
ATOM 5805 O O . LEU H 4 104 ? 123.569 103.888 106.985 1.00 10.48 101 LEU H O 1
ATOM 5810 N N . LEU H 4 105 ? 124.238 102.003 107.984 1.00 7.80 102 LEU H N 1
ATOM 5811 C CA . LEU H 4 105 ? 123.664 102.386 109.264 1.00 5.89 102 LEU H CA 1
ATOM 5812 C C . LEU H 4 105 ? 124.565 103.138 110.235 1.00 9.26 102 LEU H C 1
ATOM 5813 O O . LEU H 4 105 ? 124.073 104.009 110.949 1.00 19.36 102 LEU H O 1
ATOM 5818 N N . LEU H 4 106 ? 125.854 102.842 110.310 1.00 10.62 103 LEU H N 1
ATOM 5819 C CA . LEU H 4 106 ? 126.632 103.532 111.310 1.00 9.85 103 LEU H CA 1
ATOM 5820 C C . LEU H 4 106 ? 127.290 104.757 110.705 1.00 15.53 103 LEU H C 1
ATOM 5821 O O . LEU H 4 106 ? 127.766 104.700 109.582 1.00 20.41 103 LEU H O 1
ATOM 5826 N N . PRO H 4 107 ? 127.308 105.896 111.395 1.00 15.25 104 PRO H N 1
ATOM 5827 C CA . PRO H 4 107 ? 127.945 107.121 110.994 1.00 14.49 104 PRO H CA 1
ATOM 5828 C C . PRO H 4 107 ? 129.441 107.180 111.223 1.00 17.97 104 PRO H C 1
ATOM 5829 O O . PRO H 4 107 ? 129.980 106.498 112.106 1.00 21.12 104 PRO H O 1
ATOM 5833 N N . GLY H 4 108 ? 130.081 108.077 110.496 1.00 15.59 105 GLY H N 1
ATOM 5834 C CA . GLY H 4 108 ? 131.427 108.515 110.817 1.00 14.08 105 GLY H CA 1
ATOM 5835 C C . GLY H 4 108 ? 132.433 107.418 110.896 1.00 14.87 105 GLY H C 1
ATOM 5836 O O . GLY H 4 108 ? 132.544 106.576 110.010 1.00 18.83 105 GLY H O 1
ATOM 5837 N N . GLU H 4 109 ? 133.172 107.425 111.990 1.00 19.92 106 GLU H N 1
ATOM 5838 C CA . GLU H 4 109 ? 134.178 106.429 112.199 1.00 21.53 106 GLU H CA 1
ATOM 5839 C C . GLU H 4 109 ? 133.660 105.203 112.880 1.00 19.68 106 GLU H C 1
ATOM 5840 O O . GLU H 4 109 ? 134.416 104.246 113.043 1.00 21.42 106 GLU H O 1
ATOM 5846 N N . LEU H 4 110 ? 132.403 105.189 113.293 1.00 16.41 107 LEU H N 1
ATOM 5847 C CA . LEU H 4 110 ? 131.948 103.974 113.908 1.00 13.55 107 LEU H CA 1
ATOM 5848 C C . LEU H 4 110 ? 131.905 102.967 112.802 1.00 16.52 107 LEU H C 1
ATOM 5849 O O . LEU H 4 110 ? 132.250 101.804 112.986 1.00 18.30 107 LEU H O 1
ATOM 5854 N N . ALA H 4 111 ? 131.504 103.409 111.624 1.00 14.59 108 ALA H N 1
ATOM 5855 C CA . ALA H 4 111 ? 131.454 102.489 110.522 1.00 10.22 108 ALA H CA 1
ATOM 5856 C C . ALA H 4 111 ? 132.822 101.931 110.202 1.00 13.15 108 ALA H C 1
ATOM 5857 O O . ALA H 4 111 ? 132.953 100.747 109.940 1.00 19.57 108 ALA H O 1
ATOM 5859 N N . LYS H 4 112 ? 133.863 102.733 110.258 1.00 14.60 109 LYS H N 1
ATOM 5860 C CA . LYS H 4 112 ? 135.166 102.188 109.922 1.00 12.39 109 LYS H CA 1
ATOM 5861 C C . LYS H 4 112 ? 135.693 101.235 110.928 1.00 17.34 109 LYS H C 1
ATOM 5862 O O . LYS H 4 112 ? 136.299 100.222 110.568 1.00 23.37 109 LYS H O 1
ATOM 5868 N N . HIS H 4 113 ? 135.506 101.534 112.192 1.00 17.41 110 HIS H N 1
ATOM 5869 C CA . HIS H 4 113 ? 136.061 100.644 113.163 1.00 15.98 110 HIS H CA 1
ATOM 5870 C C . HIS H 4 113 ? 135.240 99.389 113.230 1.00 17.31 110 HIS H C 1
ATOM 5871 O O . HIS H 4 113 ? 135.792 98.306 113.404 1.00 22.97 110 HIS H O 1
ATOM 5878 N N . ALA H 4 114 ? 133.926 99.494 113.072 1.00 15.95 111 ALA H N 1
ATOM 5879 C CA . ALA H 4 114 ? 133.114 98.311 113.119 1.00 13.41 111 ALA H CA 1
ATOM 5880 C C . ALA H 4 114 ? 133.465 97.394 111.967 1.00 20.22 111 ALA H C 1
ATOM 5881 O O . ALA H 4 114 ? 133.552 96.179 112.143 1.00 22.91 111 ALA H O 1
ATOM 5883 N N . VAL H 4 115 ? 133.731 97.956 110.789 1.00 20.03 112 VAL H N 1
ATOM 5884 C CA . VAL H 4 115 ? 134.085 97.139 109.658 1.00 11.45 112 VAL H CA 1
ATOM 5885 C C . VAL H 4 115 ? 135.417 96.470 109.864 1.00 17.71 112 VAL H C 1
ATOM 5886 O O . VAL H 4 115 ? 135.562 95.293 109.519 1.00 24.42 112 VAL H O 1
ATOM 5890 N N . SER H 4 116 ? 136.397 97.183 110.396 1.00 19.23 113 SER H N 1
ATOM 5891 C CA . SER H 4 116 ? 137.680 96.567 110.643 1.00 17.90 113 SER H CA 1
ATOM 5892 C C . SER H 4 116 ? 137.565 95.413 111.624 1.00 25.57 113 SER H C 1
ATOM 5893 O O . SER H 4 116 ? 138.137 94.339 111.394 1.00 32.37 113 SER H O 1
ATOM 5896 N N . GLU H 4 117 ? 136.795 95.586 112.699 1.00 26.13 114 GLU H N 1
ATOM 5897 C CA . GLU H 4 117 ? 136.672 94.513 113.669 1.00 24.04 114 GLU H CA 1
ATOM 5898 C C . GLU H 4 117 ? 135.934 93.321 113.119 1.00 22.72 114 GLU H C 1
ATOM 5899 O O . GLU H 4 117 ? 136.309 92.176 113.382 1.00 31.11 114 GLU H O 1
ATOM 5905 N N . GLY H 4 118 ? 134.913 93.561 112.321 1.00 18.80 115 GLY H N 1
ATOM 5906 C CA . GLY H 4 118 ? 134.186 92.463 111.741 1.00 20.25 115 GLY H CA 1
ATOM 5907 C C . GLY H 4 118 ? 135.098 91.670 110.827 1.00 23.48 115 GLY H C 1
ATOM 5908 O O . GLY H 4 118 ? 135.119 90.437 110.867 1.00 27.71 115 GLY H O 1
ATOM 5909 N N . THR H 4 119 ? 135.917 92.365 110.054 1.00 23.96 116 THR H N 1
ATOM 5910 C CA . THR H 4 119 ? 136.807 91.705 109.136 1.00 21.63 116 THR H CA 1
ATOM 5911 C C . THR H 4 119 ? 137.759 90.800 109.872 1.00 25.65 116 THR H C 1
ATOM 5912 O O . THR H 4 119 ? 138.003 89.664 109.442 1.00 35.90 116 THR H O 1
ATOM 5916 N N . LYS H 4 120 ? 138.330 91.269 110.969 1.00 27.20 117 LYS H N 1
ATOM 5917 C CA . LYS H 4 120 ? 139.217 90.397 111.705 1.00 29.40 117 LYS H CA 1
ATOM 5918 C C . LYS H 4 120 ? 138.517 89.197 112.279 1.00 28.80 117 LYS H C 1
ATOM 5919 O O . LYS H 4 120 ? 139.043 88.087 112.228 1.00 33.77 117 LYS H O 1
ATOM 5925 N N . ALA H 4 121 ? 137.321 89.372 112.820 1.00 25.92 118 ALA H N 1
ATOM 5926 C CA . ALA H 4 121 ? 136.668 88.224 113.414 1.00 22.21 118 ALA H CA 1
ATOM 5927 C C . ALA H 4 121 ? 136.419 87.152 112.387 1.00 24.63 118 ALA H C 1
ATOM 5928 O O . ALA H 4 121 ? 136.627 85.970 112.654 1.00 34.40 118 ALA H O 1
ATOM 5930 N N . VAL H 4 122 ? 136.032 87.542 111.185 1.00 24.78 119 VAL H N 1
ATOM 5931 C CA . VAL H 4 122 ? 135.783 86.555 110.161 1.00 22.00 119 VAL H CA 1
ATOM 5932 C C . VAL H 4 122 ? 137.061 85.904 109.719 1.00 27.15 119 VAL H C 1
ATOM 5933 O O . VAL H 4 122 ? 137.095 84.691 109.491 1.00 38.63 119 VAL H O 1
ATOM 5937 N N . THR H 4 123 ? 138.108 86.694 109.550 1.00 27.93 120 THR H N 1
ATOM 59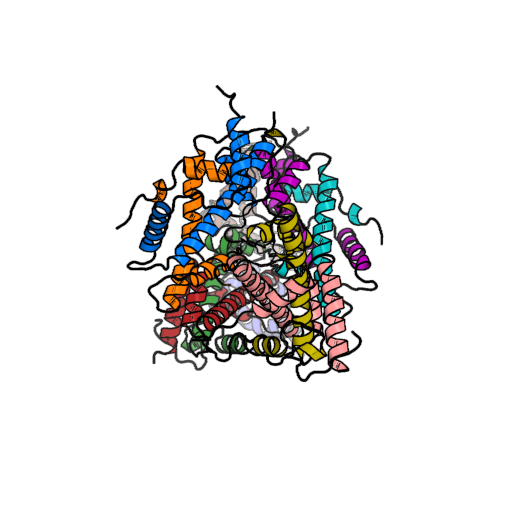38 C CA . THR H 4 123 ? 139.384 86.173 109.118 1.00 28.34 120 THR H CA 1
ATOM 5939 C C . THR H 4 123 ? 139.919 85.150 110.094 1.00 33.02 120 THR H C 1
ATOM 5940 O O . THR H 4 123 ? 140.357 84.064 109.699 1.00 40.68 120 THR H O 1
ATOM 5944 N N . LYS H 4 124 ? 139.876 85.477 111.373 1.00 33.53 121 LYS H N 1
ATOM 5945 C CA . LYS H 4 124 ? 140.399 84.582 112.370 1.00 34.69 121 LYS H CA 1
ATOM 5946 C C . LYS H 4 124 ? 139.560 83.351 112.494 1.00 39.60 121 LYS H C 1
ATOM 5947 O O . LYS H 4 124 ? 140.080 82.253 112.641 1.00 49.22 121 LYS H O 1
ATOM 5953 N N . TYR H 4 125 ? 138.258 83.518 112.466 1.00 35.40 122 TYR H N 1
ATOM 5954 C CA . TYR H 4 125 ? 137.366 82.406 112.582 1.00 35.47 122 TYR H CA 1
ATOM 5955 C C . TYR H 4 125 ? 137.636 81.403 111.504 1.00 40.15 122 TYR H C 1
ATOM 5956 O O . TYR H 4 125 ? 137.737 80.209 111.760 1.00 51.74 122 TYR H O 1
ATOM 5965 N N . THR H 4 126 ? 137.754 81.881 110.276 1.00 42.96 123 THR H N 1
ATOM 5966 C CA . THR H 4 126 ? 137.944 81.031 109.119 1.00 45.61 123 THR H CA 1
ATOM 5967 C C . THR H 4 126 ? 139.185 80.182 109.265 1.00 53.39 123 THR H C 1
ATOM 5968 O O . THR H 4 126 ? 139.171 78.992 108.954 1.00 63.63 123 THR H O 1
ATOM 5972 N N . SER H 4 127 ? 140.252 80.776 109.767 1.00 52.33 124 SER H N 1
ATOM 5973 C CA . SER H 4 127 ? 141.525 80.095 109.943 1.00 61.40 124 SER H CA 1
ATOM 5974 C C . SER H 4 127 ? 141.698 79.342 111.275 1.00 67.68 124 SER H C 1
ATOM 5975 O O . SER H 4 127 ? 142.786 78.815 111.531 1.00 69.25 124 SER H O 1
ATOM 5978 N N . ALA H 4 128 ? 140.687 79.350 112.154 1.00 67.90 125 ALA H N 1
ATOM 5979 C CA . ALA H 4 128 ? 140.803 78.717 113.472 1.00 77.42 125 ALA H CA 1
ATOM 5980 C C . ALA H 4 128 ? 139.912 77.475 113.589 1.00 86.58 125 ALA H C 1
ATOM 5981 O O . ALA H 4 128 ? 139.639 77.012 114.702 1.00 86.95 125 ALA H O 1
ATOM 11758 N N . ASP K 8 409 ? 93.979 94.796 43.050 1.00 600.00 138 ASP K N 1
ATOM 11759 C CA . ASP K 8 409 ? 94.782 95.913 42.579 1.00 600.00 138 ASP K CA 1
ATOM 11760 C C . ASP K 8 409 ? 94.729 97.077 43.551 1.00 600.00 138 ASP K C 1
ATOM 11761 O O . ASP K 8 409 ? 93.659 97.652 43.802 1.00 600.00 138 ASP K O 1
ATOM 11766 N N . ILE K 8 410 ? 95.888 97.423 44.095 1.00 600.00 139 ILE K N 1
ATOM 11767 C CA . ILE K 8 410 ? 95.980 98.505 45.048 1.00 600.00 139 ILE K CA 1
ATOM 11768 C C . ILE K 8 410 ? 95.655 99.848 44.409 1.00 600.00 139 ILE K C 1
ATOM 11769 O O . ILE K 8 410 ? 95.194 100.754 45.104 1.00 600.00 139 ILE K O 1
ATOM 11774 N N . LYS K 8 411 ? 95.942 100.025 43.116 1.00 600.00 140 LYS K N 1
ATOM 11775 C CA . LYS K 8 411 ? 95.651 101.312 42.522 1.00 600.00 140 LYS K CA 1
ATOM 11776 C C . LYS K 8 411 ? 94.167 101.438 42.278 1.00 600.00 140 LYS K C 1
ATOM 11777 O O . LYS K 8 411 ? 93.603 102.521 42.440 1.00 600.00 140 LYS K O 1
ATOM 11783 N N . ALA K 8 412 ? 93.514 100.340 41.902 1.00 600.00 141 ALA K N 1
ATOM 11784 C CA . ALA K 8 412 ? 92.081 100.396 41.699 1.00 600.00 141 ALA K CA 1
ATOM 11785 C C . ALA K 8 412 ? 91.406 100.716 43.020 1.00 600.00 141 ALA K C 1
ATOM 11786 O O . ALA K 8 412 ? 90.475 101.527 43.070 1.00 600.00 141 ALA K O 1
ATOM 11788 N N . LEU K 8 413 ? 91.931 100.131 44.108 1.00 600.00 142 LEU K N 1
ATOM 11789 C CA . LEU K 8 413 ? 91.391 100.391 45.424 1.00 600.00 142 LEU K CA 1
ATOM 11790 C C . LEU K 8 413 ? 91.633 101.820 45.829 1.00 600.00 142 LEU K C 1
ATOM 11791 O O . LEU K 8 413 ? 90.745 102.465 46.390 1.00 600.00 142 LEU K O 1
ATOM 11796 N N . GLN K 8 414 ? 92.831 102.326 45.566 1.00 600.00 143 GLN K N 1
ATOM 11797 C CA . GLN K 8 414 ? 93.125 103.682 45.920 1.00 600.00 143 GLN K CA 1
ATOM 11798 C C . GLN K 8 414 ? 92.176 104.624 45.226 1.00 600.00 143 GLN K C 1
ATOM 11799 O O . GLN K 8 414 ? 91.643 105.524 45.871 1.00 600.00 143 GLN K O 1
ATOM 11805 N N . LYS K 8 415 ? 91.911 104.399 43.939 1.00 600.00 144 LYS K N 1
ATOM 11806 C CA . LYS K 8 415 ? 91.008 105.279 43.233 1.00 600.00 144 LYS K CA 1
ATOM 11807 C C . LYS K 8 415 ? 89.600 105.192 43.796 1.00 600.00 144 LYS K C 1
ATOM 11808 O O . LYS K 8 415 ? 88.946 106.223 43.951 1.00 600.00 144 LYS K O 1
ATOM 11814 N N . GLU K 8 416 ? 89.129 103.983 44.133 1.00 600.00 145 GLU K N 1
ATOM 11815 C CA . GLU K 8 416 ? 87.795 103.857 44.696 1.00 600.00 145 GLU K CA 1
ATOM 11816 C C . GLU K 8 416 ? 87.678 104.615 46.004 1.00 600.00 145 GLU K C 1
ATOM 11817 O O . GLU K 8 416 ? 86.686 105.314 46.236 1.00 600.00 145 GLU K O 1
ATOM 11823 N N . LEU K 8 417 ? 88.686 104.481 46.869 1.00 600.00 146 LEU K N 1
ATOM 11824 C CA . LEU K 8 417 ? 88.644 105.153 48.149 1.00 600.00 146 LEU K CA 1
ATOM 11825 C C . LEU K 8 417 ? 88.739 106.663 47.977 1.00 600.00 146 LEU K C 1
ATOM 11826 O O . LEU K 8 417 ? 88.042 107.401 48.684 1.00 600.00 146 LEU K O 1
ATOM 11831 N N . GLU K 8 418 ? 89.550 107.135 47.018 1.00 600.00 147 GLU K N 1
ATOM 11832 C CA . GLU K 8 418 ? 89.658 108.563 46.771 1.00 600.00 147 GLU K CA 1
ATOM 11833 C C . GLU K 8 418 ? 88.332 109.129 46.318 1.00 600.00 147 GLU K C 1
ATOM 11834 O O . GLU K 8 418 ? 87.938 110.212 46.755 1.00 600.00 147 GLU K O 1
ATOM 11840 N N . GLN K 8 419 ? 87.639 108.396 45.444 1.00 600.00 148 GLN K N 1
ATOM 11841 C CA . GLN K 8 419 ? 86.355 108.827 44.933 1.00 600.00 148 GLN K CA 1
ATOM 11842 C C . GLN K 8 419 ? 85.317 108.826 46.018 1.00 600.00 148 GLN K C 1
ATOM 11843 O O . GLN K 8 419 ? 84.520 109.756 46.125 1.00 600.00 148 GLN K O 1
ATOM 11849 N N . PHE K 8 420 ? 85.332 107.795 46.855 1.00 600.00 149 PHE K N 1
ATOM 11850 C CA . PHE K 8 420 ? 84.379 107.748 47.926 1.00 600.00 149 PHE K CA 1
ATOM 11851 C C . PHE K 8 420 ? 84.556 108.909 48.870 1.00 600.00 149 PHE K C 1
ATOM 11852 O O . PHE K 8 420 ? 83.584 109.574 49.239 1.00 600.00 149 PHE K O 1
ATOM 11860 N N . ALA K 8 421 ? 85.796 109.137 49.307 1.00 600.00 150 ALA K N 1
ATOM 11861 C CA . ALA K 8 421 ? 86.053 110.194 50.250 1.00 600.00 150 ALA K CA 1
ATOM 11862 C C . ALA K 8 421 ? 85.662 111.535 49.656 1.00 600.00 150 ALA K C 1
ATOM 11863 O O . ALA K 8 421 ? 85.154 112.397 50.380 1.00 600.00 150 ALA K O 1
ATOM 11865 N N . LYS K 8 422 ? 85.887 111.713 48.364 1.00 600.00 151 LYS K N 1
ATOM 11866 C CA . LYS K 8 422 ? 85.505 112.961 47.730 1.00 600.00 151 LYS K CA 1
ATOM 11867 C C . LYS K 8 422 ? 83.986 113.108 47.690 1.00 600.00 151 LYS K C 1
ATOM 11868 O O . LYS K 8 422 ? 83.474 114.191 47.963 1.00 600.00 151 LYS K O 1
ATOM 11874 N N . LEU K 8 423 ? 83.233 112.033 47.429 1.00 600.00 152 LEU K N 1
ATOM 11875 C CA . LEU K 8 423 ? 81.789 112.142 47.432 1.00 600.00 152 LEU K CA 1
ATOM 11876 C C . LEU K 8 423 ? 81.284 112.435 48.826 1.00 600.00 152 LEU K C 1
ATOM 11877 O O . LEU K 8 423 ? 80.351 113.226 48.991 1.00 600.00 152 LEU K O 1
ATOM 11882 N N . LEU K 8 424 ? 81.923 111.831 49.829 1.00 600.00 153 LEU K N 1
ATOM 11883 C CA . LEU K 8 424 ? 81.565 112.022 51.219 1.00 600.00 153 LEU K CA 1
ATOM 11884 C C . LEU K 8 424 ? 81.722 113.487 51.584 1.00 600.00 153 LEU K C 1
ATOM 11885 O O . LEU K 8 424 ? 80.796 114.095 52.128 1.00 600.00 153 LEU K O 1
ATOM 11890 N N . LYS K 8 425 ? 82.870 114.073 51.230 1.00 600.00 154 LYS K N 1
ATOM 11891 C CA . LYS K 8 425 ? 83.146 115.472 51.498 1.00 600.00 154 LYS K CA 1
ATOM 11892 C C . LYS K 8 425 ? 82.151 116.394 50.809 1.00 600.00 154 LYS K C 1
ATOM 11893 O O . LYS K 8 425 ? 81.663 117.354 51.408 1.00 600.00 154 LYS K O 1
ATOM 11899 N N . GLN K 8 426 ? 81.839 116.108 49.549 1.00 600.00 155 GLN K N 1
ATOM 11900 C CA . GLN K 8 426 ? 80.941 116.955 48.792 1.00 600.00 155 GLN K CA 1
ATOM 11901 C C . GLN K 8 426 ? 79.548 116.949 49.374 1.00 600.00 155 GLN K C 1
ATOM 11902 O O . GLN K 8 426 ? 78.920 118.011 49.482 1.00 600.00 155 GLN K O 1
ATOM 11908 N N . LYS K 8 427 ? 79.077 115.779 49.808 1.00 600.00 156 LYS K N 1
ATOM 11909 C CA . LYS K 8 427 ? 77.761 115.700 50.400 1.00 600.00 156 LYS K CA 1
ATOM 11910 C C . LYS K 8 427 ? 77.779 116.329 51.762 1.00 600.00 156 LYS K C 1
ATOM 11911 O O . LYS K 8 427 ? 76.872 117.076 52.121 1.00 600.00 156 LYS K O 1
ATOM 11917 N N . ARG K 8 428 ? 78.851 116.119 52.506 1.00 600.00 157 ARG K N 1
ATOM 11918 C CA . ARG K 8 428 ? 78.921 116.693 53.816 1.00 598.45 157 ARG K CA 1
ATOM 11919 C C . ARG K 8 428 ? 78.827 118.198 53.748 1.00 600.00 157 ARG K C 1
ATOM 11920 O O . ARG K 8 428 ? 78.058 118.821 54.488 1.00 600.00 157 ARG K O 1
ATOM 11928 N N . ILE K 8 429 ? 79.559 118.799 52.819 1.00 600.00 158 ILE K N 1
ATOM 11929 C CA . ILE K 8 429 ? 79.529 120.237 52.726 1.00 600.00 158 ILE K CA 1
ATOM 11930 C C . ILE K 8 429 ? 78.202 120.727 52.166 1.00 600.00 158 ILE K C 1
ATOM 11931 O O . ILE K 8 429 ? 77.602 121.646 52.720 1.00 600.00 158 ILE K O 1
ATOM 11936 N N . THR K 8 430 ? 77.706 120.096 51.106 1.00 600.00 159 THR K N 1
ATOM 11937 C CA . THR K 8 430 ? 76.470 120.516 50.454 1.00 600.00 159 THR K CA 1
ATOM 11938 C C . THR K 8 430 ? 75.312 120.525 51.437 1.00 600.00 159 THR K C 1
ATOM 11939 O O . THR K 8 430 ? 74.471 121.427 51.422 1.00 600.00 159 THR K O 1
ATOM 11943 N N . LEU K 8 431 ? 75.268 119.520 52.296 1.00 600.00 160 LEU K N 1
ATOM 11944 C CA . LEU K 8 431 ? 74.215 119.350 53.272 1.00 600.00 160 LEU K CA 1
ATOM 11945 C C . LEU K 8 431 ? 74.441 120.158 54.559 1.00 600.00 160 LEU K C 1
ATOM 11946 O O . LEU K 8 431 ? 73.613 120.107 55.471 1.00 600.00 160 LEU K O 1
ATOM 11951 N N . GLY K 8 432 ? 75.575 120.865 54.665 1.00 600.00 161 GLY K N 1
ATOM 11952 C CA . GLY K 8 432 ? 75.889 121.683 55.829 1.00 600.00 161 GLY K CA 1
ATOM 11953 C C . GLY K 8 432 ? 76.436 120.972 57.072 1.00 600.00 161 GLY K C 1
ATOM 11954 O O . GLY K 8 432 ? 76.383 121.557 58.160 1.00 600.00 161 GLY K O 1
ATOM 11955 N N . TYR K 8 433 ? 76.974 119.758 56.937 1.00 600.00 162 TYR K N 1
ATOM 11956 C CA . TYR K 8 433 ? 77.475 119.010 58.089 1.00 600.00 162 TYR K CA 1
ATOM 11957 C C . TYR K 8 433 ? 78.957 119.207 58.321 1.00 600.00 162 TYR K C 1
ATOM 11958 O O . TYR K 8 433 ? 79.718 119.468 57.389 1.00 600.00 162 TYR K O 1
ATOM 11967 N N . THR K 8 434 ? 79.361 119.100 59.575 1.00 600.00 163 THR K N 1
ATOM 11968 C CA . THR K 8 434 ? 80.760 119.203 59.955 1.00 600.00 163 THR K CA 1
ATOM 11969 C C . THR K 8 434 ? 81.390 117.839 60.152 1.00 600.00 163 THR K C 1
ATOM 11970 O O . THR K 8 434 ? 80.699 116.812 60.164 1.00 600.00 163 THR K O 1
ATOM 11974 N N . GLN K 8 435 ? 82.711 117.812 60.300 1.00 600.00 164 GLN K N 1
ATOM 11975 C CA . GLN K 8 435 ? 83.384 116.538 60.537 1.00 590.39 164 GLN K CA 1
ATOM 11976 C C . GLN K 8 435 ? 82.931 115.952 61.867 1.00 600.00 164 GLN K C 1
ATOM 11977 O O . GLN K 8 435 ? 82.827 114.731 62.030 1.00 590.42 164 GLN K O 1
ATOM 11983 N N . ALA K 8 436 ? 82.641 116.835 62.817 1.00 600.00 165 ALA K N 1
ATOM 11984 C CA . ALA K 8 436 ? 82.154 116.443 64.126 1.00 600.00 165 ALA K CA 1
ATOM 11985 C C . ALA K 8 436 ? 80.802 115.732 64.029 1.00 600.00 165 ALA K C 1
ATOM 11986 O O . ALA K 8 436 ? 80.534 114.804 64.798 1.00 600.00 165 ALA K O 1
ATOM 11988 N N . ASP K 8 437 ? 79.979 116.108 63.046 1.00 600.00 166 ASP K N 1
ATOM 11989 C CA . ASP K 8 437 ? 78.655 115.529 62.914 1.00 600.00 166 ASP K CA 1
ATOM 11990 C C . ASP K 8 437 ? 78.748 114.166 62.285 1.00 600.00 166 ASP K C 1
ATOM 11991 O O . ASP K 8 437 ? 77.932 113.288 62.589 1.00 600.00 166 ASP K O 1
ATOM 11996 N N . VAL K 8 438 ? 79.739 113.969 61.415 1.00 600.00 167 VAL K N 1
ATOM 11997 C CA . VAL K 8 438 ? 79.867 112.664 60.791 1.00 600.00 167 VAL K CA 1
ATOM 11998 C C . VAL K 8 438 ? 80.224 111.702 61.902 1.00 600.00 167 VAL K C 1
ATOM 11999 O O . VAL K 8 438 ? 79.630 110.631 62.031 1.00 600.00 167 VAL K O 1
ATOM 12003 N N . GLY K 8 439 ? 81.165 112.125 62.742 1.00 600.00 168 GLY K N 1
ATOM 12004 C CA . GLY K 8 439 ? 81.627 111.340 63.865 1.00 597.13 168 GLY K CA 1
ATOM 12005 C C . GLY K 8 439 ? 80.492 110.925 64.801 1.00 600.00 168 GLY K C 1
ATOM 12006 O O . GLY K 8 439 ? 80.320 109.725 65.097 1.00 600.00 168 GLY K O 1
ATOM 12007 N N . LEU K 8 440 ? 79.717 111.916 65.261 1.00 600.00 169 LEU K N 1
ATOM 12008 C CA . LEU K 8 440 ? 78.619 111.667 66.180 1.00 600.00 169 LEU K CA 1
ATOM 12009 C C . LEU K 8 440 ? 77.498 110.845 65.576 1.00 600.00 169 LEU K C 1
ATOM 12010 O O . LEU K 8 440 ? 76.917 109.991 66.260 1.00 600.00 169 LEU K O 1
ATOM 12015 N N . THR K 8 441 ? 77.192 111.078 64.302 1.00 600.00 170 THR K N 1
ATOM 12016 C CA . THR K 8 441 ? 76.138 110.340 63.645 1.00 600.00 170 THR K CA 1
ATOM 12017 C C . THR K 8 441 ? 76.516 108.875 63.564 1.00 600.00 170 THR K C 1
ATOM 12018 O O . THR K 8 441 ? 75.675 108.004 63.808 1.00 600.00 170 THR K O 1
ATOM 12022 N N . LEU K 8 442 ? 77.781 108.580 63.226 1.00 600.00 171 LEU K N 1
ATOM 12023 C CA . LEU K 8 442 ? 78.183 107.188 63.130 1.00 600.00 171 LEU K CA 1
ATOM 12024 C C . LEU K 8 442 ? 78.036 106.517 64.479 1.00 600.00 171 LEU K C 1
ATOM 12025 O O . LEU K 8 442 ? 77.576 105.380 64.553 1.00 600.00 171 LEU K O 1
ATOM 12030 N N . GLY K 8 443 ? 78.346 107.237 65.555 1.00 600.00 172 GLY K N 1
ATOM 12031 C CA . GLY K 8 443 ? 78.184 106.673 66.884 1.00 600.00 172 GLY K CA 1
ATOM 12032 C C . GLY K 8 443 ? 76.743 106.246 67.110 1.00 600.00 172 GLY K C 1
ATOM 12033 O O . GLY K 8 443 ? 76.457 105.104 67.492 1.00 600.00 172 GLY K O 1
ATOM 12034 N N . VAL K 8 444 ? 75.809 107.119 66.780 1.00 600.00 173 VAL K N 1
ATOM 12035 C CA . VAL K 8 444 ? 74.412 106.773 66.970 1.00 600.00 173 VAL K CA 1
ATOM 12036 C C . VAL K 8 444 ? 73.979 105.577 66.117 1.00 600.00 173 VAL K C 1
ATOM 12037 O O . VAL K 8 444 ? 73.244 104.712 66.599 1.00 600.00 173 VAL K O 1
ATOM 12041 N N . LEU K 8 445 ? 74.389 105.545 64.851 1.00 600.00 174 LEU K N 1
ATOM 12042 C CA . LEU K 8 445 ? 74.004 104.458 63.960 1.00 600.00 174 LEU K CA 1
ATOM 12043 C C . LEU K 8 445 ? 74.670 103.104 64.229 1.00 600.00 174 LEU K C 1
ATOM 12044 O O . LEU K 8 445 ? 74.028 102.059 64.093 1.00 600.00 174 LEU K O 1
ATOM 12049 N N . PHE K 8 446 ? 75.953 103.111 64.587 1.00 600.00 175 PHE K N 1
ATOM 12050 C CA . PHE K 8 446 ? 76.715 101.875 64.744 1.00 600.00 175 PHE K CA 1
ATOM 12051 C C . PHE K 8 446 ? 77.225 101.484 66.132 1.00 600.00 175 PHE K C 1
ATOM 12052 O O . PHE K 8 446 ? 77.645 100.341 66.324 1.00 600.00 175 PHE K O 1
ATOM 12060 N N . GLY K 8 447 ? 77.288 102.412 67.085 1.00 600.00 176 GLY K N 1
ATOM 12061 C CA . GLY K 8 447 ? 77.883 102.121 68.384 1.00 600.00 176 GLY K CA 1
ATOM 12062 C C . GLY K 8 447 ? 79.357 102.521 68.404 1.00 600.00 176 GLY K C 1
ATOM 12063 O O . GLY K 8 447 ? 80.005 102.552 69.452 1.00 600.00 176 GLY K O 1
ATOM 12064 N N . LYS K 8 448 ? 79.878 102.832 67.228 1.00 600.00 177 LYS K N 1
ATOM 12065 C CA . LYS K 8 448 ? 81.248 103.243 67.039 1.00 600.00 177 LYS K CA 1
ATOM 12066 C C . LYS K 8 448 ? 81.267 104.711 66.706 1.00 595.99 177 LYS K C 1
ATOM 12067 O O . LYS K 8 448 ? 80.855 105.112 65.621 1.00 600.00 177 LYS K O 1
ATOM 12073 N N . VAL K 8 449 ? 81.715 105.514 67.649 1.00 595.42 178 VAL K N 1
ATOM 12074 C CA . VAL K 8 449 ? 81.703 106.956 67.481 1.00 595.62 178 VAL K CA 1
ATOM 12075 C C . VAL K 8 449 ? 83.086 107.372 67.120 1.00 588.93 178 VAL K C 1
ATOM 12076 O O . VAL K 8 449 ? 84.050 106.864 67.684 1.00 578.55 178 VAL K O 1
ATOM 12080 N N . PHE K 8 450 ? 83.191 108.263 66.162 1.00 588.28 179 PHE K N 1
ATOM 12081 C CA . PHE K 8 450 ? 84.511 108.700 65.755 1.00 571.80 179 PHE K CA 1
ATOM 12082 C C . PHE K 8 450 ? 84.657 110.181 65.998 1.00 568.17 179 PHE K C 1
ATOM 12083 O O . PHE K 8 450 ? 83.678 110.910 65.938 1.00 578.05 179 PHE K O 1
ATOM 12091 N N . SER K 8 451 ? 85.863 110.639 66.297 1.00 543.44 180 SER K N 1
ATOM 12092 C CA . SER K 8 451 ? 86.079 112.075 66.459 1.00 545.66 180 SER K CA 1
ATOM 12093 C C . SER K 8 451 ? 86.341 112.679 65.099 1.00 549.22 180 SER K C 1
ATOM 12094 O O . SER K 8 451 ? 86.586 111.962 64.120 1.00 550.51 180 SER K O 1
ATOM 12097 N N . GLN K 8 452 ? 86.374 113.997 65.038 1.00 548.38 181 GLN K N 1
ATOM 12098 C CA . GLN K 8 452 ? 86.678 114.671 63.794 1.00 551.29 181 GLN K CA 1
ATOM 12099 C C . GLN K 8 452 ? 88.131 114.469 63.388 1.00 548.56 181 GLN K C 1
ATOM 12100 O O . GLN K 8 452 ? 88.489 114.746 62.249 1.00 557.16 181 GLN K O 1
ATOM 12106 N N . THR K 8 453 ? 88.997 114.024 64.303 1.00 539.36 182 THR K N 1
ATOM 12107 C CA . THR K 8 453 ? 90.382 113.809 63.920 1.00 533.92 182 THR K CA 1
ATOM 12108 C C . THR K 8 453 ? 90.412 112.666 62.926 1.00 545.64 182 THR K C 1
ATOM 12109 O O . THR K 8 453 ? 91.082 112.737 61.894 1.00 551.94 182 THR K O 1
ATOM 12113 N N . THR K 8 454 ? 89.652 111.621 63.236 1.00 545.62 183 THR K N 1
ATOM 12114 C CA . THR K 8 454 ? 89.517 110.439 62.413 1.00 552.92 183 THR K CA 1
ATOM 12115 C C . THR K 8 454 ? 88.856 110.782 61.106 1.00 565.33 183 THR K C 1
ATOM 12116 O O . THR K 8 454 ? 89.260 110.287 60.051 1.00 577.98 183 THR K O 1
ATOM 12120 N N . ILE K 8 455 ? 87.826 111.613 61.159 1.00 562.75 184 ILE K N 1
ATOM 12121 C CA . ILE K 8 455 ? 87.134 111.941 59.934 1.00 600.00 184 ILE K CA 1
ATOM 12122 C C . ILE K 8 455 ? 88.069 112.747 59.041 1.00 563.88 184 ILE K C 1
ATOM 12123 O O . ILE K 8 455 ? 88.128 112.493 57.839 1.00 596.53 184 ILE K O 1
ATOM 12128 N N . CYS K 8 456 ? 88.804 113.706 59.608 1.00 600.00 185 CYS K N 1
ATOM 12129 C CA . CYS K 8 456 ? 89.755 114.491 58.842 1.00 578.26 185 CYS K CA 1
ATOM 12130 C C . CYS K 8 456 ? 90.798 113.624 58.183 1.00 600.00 185 CYS K C 1
ATOM 12131 O O . CYS K 8 456 ? 91.064 113.752 56.986 1.00 600.00 185 CYS K O 1
ATOM 12134 N N . ARG K 8 457 ? 91.418 112.747 58.961 1.00 579.52 186 ARG K N 1
ATOM 12135 C CA . ARG K 8 457 ? 92.456 111.905 58.424 1.00 600.00 186 ARG K CA 1
ATOM 12136 C C . ARG K 8 457 ? 91.882 110.980 57.358 1.00 600.00 186 ARG K C 1
ATOM 12137 O O . ARG K 8 457 ? 92.557 110.669 56.372 1.00 600.00 186 ARG K O 1
ATOM 12145 N N . PHE K 8 458 ? 90.641 110.516 57.539 1.00 589.10 187 PHE K N 1
ATOM 12146 C CA . PHE K 8 458 ? 90.018 109.694 56.522 1.00 600.00 187 PHE K CA 1
ATOM 12147 C C . PHE K 8 458 ? 89.866 110.469 55.232 1.00 600.00 187 PHE K C 1
ATOM 12148 O O . PHE K 8 458 ? 90.315 110.027 54.182 1.00 600.00 187 PHE K O 1
ATOM 12156 N N . GLU K 8 459 ? 89.288 111.671 55.303 1.00 600.00 188 GLU K N 1
ATOM 12157 C CA . GLU K 8 459 ? 89.020 112.451 54.098 1.00 600.00 188 GLU K CA 1
ATOM 12158 C C . GLU K 8 459 ? 90.317 112.803 53.389 1.00 600.00 188 GLU K C 1
ATOM 12159 O O . GLU K 8 459 ? 90.382 112.838 52.160 1.00 600.00 188 GLU K O 1
ATOM 12165 N N . ALA K 8 460 ? 91.366 113.026 54.175 1.00 600.00 189 ALA K N 1
ATOM 12166 C CA . ALA K 8 460 ? 92.687 113.367 53.688 1.00 600.00 189 ALA K CA 1
ATOM 12167 C C . ALA K 8 460 ? 93.470 112.135 53.245 1.00 600.00 189 ALA K C 1
ATOM 12168 O O . ALA K 8 460 ? 94.608 112.261 52.781 1.00 600.00 189 ALA K O 1
ATOM 12170 N N . LEU K 8 461 ? 92.891 110.951 53.436 1.00 600.00 190 LEU K N 1
ATOM 12171 C CA . LEU K 8 461 ? 93.474 109.665 53.104 1.00 600.00 190 LEU K CA 1
ATOM 12172 C C . LEU K 8 461 ? 94.831 109.449 53.760 1.00 600.00 190 LEU K C 1
ATOM 12173 O O . LEU K 8 461 ? 95.766 108.950 53.134 1.00 600.00 190 LEU K O 1
ATOM 12178 N N . GLN K 8 462 ? 94.929 109.811 55.040 1.00 600.00 191 GLN K N 1
ATOM 12179 C CA . GLN K 8 462 ? 96.153 109.671 55.826 1.00 600.00 191 GLN K CA 1
ATOM 12180 C C . GLN K 8 462 ? 96.170 108.384 56.633 1.00 593.69 191 GLN K C 1
ATOM 12181 O O . GLN K 8 462 ? 97.077 108.130 57.425 1.00 600.00 191 GLN K O 1
ATOM 12187 N N . LEU K 8 463 ? 95.131 107.604 56.456 1.00 600.00 192 LEU K N 1
ATOM 12188 C CA . LEU K 8 463 ? 94.920 106.350 57.142 1.00 584.41 192 LEU K CA 1
ATOM 12189 C C . LEU K 8 463 ? 95.362 105.194 56.267 1.00 600.00 192 LEU K C 1
ATOM 12190 O O . LEU K 8 463 ? 95.593 105.362 55.071 1.00 600.00 192 LEU K O 1
ATOM 12195 N N . SER K 8 464 ? 95.526 104.024 56.868 1.00 600.00 193 SER K N 1
ATOM 12196 C CA . SER K 8 464 ? 95.901 102.844 56.108 1.00 600.00 193 SER K CA 1
ATOM 12197 C C . SER K 8 464 ? 94.748 102.414 55.232 1.00 600.00 193 SER K C 1
ATOM 12198 O O . SER K 8 464 ? 93.590 102.754 55.487 1.00 600.00 193 SER K O 1
ATOM 12201 N N . PHE K 8 465 ? 95.077 101.625 54.215 1.00 600.00 194 PHE K N 1
ATOM 12202 C CA . PHE K 8 465 ? 94.090 101.084 53.257 1.00 582.99 194 PHE K CA 1
ATOM 12203 C C . PHE K 8 465 ? 93.076 100.240 54.034 1.00 581.65 194 PHE K C 1
ATOM 12204 O O . PHE K 8 465 ? 91.896 100.309 53.681 1.00 575.26 194 PHE K O 1
ATOM 12212 N N . LYS K 8 466 ? 93.500 99.466 55.028 1.00 581.74 195 LYS K N 1
ATOM 12213 C CA . LYS K 8 466 ? 92.601 98.602 55.746 1.00 576.78 195 LYS K CA 1
ATOM 12214 C C . LYS K 8 466 ? 91.622 99.416 56.554 1.00 571.47 195 LYS K C 1
ATOM 12215 O O . LYS K 8 466 ? 90.432 99.106 56.569 1.00 574.94 195 LYS K O 1
ATOM 12221 N N . ASN K 8 467 ? 92.085 100.497 57.175 1.00 560.89 196 ASN K N 1
ATOM 12222 C CA . ASN K 8 467 ? 91.168 101.288 57.966 1.00 554.81 196 ASN K CA 1
ATOM 12223 C C . ASN K 8 467 ? 90.165 101.979 57.103 1.00 566.42 196 ASN K C 1
ATOM 12224 O O . ASN K 8 467 ? 88.999 102.124 57.478 1.00 572.73 196 ASN K O 1
ATOM 12229 N N . MET K 8 468 ? 90.598 102.422 55.936 1.00 571.35 197 MET K N 1
ATOM 12230 C CA . MET K 8 468 ? 89.673 103.115 55.091 1.00 580.45 197 MET K CA 1
ATOM 12231 C C . MET K 8 468 ? 88.623 102.148 54.577 1.00 584.43 197 MET K C 1
ATOM 12232 O O . MET K 8 468 ? 87.440 102.481 54.529 1.00 600.00 197 MET K O 1
ATOM 12237 N N . CYS K 8 469 ? 89.035 100.926 54.254 1.00 587.02 198 CYS K N 1
ATOM 12238 C CA . CYS K 8 469 ? 88.106 99.932 53.758 1.00 588.19 198 CYS K CA 1
ATOM 12239 C C . CYS K 8 469 ? 87.119 99.509 54.830 1.00 592.30 198 CYS K C 1
ATOM 12240 O O . CYS K 8 469 ? 85.946 99.279 54.543 1.00 600.00 198 CYS K O 1
ATOM 12243 N N . LYS K 8 470 ? 87.602 99.360 56.062 1.00 585.37 199 LYS K N 1
ATOM 12244 C CA . LYS K 8 470 ? 86.761 98.955 57.173 1.00 590.82 199 LYS K CA 1
ATOM 12245 C C . LYS K 8 470 ? 85.790 100.033 57.599 1.00 600.00 199 LYS K C 1
ATOM 12246 O O . LYS K 8 470 ? 84.658 99.734 57.974 1.00 600.00 199 LYS K O 1
ATOM 12252 N N . LEU K 8 471 ? 86.221 101.287 57.552 1.00 600.00 200 LEU K N 1
ATOM 12253 C CA . LEU K 8 471 ? 85.376 102.395 57.931 1.00 600.00 200 LEU K CA 1
ATOM 12254 C C . LEU K 8 471 ? 84.418 102.779 56.803 1.00 600.00 200 LEU K C 1
ATOM 12255 O O . LEU K 8 471 ? 83.303 103.242 57.061 1.00 600.00 200 LEU K O 1
ATOM 12260 N N . ARG K 8 472 ? 84.843 102.616 55.551 1.00 600.00 201 ARG K N 1
ATOM 12261 C CA . ARG K 8 472 ? 84.035 103.009 54.420 1.00 600.00 201 ARG K CA 1
ATOM 12262 C C . ARG K 8 472 ? 82.558 102.621 54.518 1.00 600.00 201 ARG K C 1
ATOM 12263 O O . ARG K 8 472 ? 81.730 103.506 54.372 1.00 600.00 201 ARG K O 1
ATOM 12271 N N . PRO K 8 473 ? 82.132 101.369 54.784 1.00 600.00 202 PRO K N 1
ATOM 12272 C CA . PRO K 8 473 ? 80.726 101.004 54.852 1.00 600.00 202 PRO K CA 1
ATOM 12273 C C . PRO K 8 473 ? 79.926 101.825 55.860 1.00 600.00 202 PRO K C 1
ATOM 12274 O O . PRO K 8 473 ? 78.714 102.007 55.691 1.00 600.00 202 PRO K O 1
ATOM 12278 N N . LEU K 8 474 ? 80.600 102.349 56.888 1.00 600.00 203 LEU K N 1
ATOM 12279 C CA . LEU K 8 474 ? 79.921 103.104 57.907 1.00 600.00 203 LEU K CA 1
ATOM 12280 C C . LEU K 8 474 ? 79.695 104.496 57.372 1.00 600.00 203 LEU K C 1
ATOM 12281 O O . LEU K 8 474 ? 78.647 105.115 57.584 1.00 600.00 203 LEU K O 1
ATOM 12286 N N . LEU K 8 475 ? 80.663 104.956 56.603 1.00 600.00 204 LEU K N 1
ATOM 12287 C CA . LEU K 8 475 ? 80.594 106.260 55.991 1.00 600.00 204 LEU K CA 1
ATOM 12288 C C . LEU K 8 475 ? 79.634 106.233 54.815 1.00 600.00 204 LEU K C 1
ATOM 12289 O O . LEU K 8 475 ? 78.999 107.243 54.521 1.00 600.00 204 LEU K O 1
ATOM 12294 N N . GLN K 8 476 ? 79.523 105.094 54.132 1.00 600.00 205 GLN K N 1
ATOM 12295 C CA . GLN K 8 476 ? 78.582 104.989 53.034 1.00 600.00 205 GLN K CA 1
ATOM 12296 C C . GLN K 8 476 ? 77.191 105.121 53.604 1.00 600.00 205 GLN K C 1
ATOM 12297 O O . GLN K 8 476 ? 76.351 105.827 53.043 1.00 600.00 205 GLN K O 1
ATOM 12303 N N . LYS K 8 477 ? 76.972 104.508 54.774 1.00 600.00 206 LYS K N 1
ATOM 12304 C CA . LYS K 8 477 ? 75.688 104.612 55.421 1.00 600.00 206 LYS K CA 1
ATOM 12305 C C . LYS K 8 477 ? 75.437 106.046 55.834 1.00 600.00 206 LYS K C 1
ATOM 12306 O O . LYS K 8 477 ? 74.330 106.555 55.651 1.00 600.00 206 LYS K O 1
ATOM 12312 N N . TRP K 8 478 ? 76.479 106.722 56.330 1.00 600.00 207 TRP K N 1
ATOM 12313 C CA . TRP K 8 478 ? 76.338 108.105 56.736 1.00 600.00 207 TRP K CA 1
ATOM 12314 C C . TRP K 8 478 ? 75.864 108.954 55.570 1.00 600.00 207 TRP K C 1
ATOM 12315 O O . TRP K 8 478 ? 74.996 109.805 55.734 1.00 600.00 207 TRP K O 1
ATOM 12326 N N . VAL K 8 479 ? 76.453 108.752 54.392 1.00 600.00 208 VAL K N 1
ATOM 12327 C CA . VAL K 8 479 ? 76.052 109.525 53.225 1.00 600.00 208 VAL K CA 1
ATOM 12328 C C . VAL K 8 479 ? 74.585 109.270 52.865 1.00 600.00 208 VAL K C 1
ATOM 12329 O O . VAL K 8 479 ? 73.866 110.212 52.523 1.00 600.00 208 VAL K O 1
ATOM 12333 N N . GLU K 8 480 ? 74.153 108.005 52.906 1.00 600.00 209 GLU K N 1
ATOM 12334 C CA . GLU K 8 480 ? 72.771 107.635 52.592 1.00 600.00 209 GLU K CA 1
ATOM 12335 C C . GLU K 8 480 ? 71.706 108.197 53.554 1.00 600.00 209 GLU K C 1
ATOM 12336 O O . GLU K 8 480 ? 70.612 108.560 53.110 1.00 600.00 209 GLU K O 1
ATOM 12342 N N . GLU K 8 481 ? 72.024 108.247 54.851 1.00 600.00 210 GLU K N 1
ATOM 12343 C CA . GLU K 8 481 ? 71.107 108.729 55.891 1.00 600.00 210 GLU K CA 1
ATOM 12344 C C . GLU K 8 481 ? 70.955 110.255 55.930 1.00 600.00 210 GLU K C 1
ATOM 12345 O O . GLU K 8 481 ? 69.826 110.749 55.884 1.00 600.00 210 GLU K O 1
ATOM 12351 N N . VAL L 9 28 ? 92.115 132.616 48.279 1.00 600.00 41 VAL L N 1
ATOM 12352 C CA . VAL L 9 28 ? 90.787 132.253 48.710 1.00 600.00 41 VAL L CA 1
ATOM 12353 C C . VAL L 9 28 ? 90.740 132.260 50.225 1.00 600.00 41 VAL L C 1
ATOM 12354 O O . VAL L 9 28 ? 91.587 131.649 50.877 1.00 600.00 41 VAL L O 1
ATOM 12358 N N . LYS L 9 29 ? 89.777 133.000 50.755 1.00 600.00 42 LYS L N 1
ATOM 12359 C CA . LYS L 9 29 ? 89.550 133.172 52.182 1.00 600.00 42 LYS L CA 1
ATOM 12360 C C . LYS L 9 29 ? 88.552 132.154 52.662 1.00 600.00 42 LYS L C 1
ATOM 12361 O O . LYS L 9 29 ? 87.803 131.628 51.846 1.00 600.00 42 LYS L O 1
ATOM 12367 N N . ARG L 9 30 ? 88.536 131.887 53.961 1.00 600.00 43 ARG L N 1
ATOM 12368 C CA . ARG L 9 30 ? 87.594 130.929 54.547 1.00 600.00 43 ARG L CA 1
ATOM 12369 C C . ARG L 9 30 ? 86.178 131.518 54.698 1.00 600.00 43 ARG L C 1
ATOM 12370 O O . ARG L 9 30 ? 86.042 132.732 54.831 1.00 600.00 43 ARG L O 1
ATOM 12378 N N . PRO L 9 31 ? 85.112 130.682 54.681 1.00 600.00 44 PRO L N 1
ATOM 12379 C CA . PRO L 9 31 ? 83.729 131.062 54.905 1.00 600.00 44 PRO L CA 1
ATOM 12380 C C . PRO L 9 31 ? 83.509 131.350 56.380 1.00 600.00 44 PRO L C 1
ATOM 12381 O O . PRO L 9 31 ? 84.236 130.825 57.223 1.00 600.00 44 PRO L O 1
ATOM 12385 N N . MET L 9 32 ? 82.487 132.134 56.682 1.00 600.00 45 MET L N 1
ATOM 12386 C CA . MET L 9 32 ? 82.099 132.404 58.060 1.00 600.00 45 MET L CA 1
ATOM 12387 C C . MET L 9 32 ? 81.297 131.280 58.692 1.00 600.00 45 MET L C 1
ATOM 12388 O O . MET L 9 32 ? 80.488 130.628 58.039 1.00 600.00 45 MET L O 1
ATOM 12393 N N . ASN L 9 33 ? 81.512 131.075 59.982 1.00 600.00 46 ASN L N 1
ATOM 12394 C CA . ASN L 9 33 ? 80.731 130.128 60.759 1.00 600.00 46 ASN L CA 1
ATOM 12395 C C . ASN L 9 33 ? 79.571 130.874 61.429 1.00 600.00 46 ASN L C 1
ATOM 12396 O O . ASN L 9 33 ? 79.453 132.091 61.281 1.00 600.00 46 ASN L O 1
ATOM 12401 N N . ALA L 9 34 ? 78.725 130.189 62.197 1.00 600.00 47 ALA L N 1
ATOM 12402 C CA . ALA L 9 34 ? 77.564 130.891 62.746 1.00 600.00 47 ALA L CA 1
ATOM 12403 C C . ALA L 9 34 ? 77.928 132.080 63.636 1.00 600.00 47 ALA L C 1
ATOM 12404 O O . ALA L 9 34 ? 77.307 133.145 63.545 1.00 600.00 47 ALA L O 1
ATOM 12406 N N . PHE L 9 35 ? 78.967 131.931 64.461 1.00 600.00 48 PHE L N 1
ATOM 12407 C CA . PHE L 9 35 ? 79.396 133.028 65.318 1.00 600.00 48 PHE L CA 1
ATOM 12408 C C . PHE L 9 35 ? 79.795 134.200 64.484 1.00 600.00 48 PHE L C 1
ATOM 12409 O O . PHE L 9 35 ? 79.389 135.313 64.769 1.00 600.00 48 PHE L O 1
ATOM 12417 N N . MET L 9 36 ? 80.621 133.946 63.472 1.00 600.00 49 MET L N 1
ATOM 12418 C CA . MET L 9 36 ? 81.139 134.980 62.591 1.00 600.00 49 MET L CA 1
ATOM 12419 C C . MET L 9 36 ? 80.058 135.677 61.774 1.00 600.00 49 MET L C 1
ATOM 12420 O O . MET L 9 36 ? 80.133 136.887 61.547 1.00 600.00 49 MET L O 1
ATOM 12425 N N . VAL L 9 37 ? 79.014 134.961 61.354 1.00 600.00 50 VAL L N 1
ATOM 12426 C CA . VAL L 9 37 ? 77.989 135.657 60.588 1.00 600.00 50 VAL L CA 1
ATOM 12427 C C . VAL L 9 37 ? 77.312 136.646 61.540 1.00 600.00 50 VAL L C 1
ATOM 12428 O O . VAL L 9 37 ? 77.019 137.796 61.174 1.00 600.00 50 VAL L O 1
ATOM 12432 N N . TRP L 9 38 ? 76.999 136.153 62.740 1.00 600.00 51 TRP L N 1
ATOM 12433 C CA . TRP L 9 38 ? 76.353 136.930 63.772 1.00 600.00 51 TRP L CA 1
ATOM 12434 C C . TRP L 9 38 ? 77.183 138.097 64.279 1.00 600.00 51 TRP L C 1
ATOM 12435 O O . TRP L 9 38 ? 76.670 139.221 64.359 1.00 600.00 51 TRP L O 1
ATOM 12446 N N . SER L 9 39 ? 78.456 137.838 64.610 1.00 600.00 52 SER L N 1
ATOM 12447 C CA . SER L 9 39 ? 79.338 138.828 65.178 1.00 600.00 52 SER L CA 1
ATOM 12448 C C . SER L 9 39 ? 79.736 140.014 64.346 1.00 600.00 52 SER L C 1
ATOM 12449 O O . SER L 9 39 ? 79.833 141.115 64.853 1.00 600.00 52 SER L O 1
ATOM 12452 N N . ARG L 9 40 ? 79.866 139.845 63.025 1.00 600.00 53 ARG L N 1
ATOM 12453 C CA . ARG L 9 40 ? 80.143 141.024 62.154 1.00 600.00 53 ARG L CA 1
ATOM 12454 C C . ARG L 9 40 ? 78.867 141.861 61.977 1.00 600.00 53 ARG L C 1
ATOM 12455 O O . ARG L 9 40 ? 79.009 143.079 61.764 1.00 600.00 53 ARG L O 1
ATOM 12463 N N . GLY L 9 41 ? 77.676 141.252 62.068 1.00 600.00 54 GLY L N 1
ATOM 12464 C CA . GLY L 9 41 ? 76.401 141.944 61.989 1.00 600.00 54 GLY L CA 1
ATOM 12465 C C . GLY L 9 41 ? 76.360 142.761 63.280 1.00 600.00 54 GLY L C 1
ATOM 12466 O O . GLY L 9 41 ? 76.149 143.984 63.247 1.00 600.00 54 GLY L O 1
ATOM 12467 N N . GLN L 9 42 ? 76.583 142.093 64.413 1.00 600.00 55 GLN L N 1
ATOM 12468 C CA . GLN L 9 42 ? 76.524 142.764 65.695 1.00 600.00 55 GLN L CA 1
ATOM 12469 C C . GLN L 9 42 ? 77.722 143.669 65.946 1.00 565.64 55 GLN L C 1
ATOM 12470 O O . GLN L 9 42 ? 77.585 144.682 66.628 1.00 589.70 55 GLN L O 1
ATOM 12476 N N . ARG L 9 43 ? 78.888 143.335 65.408 1.00 589.60 56 ARG L N 1
ATOM 12477 C CA . ARG L 9 43 ? 80.055 144.182 65.544 1.00 582.00 56 ARG L CA 1
ATOM 12478 C C . ARG L 9 43 ? 79.816 145.464 64.804 1.00 600.00 56 ARG L C 1
ATOM 12479 O O . ARG L 9 43 ? 80.171 146.535 65.299 1.00 571.62 56 ARG L O 1
ATOM 12487 N N . ARG L 9 44 ? 79.220 145.374 63.605 1.00 575.90 57 ARG L N 1
ATOM 12488 C CA . ARG L 9 44 ? 78.941 146.585 62.869 1.00 570.68 57 ARG L CA 1
ATOM 12489 C C . ARG L 9 44 ? 77.964 147.436 63.662 1.00 600.00 57 ARG L C 1
ATOM 12490 O O . ARG L 9 44 ? 78.159 148.646 63.773 1.00 579.87 57 ARG L O 1
ATOM 12498 N N . LYS L 9 45 ? 76.948 146.805 64.265 1.00 595.52 58 LYS L N 1
ATOM 12499 C CA . LYS L 9 45 ? 75.998 147.544 65.074 1.00 575.83 58 LYS L CA 1
ATOM 12500 C C . LYS L 9 45 ? 76.699 148.244 66.225 1.00 600.00 58 LYS L C 1
ATOM 12501 O O . LYS L 9 45 ? 76.478 149.435 66.444 1.00 561.88 58 LYS L O 1
ATOM 12507 N N . MET L 9 46 ? 77.566 147.520 66.940 1.00 600.00 59 MET L N 1
ATOM 12508 C CA . MET L 9 46 ? 78.284 148.091 68.067 1.00 545.64 59 MET L CA 1
ATOM 12509 C C . MET L 9 46 ? 79.148 149.259 67.663 1.00 556.00 59 MET L C 1
ATOM 12510 O O . MET L 9 46 ? 79.167 150.267 68.367 1.00 566.39 59 MET L O 1
ATOM 12515 N N . ALA L 9 47 ? 79.846 149.131 66.536 1.00 559.77 60 ALA L N 1
ATOM 12516 C CA . ALA L 9 47 ? 80.700 150.185 66.028 1.00 600.00 60 ALA L CA 1
ATOM 12517 C C . ALA L 9 47 ? 79.890 151.424 65.648 1.00 600.00 60 ALA L C 1
ATOM 12518 O O . ALA L 9 47 ? 80.384 152.540 65.740 1.00 598.16 60 ALA L O 1
ATOM 12520 N N . GLN L 9 48 ? 78.672 151.234 65.147 1.00 586.88 61 GLN L N 1
ATOM 12521 C CA . GLN L 9 48 ? 77.830 152.355 64.766 1.00 600.00 61 GLN L CA 1
ATOM 12522 C C . GLN L 9 48 ? 77.243 153.062 65.982 1.00 600.00 61 GLN L C 1
ATOM 12523 O O . GLN L 9 48 ? 77.179 154.292 66.017 1.00 600.00 61 GLN L O 1
ATOM 12529 N N . GLU L 9 49 ? 76.832 152.283 66.988 1.00 584.07 62 GLU L N 1
ATOM 12530 C CA . GLU L 9 49 ? 76.269 152.835 68.215 1.00 600.00 62 GLU L CA 1
ATOM 12531 C C . GLU L 9 49 ? 77.339 153.518 69.059 1.00 600.00 62 GLU L C 1
ATOM 12532 O O . GLU L 9 49 ? 77.094 154.549 69.687 1.00 600.00 62 GLU L O 1
ATOM 12538 N N . ASN L 9 50 ? 78.531 152.934 69.063 1.00 586.12 63 ASN L N 1
ATOM 12539 C CA . ASN L 9 50 ? 79.672 153.405 69.814 1.00 600.00 63 ASN L CA 1
ATOM 12540 C C . ASN L 9 50 ? 80.923 153.432 68.947 1.00 600.00 63 ASN L C 1
ATOM 12541 O O . ASN L 9 50 ? 81.757 152.529 69.045 1.00 600.00 63 ASN L O 1
ATOM 12546 N N . PRO L 9 51 ? 81.080 154.423 68.057 1.00 600.00 64 PRO L N 1
ATOM 12547 C CA . PRO L 9 51 ? 82.204 154.543 67.160 1.00 600.00 64 PRO L CA 1
ATOM 12548 C C . PRO L 9 51 ? 83.392 154.874 68.024 1.00 600.00 64 PRO L C 1
ATOM 12549 O O . PRO L 9 51 ? 83.208 155.444 69.101 1.00 600.00 64 PRO L O 1
ATOM 12553 N N . LYS L 9 52 ? 84.600 154.542 67.564 1.00 600.00 65 LYS L N 1
ATOM 12554 C CA . LYS L 9 52 ? 85.833 154.793 68.306 1.00 600.00 65 LYS L CA 1
ATOM 12555 C C . LYS L 9 52 ? 85.922 153.938 69.582 1.00 600.00 65 LYS L C 1
ATOM 12556 O O . LYS L 9 52 ? 86.703 154.232 70.487 1.00 600.00 65 LYS L O 1
ATOM 12562 N N . MET L 9 53 ? 85.155 152.847 69.629 1.00 600.00 66 MET L N 1
ATOM 12563 C CA . MET L 9 53 ? 85.231 151.874 70.707 1.00 600.00 66 MET L CA 1
ATOM 12564 C C . MET L 9 53 ? 86.221 150.841 70.230 1.00 600.00 66 MET L C 1
ATOM 12565 O O . MET L 9 53 ? 86.179 150.434 69.074 1.00 600.00 66 MET L O 1
ATOM 12570 N N . HIS L 9 54 ? 87.118 150.412 71.091 1.00 600.00 67 HIS L N 1
ATOM 12571 C CA . HIS L 9 54 ? 88.089 149.427 70.660 1.00 600.00 67 HIS L CA 1
ATOM 12572 C C . HIS L 9 54 ? 87.399 148.084 70.459 1.00 600.00 67 HIS L C 1
ATOM 12573 O O . HIS L 9 54 ? 86.584 147.665 71.293 1.00 600.00 67 HIS L O 1
ATOM 12580 N N . ASN L 9 55 ? 87.787 147.360 69.410 1.00 600.00 68 ASN L N 1
ATOM 12581 C CA . ASN L 9 55 ? 87.169 146.073 69.155 1.00 600.00 68 ASN L CA 1
ATOM 12582 C C . ASN L 9 55 ? 87.437 145.041 70.219 1.00 600.00 68 ASN L C 1
ATOM 12583 O O . ASN L 9 55 ? 86.632 144.140 70.378 1.00 600.00 68 ASN L O 1
ATOM 12588 N N . SER L 9 56 ? 88.486 145.161 71.024 1.00 600.00 69 SER L N 1
ATOM 12589 C CA . SER L 9 56 ? 88.625 144.161 72.068 1.00 600.00 69 SER L CA 1
ATOM 12590 C C . SER L 9 56 ? 87.455 144.241 73.064 1.00 600.00 69 SER L C 1
ATOM 12591 O O . SER L 9 56 ? 87.062 143.224 73.641 1.00 600.00 69 SER L O 1
ATOM 12594 N N . GLU L 9 57 ? 86.829 145.419 73.229 1.00 600.00 70 GLU L N 1
ATOM 12595 C CA . GLU L 9 57 ? 85.689 145.525 74.120 1.00 600.00 70 GLU L CA 1
ATOM 12596 C C . GLU L 9 57 ? 84.479 144.957 73.429 1.00 600.00 70 GLU L C 1
ATOM 12597 O O . GLU L 9 57 ? 83.689 144.215 74.022 1.00 600.00 70 GLU L O 1
ATOM 12603 N N . ILE L 9 58 ? 84.355 145.277 72.148 1.00 600.00 71 ILE L N 1
ATOM 12604 C CA . ILE L 9 58 ? 83.206 144.835 71.393 1.00 600.00 71 ILE L CA 1
ATOM 12605 C C . ILE L 9 58 ? 83.220 143.324 71.313 1.00 600.00 71 ILE L C 1
ATOM 12606 O O . ILE L 9 58 ? 82.190 142.693 71.527 1.00 600.00 71 ILE L O 1
ATOM 12611 N N . SER L 9 59 ? 84.383 142.754 71.026 1.00 600.00 72 SER L N 1
ATOM 12612 C CA . SER L 9 59 ? 84.562 141.327 70.889 1.00 600.00 72 SER L CA 1
ATOM 12613 C C . SER L 9 59 ? 84.274 140.599 72.189 1.00 600.00 72 SER L C 1
ATOM 12614 O O . SER L 9 59 ? 83.591 139.573 72.169 1.00 600.00 72 SER L O 1
ATOM 12617 N N . LYS L 9 60 ? 84.710 141.131 73.338 1.00 600.00 73 LYS L N 1
ATOM 12618 C CA . LYS L 9 60 ? 84.387 140.454 74.583 1.00 600.00 73 LYS L CA 1
ATOM 12619 C C . LYS L 9 60 ? 82.888 140.433 74.808 1.00 600.00 73 LYS L C 1
ATOM 12620 O O . LYS L 9 60 ? 82.325 139.401 75.202 1.00 600.00 73 LYS L O 1
ATOM 12626 N N . ARG L 9 61 ? 82.229 141.554 74.502 1.00 600.00 74 ARG L N 1
ATOM 12627 C CA . ARG L 9 61 ? 80.798 141.631 74.672 1.00 600.00 74 ARG L CA 1
ATOM 12628 C C . ARG L 9 61 ? 80.071 140.698 73.716 1.00 600.00 74 ARG L C 1
ATOM 12629 O O . ARG L 9 61 ? 79.132 140.009 74.126 1.00 600.00 74 ARG L O 1
ATOM 12637 N N . LEU L 9 62 ? 80.528 140.621 72.462 1.00 600.00 75 LEU L N 1
ATOM 12638 C CA . LEU L 9 62 ? 79.889 139.760 71.486 1.00 600.00 75 LEU L CA 1
ATOM 12639 C C . LEU L 9 62 ? 80.080 138.309 71.847 1.00 600.00 75 LEU L C 1
ATOM 12640 O O . LEU L 9 62 ? 79.160 137.501 71.706 1.00 600.00 75 LEU L O 1
ATOM 12645 N N . GLY L 9 63 ? 81.255 137.964 72.350 1.00 600.00 76 GLY L N 1
ATOM 12646 C CA . GLY L 9 63 ? 81.514 136.605 72.747 1.00 600.00 76 GLY L CA 1
ATOM 12647 C C . GLY L 9 63 ? 80.511 136.224 73.823 1.00 600.00 76 GLY L C 1
ATOM 12648 O O . GLY L 9 63 ? 79.829 135.195 73.722 1.00 600.00 76 GLY L O 1
ATOM 12649 N N . ALA L 9 64 ? 80.393 137.069 74.855 1.00 600.00 77 ALA L N 1
ATOM 12650 C CA . ALA L 9 64 ? 79.470 136.771 75.932 1.00 600.00 77 ALA L CA 1
ATOM 12651 C C . ALA L 9 64 ? 78.025 136.691 75.465 1.00 600.00 77 ALA L C 1
ATOM 12652 O O . ALA L 9 64 ? 77.303 135.778 75.877 1.00 600.00 77 ALA L O 1
ATOM 12654 N N . GLU L 9 65 ? 77.599 137.586 74.572 1.00 600.00 78 GLU L N 1
ATOM 12655 C CA . GLU L 9 65 ? 76.219 137.518 74.148 1.00 600.00 78 GLU L CA 1
ATOM 12656 C C . GLU L 9 65 ? 75.951 136.239 73.411 1.00 600.00 78 GLU L C 1
ATOM 12657 O O . GLU L 9 65 ? 74.935 135.606 73.664 1.00 600.00 78 GLU L O 1
ATOM 12663 N N . TRP L 9 66 ? 76.865 135.832 72.524 1.00 600.00 79 TRP L N 1
ATOM 12664 C CA . TRP L 9 66 ? 76.687 134.613 71.751 1.00 600.00 79 TRP L CA 1
ATOM 12665 C C . TRP L 9 66 ? 76.519 133.430 72.688 1.00 600.00 79 TRP L C 1
ATOM 12666 O O . TRP L 9 66 ? 75.607 132.619 72.537 1.00 600.00 79 TRP L O 1
ATOM 12677 N N . LYS L 9 67 ? 77.375 133.347 73.709 1.00 600.00 80 LYS L N 1
ATOM 12678 C CA . LYS L 9 67 ? 77.313 132.241 74.655 1.00 600.00 80 LYS L CA 1
ATOM 12679 C C . LYS L 9 67 ? 75.965 132.149 75.345 1.00 600.00 80 LYS L C 1
ATOM 12680 O O . LYS L 9 67 ? 75.480 131.056 75.642 1.00 600.00 80 LYS L O 1
ATOM 12686 N N . LEU L 9 68 ? 75.348 133.293 75.578 1.00 600.00 81 LEU L N 1
ATOM 12687 C CA . LEU L 9 68 ? 74.072 133.366 76.251 1.00 600.00 81 LEU L CA 1
ATOM 12688 C C . LEU L 9 68 ? 72.858 133.197 75.330 1.00 600.00 81 LEU L C 1
ATOM 12689 O O . LEU L 9 68 ? 71.726 133.274 75.814 1.00 600.00 81 LEU L O 1
ATOM 12694 N N . LEU L 9 69 ? 73.073 133.007 74.024 1.00 600.00 82 LEU L N 1
ATOM 12695 C CA . LEU L 9 69 ? 71.965 132.839 73.084 1.00 600.00 82 LEU L CA 1
ATOM 12696 C C . LEU L 9 69 ? 71.479 131.397 73.055 1.00 600.00 82 LEU L C 1
ATOM 12697 O O . LEU L 9 69 ? 72.235 130.456 73.312 1.00 600.00 82 LEU L O 1
ATOM 12702 N N . SER L 9 70 ? 70.197 131.232 72.760 1.00 600.00 83 SER L N 1
ATOM 12703 C CA . SER L 9 70 ? 69.577 129.924 72.599 1.00 600.00 83 SER L CA 1
ATOM 12704 C C . SER L 9 70 ? 69.864 129.373 71.219 1.00 600.00 83 SER L C 1
ATOM 12705 O O . SER L 9 70 ? 70.310 130.105 70.330 1.00 600.00 83 SER L O 1
ATOM 12708 N N . GLU L 9 71 ? 69.571 128.095 71.009 1.00 600.00 84 GLU L N 1
ATOM 12709 C CA . GLU L 9 71 ? 69.762 127.493 69.701 1.00 600.00 84 GLU L CA 1
ATOM 12710 C C . GLU L 9 71 ? 68.889 128.176 68.658 1.00 600.00 84 GLU L C 1
ATOM 12711 O O . GLU L 9 71 ? 69.298 128.307 67.506 1.00 600.00 84 GLU L O 1
ATOM 12717 N N . THR L 9 72 ? 67.687 128.596 69.059 1.00 600.00 85 THR L N 1
ATOM 12718 C CA . THR L 9 72 ? 66.756 129.275 68.168 1.00 600.00 85 THR L CA 1
ATOM 12719 C C . THR L 9 72 ? 67.339 130.603 67.710 1.00 600.00 85 THR L C 1
ATOM 12720 O O . THR L 9 72 ? 67.268 130.954 66.532 1.00 600.00 85 THR L O 1
ATOM 12724 N N . GLU L 9 73 ? 67.919 131.343 68.650 1.00 600.00 86 GLU L N 1
ATOM 12725 C CA . GLU L 9 73 ? 68.546 132.626 68.360 1.00 600.00 86 GLU L CA 1
ATOM 12726 C C . GLU L 9 73 ? 69.771 132.485 67.461 1.00 600.00 86 GLU L C 1
ATOM 12727 O O . GLU L 9 73 ? 70.017 133.325 66.594 1.00 600.00 86 GLU L O 1
ATOM 12733 N N . LYS L 9 74 ? 70.535 131.417 67.664 1.00 600.00 87 LYS L N 1
ATOM 12734 C CA . LYS L 9 74 ? 71.707 131.143 66.857 1.00 600.00 87 LYS L CA 1
ATOM 12735 C C . LYS L 9 74 ? 71.318 130.590 65.483 1.00 600.00 87 LYS L C 1
ATOM 12736 O O . LYS L 9 74 ? 71.966 130.888 64.475 1.00 600.00 87 LYS L O 1
ATOM 12742 N N . ARG L 9 75 ? 70.217 129.829 65.436 1.00 600.00 88 ARG L N 1
ATOM 12743 C CA . ARG L 9 75 ? 69.732 129.147 64.247 1.00 600.00 88 ARG L CA 1
ATOM 12744 C C . ARG L 9 75 ? 69.868 129.903 62.931 1.00 600.00 88 ARG L C 1
ATOM 12745 O O . ARG L 9 75 ? 70.455 129.346 62.015 1.00 600.00 88 ARG L O 1
ATOM 12753 N N . PRO L 9 76 ? 69.404 131.153 62.734 1.00 600.00 89 PRO L N 1
ATOM 12754 C CA . PRO L 9 76 ? 69.537 131.821 61.453 1.00 600.00 89 PRO L CA 1
ATOM 12755 C C . PRO L 9 76 ? 70.992 132.022 61.021 1.00 600.00 89 PRO L C 1
ATOM 12756 O O . PRO L 9 76 ? 71.265 132.098 59.821 1.00 600.00 89 PRO L O 1
ATOM 12760 N N . PHE L 9 77 ? 71.933 132.026 61.971 1.00 600.00 90 PHE L N 1
ATOM 12761 C CA . PHE L 9 77 ? 73.329 132.234 61.658 1.00 600.00 90 PHE L CA 1
ATOM 12762 C C . PHE L 9 77 ? 73.934 130.897 61.357 1.00 600.00 90 PHE L C 1
ATOM 12763 O O . PHE L 9 77 ? 74.886 130.780 60.586 1.00 600.00 90 PHE L O 1
ATOM 12771 N N . ILE L 9 78 ? 73.341 129.870 61.940 1.00 600.00 91 ILE L N 1
ATOM 12772 C CA . ILE L 9 78 ? 73.763 128.517 61.693 1.00 600.00 91 ILE L CA 1
ATOM 12773 C C . ILE L 9 78 ? 73.359 128.175 60.280 1.00 600.00 91 ILE L C 1
ATOM 12774 O O . ILE L 9 78 ? 74.165 127.644 59.520 1.00 600.00 91 ILE L O 1
ATOM 12779 N N . ASP L 9 79 ? 72.131 128.511 59.911 1.00 600.00 92 ASP L N 1
ATOM 12780 C CA . ASP L 9 79 ? 71.666 128.224 58.576 1.00 600.00 92 ASP L CA 1
ATOM 12781 C C . ASP L 9 79 ? 72.426 129.049 57.547 1.00 600.00 92 ASP L C 1
ATOM 12782 O O . ASP L 9 79 ? 72.769 128.530 56.479 1.00 600.00 92 ASP L O 1
ATOM 12787 N N . GLU L 9 80 ? 72.761 130.304 57.870 1.00 600.00 93 GLU L N 1
ATOM 12788 C CA . GLU L 9 80 ? 73.531 131.094 56.933 1.00 600.00 93 GLU L CA 1
ATOM 12789 C C . GLU L 9 80 ? 74.925 130.516 56.811 1.00 600.00 93 GLU L C 1
ATOM 12790 O O . GLU L 9 80 ? 75.454 130.426 55.707 1.00 600.00 93 GLU L O 1
ATOM 12796 N N . ALA L 9 81 ? 75.521 130.079 57.918 1.00 600.00 94 ALA L N 1
ATOM 12797 C CA . ALA L 9 81 ? 76.842 129.499 57.843 1.00 600.00 94 ALA L CA 1
ATOM 12798 C C . ALA L 9 81 ? 76.835 128.239 56.988 1.00 600.00 94 ALA L C 1
ATOM 12799 O O . ALA L 9 81 ? 77.757 128.031 56.196 1.00 600.00 94 ALA L O 1
ATOM 12801 N N . LYS L 9 82 ? 75.775 127.420 57.095 1.00 600.00 95 LYS L N 1
ATOM 12802 C CA . LYS L 9 82 ? 75.694 126.213 56.285 1.00 600.00 95 LYS L CA 1
ATOM 12803 C C . LYS L 9 82 ? 75.651 126.557 54.810 1.00 600.00 95 LYS L C 1
ATOM 12804 O O . LYS L 9 82 ? 76.356 125.941 53.999 1.00 600.00 95 LYS L O 1
ATOM 12810 N N . ARG L 9 83 ? 74.872 127.581 54.468 1.00 600.00 96 ARG L N 1
ATOM 12811 C CA . ARG L 9 83 ? 74.780 128.006 53.093 1.00 600.00 96 ARG L CA 1
ATOM 12812 C C . ARG L 9 83 ? 76.092 128.561 52.598 1.00 600.00 96 ARG L C 1
ATOM 12813 O O . ARG L 9 83 ? 76.502 128.251 51.483 1.00 600.00 96 ARG L O 1
ATOM 12821 N N . LEU L 9 84 ? 76.783 129.334 53.430 1.00 600.00 97 LEU L N 1
ATOM 12822 C CA . LEU L 9 84 ? 78.040 129.910 53.011 1.00 600.00 97 LEU L CA 1
ATOM 12823 C C . LEU L 9 84 ? 79.069 128.836 52.766 1.00 600.00 97 LEU L C 1
ATOM 12824 O O . LEU L 9 84 ? 79.829 128.931 51.803 1.00 600.00 97 LEU L O 1
ATOM 12829 N N . ARG L 9 85 ? 79.094 127.795 53.600 1.00 600.00 98 ARG L N 1
ATOM 12830 C CA . ARG L 9 85 ? 80.053 126.732 53.378 1.00 600.00 98 ARG L CA 1
ATOM 12831 C C . ARG L 9 85 ? 79.786 126.013 52.067 1.00 600.00 98 ARG L C 1
ATOM 12832 O O . ARG L 9 85 ? 80.727 125.742 51.309 1.00 600.00 98 ARG L O 1
ATOM 12840 N N . ALA L 9 86 ? 78.513 125.735 51.768 1.00 600.00 99 ALA L N 1
ATOM 12841 C CA . ALA L 9 86 ? 78.201 125.074 50.514 1.00 600.00 99 ALA L CA 1
ATOM 12842 C C . ALA L 9 86 ? 78.542 125.960 49.335 1.00 600.00 99 ALA L C 1
ATOM 12843 O O . ALA L 9 86 ? 79.095 125.484 48.340 1.00 600.00 99 ALA L O 1
ATOM 12845 N N . LEU L 9 87 ? 78.280 127.259 49.458 1.00 600.00 100 LEU L N 1
ATOM 12846 C CA . LEU L 9 87 ? 78.574 128.170 48.377 1.00 600.00 100 LEU L CA 1
ATOM 12847 C C . LEU L 9 87 ? 80.057 128.293 48.170 1.00 600.00 100 LEU L C 1
ATOM 12848 O O . LEU L 9 87 ? 80.514 128.316 47.033 1.00 600.00 100 LEU L O 1
ATOM 12853 N N . HIS L 9 88 ? 80.815 128.309 49.258 1.00 600.00 101 HIS L N 1
ATOM 12854 C CA . HIS L 9 88 ? 82.249 128.461 49.189 1.00 600.00 101 HIS L CA 1
ATOM 12855 C C . HIS L 9 88 ? 82.841 127.291 48.431 1.00 600.00 101 HIS L C 1
ATOM 12856 O O . HIS L 9 88 ? 83.679 127.476 47.547 1.00 600.00 101 HIS L O 1
ATOM 12863 N N . MET L 9 89 ? 82.398 126.082 48.771 1.00 600.00 102 MET L N 1
ATOM 12864 C CA . MET L 9 89 ? 82.860 124.889 48.093 1.00 600.00 102 MET L CA 1
ATOM 12865 C C . MET L 9 89 ? 82.500 124.894 46.625 1.00 600.00 102 MET L C 1
ATOM 12866 O O . MET L 9 89 ? 83.314 124.535 45.786 1.00 600.00 102 MET L O 1
ATOM 12871 N N . LYS L 9 90 ? 81.296 125.326 46.291 1.00 600.00 103 LYS L N 1
ATOM 12872 C CA . LYS L 9 90 ? 80.913 125.370 44.898 1.00 600.00 103 LYS L CA 1
ATOM 12873 C C . LYS L 9 90 ? 81.752 126.389 44.123 1.00 600.00 103 LYS L C 1
ATOM 12874 O O . LYS L 9 90 ? 82.096 126.153 42.962 1.00 600.00 103 LYS L O 1
ATOM 12880 N N . GLU L 9 91 ? 82.058 127.529 44.759 1.00 600.00 104 GLU L N 1
ATOM 12881 C CA . GLU L 9 91 ? 82.883 128.574 44.165 1.00 600.00 104 GLU L CA 1
ATOM 12882 C C . GLU L 9 91 ? 84.317 128.101 43.977 1.00 600.00 104 GLU L C 1
ATOM 12883 O O . GLU L 9 91 ? 84.949 128.375 42.951 1.00 600.00 104 GLU L O 1
ATOM 12889 N N . HIS L 9 92 ? 84.816 127.342 44.952 1.00 600.00 105 HIS L N 1
ATOM 12890 C CA . HIS L 9 92 ? 86.171 126.834 44.922 1.00 600.00 105 HIS L CA 1
ATOM 12891 C C . HIS L 9 92 ? 86.243 125.343 45.280 1.00 600.00 105 HIS L C 1
ATOM 12892 O O . HIS L 9 92 ? 86.714 125.002 46.371 1.00 600.00 105 HIS L O 1
ATOM 12899 N N . PRO L 9 93 ? 85.817 124.413 44.397 1.00 600.00 106 PRO L N 1
ATOM 12900 C CA . PRO L 9 93 ? 85.751 122.974 44.641 1.00 600.00 106 PRO L CA 1
ATOM 12901 C C . PRO L 9 93 ? 87.121 122.380 44.959 1.00 600.00 106 PRO L C 1
ATOM 12902 O O . PRO L 9 93 ? 87.227 121.294 45.530 1.00 600.00 106 PRO L O 1
ATOM 12906 N N . ASP L 9 94 ? 88.171 123.086 44.548 1.00 600.00 107 ASP L N 1
ATOM 12907 C CA . ASP L 9 94 ? 89.537 122.679 44.750 1.00 600.00 107 ASP L CA 1
ATOM 12908 C C . ASP L 9 94 ? 90.249 123.409 45.890 1.00 600.00 107 ASP L C 1
ATOM 12909 O O . ASP L 9 94 ? 91.474 123.319 46.017 1.00 600.00 107 ASP L O 1
ATOM 12914 N N . TYR L 9 95 ? 89.500 124.117 46.729 1.00 600.00 108 TYR L N 1
ATOM 12915 C CA . TYR L 9 95 ? 90.090 124.801 47.860 1.00 600.00 108 TYR L CA 1
ATOM 12916 C C . TYR L 9 95 ? 90.468 123.851 48.964 1.00 600.00 108 TYR L C 1
ATOM 12917 O O . TYR L 9 95 ? 89.669 122.996 49.364 1.00 600.00 108 TYR L O 1
ATOM 12926 N N . LYS L 9 96 ? 91.665 124.034 49.488 1.00 600.00 109 LYS L N 1
ATOM 12927 C CA . LYS L 9 96 ? 92.132 123.223 50.582 1.00 600.00 109 LYS L CA 1
ATOM 12928 C C . LYS L 9 96 ? 92.738 124.181 51.594 1.00 600.00 109 LYS L C 1
ATOM 12929 O O . LYS L 9 96 ? 93.541 125.042 51.236 1.00 600.00 109 LYS L O 1
ATOM 12935 N N . TYR L 9 97 ? 92.303 124.083 52.839 1.00 600.00 110 TYR L N 1
ATOM 12936 C CA . TYR L 9 97 ? 92.771 124.970 53.863 1.00 600.00 110 TYR L CA 1
ATOM 12937 C C . TYR L 9 97 ? 94.134 124.508 54.294 1.00 600.00 110 TYR L C 1
ATOM 12938 O O . TYR L 9 97 ? 94.307 123.371 54.727 1.00 600.00 110 TYR L O 1
ATOM 12947 N N . ARG L 9 98 ? 95.118 125.377 54.153 1.00 600.00 111 ARG L N 1
ATOM 12948 C CA . ARG L 9 98 ? 96.487 125.006 54.426 1.00 600.00 111 ARG L CA 1
ATOM 12949 C C . ARG L 9 98 ? 97.198 125.964 55.369 1.00 600.00 111 ARG L C 1
ATOM 12950 O O . ARG L 9 98 ? 97.964 126.806 54.899 1.00 600.00 111 ARG L O 1
ATOM 12958 N N . PRO L 9 99 ? 96.910 125.927 56.675 1.00 600.00 112 PRO L N 1
ATOM 12959 C CA . PRO L 9 99 ? 97.520 126.769 57.669 1.00 600.00 112 PRO L CA 1
ATOM 12960 C C . PRO L 9 99 ? 98.932 126.267 57.832 1.00 600.00 112 PRO L C 1
ATOM 12961 O O . PRO L 9 99 ? 99.180 125.078 57.634 1.00 600.00 112 PRO L O 1
ATOM 12965 N N . ARG L 9 100 ? 99.838 127.132 58.220 1.00 600.00 113 ARG L N 1
ATOM 12966 C CA . ARG L 9 100 ? 101.195 126.714 58.496 1.00 600.00 113 ARG L CA 1
ATOM 12967 C C . ARG L 9 100 ? 101.678 127.346 59.778 1.00 600.00 113 ARG L C 1
ATOM 12968 O O . ARG L 9 100 ? 101.318 128.476 60.091 1.00 600.00 113 ARG L O 1
ATOM 12976 N N . ARG L 9 101 ? 102.558 126.665 60.484 1.00 600.00 114 ARG L N 1
ATOM 12977 C CA . ARG L 9 101 ? 103.115 127.233 61.695 1.00 576.23 114 ARG L CA 1
ATOM 12978 C C . ARG L 9 101 ? 103.932 128.473 61.369 1.00 600.00 114 ARG L C 1
ATOM 12979 O O . ARG L 9 101 ? 105.026 128.367 60.815 1.00 600.00 114 ARG L O 1
#

Organism: Homo sapiens (NCBI:txid9606)

Solvent-accessible surface area: 47762 Å² total; per-residue (Å²): 284,150,199,130,18,57,64,10,14,125,52,0,117,146,19,5,149,33,42,83,28,5,2,143,113,118,26,0,52,98,0,0,87,27,7,2,64,124,71,98,82,112,27,165,26,75,94,42,0,7,46,0,3,0,20,8,0,16,42,13,0,11,23,3,1,78,18,0,6,32,0,0,40,27,20,170,69,51,28,0,69,25,134,0,1,90,17,0,58,146,6,74,64,97,160,56,173,93,17,33,102,16,1,60,115,66,1,0,83,51,0,0,15,14,8,3,0,40,128,27,22,59,119,0,19,108,46,2,20,39,6,0,82,72,18,0,57,55,1,2,102,11,2,6,23,6,0,77,17,30,156,82,139,45,1,27,10,48,0,0,0,33,0,0,49,74,69,36,77,24,2,4,30,45,34,45,83,100,102,218,43,198,58,185,85,85,19,38,98,2,18,19,50,0,16,2,42,58,0,30,96,50,0,142,118,30,44,37,12,135,150,23,17,77,16,0,0,0,4,0,0,4,0,2,28,38,0,0,23,50,2,0,74,52,0,0,66,15,0,125,123,75,192,110,103,136,0,58,14,34,1,1,14,31,8,5,67,105,35,124,52,2,55,147,12,0,43,153,4,30,7,8,64,0,19,27,34,85,98,44,72,76,92,2,130,167,241,200,97,49,10,39,121,46,0,105,99,4,1,102,119,43,9,110,98,14,26,29,27,95,141,0,23,28,7,2,24,6,5,0,50,23,2,13,82,78,1,0,32,21,0,24,97,2,3,112,54,38,171,160,55,38,0,50,36,106,11,0,49,12,0,0,124,14,42,7,28,60,90,13,8,113,86,0,15,62,58,0,66,69,6,27,67,26,47,101,68,157,198,212,116,195,132,19,46,77,10,26,124,52,0,115,146,21,4,143,31,45,84,21,4,2,147,119,120,22,0,49,99,1,0,75,30,6,3,78,120,74,88,90,125,27,160,24,77,90,48,0,11,58,0,3,1,18,8,0,14,42,20,0,11,27,1,0,80,21,0,5,30,0,0,47,31,20,177,56,56,25,0,59,27,100,0,0,88,13,0,61,145,7,64,63,108,80,191,108,16,30,104,19,0,61,116,68,2,0,90,54,0,0,12,14,8,3,0,44,134,26,22,60,122,0,20,110,45,1,25,39,6,1,83,73,14,0,57,55,0,2,100,14,2,8,26,4,1,86,16,32,155,84,146,45,0,28,10,48,0,0,6,36,0,0,67,78,54,34,44,24,5,4,27,42,40,56,170,89,186,33,201,50,195,83,70,19,33,71,4,38,19,63,0,17,2,42,56,0,42,92,53,0,140,113,29,61,39,9,114,151,23,15,73,18,0,0,0,3,0,0,4,0,2,28,42,0,0,24,52,3,0,80,49,0,0,68,15,0,119,121,74,190,114,102,134,0,67,13,34,3,1,14,25,7,6,64,102,40,127,54,1,51,145,13,1,45,185,5,27,9,11,65,2,18,29,45,86,96,45,73,78,86,1,85,156,134,218,189,111,54,8,41,105,47,0,111,81,2,1,100,112,45,9,108,95,12,25,28,23,93,147,0,26,29,7,2,23,6,5,0,61,25,3,16,59,75,1,0,30,17,0,26,107,0,3,102,46,38,181,161,48,40,0,50,37,96,14,0,47,11,0,0,120,16,42,8,29,54,98,7,10,141,93,0,16,56,63,0,66,86,5,32,82,23,41,107,104,59,138,102,127,59,42,79,130,82,4,66,113,23,4,116,100,0,59,72,102,26,24,66,96,4,90,53,46,43,48,0,0,115,43,0,14,134,71,82,70,131,95,49,60,96,76,40,0,56,127,0,28,45,57,124,43,54,102,123,74,18,35,154,14,48,65,26,0,73,78,13,43,136,130,107,182,150,48,54,79,16,62,88,21,11,4,142,31,52,63,167,109,34,39,132,107,61,91,216,48,136,73,59,66,2,43,161,133,4,23,43,79,35,162,151,32,49,132,98,91,47,134,72,51,59,52,57,1,80,128,40,59,12,92,23,32,128,118,63,90,129,59,137,110,181,86,227,281

B-factor: mean 149.29, std 211.29, range [0.01, 818.46]

Radius of gyration: 34.41 Å; Cα contacts (8 Å, |Δi|>4): 1272; chains: 10; bounding box: 80×80×107 Å

Sequence (903 aa):
RYRPGTVALREIRRYQKSTELLIRKLPFQRLVREIAQDFKTDLRFQSSAVMALQEACEAYLVGLFEDTNLCAIHAKRVTIMPKDIQLARRIRGEVLRDNIQGITKPAIRRLARRGGVKRISGLIYEETRGVLKVFLENVIRDAVTYTEHAKRKTVTAMDVVYALKRQGRTLYGFGGGKARAKAKTRSSRAGLQFPVGRVHRLLRKGNYSERVGAGAPVYLAAVLEYLTAEILELAGNAARDNKKTRIIPRHLQLAIRNDEELNKLLGRVTIAQGGVLPNIQAVLLSRKESYSIYVYKVLKQVHPDTGISSKAMGIMNSFVNDIFERIAGEASRLAHYNKRSTITSREIQTAVRLLLPGELAKHAVSEGTKAVTKYTSAHRYRPGTVALREIRRYQKSTELLIRKLPFQRLVREIAQDFKTDLRFQSSAVMALQEACEAYLVGLFEDTNLCAIHAKRVTIMPKDIQLARRIRGELRDNIQGITKPAIRRLARRGGVKRISGLIYEETRGVLKVFLENVIRDAVTYTEHAKRKTVTAMDVVYALKRQGRTLYGFGGKARAKAKTRSSRAGLQFPVGRVHRLLRKGNYSERVGAGAPVYLAAVLEYLTAEILELAGNAARDNKKTRIIPRHLQLAIRNDEELNKLLGRVTIAQGGVLPNIQAVLLPSRKESYSIYVYKVLKQVHPDTGISSKAMGIMNSFVNDIFERIAGEASRLAHYNKRSTITSREIQTAVRLLLPGELAKHAVSEGTKAVTKYTSADIKALQKELEQFAKLLKQKRITLGYTQADVGLTLGVLFGKVFSQTTICRFEALQLSFKNMCKLRPLLQKWVEEVKRPMNAFMVWSRGQRRKMAQENPKMHNSEISKRLGAEWKLLSETEKRPFIDEAKRLRALHMKEHPDYKYRPRR

CATH classification: 1.10.20.10